Protein AF-0000000078254041 (afdb_homodimer)

Secondary structure (DSSP, 8-state):
-----------------------S-TTTTHHHHHHHHHHHHHHHHHHHHHHHHHHHHHHHHTB--SHHHHHHHHHHHHH--TTS-TTT-HHHHHHHHHHHHSPPPTT-SEEEHHHHHHHHHHHHHHHHHH--SS---TTT-HHHHHHHHHHHHH-HHHHHHHHHHHHHHHHHHTT--GGGTPPPPTT--HHHHHHHHHHHH---SS-EEEEEEETTEEEEEEEEEEPPPPSSS-GGGSSPPPGGGG--HHHHEEEEEHHHHHHHSTTS-HHHHHHHHTTT-B-TTSPBP---TT-EEEEE-HHHHHHHHHHGGGS-HHHHHHHHHHHHHHHHTGGG--TTHHHHHHHHHHHTTS-SSPPPHHHHHHHHHHHHSHHHHHHHHHHHH--HHHHHHHHHHHHHHHHHHHHHHHH-SSS-HHHHHHHHHHHHT-EEEEE--GGGG-HHHHHHHTTT----TT-HHHHHHHHHHHHHHHHHHGGGSB--TTS-SS-SS-S--EEEGGGTEEEEEGGGSSTTT--TTS-HHHHIIIIIHHHHHHHHGGGSTTGGGB-TTS-B---S-HHHHHHHHHHHHHHHHHHHH-EETTTTEE--TTTTHHHHHHHHHHHHHHHHHHHHHHHHSPPPPBPTT----HHHHHHHHHHHHT-EEE-HHHHHHHHHH-SS--HHHHHHHHHHT-HHHHHHTTPPTTSTTS-SS-----/-----------------------STTGGGHHHHHHHHHHHHHHHHHHHHHHHHHHHHHHHHTB--SHHHHHHHHHHHHH--TTS-TTT-HHHHHHHHHHHHSPPPTT-SEEEHHHHHHHHHHHHHHHHHH--SS---TTT-HHHHHHHHHHHHH-HHHHHHHHHHHHHHHHHHTT--GGGTPPPPTT--HHHHHHHHHHHH---SSSEEEEEEETTEEEEEEEEEEPPPPSSS-GGGSSPPPGGGG--HHHHEEEEEHHHHHHHSTTS-HHHHHHHHTTT-B-TTSPBP---TT-EEEEE-HHHHHHHHHHGGGS-HHHHHHHHHHHHHHHHTGGG--TTHHHHHHHHHHHTTS-SSPPPHHHHHHHHHHHHSHHHHHHHHHHHH--HHHHHHHHHHHHHHHHHHHHHHHH-SSS-HHHHHHHHHHHHT-EEEEES-GGGG-HHHHHHHTTT----TT-HHHHHHHHHHHHHHHHHHGGGSB--TTS-SS-SS----EEETTTTEEEEEGGGSSTTT--TTS-HHHHIIIIIHHHHHHHHGGGSTTGGGB-TTS-B---S-HHHHHHHHHHHHHHHHHHHH-EETTTTEE--TTTTHHHHHHHHHHHHHHHHHHHHHHHHSPPPPBPTT----HHHHHHHHHHHHT-EEE-HHHHHHHHHH-SS--HHHHHHHHHHT-HHHHHHTTPPTTSTTS-SS-----

Foldseek 3Di:
DQPPDDDDDDDDDDDDDDDDDDDDDPPPPPPVVVVVVVVVVVVVVVVVVVVVCVVVVVQVVQADPDPLLQVVVCVQVQQADCVDACLFFVLCRQGVNVPVVDDDDQWDQKDALLVVLLVVLLVLLLCLLPDPPDDDDCQQFLLNVLSQLLVLLQPQVLCVVPVVVVVVVVQVVLVHAVVVPGDDDPPRDLLLSQLCLCQQFVFDDLWDWFWDADLQHLFAIAIEIEHDDDPDDDPVVDLHDAPLVQPAQVVQKDKAFLLVCCVLLVQHNSQSNVCSSQVPPAAPVRHGDHGDRRGIYIYGHVVSSNVSSVVNVVDDPSVSSNSRSVSSCSPGPQCSRDPPSQVVVQVVCVVVVNTVDRDDSSSVSSVLSCVLQVLSSLLSCCVVPFDPVLQVVVVLLLVLLLVLVLVVLVPDPQADPQRSVQLNVLSVLAAEAEAADPCSPPRNSSSVLCNQQDDDPSHNSVSSSSSSNVSSNVRRNCNNPTDDLSDDPHHLSDQDWAADLSANYTHYHRSVCDPPQHDPSDFPLSVLLHVVLVSQLRNCLCVFPHNCLGGSNSHRDNSGDPSSVVVLVVLLVVQQVVQQPDADPQQRHGARSVLQSSSLQSLLRSLSSSLSSSVVVPVVDPGRRHRPPDPADSLQSSLSSNLSSLRMDGDPVVQVVCRVRPNHDHSSCSSQQNQCQDPSNCVRSVRDECRSSPDPDHRHSD/DDDDPDDPCPPDDDDDDDDDDDDDDPDPVVVVVVVVVVVVVVVVVVVVVVVVCVVVVVQVVQADPDPLLQVVVCVQVQQADCVDACLFFVLCRQGVNVPVVDDDDQWDQKDALLVVLLVVLLVLLLCLLPDPPDDDDCQQFLLNVLSQLLVLLQPQVLCVVPVVVVLVVVQVVQVHAVVVPGDDDPPRALLLSQLCCCQQFVFDDLWDWFWDADLQHLFAIAIEIEHDDDPDDDPVVDLHDDPLVQPAQVVQKDKAFLLVCCVLLVQHNSQVNVCSSQVPPAAPVRHGDHGDRRGIYIYGHVVSSNVSSVVNVVDDPNVSSNSRSVSSCSPGPQCSRDPPSQVVVQVVCVVVVNTVDRDDSSSVSSVLSCVLQVLSSLLSCCVVPFDPVLQVVVVLLLVLLLVLVLVVLVPDDQADPQLSVQLNVLSVLAAEAEAADPCSPPSNSSSVLCNQQDDDPSHNSVSSSSSSNVSSNVRRNSNNPTDDLSDDPHHLSDQDWAADLSANYTHYHRSVCDPPQHDPSDFPLSVLLHVVLVSQLRNCLCVFPHNCLGGSNSHRDNSGDPSSVVVLVVLLVVQLVVQQPDADPQQRHGARSVLQSSSLQSLLRSLSSSLSSSVVVPVVDPGRRHRPPDPADSLQSSLSSNLSSLRMDGDPVVQVVCRVRPNHDHSSCSSQQNQCQDPSNCVRSVRDECRSSPDPDHRHSD

Sequence (1404 aa):
TKRKQLFPFIPCLELFSVEVLKKKKCHHKKQIVINLDKDMGLRRNLLGAAIYFYINYKDSSDVCLSPGCIKTASVILSSMNASIDPCDDFYEFACGQWIKGHPIPDDAPSVSNFENLGQDLEFALKELLEEDEELYDYDTSAVGKAKYFYNLCLNESEILENWRTTFDEVVRSFGGWPSLGHPLKPDASIEMLYADMVAKFKADSLFKATVQPDDKNSQRHVLLIDQPQLNLFARDFYITMADEQRHDIAELYTKITLGDMRISLPHFNWPLFFNHMFKDLHDKNGKRIVFDDNTEVVVYGYEFLRRLDVLIPQYDTRLIVNYLEWCWFFKTMLRDLPDPFALTIFKFYKTLNIMNVQKVRWHGCVTRINSLMPMATSAIYVKNHFDHEAKQQVEEMISLIMESFVDLLLSEDWLTKETKQFAKQKVNEMKRKIGYPDYLNDPAAVNKEYKTFTVYPGHYYQTKFSFYEQYQRDVLERIMEPVDRERWVAGAALVNAFYSPNTNEIIFPAGILQPVFYSKDFPSSMNFGGIGVVIGHEITHGFDDRGRLYDNLGNIRQWWDNATISKFEHKAQCIEKQYSSYVLEQINMQINGKSTKGENIADNGGLKQAYRAYKKYEKMHSRPPRLPGVNLTHDQLFFLNYAQIWCGTMNDKEAIRKLRTSEHSPGPIRVKGPLSNSYDFAKAYNCAPGSRMNPHEKCRVWTKRKQLFPFIPCLELFSVEVLKKKKCHHKKQIVINLDKDMGLRRNLLGAAIYFYINYKDSSDVCLSPGCIKTASVILSSMNASIDPCDDFYEFACGQWIKGHPIPDDAPSVSNFENLGQDLEFALKELLEEDEELYDYDTSAVGKAKYFYNLCLNESEILENWRTTFDEVVRSFGGWPSLGHPLKPDASIEMLYADMVAKFKADSLFKATVQPDDKNSQRHVLLIDQPQLNLFARDFYITMADEQRHDIAELYTKITLGDMRISLPHFNWPLFFNHMFKDLHDKNGKRIVFDDNTEVVVYGYEFLRRLDVLIPQYDTRLIVNYLEWCWFFKTMLRDLPDPFALTIFKFYKTLNIMNVQKVRWHGCVTRINSLMPMATSAIYVKNHFDHEAKQQVEEMISLIMESFVDLLLSEDWLTKETKQFAKQKVNEMKRKIGYPDYLNDPAAVNKEYKTFTVYPGHYYQTKFSFYEQYQRDVLERIMEPVDRERWVAGAALVNAFYSPNTNEIIFPAGILQPVFYSKDFPSSMNFGGIGVVIGHEITHGFDDRGRLYDNLGNIRQWWDNATISKFEHKAQCIEKQYSSYVLEQINMQINGKSTKGENIADNGGLKQAYRAYKKYEKMHSRPPRLPGVNLTHDQLFFLNYAQIWCGTMNDKEAIRKLRTSEHSPGPIRVKGPLSNSYDFAKAYNCAPGSRMNPHEKCRVW

Structure (mmCIF, N/CA/C/O backbone):
data_AF-0000000078254041-model_v1
#
loop_
_entity.id
_entity.type
_entity.pdbx_description
1 polymer 'Peptidase M13 C-terminal domain-containing protein'
#
loop_
_atom_site.group_PDB
_atom_site.id
_atom_site.type_symbol
_atom_site.label_atom_id
_atom_site.label_alt_id
_atom_site.label_comp_id
_atom_site.label_asym_id
_atom_site.label_entity_id
_atom_site.label_seq_id
_atom_site.pdbx_PDB_ins_code
_atom_site.Cartn_x
_atom_site.Cartn_y
_atom_site.Cartn_z
_atom_site.occupancy
_atom_site.B_iso_or_equiv
_atom_site.auth_seq_id
_atom_site.auth_comp_id
_atom_site.auth_asym_id
_atom_site.auth_atom_id
_atom_site.pdbx_PDB_model_num
ATOM 1 N N . THR A 1 1 ? -32.25 11.664 60.656 1 14.62 1 THR A N 1
ATOM 2 C CA . THR A 1 1 ? -33.125 11.172 61.719 1 14.62 1 THR A CA 1
ATOM 3 C C . THR A 1 1 ? -34.562 11.023 61.188 1 14.62 1 THR A C 1
ATOM 5 O O . THR A 1 1 ? -35.219 10.016 61.469 1 14.62 1 THR A O 1
ATOM 8 N N . LYS A 1 2 ? -35.375 12 60.906 1 15.27 2 LYS A N 1
ATOM 9 C CA . LYS A 1 2 ? -36.531 12.492 61.625 1 15.27 2 LYS A CA 1
ATOM 10 C C . LYS A 1 2 ? -37.844 12.102 60.906 1 15.27 2 LYS A C 1
ATOM 12 O O . LYS A 1 2 ? -38.906 12.594 61.25 1 15.27 2 LYS A O 1
ATOM 17 N N . ARG A 1 3 ? -37.688 11.398 59.656 1 15.91 3 ARG A N 1
ATOM 18 C CA . ARG A 1 3 ? -38.25 10.859 58.438 1 15.91 3 ARG A CA 1
ATOM 19 C C . ARG A 1 3 ? -38.938 9.516 58.688 1 15.91 3 ARG A C 1
ATOM 21 O O . ARG A 1 3 ? -39.281 8.805 57.75 1 15.91 3 ARG A O 1
ATOM 28 N N . LYS A 1 4 ? -38.969 8.836 59.812 1 18.02 4 LYS A N 1
ATOM 29 C CA . LYS A 1 4 ? -39.875 7.695 59.688 1 18.02 4 LYS A CA 1
ATOM 30 C C . LYS A 1 4 ? -41.312 8.148 59.594 1 18.02 4 LYS A C 1
ATOM 32 O O . LYS A 1 4 ? -42.25 7.324 59.625 1 18.02 4 LYS A O 1
ATOM 37 N N . GLN A 1 5 ? -41.656 9.422 59.375 1 16.75 5 GLN A N 1
ATOM 38 C CA . GLN A 1 5 ? -42.875 9.727 60.062 1 16.75 5 GLN A CA 1
ATOM 39 C C . GLN A 1 5 ? -44.094 9.047 59.406 1 16.75 5 GLN A C 1
ATOM 41 O O . GLN A 1 5 ? -44.125 8.898 58.188 1 16.75 5 GLN A O 1
ATOM 46 N N . LEU A 1 6 ? -45.281 8.664 60.031 1 17.2 6 LEU A N 1
ATOM 47 C CA . LEU A 1 6 ? -46.312 7.699 60.375 1 17.2 6 LEU A CA 1
ATOM 48 C C . LEU A 1 6 ? -47.594 7.992 59.625 1 17.2 6 LEU A C 1
ATOM 50 O O . LEU A 1 6 ? -48.625 7.379 59.906 1 17.2 6 LEU A O 1
ATOM 54 N N . PHE A 1 7 ? -47.688 8.711 58.406 1 17.33 7 PHE A N 1
ATOM 55 C CA . PHE A 1 7 ? -49 9.32 58.25 1 17.33 7 PHE A CA 1
ATOM 56 C C . PHE A 1 7 ? -50.062 8.25 58.031 1 17.33 7 PHE A C 1
ATOM 58 O O . PHE A 1 7 ? -49.812 7.262 57.344 1 17.33 7 PHE A O 1
ATOM 65 N N . PRO A 1 8 ? -51.344 8.258 58.531 1 18.52 8 PRO A N 1
ATOM 66 C CA . PRO A 1 8 ? -52.438 7.422 59.031 1 18.52 8 PRO A CA 1
ATOM 67 C C . PRO A 1 8 ? -53.344 6.922 57.906 1 18.52 8 PRO A C 1
ATOM 69 O O . PRO A 1 8 ? -53.25 7.414 56.781 1 18.52 8 PRO A O 1
ATOM 72 N N . PHE A 1 9 ? -54.812 6.52 58.094 1 18.56 9 PHE A N 1
ATOM 73 C CA . PHE A 1 9 ? -55.781 5.434 58.062 1 18.56 9 PHE A CA 1
ATOM 74 C C . PHE A 1 9 ? -56.906 5.719 57.094 1 18.56 9 PHE A C 1
ATOM 76 O O . PHE A 1 9 ? -57.969 6.238 57.469 1 18.56 9 PHE A O 1
ATOM 83 N N . ILE A 1 10 ? -56.875 6.289 55.875 1 18.16 10 ILE A N 1
ATOM 84 C CA . ILE A 1 10 ? -58.125 6.883 55.375 1 18.16 10 ILE A CA 1
ATOM 85 C C . ILE A 1 10 ? -59.062 5.777 54.906 1 18.16 10 ILE A C 1
ATOM 87 O O . ILE A 1 10 ? -58.75 4.996 54 1 18.16 10 ILE A O 1
ATOM 91 N N . PRO A 1 11 ? -60.219 5.379 55.562 1 18.38 11 PRO A N 1
ATOM 92 C CA . PRO A 1 11 ? -61.125 4.23 55.469 1 18.38 11 PRO A CA 1
ATOM 93 C C . PRO A 1 11 ? -62.062 4.301 54.281 1 18.38 11 PRO A C 1
ATOM 95 O O . PRO A 1 11 ? -62.562 5.371 53.938 1 18.38 11 PRO A O 1
ATOM 98 N N . CYS A 1 12 ? -61.938 3.502 53.219 1 18.44 12 CYS A N 1
ATOM 99 C CA . CYS A 1 12 ? -62.656 3.295 51.969 1 18.44 12 CYS A CA 1
ATOM 100 C C . CYS A 1 12 ? -64.125 2.896 52.219 1 18.44 12 CYS A C 1
ATOM 102 O O . CYS A 1 12 ? -64.375 1.92 52.906 1 18.44 12 CYS A O 1
ATOM 104 N N . LEU A 1 13 ? -65.188 3.674 51.906 1 17.36 13 LEU A N 1
ATOM 105 C CA . LEU A 1 13 ? -66.625 3.74 52.094 1 17.36 13 LEU A CA 1
ATOM 106 C C . LEU A 1 13 ? -67.375 2.717 51.188 1 17.36 13 LEU A C 1
ATOM 108 O O . LEU A 1 13 ? -67 2.574 50.031 1 17.36 13 LEU A O 1
ATOM 112 N N . GLU A 1 14 ? -68.375 1.775 51.594 1 19.16 14 GLU A N 1
ATOM 113 C CA . GLU A 1 14 ? -69.125 0.534 51.406 1 19.16 14 GLU A CA 1
ATOM 114 C C . GLU A 1 14 ? -70.375 0.742 50.531 1 19.16 14 GLU A C 1
ATOM 116 O O . GLU A 1 14 ? -71.438 0.366 50.875 1 19.16 14 GLU A O 1
ATOM 121 N N . LEU A 1 15 ? -70.375 1.425 49.375 1 17.73 15 LEU A N 1
ATOM 122 C CA . LEU A 1 15 ? -71.75 1.768 48.938 1 17.73 15 LEU A CA 1
ATOM 123 C C . LEU A 1 15 ? -72.5 0.531 48.469 1 17.73 15 LEU A C 1
ATOM 125 O O . LEU A 1 15 ? -71.875 -0.396 47.906 1 17.73 15 LEU A O 1
ATOM 129 N N . PHE A 1 16 ? -74 0.469 48.344 1 19.17 16 PHE A N 1
ATOM 130 C CA . PHE A 1 16 ? -75.25 -0.338 48.562 1 19.17 16 PHE A CA 1
ATOM 131 C C . PHE A 1 16 ? -75.625 -1.025 47.281 1 19.17 16 PHE A C 1
ATOM 133 O O . PHE A 1 16 ? -75.375 -0.517 46.188 1 19.17 16 PHE A O 1
ATOM 140 N N . SER A 1 17 ? -76.312 -2.359 47.25 1 18.95 17 SER A N 1
ATOM 141 C CA . SER A 1 17 ? -76.688 -3.633 46.625 1 18.95 17 SER A CA 1
ATOM 142 C C . SER A 1 17 ? -77.938 -3.516 45.812 1 18.95 17 SER A C 1
ATOM 144 O O . SER A 1 17 ? -79.062 -3.828 46.344 1 18.95 17 SER A O 1
ATOM 146 N N . VAL A 1 18 ? -78.125 -2.732 44.75 1 18.41 18 VAL A N 1
ATOM 147 C CA . VAL A 1 18 ? -79.5 -2.609 44.25 1 18.41 18 VAL A CA 1
ATOM 148 C C . VAL A 1 18 ? -79.875 -3.877 43.5 1 18.41 18 VAL A C 1
ATOM 150 O O . VAL A 1 18 ? -79.188 -4.312 42.594 1 18.41 18 VAL A O 1
ATOM 153 N N . GLU A 1 19 ? -81 -4.66 43.781 1 18.77 19 GLU A N 1
ATOM 154 C CA . GLU A 1 19 ? -81.562 -6.008 43.719 1 18.77 19 GLU A CA 1
ATOM 155 C C . GLU A 1 19 ? -82.125 -6.332 42.344 1 18.77 19 GLU A C 1
ATOM 157 O O . GLU A 1 19 ? -81.75 -7.359 41.75 1 18.77 19 GLU A O 1
ATOM 162 N N . VAL A 1 20 ? -83.5 -6.277 41.844 1 18.3 20 VAL A N 1
ATOM 163 C CA . VAL A 1 20 ? -84.438 -7.383 41.719 1 18.3 20 VAL A CA 1
ATOM 164 C C . VAL A 1 20 ? -84.688 -7.676 40.25 1 18.3 20 VAL A C 1
ATOM 166 O O . VAL A 1 20 ? -84.812 -8.836 39.844 1 18.3 20 VAL A O 1
ATOM 169 N N . LEU A 1 21 ? -85.062 -6.793 39.344 1 17.53 21 LEU A N 1
ATOM 170 C CA . LEU A 1 21 ? -86.312 -7.039 38.625 1 17.53 21 LEU A CA 1
ATOM 171 C C . LEU A 1 21 ? -86.062 -8.039 37.5 1 17.53 21 LEU A C 1
ATOM 173 O O . LEU A 1 21 ? -84.938 -8.297 37.094 1 17.53 21 LEU A O 1
ATOM 177 N N . LYS A 1 22 ? -86.562 -7.785 36.125 1 19.75 22 LYS A N 1
ATOM 178 C CA . LYS A 1 22 ? -87.562 -8.32 35.188 1 19.75 22 LYS A CA 1
ATOM 179 C C . LYS A 1 22 ? -86.938 -9.258 34.156 1 19.75 22 LYS A C 1
ATOM 181 O O . LYS A 1 22 ? -85.938 -8.891 33.5 1 19.75 22 LYS A O 1
ATOM 186 N N . LYS A 1 23 ? -87.25 -10.477 34 1 21.47 23 LYS A N 1
ATOM 187 C CA . LYS A 1 23 ? -86.812 -11.75 33.469 1 21.47 23 LYS A CA 1
ATOM 188 C C . LYS A 1 23 ? -86.812 -11.75 31.953 1 21.47 23 LYS A C 1
ATOM 190 O O . LYS A 1 23 ? -85.875 -12.266 31.328 1 21.47 23 LYS A O 1
ATOM 195 N N . LYS A 1 24 ? -88 -11.477 31.312 1 22.44 24 LYS A N 1
ATOM 196 C CA . LYS A 1 24 ? -88.375 -12.516 30.359 1 22.44 24 LYS A CA 1
ATOM 197 C C . LYS A 1 24 ? -87.688 -12.312 29.016 1 22.44 24 LYS A C 1
ATOM 199 O O . LYS A 1 24 ? -87.188 -13.281 28.406 1 22.44 24 LYS A O 1
ATOM 204 N N . LYS A 1 25 ? -88.125 -11.359 28.266 1 23.02 25 LYS A N 1
ATOM 205 C CA . LYS A 1 25 ? -88.5 -11.406 26.859 1 23.02 25 LYS A CA 1
ATOM 206 C C . LYS A 1 25 ? -87.312 -11.391 25.938 1 23.02 25 LYS A C 1
ATOM 208 O O . LYS A 1 25 ? -87.438 -11.344 24.719 1 23.02 25 LYS A O 1
ATOM 213 N N . CYS A 1 26 ? -86.188 -11.023 26.422 1 20.05 26 CYS A N 1
ATOM 214 C CA . CYS A 1 26 ? -85.25 -10.375 25.484 1 20.05 26 CYS A CA 1
ATOM 215 C C . CYS A 1 26 ? -84.562 -11.406 24.594 1 20.05 26 CYS A C 1
ATOM 217 O O . CYS A 1 26 ? -83.375 -11.766 24.828 1 20.05 26 CYS A O 1
ATOM 219 N N . HIS A 1 27 ? -85.312 -12.297 24.031 1 23.09 27 HIS A N 1
ATOM 220 C CA . HIS A 1 27 ? -84.625 -13.422 23.391 1 23.09 27 HIS A CA 1
ATOM 221 C C . HIS A 1 27 ? -83.875 -12.969 22.125 1 23.09 27 HIS A C 1
ATOM 223 O O . HIS A 1 27 ? -82.938 -13.609 21.719 1 23.09 27 HIS A O 1
ATOM 229 N N . HIS A 1 28 ? -84.5 -12.055 21.344 1 24.78 28 HIS A N 1
ATOM 230 C CA . HIS A 1 28 ? -84.125 -12.016 19.922 1 24.78 28 HIS A CA 1
ATOM 231 C C . HIS A 1 28 ? -82.75 -11.383 19.734 1 24.78 28 HIS A C 1
ATOM 233 O O . HIS A 1 28 ? -82.25 -11.359 18.625 1 24.78 28 HIS A O 1
ATOM 239 N N . LYS A 1 29 ? -82.312 -10.562 20.672 1 28.52 29 LYS A N 1
ATOM 240 C CA . LYS A 1 29 ? -81.125 -9.75 20.359 1 28.52 29 LYS A CA 1
ATOM 241 C C . LYS A 1 29 ? -79.875 -10.609 20.281 1 28.52 29 LYS A C 1
ATOM 243 O O . LYS A 1 29 ? -78.75 -10.078 20.219 1 28.52 29 LYS A O 1
ATOM 248 N N . LYS A 1 30 ? -80 -11.812 20.516 1 28.8 30 LYS A N 1
ATOM 249 C CA . LYS A 1 30 ? -78.75 -12.469 20.672 1 28.8 30 LYS A CA 1
ATOM 250 C C . LYS A 1 30 ? -78 -12.602 19.328 1 28.8 30 LYS A C 1
ATOM 252 O O . LYS A 1 30 ? -76.812 -12.711 19.297 1 28.8 30 LYS A O 1
ATOM 257 N N . GLN A 1 31 ? -78.875 -12.734 18.281 1 29.58 31 GLN A N 1
ATOM 258 C CA . GLN A 1 31 ? -78.062 -13.172 17.125 1 29.58 31 GLN A CA 1
ATOM 259 C C . GLN A 1 31 ? -77.25 -12.031 16.578 1 29.58 31 GLN A C 1
ATOM 261 O O . GLN A 1 31 ? -76.125 -12.266 16.031 1 29.58 31 GLN A O 1
ATOM 266 N N . ILE A 1 32 ? -77.812 -10.82 16.688 1 31.19 32 ILE A N 1
ATOM 267 C CA . ILE A 1 32 ? -77.062 -9.742 16.016 1 31.19 32 ILE A CA 1
ATOM 268 C C . ILE A 1 32 ? -75.75 -9.477 16.734 1 31.19 32 ILE A C 1
ATOM 270 O O . ILE A 1 32 ? -74.812 -8.953 16.141 1 31.19 32 ILE A O 1
ATOM 274 N N . VAL A 1 33 ? -75.688 -9.812 18 1 34 33 VAL A N 1
ATOM 275 C CA . VAL A 1 33 ? -74.562 -9.391 18.766 1 34 33 VAL A CA 1
ATOM 276 C C . VAL A 1 33 ? -73.312 -10.242 18.391 1 34 33 VAL A C 1
ATOM 278 O O . VAL A 1 33 ? -72.188 -9.797 18.484 1 34 33 VAL A O 1
ATOM 281 N N . ILE A 1 34 ? -73.625 -11.477 18 1 37.75 34 ILE A N 1
ATOM 282 C CA . ILE A 1 34 ? -72.438 -12.289 17.719 1 37.75 34 ILE A CA 1
ATOM 283 C C . ILE A 1 34 ? -71.812 -11.82 16.422 1 37.75 34 ILE A C 1
ATOM 285 O O . ILE A 1 34 ? -70.562 -11.805 16.328 1 37.75 34 ILE A O 1
ATOM 289 N N . ASN A 1 35 ? -72.688 -11.359 15.461 1 39.47 35 ASN A N 1
ATOM 290 C CA . ASN A 1 35 ? -72.062 -10.945 14.219 1 39.47 35 ASN A CA 1
ATOM 291 C C . ASN A 1 35 ? -71.25 -9.672 14.406 1 39.47 35 ASN A C 1
ATOM 293 O O . ASN A 1 35 ? -70.312 -9.43 13.672 1 39.47 35 ASN A O 1
ATOM 297 N N . LEU A 1 36 ? -71.75 -8.789 15.312 1 41.94 36 LEU A N 1
ATOM 298 C CA . LEU A 1 36 ? -71 -7.559 15.523 1 41.94 36 LEU A CA 1
ATOM 299 C C . LEU A 1 36 ? -69.688 -7.848 16.234 1 41.94 36 LEU A C 1
ATOM 301 O O . LEU A 1 36 ? -68.688 -7.16 16.016 1 41.94 36 LEU A O 1
ATOM 305 N N . ASP A 1 37 ? -69.688 -8.844 17.078 1 45.94 37 ASP A N 1
ATOM 306 C CA . ASP A 1 37 ? -68.438 -9.117 17.812 1 45.94 37 ASP A CA 1
ATOM 307 C C . ASP A 1 37 ? -67.438 -9.742 16.906 1 45.94 37 ASP A C 1
ATOM 309 O O . ASP A 1 37 ? -66.25 -9.453 17.047 1 45.94 37 ASP A O 1
ATOM 313 N N . LYS A 1 38 ? -67.875 -10.602 15.977 1 49.22 38 LYS A N 1
ATOM 314 C CA . LYS A 1 38 ? -66.938 -11.133 15.023 1 49.22 38 LYS A CA 1
ATOM 315 C C . LYS A 1 38 ? -66.438 -10.039 14.094 1 49.22 38 LYS A C 1
ATOM 317 O O . LYS A 1 38 ? -65.25 -10.031 13.734 1 49.22 38 LYS A O 1
ATOM 322 N N . ASP A 1 39 ? -67.375 -9.164 13.758 1 52.03 39 ASP A N 1
ATOM 323 C CA . ASP A 1 39 ? -66.938 -8.055 12.93 1 52.03 39 ASP A CA 1
ATOM 324 C C . ASP A 1 39 ? -66 -7.141 13.719 1 52.03 39 ASP A C 1
ATOM 326 O O . ASP A 1 39 ? -65 -6.652 13.172 1 52.03 39 ASP A O 1
ATOM 330 N N . MET A 1 40 ? -66.25 -6.984 15.031 1 55.56 40 MET A N 1
ATOM 331 C CA . MET A 1 40 ? -65.375 -6.18 15.867 1 55.56 40 MET A CA 1
ATOM 332 C C . MET A 1 40 ? -64.062 -6.91 16.125 1 55.56 40 MET A C 1
ATOM 334 O O . MET A 1 40 ? -63 -6.293 16.156 1 55.56 40 MET A O 1
ATOM 338 N N . GLY A 1 41 ? -64.125 -8.211 16.312 1 53.94 41 GLY A N 1
ATOM 339 C CA . GLY A 1 41 ? -62.938 -9 16.453 1 53.94 41 GLY A CA 1
ATOM 340 C C . GLY A 1 41 ? -62.094 -9.016 15.188 1 53.94 41 GLY A C 1
ATOM 341 O O . GLY A 1 41 ? -60.875 -8.898 15.25 1 53.94 41 GLY A O 1
ATOM 342 N N . LEU A 1 42 ? -62.844 -9.172 14.055 1 60.62 42 LEU A N 1
ATOM 343 C CA . LEU A 1 42 ? -62.125 -9.109 12.781 1 60.62 42 LEU A CA 1
ATOM 344 C C . LEU A 1 42 ? -61.531 -7.723 12.547 1 60.62 42 LEU A C 1
ATOM 346 O O . LEU A 1 42 ? -60.406 -7.59 12.055 1 60.62 42 LEU A O 1
ATOM 350 N N . ARG A 1 43 ? -62.219 -6.656 12.93 1 57.03 43 ARG A N 1
ATOM 351 C CA . ARG A 1 43 ? -61.719 -5.293 12.82 1 57.03 43 ARG A CA 1
ATOM 352 C C . ARG A 1 43 ? -60.531 -5.078 13.766 1 57.03 43 ARG A C 1
ATOM 354 O O . ARG A 1 43 ? -59.531 -4.434 13.398 1 57.03 43 ARG A O 1
ATOM 361 N N . ARG A 1 44 ? -60.656 -5.605 14.914 1 59.94 44 ARG A N 1
ATOM 362 C CA . ARG A 1 44 ? -59.562 -5.492 15.852 1 59.94 44 ARG A CA 1
ATOM 363 C C . ARG A 1 44 ? -58.344 -6.273 15.352 1 59.94 44 ARG A C 1
ATOM 365 O O . ARG A 1 44 ? -57.219 -5.801 15.453 1 59.94 44 ARG A O 1
ATOM 372 N N . ASN A 1 45 ? -58.562 -7.465 14.906 1 60.41 45 ASN A N 1
ATOM 373 C CA . ASN A 1 45 ? -57.469 -8.219 14.32 1 60.41 45 ASN A CA 1
ATOM 374 C C . ASN A 1 45 ? -56.938 -7.559 13.047 1 60.41 45 ASN A C 1
ATOM 376 O O . ASN A 1 45 ? -55.719 -7.523 12.805 1 60.41 45 ASN A O 1
ATOM 380 N N . LEU A 1 46 ? -57.875 -7.055 12.297 1 60.69 46 LEU A N 1
ATOM 381 C CA . LEU A 1 46 ? -57.469 -6.316 11.102 1 60.69 46 LEU A CA 1
ATOM 382 C C . LEU A 1 46 ? -56.75 -5.023 11.484 1 60.69 46 LEU A C 1
ATOM 384 O O . LEU A 1 46 ? -55.781 -4.641 10.844 1 60.69 46 LEU A O 1
ATOM 388 N N . LEU A 1 47 ? -57.219 -4.391 12.5 1 63.62 47 LEU A N 1
ATOM 389 C CA . LEU A 1 47 ? -56.531 -3.207 13.016 1 63.62 47 LEU A CA 1
ATOM 390 C C . LEU A 1 47 ? -55.188 -3.578 13.617 1 63.62 47 LEU A C 1
ATOM 392 O O . LEU A 1 47 ? -54.219 -2.865 13.43 1 63.62 47 LEU A O 1
ATOM 396 N N . GLY A 1 48 ? -55.094 -4.586 14.352 1 60.84 48 GLY A N 1
ATOM 397 C CA . GLY A 1 48 ? -53.844 -5.082 14.852 1 60.84 48 GLY A CA 1
ATOM 398 C C . GLY A 1 48 ? -52.875 -5.465 13.742 1 60.84 48 GLY A C 1
ATOM 399 O O . GLY A 1 48 ? -51.688 -5.141 13.805 1 60.84 48 GLY A O 1
ATOM 400 N N . ALA A 1 49 ? -53.406 -6.172 12.844 1 61.03 49 ALA A N 1
ATOM 401 C CA . ALA A 1 49 ? -52.594 -6.5 11.68 1 61.03 49 ALA A CA 1
ATOM 402 C C . ALA A 1 49 ? -52.219 -5.238 10.914 1 61.03 49 ALA A C 1
ATOM 404 O O . ALA A 1 49 ? -51.062 -5.109 10.477 1 61.03 49 ALA A O 1
ATOM 405 N N . ALA A 1 50 ? -53.125 -4.344 10.766 1 59.25 50 ALA A N 1
ATOM 406 C CA . ALA A 1 50 ? -52.812 -3.072 10.117 1 59.25 50 ALA A CA 1
ATOM 407 C C . ALA A 1 50 ? -51.75 -2.297 10.906 1 59.25 50 ALA A C 1
ATOM 409 O O . ALA A 1 50 ? -50.844 -1.725 10.328 1 59.25 50 ALA A O 1
ATOM 410 N N . ILE A 1 51 ? -51.844 -2.287 12.148 1 59.62 51 ILE A N 1
ATOM 411 C CA . ILE A 1 51 ? -50.844 -1.64 13.008 1 59.62 51 ILE A CA 1
ATOM 412 C C . ILE A 1 51 ? -49.5 -2.379 12.906 1 59.62 51 ILE A C 1
ATOM 414 O O . ILE A 1 51 ? -48.469 -1.754 12.789 1 59.62 51 ILE A O 1
ATOM 418 N N . TYR A 1 52 ? -49.531 -3.645 13.039 1 54.25 52 TYR A N 1
ATOM 419 C CA . TYR A 1 52 ? -48.312 -4.441 12.859 1 54.25 52 TYR A CA 1
ATOM 420 C C . TYR A 1 52 ? -47.688 -4.188 11.5 1 54.25 52 TYR A C 1
ATOM 422 O O . TYR A 1 52 ? -46.469 -3.973 11.398 1 54.25 52 TYR A O 1
ATOM 430 N N . PHE A 1 53 ? -48.438 -4.238 10.516 1 54 53 PHE A N 1
ATOM 431 C CA . PHE A 1 53 ? -47.938 -3.969 9.172 1 54 53 PHE A CA 1
ATOM 432 C C . PHE A 1 53 ? -47.469 -2.521 9.047 1 54 53 PHE A C 1
ATOM 434 O O . PHE A 1 53 ? -46.469 -2.242 8.406 1 54 53 PHE A O 1
ATOM 441 N N . TYR A 1 54 ? -48.219 -1.651 9.578 1 53.88 54 TYR A N 1
ATOM 442 C CA . TYR A 1 54 ? -47.812 -0.25 9.578 1 53.88 54 TYR A CA 1
ATOM 443 C C . TYR A 1 54 ? -46.5 -0.067 10.32 1 53.88 54 TYR A C 1
ATOM 445 O O . TYR A 1 54 ? -45.625 0.63 9.844 1 53.88 54 TYR A O 1
ATOM 453 N N . ILE A 1 55 ? -46.344 -0.645 11.438 1 50.16 55 ILE A N 1
ATOM 454 C CA . ILE A 1 55 ? -45.125 -0.531 12.219 1 50.16 55 ILE A CA 1
ATOM 455 C C . ILE A 1 55 ? -43.969 -1.154 11.453 1 50.16 55 ILE A C 1
ATOM 457 O O . ILE A 1 55 ? -42.875 -0.576 11.383 1 50.16 55 ILE A O 1
ATOM 461 N N . ASN A 1 56 ? -44.188 -2.293 11.016 1 49.69 56 ASN A N 1
ATOM 462 C CA . ASN A 1 56 ? -43.125 -2.955 10.281 1 49.69 56 ASN A CA 1
ATOM 463 C C . ASN A 1 56 ? -42.812 -2.246 8.961 1 49.69 56 ASN A C 1
ATOM 465 O O . ASN A 1 56 ? -41.688 -2.219 8.508 1 49.69 56 ASN A O 1
ATOM 469 N N . TYR A 1 57 ? -43.906 -1.789 8.398 1 48.31 57 TYR A N 1
ATOM 470 C CA . TYR A 1 57 ? -43.719 -0.964 7.211 1 48.31 57 TYR A CA 1
ATOM 471 C C . TYR A 1 57 ? -42.906 0.298 7.543 1 48.31 57 TYR A C 1
ATOM 473 O O . TYR A 1 57 ? -42 0.685 6.797 1 48.31 57 TYR A O 1
ATOM 481 N N . LYS A 1 58 ? -43.312 0.963 8.508 1 47.75 58 LYS A N 1
ATOM 482 C CA . LYS A 1 58 ? -42.594 2.168 8.93 1 47.75 58 LYS A CA 1
ATOM 483 C C . LYS A 1 58 ? -41.156 1.854 9.297 1 47.75 58 LYS A C 1
ATOM 485 O O . LYS A 1 58 ? -40.25 2.629 8.984 1 47.75 58 LYS A O 1
ATOM 490 N N . ASP A 1 59 ? -40.969 0.838 10.062 1 51.16 59 ASP A N 1
ATOM 491 C CA . ASP A 1 59 ? -39.625 0.423 10.422 1 51.16 59 ASP A CA 1
ATOM 492 C C . ASP A 1 59 ? -38.781 0.107 9.18 1 51.16 59 ASP A C 1
ATOM 494 O O . ASP A 1 59 ? -37.594 0.426 9.125 1 51.16 59 ASP A O 1
ATOM 498 N N . SER A 1 60 ? -39.281 -0.676 8.32 1 53.19 60 SER A N 1
ATOM 499 C CA . SER A 1 60 ? -38.594 -0.999 7.074 1 53.19 60 SER A CA 1
ATOM 500 C C . SER A 1 60 ? -38.406 0.24 6.203 1 53.19 60 SER A C 1
ATOM 502 O O . SER A 1 60 ? -37.406 0.367 5.496 1 53.19 60 SER A O 1
ATOM 504 N N . SER A 1 61 ? -39.312 1.194 6.293 1 60.72 61 SER A N 1
ATOM 505 C CA . SER A 1 61 ? -39.281 2.391 5.457 1 60.72 61 SER A CA 1
ATOM 506 C C . SER A 1 61 ? -38.281 3.41 5.973 1 60.72 61 SER A C 1
ATOM 508 O O . SER A 1 61 ? -37.906 4.344 5.258 1 60.72 61 SER A O 1
ATOM 510 N N . ASP A 1 62 ? -37.625 3.131 7.059 1 80.62 62 ASP A N 1
ATOM 511 C CA . ASP A 1 62 ? -36.781 4.148 7.672 1 80.62 62 ASP A CA 1
ATOM 512 C C . ASP A 1 62 ? -35.281 3.82 7.465 1 80.62 62 ASP A C 1
ATOM 514 O O . ASP A 1 62 ? -34.438 4.387 8.141 1 80.62 62 ASP A O 1
ATOM 518 N N . VAL A 1 63 ? -35.062 2.904 6.57 1 89.19 63 VAL A N 1
ATOM 519 C CA . VAL A 1 63 ? -33.656 2.555 6.336 1 89.19 63 VAL A CA 1
ATOM 520 C C . VAL A 1 63 ? -33.156 3.203 5.043 1 89.19 63 VAL A C 1
ATOM 522 O O . VAL A 1 63 ? -33.812 3.1 4.004 1 89.19 63 VAL A O 1
ATOM 525 N N . CYS A 1 64 ? -32.062 3.871 5.141 1 91.69 64 CYS A N 1
ATOM 526 C CA . CYS A 1 64 ? -31.453 4.543 3.992 1 91.69 64 CYS A CA 1
ATOM 527 C C . CYS A 1 64 ? -30.75 3.541 3.078 1 91.69 64 CYS A C 1
ATOM 529 O O . CYS A 1 64 ? -29.828 2.854 3.502 1 91.69 64 CYS A O 1
ATOM 531 N N . LEU A 1 65 ? -31.156 3.459 1.804 1 90.75 65 LEU A N 1
ATOM 532 C CA . LEU A 1 65 ? -30.578 2.482 0.89 1 90.75 65 LEU A CA 1
ATOM 533 C C . LEU A 1 65 ? -29.844 3.174 -0.255 1 90.75 65 LEU A C 1
ATOM 535 O O . LEU A 1 65 ? -29.562 2.553 -1.281 1 90.75 65 LEU A O 1
ATOM 539 N N . SER A 1 66 ? -29.547 4.465 -0.097 1 91.25 66 SER A N 1
ATOM 540 C CA . SER A 1 66 ? -28.734 5.156 -1.094 1 91.25 66 SER A CA 1
ATOM 541 C C . SER A 1 66 ? -27.328 4.602 -1.128 1 91.25 66 SER A C 1
ATOM 543 O O . SER A 1 66 ? -26.859 3.996 -0.158 1 91.25 66 SER A O 1
ATOM 545 N N . PRO A 1 67 ? -26.625 4.781 -2.246 1 91.06 67 PRO A N 1
ATOM 546 C CA . PRO A 1 67 ? -25.234 4.316 -2.322 1 91.06 67 PRO A CA 1
ATOM 547 C C . PRO A 1 67 ? -24.359 4.895 -1.212 1 91.06 67 PRO A C 1
ATOM 549 O O . PRO A 1 67 ? -23.516 4.188 -0.654 1 91.06 67 PRO A O 1
ATOM 552 N N . GLY A 1 68 ? -24.625 6.117 -0.902 1 92.19 68 GLY A N 1
ATOM 553 C CA . GLY A 1 68 ? -23.859 6.742 0.171 1 92.19 68 GLY A CA 1
ATOM 554 C C . GLY A 1 68 ? -24.078 6.082 1.52 1 92.19 68 GLY A C 1
ATOM 555 O O . GLY A 1 68 ? -23.125 5.855 2.268 1 92.19 68 GLY A O 1
ATOM 556 N N . CYS A 1 69 ? -25.312 5.746 1.8 1 94.38 69 CYS A N 1
ATOM 557 C CA . CYS A 1 69 ? -25.656 5.109 3.066 1 94.38 69 CYS A CA 1
ATOM 558 C C . CYS A 1 69 ? -25.078 3.697 3.135 1 94.38 69 CYS A C 1
ATOM 560 O O . CYS A 1 69 ? -24.609 3.264 4.188 1 94.38 69 CYS A O 1
ATOM 562 N N . ILE A 1 70 ? -25.156 3.02 2.035 1 94.81 70 ILE A N 1
ATOM 563 C CA . ILE A 1 70 ? -24.641 1.652 1.972 1 94.81 70 ILE A CA 1
ATOM 564 C C . ILE A 1 70 ? -23.141 1.647 2.18 1 94.81 70 ILE A C 1
ATOM 566 O O . ILE A 1 70 ? -22.609 0.835 2.945 1 94.81 70 ILE A O 1
ATOM 570 N N . LYS A 1 71 ? -22.453 2.547 1.518 1 94.38 71 LYS A N 1
ATOM 571 C CA . LYS A 1 71 ? -21 2.662 1.68 1 94.38 71 LYS A CA 1
ATOM 572 C C . LYS A 1 71 ? -20.641 3.01 3.119 1 94.38 71 LYS A C 1
ATOM 574 O O . LYS A 1 71 ? -19.688 2.451 3.676 1 94.38 71 LYS A O 1
ATOM 579 N N . THR A 1 72 ? -21.391 3.91 3.668 1 95.44 72 THR A N 1
ATOM 580 C CA . THR A 1 72 ? -21.156 4.312 5.051 1 95.44 72 THR A CA 1
ATOM 581 C C . THR A 1 72 ? -21.344 3.125 5.996 1 95.44 72 THR A C 1
ATOM 583 O O . THR A 1 72 ? -20.484 2.875 6.855 1 95.44 72 THR A O 1
ATOM 586 N N . ALA A 1 73 ? -22.453 2.438 5.824 1 95.88 73 ALA A N 1
ATOM 587 C CA . ALA A 1 73 ? -22.734 1.27 6.656 1 95.88 73 ALA A CA 1
ATOM 588 C C . ALA A 1 73 ? -21.625 0.221 6.52 1 95.88 73 ALA A C 1
ATOM 590 O O . ALA A 1 73 ? -21.219 -0.39 7.508 1 95.88 73 ALA A O 1
ATOM 591 N N . SER A 1 74 ? -21.188 0.054 5.324 1 94.88 74 SER A N 1
ATOM 592 C CA . SER A 1 74 ? -20.141 -0.935 5.066 1 94.88 74 SER A CA 1
ATOM 593 C C . SER A 1 74 ? -18.859 -0.578 5.793 1 94.88 74 SER A C 1
ATOM 595 O O . SER A 1 74 ? -18.188 -1.449 6.367 1 94.88 74 SER A O 1
ATOM 597 N N . VAL A 1 75 ? -18.469 0.659 5.777 1 94.12 75 VAL A N 1
ATOM 598 C CA . VAL A 1 75 ? -17.25 1.111 6.438 1 94.12 75 VAL A CA 1
ATOM 599 C C . VAL A 1 75 ? -17.359 0.875 7.945 1 94.12 75 VAL A C 1
ATOM 601 O O . VAL A 1 75 ? -16.422 0.399 8.578 1 94.12 75 VAL A O 1
ATOM 604 N N . ILE A 1 76 ? -18.5 1.178 8.477 1 95.5 76 ILE A N 1
ATOM 605 C CA . ILE A 1 76 ? -18.75 0.999 9.906 1 95.5 76 ILE A CA 1
ATOM 606 C C . ILE A 1 76 ? -18.641 -0.48 10.266 1 95.5 76 ILE A C 1
ATOM 608 O O . ILE A 1 76 ? -17.891 -0.85 11.172 1 95.5 76 ILE A O 1
ATOM 612 N N . LEU A 1 77 ? -19.312 -1.268 9.484 1 94.56 77 LEU A N 1
ATOM 613 C CA . LEU A 1 77 ? -19.406 -2.693 9.781 1 94.56 77 LEU A CA 1
ATOM 614 C C . LEU A 1 77 ? -18.062 -3.379 9.57 1 94.56 77 LEU A C 1
ATOM 616 O O . LEU A 1 77 ? -17.719 -4.332 10.273 1 94.56 77 LEU A O 1
ATOM 620 N N . SER A 1 78 ? -17.297 -2.873 8.656 1 93.88 78 SER A N 1
ATOM 621 C CA . SER A 1 78 ? -16.016 -3.477 8.344 1 93.88 78 SER A CA 1
ATOM 622 C C . SER A 1 78 ? -14.938 -3.027 9.336 1 93.88 78 SER A C 1
ATOM 624 O O . SER A 1 78 ? -13.859 -3.625 9.406 1 93.88 78 SER A O 1
ATOM 626 N N . SER A 1 79 ? -15.203 -2.041 10.086 1 96.44 79 SER A N 1
ATOM 627 C CA . SER A 1 79 ? -14.219 -1.5 11.016 1 96.44 79 SER A CA 1
ATOM 628 C C . SER A 1 79 ? -14.438 -2.023 12.43 1 96.44 79 SER A C 1
ATOM 630 O O . SER A 1 79 ? -13.484 -2.195 13.188 1 96.44 79 SER A O 1
ATOM 632 N N . MET A 1 80 ? -15.664 -2.361 12.781 1 96.88 80 MET A N 1
ATOM 633 C CA . MET A 1 80 ? -16.047 -2.695 14.148 1 96.88 80 MET A CA 1
ATOM 634 C C . MET A 1 80 ? -15.742 -4.156 14.461 1 96.88 80 MET A C 1
ATOM 636 O O . MET A 1 80 ? -15.828 -5.016 13.586 1 96.88 80 MET A O 1
ATOM 640 N N . ASN A 1 81 ? -15.32 -4.383 15.664 1 96.94 81 ASN A N 1
ATOM 641 C CA . ASN A 1 81 ? -15.297 -5.715 16.266 1 96.94 81 ASN A CA 1
ATOM 642 C C . ASN A 1 81 ? -16.469 -5.918 17.219 1 96.94 81 ASN A C 1
ATOM 644 O O . ASN A 1 81 ? -16.328 -5.695 18.422 1 96.94 81 ASN A O 1
ATOM 648 N N . ALA A 1 82 ? -17.531 -6.422 16.781 1 93.69 82 ALA A N 1
ATOM 649 C CA . ALA A 1 82 ? -18.797 -6.473 17.516 1 93.69 82 ALA A CA 1
ATOM 650 C C . ALA A 1 82 ? -18.75 -7.512 18.625 1 93.69 82 ALA A C 1
ATOM 652 O O . ALA A 1 82 ? -19.625 -7.547 19.484 1 93.69 82 ALA A O 1
ATOM 653 N N . SER A 1 83 ? -17.719 -8.266 18.672 1 95.12 83 SER A N 1
ATOM 654 C CA . SER A 1 83 ? -17.609 -9.289 19.703 1 95.12 83 SER A CA 1
ATOM 655 C C . SER A 1 83 ? -17.109 -8.703 21.016 1 95.12 83 SER A C 1
ATOM 657 O O . SER A 1 83 ? -17.203 -9.344 22.078 1 95.12 83 SER A O 1
ATOM 659 N N . ILE A 1 84 ? -16.609 -7.547 20.984 1 97.19 84 ILE A N 1
ATOM 660 C CA . ILE A 1 84 ? -16.047 -6.902 22.172 1 97.19 84 ILE A CA 1
ATOM 661 C C . ILE A 1 84 ? -17.125 -6.066 22.844 1 97.19 84 ILE A C 1
ATOM 663 O O . ILE A 1 84 ? -17.922 -5.391 22.188 1 97.19 84 ILE A O 1
ATOM 667 N N . ASP A 1 85 ? -17.156 -6.059 24.141 1 97.69 85 ASP A N 1
ATOM 668 C CA . ASP A 1 85 ? -18.047 -5.203 24.922 1 97.69 85 ASP A CA 1
ATOM 669 C C . ASP A 1 85 ? -17.578 -3.748 24.891 1 97.69 85 ASP A C 1
ATOM 671 O O . ASP A 1 85 ? -16.484 -3.434 25.359 1 97.69 85 ASP A O 1
ATOM 675 N N . PRO A 1 86 ? -18.422 -2.871 24.328 1 98.25 86 PRO A N 1
ATOM 676 C CA . PRO A 1 86 ? -18.031 -1.463 24.234 1 98.25 86 PRO A CA 1
ATOM 677 C C . PRO A 1 86 ? -17.734 -0.843 25.609 1 98.25 86 PRO A C 1
ATOM 679 O O . PRO A 1 86 ? -17.031 0.165 25.688 1 98.25 86 PRO A O 1
ATOM 682 N N . CYS A 1 87 ? -18.25 -1.38 26.688 1 98.62 87 CYS A N 1
ATOM 683 C CA . CYS A 1 87 ? -18.047 -0.831 28.031 1 98.62 87 CYS A CA 1
ATOM 684 C C . CYS A 1 87 ? -16.75 -1.347 28.641 1 98.62 87 CYS A C 1
ATOM 686 O O . CYS A 1 87 ? -16.328 -0.866 29.688 1 98.62 87 CYS A O 1
ATOM 688 N N . ASP A 1 88 ? -16.078 -2.254 27.953 1 97.75 88 ASP A N 1
ATOM 689 C CA . ASP A 1 88 ? -14.789 -2.768 28.391 1 97.75 88 ASP A CA 1
ATOM 690 C C . ASP A 1 88 ? -13.648 -2.133 27.609 1 97.75 88 ASP A C 1
ATOM 692 O O . ASP A 1 88 ? -12.656 -1.688 28.188 1 97.75 88 ASP A O 1
ATOM 696 N N . ASP A 1 89 ? -13.75 -2.135 26.297 1 98.06 89 ASP A N 1
ATOM 697 C CA . ASP A 1 89 ? -12.742 -1.576 25.406 1 98.06 89 ASP A CA 1
ATOM 698 C C . ASP A 1 89 ? -13.375 -0.999 24.141 1 98.06 89 ASP A C 1
ATOM 700 O O . ASP A 1 89 ? -13.469 -1.682 23.125 1 98.06 89 ASP A O 1
ATOM 704 N N . PHE A 1 90 ? -13.633 0.271 24.188 1 98.75 90 PHE A N 1
ATOM 705 C CA . PHE A 1 90 ? -14.375 0.881 23.094 1 98.75 90 PHE A CA 1
ATOM 706 C C . PHE A 1 90 ? -13.484 1.038 21.859 1 98.75 90 PHE A C 1
ATOM 708 O O . PHE A 1 90 ? -13.977 1.025 20.734 1 98.75 90 PHE A O 1
ATOM 715 N N . TYR A 1 91 ? -12.172 1.226 22.047 1 98.56 91 TYR A N 1
ATOM 716 C CA . TYR A 1 91 ? -11.289 1.324 20.891 1 98.56 91 TYR A CA 1
ATOM 717 C C . TYR A 1 91 ? -11.289 0.028 20.094 1 98.56 91 TYR A C 1
ATOM 719 O O . TYR A 1 91 ? -11.391 0.049 18.875 1 98.56 91 TYR A O 1
ATOM 727 N N . GLU A 1 92 ? -11.148 -1.097 20.797 1 98.06 92 GLU A N 1
ATOM 728 C CA . GLU A 1 92 ? -11.188 -2.396 20.141 1 98.06 92 GLU A CA 1
ATOM 729 C C . GLU A 1 92 ? -12.547 -2.645 19.5 1 98.06 92 GLU A C 1
ATOM 731 O O . GLU A 1 92 ? -12.633 -3.201 18.406 1 98.06 92 GLU A O 1
ATOM 736 N N . PHE A 1 93 ? -13.586 -2.232 20.172 1 98.25 93 PHE A N 1
ATOM 737 C CA . PHE A 1 93 ? -14.938 -2.352 19.625 1 98.25 93 PHE A CA 1
ATOM 738 C C . PHE A 1 93 ? -15.07 -1.566 18.328 1 98.25 93 PHE A C 1
ATOM 740 O O . PHE A 1 93 ? -15.594 -2.08 17.328 1 98.25 93 PHE A O 1
ATOM 747 N N . ALA A 1 94 ? -14.562 -0.39 18.281 1 98.56 94 ALA A N 1
ATOM 748 C CA . ALA A 1 94 ? -14.766 0.541 17.172 1 98.56 94 ALA A CA 1
ATOM 749 C C . ALA A 1 94 ? -13.75 0.298 16.062 1 98.56 94 ALA A C 1
ATOM 751 O O . ALA A 1 94 ? -14.062 0.494 14.875 1 98.56 94 ALA A O 1
ATOM 752 N N . CYS A 1 95 ? -12.508 -0.108 16.406 1 98.44 95 CYS A N 1
ATOM 753 C CA . CYS A 1 95 ? -11.406 -0.052 15.453 1 98.44 95 CYS A CA 1
ATOM 754 C C . CYS A 1 95 ? -10.797 -1.431 15.25 1 98.44 95 CYS A C 1
ATOM 756 O O . CYS A 1 95 ? -9.914 -1.603 14.406 1 98.44 95 CYS A O 1
ATOM 758 N N . GLY A 1 96 ? -11.25 -2.445 15.969 1 97.56 96 GLY A N 1
ATOM 759 C CA . GLY A 1 96 ? -10.57 -3.732 15.961 1 97.56 96 GLY A CA 1
ATOM 760 C C . GLY A 1 96 ? -10.445 -4.328 14.57 1 97.56 96 GLY A C 1
ATOM 761 O O . GLY A 1 96 ? -9.352 -4.734 14.164 1 97.56 96 GLY A O 1
ATOM 762 N N . GLN A 1 97 ? -11.523 -4.398 13.844 1 96.31 97 GLN A N 1
ATOM 763 C CA . GLN A 1 97 ? -11.492 -4.984 12.508 1 96.31 97 GLN A CA 1
ATOM 764 C C . GLN A 1 97 ? -10.805 -4.055 11.516 1 96.31 97 GLN A C 1
ATOM 766 O O . GLN A 1 97 ? -10.188 -4.516 10.555 1 96.31 97 GLN A O 1
ATOM 771 N N . TRP A 1 98 ? -10.898 -2.758 11.742 1 97.19 98 TRP A N 1
ATOM 772 C CA . TRP A 1 98 ? -10.172 -1.808 10.914 1 97.19 98 TRP A CA 1
ATOM 773 C C . TRP A 1 98 ? -8.672 -2.086 10.953 1 97.19 98 TRP A C 1
ATOM 775 O O . TRP A 1 98 ? -8 -2.084 9.922 1 97.19 98 TRP A O 1
ATOM 785 N N . ILE A 1 99 ? -8.148 -2.307 12.133 1 96.69 99 ILE A N 1
ATOM 786 C CA . ILE A 1 99 ? -6.723 -2.535 12.336 1 96.69 99 ILE A CA 1
ATOM 787 C C . ILE A 1 99 ? -6.293 -3.805 11.602 1 96.69 99 ILE A C 1
ATOM 789 O O . ILE A 1 99 ? -5.258 -3.822 10.938 1 96.69 99 ILE A O 1
ATOM 793 N N . LYS A 1 100 ? -7.105 -4.793 11.625 1 91.31 100 LYS A N 1
ATOM 794 C CA . LYS A 1 100 ? -6.812 -6.047 10.938 1 91.31 100 LYS A CA 1
ATOM 795 C C . LYS A 1 100 ? -6.797 -5.855 9.422 1 91.31 100 LYS A C 1
ATOM 797 O O . LYS A 1 100 ? -6.02 -6.504 8.719 1 91.31 100 LYS A O 1
ATOM 802 N N . GLY A 1 101 ? -7.609 -4.98 8.992 1 91.88 101 GLY A N 1
ATOM 803 C CA . GLY A 1 101 ? -7.75 -4.773 7.562 1 91.88 101 GLY A CA 1
ATOM 804 C C . GLY A 1 101 ? -6.773 -3.76 7.004 1 91.88 101 GLY A C 1
ATOM 805 O O . GLY A 1 101 ? -6.684 -3.58 5.785 1 91.88 101 GLY A O 1
ATOM 806 N N . HIS A 1 102 ? -6.004 -3.117 7.902 1 93.75 102 HIS A N 1
ATOM 807 C CA . HIS A 1 102 ? -5.059 -2.09 7.473 1 93.75 102 HIS A CA 1
ATOM 808 C C . HIS A 1 102 ? -3.672 -2.34 8.055 1 93.75 102 HIS A C 1
ATOM 810 O O . HIS A 1 102 ? -3.242 -1.639 8.977 1 93.75 102 HIS A O 1
ATOM 816 N N . PRO A 1 103 ? -2.949 -3.268 7.469 1 91.69 103 PRO A N 1
ATOM 817 C CA . PRO A 1 103 ? -1.581 -3.484 7.945 1 91.69 103 PRO A CA 1
ATOM 818 C C . PRO A 1 103 ? -0.683 -2.268 7.738 1 91.69 103 PRO A C 1
ATOM 820 O O . PRO A 1 103 ? -0.883 -1.503 6.789 1 91.69 103 PRO A O 1
ATOM 823 N N . ILE A 1 104 ? 0.265 -2.078 8.602 1 92.44 104 ILE A N 1
ATOM 824 C CA . ILE A 1 104 ? 1.212 -0.978 8.461 1 92.44 104 ILE A CA 1
ATOM 825 C C . ILE A 1 104 ? 1.994 -1.135 7.16 1 92.44 104 ILE A C 1
ATOM 827 O O . ILE A 1 104 ? 2.59 -2.186 6.91 1 92.44 104 ILE A O 1
ATOM 831 N N . PRO A 1 105 ? 1.94 -0.185 6.352 1 89.81 105 PRO A N 1
ATOM 832 C CA . PRO A 1 105 ? 2.709 -0.271 5.105 1 89.81 105 PRO A CA 1
ATOM 833 C C . PRO A 1 105 ? 4.211 -0.38 5.348 1 89.81 105 PRO A C 1
ATOM 835 O O . PRO A 1 105 ? 4.715 0.114 6.359 1 89.81 105 PRO A O 1
ATOM 838 N N . ASP A 1 106 ? 4.941 -0.91 4.406 1 87.38 106 ASP A N 1
ATOM 839 C CA . ASP A 1 106 ? 6.375 -1.157 4.52 1 87.38 106 ASP A CA 1
ATOM 840 C C . ASP A 1 106 ? 7.152 0.154 4.617 1 87.38 106 ASP A C 1
ATOM 842 O O . ASP A 1 106 ? 8.227 0.202 5.227 1 87.38 106 ASP A O 1
ATOM 846 N N . ASP A 1 107 ? 6.613 1.165 4.055 1 87.44 107 ASP A N 1
ATOM 847 C CA . ASP A 1 107 ? 7.359 2.416 3.953 1 87.44 107 ASP A CA 1
ATOM 848 C C . ASP A 1 107 ? 6.949 3.393 5.051 1 87.44 107 ASP A C 1
ATOM 850 O O . ASP A 1 107 ? 7.254 4.586 4.977 1 87.44 107 ASP A O 1
ATOM 854 N N . ALA A 1 108 ? 6.203 2.9 6.035 1 88.5 108 ALA A N 1
ATOM 855 C CA . ALA A 1 108 ? 5.738 3.771 7.113 1 88.5 108 ALA A CA 1
ATOM 856 C C . ALA A 1 108 ? 5.789 3.053 8.461 1 88.5 108 ALA A C 1
ATOM 858 O O . ALA A 1 108 ? 5.691 1.825 8.516 1 88.5 108 ALA A O 1
ATOM 859 N N . PRO A 1 109 ? 5.906 3.803 9.539 1 89.94 109 PRO A N 1
ATOM 860 C CA . PRO A 1 109 ? 5.957 3.199 10.875 1 89.94 109 PRO A CA 1
ATOM 861 C C . PRO A 1 109 ? 4.574 3.006 11.492 1 89.94 109 PRO A C 1
ATOM 863 O O . PRO A 1 109 ? 4.434 2.316 12.5 1 89.94 109 PRO A O 1
ATOM 866 N N . SER A 1 110 ? 3.57 3.629 10.867 1 94.12 110 SER A N 1
ATOM 867 C CA . SER A 1 110 ? 2.207 3.586 11.383 1 94.12 110 SER A CA 1
ATOM 868 C C . SER A 1 110 ? 1.187 3.787 10.266 1 94.12 110 SER A C 1
ATOM 870 O O . SER A 1 110 ? 1.548 4.156 9.148 1 94.12 110 SER A O 1
ATOM 872 N N . VAL A 1 111 ? -0.019 3.441 10.523 1 96.06 111 VAL A N 1
ATOM 873 C CA . VAL A 1 111 ? -1.153 3.701 9.641 1 96.06 111 VAL A CA 1
ATOM 874 C C . VAL A 1 111 ? -2.354 4.16 10.469 1 96.06 111 VAL A C 1
ATOM 876 O O . VAL A 1 111 ? -2.559 3.689 11.594 1 96.06 111 VAL A O 1
ATOM 879 N N . SER A 1 112 ? -3.055 5.133 10.008 1 97.31 112 SER A N 1
ATOM 880 C CA . SER A 1 112 ? -4.254 5.672 10.648 1 97.31 112 SER A CA 1
ATOM 881 C C . SER A 1 112 ? -5.199 6.285 9.617 1 97.31 112 SER A C 1
ATOM 883 O O . SER A 1 112 ? -4.84 6.43 8.453 1 97.31 112 SER A O 1
ATOM 885 N N . ASN A 1 113 ? -6.391 6.527 10.039 1 96.81 113 ASN A N 1
ATOM 886 C CA . ASN A 1 113 ? -7.328 7.184 9.133 1 96.81 113 ASN A CA 1
ATOM 887 C C . ASN A 1 113 ? -6.828 8.562 8.719 1 96.81 113 ASN A C 1
ATOM 889 O O . ASN A 1 113 ? -7.082 9.008 7.594 1 96.81 113 ASN A O 1
ATOM 893 N N . PHE A 1 114 ? -6.016 9.281 9.562 1 96.44 114 PHE A N 1
ATOM 894 C CA . PHE A 1 114 ? -5.383 10.539 9.188 1 96.44 114 PHE A CA 1
ATOM 895 C C . PHE A 1 114 ? -4.348 10.32 8.086 1 96.44 114 PHE A C 1
ATOM 897 O O . PHE A 1 114 ? -4.32 11.047 7.098 1 96.44 114 PHE A O 1
ATOM 904 N N . GLU A 1 115 ? -3.547 9.32 8.328 1 95.44 115 GLU A N 1
ATOM 905 C CA . GLU A 1 115 ? -2.484 9.023 7.375 1 95.44 115 GLU A CA 1
ATOM 906 C C . GLU A 1 115 ? -3.057 8.547 6.043 1 95.44 115 GLU A C 1
ATOM 908 O O . GLU A 1 115 ? -2.537 8.891 4.98 1 95.44 115 GLU A O 1
ATOM 913 N N . ASN A 1 116 ? -4.09 7.719 6.156 1 95.75 116 ASN A N 1
ATOM 914 C CA . ASN A 1 116 ? -4.742 7.266 4.934 1 95.75 116 ASN A CA 1
ATOM 915 C C . ASN A 1 116 ? -5.332 8.43 4.145 1 95.75 116 ASN A C 1
ATOM 917 O O . ASN A 1 116 ? -5.23 8.469 2.916 1 95.75 116 ASN A O 1
ATOM 921 N N . LEU A 1 117 ? -5.949 9.336 4.812 1 96.38 117 LEU A N 1
ATOM 922 C CA . LEU A 1 117 ? -6.5 10.516 4.152 1 96.38 117 LEU A CA 1
ATOM 923 C C . LEU A 1 117 ? -5.391 11.359 3.535 1 96.38 117 LEU A C 1
ATOM 925 O O . LEU A 1 117 ? -5.566 11.93 2.455 1 96.38 117 LEU A O 1
ATOM 929 N N . GLY A 1 118 ? -4.285 11.508 4.227 1 96.5 118 GLY A N 1
ATOM 930 C CA . GLY A 1 118 ? -3.131 12.195 3.674 1 96.5 118 GLY A CA 1
ATOM 931 C C . GLY A 1 118 ? -2.619 11.562 2.393 1 96.5 118 GLY A C 1
ATOM 932 O O . GLY A 1 118 ? -2.266 12.273 1.445 1 96.5 118 GLY A O 1
ATOM 933 N N . GLN A 1 119 ? -2.596 10.273 2.381 1 94.62 119 GLN A N 1
ATOM 934 C CA . GLN A 1 119 ? -2.164 9.555 1.188 1 94.62 119 GLN A CA 1
ATOM 935 C C . GLN A 1 119 ? -3.141 9.758 0.035 1 94.62 119 GLN A C 1
ATOM 937 O O . GLN A 1 119 ? -2.727 9.938 -1.112 1 94.62 119 GLN A O 1
ATOM 942 N N . ASP A 1 120 ? -4.41 9.68 0.344 1 94.81 120 ASP A N 1
ATOM 943 C CA . ASP A 1 120 ? -5.422 9.922 -0.677 1 94.81 120 ASP A CA 1
ATOM 944 C C . ASP A 1 120 ? -5.262 11.312 -1.291 1 94.81 120 ASP A C 1
ATOM 946 O O . ASP A 1 120 ? -5.398 11.484 -2.504 1 94.81 120 ASP A O 1
ATOM 950 N N . LEU A 1 121 ? -4.992 12.25 -0.444 1 96.69 121 LEU A N 1
ATOM 951 C CA . LEU A 1 121 ? -4.789 13.617 -0.91 1 96.69 121 LEU A CA 1
ATOM 952 C C . LEU A 1 121 ? -3.566 13.703 -1.817 1 96.69 121 LEU A C 1
ATOM 954 O O . LEU A 1 121 ? -3.605 14.367 -2.854 1 96.69 121 LEU A O 1
ATOM 958 N N . GLU A 1 122 ? -2.529 13.07 -1.425 1 96.38 122 GLU A N 1
ATOM 959 C CA . GLU A 1 122 ? -1.31 13.062 -2.225 1 96.38 122 GLU A CA 1
ATOM 960 C C . GLU A 1 122 ? -1.559 12.461 -3.605 1 96.38 122 GLU A C 1
ATOM 962 O O . GLU A 1 122 ? -1.085 12.992 -4.613 1 96.38 122 GLU A O 1
ATOM 967 N N . PHE A 1 123 ? -2.316 11.375 -3.666 1 94.69 123 PHE A N 1
ATOM 968 C CA . PHE A 1 123 ? -2.648 10.734 -4.93 1 94.69 123 PHE A CA 1
ATOM 969 C C . PHE A 1 123 ? -3.52 11.641 -5.789 1 94.69 123 PHE A C 1
ATOM 971 O O . PHE A 1 123 ? -3.348 11.703 -7.008 1 94.69 123 PHE A O 1
ATOM 978 N N . ALA A 1 124 ? -4.453 12.297 -5.145 1 95.62 124 ALA A N 1
ATOM 979 C CA . ALA A 1 124 ? -5.309 13.234 -5.867 1 95.62 124 ALA A CA 1
ATOM 980 C C . ALA A 1 124 ? -4.488 14.344 -6.512 1 95.62 124 ALA A C 1
ATOM 982 O O . ALA A 1 124 ? -4.699 14.688 -7.68 1 95.62 124 ALA A O 1
ATOM 983 N N . LEU A 1 125 ? -3.539 14.852 -5.75 1 97.69 125 LEU A N 1
ATOM 984 C CA . LEU A 1 125 ? -2.693 15.922 -6.277 1 97.69 125 LEU A CA 1
ATOM 985 C C . LEU A 1 125 ? -1.809 15.406 -7.406 1 97.69 125 LEU A C 1
ATOM 987 O O . LEU A 1 125 ? -1.593 16.109 -8.398 1 97.69 125 LEU A O 1
ATOM 991 N N . LYS A 1 126 ? -1.237 14.203 -7.254 1 96.69 126 LYS A N 1
ATOM 992 C CA . LYS A 1 126 ? -0.446 13.602 -8.32 1 96.69 126 LYS A CA 1
ATOM 993 C C . LYS A 1 126 ? -1.231 13.555 -9.625 1 96.69 126 LYS A C 1
ATOM 995 O O . LYS A 1 126 ? -0.725 13.961 -10.68 1 96.69 126 LYS A O 1
ATOM 1000 N N . GLU A 1 127 ? -2.469 13.102 -9.523 1 93.88 127 GLU A N 1
ATOM 1001 C CA . GLU A 1 127 ? -3.318 12.969 -10.703 1 93.88 127 GLU A CA 1
ATOM 1002 C C . GLU A 1 127 ? -3.59 14.328 -11.344 1 93.88 127 GLU A C 1
ATOM 1004 O O . GLU A 1 127 ? -3.518 14.477 -12.562 1 93.88 127 GLU A O 1
ATOM 1009 N N . LEU A 1 128 ? -3.863 15.281 -10.523 1 95.56 128 LEU A N 1
ATOM 1010 C CA . LEU A 1 128 ? -4.203 16.625 -11 1 95.56 128 LEU A CA 1
ATOM 1011 C C . LEU A 1 128 ? -2.986 17.297 -11.625 1 95.56 128 LEU A C 1
ATOM 1013 O O . LEU A 1 128 ? -3.113 18.031 -12.609 1 95.56 128 LEU A O 1
ATOM 1017 N N . LEU A 1 129 ? -1.803 17.062 -11.07 1 97 129 LEU A N 1
ATOM 1018 C CA . LEU A 1 129 ? -0.571 17.672 -11.578 1 97 129 LEU A CA 1
ATOM 1019 C C . LEU A 1 129 ? -0.153 17.016 -12.898 1 97 129 LEU A C 1
ATOM 1021 O O . LEU A 1 129 ? 0.487 17.656 -13.734 1 97 129 LEU A O 1
ATOM 1025 N N . GLU A 1 130 ? -0.545 15.789 -13.102 1 94 130 GLU A N 1
ATOM 1026 C CA . GLU A 1 130 ? -0.137 15.047 -14.289 1 94 130 GLU A CA 1
ATOM 1027 C C . GLU A 1 130 ? -1.174 15.18 -15.406 1 94 130 GLU A C 1
ATOM 1029 O O . GLU A 1 130 ? -0.877 14.914 -16.578 1 94 130 GLU A O 1
ATOM 1034 N N . GLU A 1 131 ? -2.383 15.539 -15.023 1 88.94 131 GLU A N 1
ATOM 1035 C CA . GLU A 1 131 ? -3.461 15.633 -16 1 88.94 131 GLU A CA 1
ATOM 1036 C C . GLU A 1 131 ? -3.139 16.672 -17.078 1 88.94 131 GLU A C 1
ATOM 1038 O O . GLU A 1 131 ? -2.684 17.766 -16.766 1 88.94 131 GLU A O 1
ATOM 1043 N N . ASP A 1 132 ? -3.352 16.328 -18.375 1 82.62 132 ASP A N 1
ATOM 1044 C CA . ASP A 1 132 ? -2.975 17.219 -19.484 1 82.62 132 ASP A CA 1
ATOM 1045 C C . ASP A 1 132 ? -4.207 17.688 -20.25 1 82.62 132 ASP A C 1
ATOM 1047 O O . ASP A 1 132 ? -4.086 18.219 -21.344 1 82.62 132 ASP A O 1
ATOM 1051 N N . GLU A 1 133 ? -5.312 17.453 -19.734 1 74.06 133 GLU A N 1
ATOM 1052 C CA . GLU A 1 133 ? -6.52 17.844 -20.453 1 74.06 133 GLU A CA 1
ATOM 1053 C C . GLU A 1 133 ? -6.645 19.359 -20.531 1 74.06 133 GLU A C 1
ATOM 1055 O O . GLU A 1 133 ? -7.02 19.906 -21.578 1 74.06 133 GLU A O 1
ATOM 1060 N N . GLU A 1 134 ? -6.305 20.016 -19.5 1 74.75 134 GLU A N 1
ATOM 1061 C CA . GLU A 1 134 ? -6.285 21.484 -19.469 1 74.75 134 GLU A CA 1
ATOM 1062 C C . GLU A 1 134 ? -4.859 22.016 -19.578 1 74.75 134 GLU A C 1
ATOM 1064 O O . GLU A 1 134 ? -3.998 21.672 -18.766 1 74.75 134 GLU A O 1
ATOM 1069 N N . LEU A 1 135 ? -4.707 22.828 -20.562 1 79.38 135 LEU A N 1
ATOM 1070 C CA . LEU A 1 135 ? -3.365 23.359 -20.766 1 79.38 135 LEU A CA 1
ATOM 1071 C C . LEU A 1 135 ? -3.162 24.656 -20 1 79.38 135 LEU A C 1
ATOM 1073 O O . LEU A 1 135 ? -4.035 25.516 -20 1 79.38 135 LEU A O 1
ATOM 1077 N N . TYR A 1 136 ? -2.219 24.594 -19.156 1 82.19 136 TYR A N 1
ATOM 1078 C CA . TYR A 1 136 ? -1.831 25.766 -18.375 1 82.19 136 TYR A CA 1
ATOM 1079 C C . TYR A 1 136 ? -0.5 26.328 -18.875 1 82.19 136 TYR A C 1
ATOM 1081 O O . TYR A 1 136 ? 0.428 25.562 -19.156 1 82.19 136 TYR A O 1
ATOM 1089 N N . ASP A 1 137 ? -0.561 27.703 -19.031 1 87.06 137 ASP A N 1
ATOM 1090 C CA . ASP A 1 137 ? 0.681 28.375 -19.375 1 87.06 137 ASP A CA 1
ATOM 1091 C C . ASP A 1 137 ? 1.522 28.656 -18.125 1 87.06 137 ASP A C 1
ATOM 1093 O O . ASP A 1 137 ? 1.125 29.453 -17.266 1 87.06 137 ASP A O 1
ATOM 1097 N N . TYR A 1 138 ? 2.695 28.094 -18.047 1 86.69 138 TYR A N 1
ATOM 1098 C CA . TYR A 1 138 ? 3.516 28.219 -16.844 1 86.69 138 TYR A CA 1
ATOM 1099 C C . TYR A 1 138 ? 4.055 29.641 -16.703 1 86.69 138 TYR A C 1
ATOM 1101 O O . TYR A 1 138 ? 4.57 30.016 -15.641 1 86.69 138 TYR A O 1
ATOM 1109 N N . ASP A 1 139 ? 3.973 30.469 -17.703 1 89.44 139 ASP A N 1
ATOM 1110 C CA . ASP A 1 139 ? 4.441 31.859 -17.609 1 89.44 139 ASP A CA 1
ATOM 1111 C C . ASP A 1 139 ? 3.451 32.719 -16.844 1 89.44 139 ASP A C 1
ATOM 1113 O O . ASP A 1 139 ? 3.85 33.656 -16.141 1 89.44 139 ASP A O 1
ATOM 1117 N N . THR A 1 140 ? 2.201 32.344 -16.938 1 90.94 140 THR A N 1
ATOM 1118 C CA . THR A 1 140 ? 1.211 33.25 -16.375 1 90.94 140 THR A CA 1
ATOM 1119 C C . THR A 1 140 ? 0.352 32.531 -15.336 1 90.94 140 THR A C 1
ATOM 1121 O O . THR A 1 140 ? -0.169 33.156 -14.414 1 90.94 140 THR A O 1
ATOM 1124 N N . SER A 1 141 ? 0.236 31.297 -15.484 1 95.19 141 SER A N 1
ATOM 1125 C CA . SER A 1 141 ? -0.676 30.547 -14.633 1 95.19 141 SER A CA 1
ATOM 1126 C C . SER A 1 141 ? 0.053 29.938 -13.438 1 95.19 141 SER A C 1
ATOM 1128 O O . SER A 1 141 ? 1.067 29.266 -13.602 1 95.19 141 SER A O 1
ATOM 1130 N N . ALA A 1 142 ? -0.513 30.234 -12.219 1 97 142 ALA A N 1
ATOM 1131 C CA . ALA A 1 142 ? 0.039 29.625 -11.016 1 97 142 ALA A CA 1
ATOM 1132 C C . ALA A 1 142 ? -0.004 28.109 -11.094 1 97 142 ALA A C 1
ATOM 1134 O O . ALA A 1 142 ? 0.972 27.422 -10.75 1 97 142 ALA A O 1
ATOM 1135 N N . VAL A 1 143 ? -1.136 27.562 -11.57 1 96.62 143 VAL A N 1
ATOM 1136 C CA . VAL A 1 143 ? -1.295 26.109 -11.719 1 96.62 143 VAL A CA 1
ATOM 1137 C C . VAL A 1 143 ? -0.316 25.594 -12.766 1 96.62 143 VAL A C 1
ATOM 1139 O O . VAL A 1 143 ? 0.265 24.516 -12.602 1 96.62 143 VAL A O 1
ATOM 1142 N N . GLY A 1 144 ? -0.19 26.391 -13.828 1 96.75 144 GLY A N 1
ATOM 1143 C CA . GLY A 1 144 ? 0.792 26.031 -14.836 1 96.75 144 GLY A CA 1
ATOM 1144 C C . GLY A 1 144 ? 2.205 25.938 -14.289 1 96.75 144 GLY A C 1
ATOM 1145 O O . GLY A 1 144 ? 2.947 25.016 -14.625 1 96.75 144 GLY A O 1
ATOM 1146 N N . LYS A 1 145 ? 2.607 26.922 -13.453 1 97.75 145 LYS A N 1
ATOM 1147 C CA . LYS A 1 145 ? 3.916 26.906 -12.812 1 97.75 145 LYS A CA 1
ATOM 1148 C C . LYS A 1 145 ? 4.082 25.672 -11.93 1 97.75 145 LYS A C 1
ATOM 1150 O O . LYS A 1 145 ? 5.129 25.016 -11.953 1 97.75 145 LYS A O 1
ATOM 1155 N N . ALA A 1 146 ? 3.021 25.344 -11.195 1 97.81 146 ALA A N 1
ATOM 1156 C CA . ALA A 1 146 ? 3.057 24.188 -10.305 1 97.81 146 ALA A CA 1
ATOM 1157 C C . ALA A 1 146 ? 3.227 22.891 -11.094 1 97.81 146 ALA A C 1
ATOM 1159 O O . ALA A 1 146 ? 4.035 22.031 -10.727 1 97.81 146 ALA A O 1
ATOM 1160 N N . LYS A 1 147 ? 2.467 22.734 -12.172 1 97.06 147 LYS A N 1
ATOM 1161 C CA . LYS A 1 147 ? 2.539 21.547 -13.023 1 97.06 147 LYS A CA 1
ATOM 1162 C C . LYS A 1 147 ? 3.92 21.406 -13.656 1 97.06 147 LYS A C 1
ATOM 1164 O O . LYS A 1 147 ? 4.48 20.297 -13.695 1 97.06 147 LYS A O 1
ATOM 1169 N N . TYR A 1 148 ? 4.453 22.5 -14.133 1 96.81 148 TYR A N 1
ATOM 1170 C CA . TYR A 1 148 ? 5.762 22.469 -14.773 1 96.81 148 TYR A CA 1
ATOM 1171 C C . TYR A 1 148 ? 6.852 22.125 -13.758 1 96.81 148 TYR A C 1
ATOM 1173 O O . TYR A 1 148 ? 7.77 21.359 -14.062 1 96.81 148 TYR A O 1
ATOM 1181 N N . PHE A 1 149 ? 6.77 22.703 -12.586 1 97.88 149 PHE A N 1
ATOM 1182 C CA . PHE A 1 149 ? 7.715 22.391 -11.523 1 97.88 149 PHE A CA 1
ATOM 1183 C C . PHE A 1 149 ? 7.695 20.891 -11.211 1 97.88 149 PHE A C 1
ATOM 1185 O O . PHE A 1 149 ? 8.75 20.266 -11.055 1 97.88 149 PHE A O 1
ATOM 1192 N N . TYR A 1 150 ? 6.48 20.312 -11.094 1 97.56 150 TYR A N 1
ATOM 1193 C CA . TYR A 1 150 ? 6.324 18.891 -10.844 1 97.56 150 TYR A CA 1
ATOM 1194 C C . TYR A 1 150 ? 7.039 18.078 -11.922 1 97.56 150 TYR A C 1
ATOM 1196 O O . TYR A 1 150 ? 7.754 17.109 -11.609 1 97.56 150 TYR A O 1
ATOM 1204 N N . ASN A 1 151 ? 6.906 18.453 -13.148 1 96.62 151 ASN A N 1
ATOM 1205 C CA . ASN A 1 151 ? 7.543 17.75 -14.258 1 96.62 151 ASN A CA 1
ATOM 1206 C C . ASN A 1 151 ? 9.062 17.875 -14.195 1 96.62 151 ASN A C 1
ATOM 1208 O O . ASN A 1 151 ? 9.781 16.922 -14.477 1 96.62 151 ASN A O 1
ATOM 1212 N N . LEU A 1 152 ? 9.539 19.078 -13.828 1 97.38 152 LEU A N 1
ATOM 1213 C CA . LEU A 1 152 ? 10.977 19.266 -13.656 1 97.38 152 LEU A CA 1
ATOM 1214 C C . LEU A 1 152 ? 11.523 18.359 -12.57 1 97.38 152 LEU A C 1
ATOM 1216 O O . LEU A 1 152 ? 12.602 17.781 -12.719 1 97.38 152 LEU A O 1
ATOM 1220 N N . CYS A 1 153 ? 10.742 18.234 -11.547 1 97.44 153 CYS A N 1
ATOM 1221 C CA . CYS A 1 153 ? 11.141 17.438 -10.391 1 97.44 153 CYS A CA 1
ATOM 1222 C C . CYS A 1 153 ? 11.227 15.961 -10.75 1 97.44 153 CYS A C 1
ATOM 1224 O O . CYS A 1 153 ? 12.094 15.25 -10.234 1 97.44 153 CYS A O 1
ATOM 1226 N N . LEU A 1 154 ? 10.398 15.484 -11.656 1 96.31 154 LEU A N 1
ATOM 1227 C CA . LEU A 1 154 ? 10.359 14.078 -12.055 1 96.31 154 LEU A CA 1
ATOM 1228 C C . LEU A 1 154 ? 11.5 13.742 -13 1 96.31 154 LEU A C 1
ATOM 1230 O O . LEU A 1 154 ? 11.922 12.586 -13.094 1 96.31 154 LEU A O 1
ATOM 1234 N N . ASN A 1 155 ? 12.023 14.766 -13.695 1 96.44 155 ASN A N 1
ATOM 1235 C CA . ASN A 1 155 ? 13 14.539 -14.758 1 96.44 155 ASN A CA 1
ATOM 1236 C C . ASN A 1 155 ? 14.406 14.375 -14.188 1 96.44 155 ASN A C 1
ATOM 1238 O O . ASN A 1 155 ? 15.227 15.289 -14.266 1 96.44 155 ASN A O 1
ATOM 1242 N N . GLU A 1 156 ? 14.75 13.195 -13.844 1 94.38 156 GLU A N 1
ATOM 1243 C CA . GLU A 1 156 ? 16.016 12.898 -13.172 1 94.38 156 GLU A CA 1
ATOM 1244 C C . GLU A 1 156 ? 17.203 13.164 -14.086 1 94.38 156 GLU A C 1
ATOM 1246 O O . GLU A 1 156 ? 18.234 13.688 -13.641 1 94.38 156 GLU A O 1
ATOM 1251 N N . SER A 1 157 ? 17.109 12.805 -15.344 1 94.75 157 SER A N 1
ATOM 1252 C CA . SER A 1 157 ? 18.219 12.977 -16.281 1 94.75 157 SER A CA 1
ATOM 1253 C C . SER A 1 157 ? 18.562 14.445 -16.469 1 94.75 157 SER A C 1
ATOM 1255 O O . SER A 1 157 ? 19.75 14.812 -16.484 1 94.75 157 SER A O 1
ATOM 1257 N N . GLU A 1 158 ? 17.578 15.227 -16.547 1 95.69 158 GLU A N 1
ATOM 1258 C CA . GLU A 1 158 ? 17.797 16.656 -16.688 1 95.69 158 GLU A CA 1
ATOM 1259 C C . GLU A 1 158 ? 18.391 17.266 -15.422 1 95.69 158 GLU A C 1
ATOM 1261 O O . GLU A 1 158 ? 19.25 18.156 -15.484 1 95.69 158 GLU A O 1
ATOM 1266 N N . ILE A 1 159 ? 17.969 16.828 -14.25 1 97.31 159 ILE A N 1
ATOM 1267 C CA . ILE A 1 159 ? 18.516 17.281 -12.977 1 97.31 159 ILE A CA 1
ATOM 1268 C C . ILE A 1 159 ? 19.984 16.922 -12.883 1 97.31 159 ILE A C 1
ATOM 1270 O O . ILE A 1 159 ? 20.812 17.75 -12.5 1 97.31 159 ILE A O 1
ATOM 1274 N N . LEU A 1 160 ? 20.375 15.758 -13.312 1 95.12 160 LEU A N 1
ATOM 1275 C CA . LEU A 1 160 ? 21.75 15.289 -13.234 1 95.12 160 LEU A CA 1
ATOM 1276 C C . LEU A 1 160 ? 22.641 16.062 -14.195 1 95.12 160 LEU A C 1
ATOM 1278 O O . LEU A 1 160 ? 23.828 16.281 -13.922 1 95.12 160 LEU A O 1
ATOM 1282 N N . GLU A 1 161 ? 22.031 1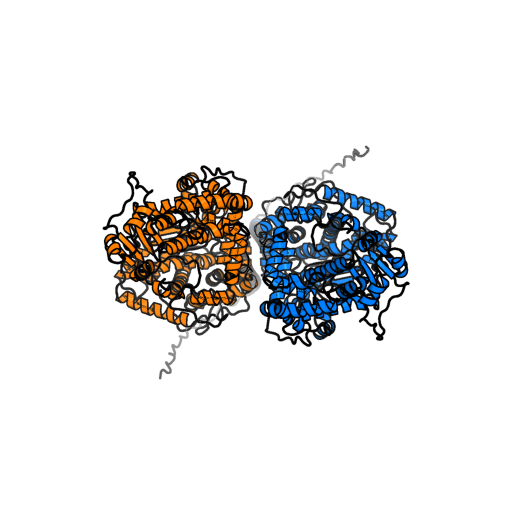6.484 -15.219 1 95 161 GLU A N 1
ATOM 1283 C CA . GLU A 1 161 ? 22.797 17.219 -16.234 1 95 161 GLU A CA 1
ATOM 1284 C C . GLU A 1 161 ? 23.109 18.641 -15.773 1 95 161 GLU A C 1
ATOM 1286 O O . GLU A 1 161 ? 24.141 19.203 -16.141 1 95 161 GLU A O 1
ATOM 1291 N N . ASN A 1 162 ? 22.234 19.172 -14.867 1 95.44 162 ASN A N 1
ATOM 1292 C CA . ASN A 1 162 ? 22.359 20.609 -14.664 1 95.44 162 ASN A CA 1
ATOM 1293 C C . ASN A 1 162 ? 22.578 20.953 -13.195 1 95.44 162 ASN A C 1
ATOM 1295 O O . ASN A 1 162 ? 22.953 22.078 -12.867 1 95.44 162 ASN A O 1
ATOM 1299 N N . TRP A 1 163 ? 22.406 20.062 -12.25 1 96.5 163 TRP A N 1
ATOM 1300 C CA . TRP A 1 163 ? 22.438 20.391 -10.828 1 96.5 163 TRP A CA 1
ATOM 1301 C C . TRP A 1 163 ? 23.781 21 -10.438 1 96.5 163 TRP A C 1
ATOM 1303 O O . TRP A 1 163 ? 23.828 21.938 -9.625 1 96.5 163 TRP A O 1
ATOM 1313 N N . ARG A 1 164 ? 24.875 20.531 -11.078 1 96.06 164 ARG A N 1
ATOM 1314 C CA . ARG A 1 164 ? 26.219 20.953 -10.695 1 96.06 164 ARG A CA 1
ATOM 1315 C C . ARG A 1 164 ? 26.453 22.406 -11.086 1 96.06 164 ARG A C 1
ATOM 1317 O O . ARG A 1 164 ? 27.094 23.156 -10.344 1 96.06 164 ARG A O 1
ATOM 1324 N N . THR A 1 165 ? 25.984 22.75 -12.203 1 96.5 165 THR A N 1
ATOM 1325 C CA . THR A 1 165 ? 26.109 24.125 -12.648 1 96.5 165 THR A CA 1
ATOM 1326 C C . THR A 1 165 ? 25.422 25.078 -11.68 1 96.5 165 THR A C 1
ATOM 1328 O O . THR A 1 165 ? 26 26.094 -11.273 1 96.5 165 THR A O 1
ATOM 1331 N N . THR A 1 166 ? 24.219 24.75 -11.32 1 97 166 THR A N 1
ATOM 1332 C CA . THR A 1 166 ? 23.469 25.578 -10.375 1 97 166 THR A CA 1
ATOM 1333 C C . THR A 1 166 ? 24.156 25.594 -9.008 1 97 166 THR A C 1
ATOM 1335 O O . THR A 1 166 ? 24.234 26.641 -8.367 1 97 166 THR A O 1
ATOM 1338 N N . PHE A 1 167 ? 24.656 24.438 -8.633 1 97.5 167 PHE A N 1
ATOM 1339 C CA . PHE A 1 167 ? 25.375 24.297 -7.379 1 97.5 167 PHE A CA 1
ATOM 1340 C C . PHE A 1 167 ? 26.609 25.203 -7.352 1 97.5 167 PHE A C 1
ATOM 1342 O O . PHE A 1 167 ? 26.797 25.953 -6.402 1 97.5 167 PHE A O 1
ATOM 1349 N N . ASP A 1 168 ? 27.375 25.219 -8.383 1 97.12 168 ASP A N 1
ATOM 1350 C CA . ASP A 1 168 ? 28.594 26 -8.461 1 97.12 168 ASP A CA 1
ATOM 1351 C C . ASP A 1 168 ? 28.281 27.5 -8.484 1 97.12 168 ASP A C 1
ATOM 1353 O O . ASP A 1 168 ? 29.016 28.297 -7.902 1 97.12 168 ASP A O 1
ATOM 1357 N N . GLU A 1 169 ? 27.234 27.844 -9.125 1 97.19 169 GLU A N 1
ATOM 1358 C CA . GLU A 1 169 ? 26.828 29.25 -9.172 1 97.19 169 GLU A CA 1
ATOM 1359 C C . GLU A 1 169 ? 26.453 29.766 -7.789 1 97.19 169 GLU A C 1
ATOM 1361 O O . GLU A 1 169 ? 26.859 30.875 -7.402 1 97.19 169 GLU A O 1
ATOM 1366 N N . VAL A 1 170 ? 25.719 28.984 -7.051 1 97.19 170 VAL A N 1
ATOM 1367 C CA . VAL A 1 170 ? 25.297 29.406 -5.719 1 97.19 170 VAL A CA 1
ATOM 1368 C C . VAL A 1 170 ? 26.5 29.453 -4.777 1 97.19 170 VAL A C 1
ATOM 1370 O O . VAL A 1 170 ? 26.641 30.391 -4 1 97.19 170 VAL A O 1
ATOM 1373 N N . VAL A 1 171 ? 27.375 28.484 -4.922 1 97.12 171 VAL A N 1
ATOM 1374 C CA . VAL A 1 171 ? 28.578 28.422 -4.082 1 97.12 171 VAL A CA 1
ATOM 1375 C C . VAL A 1 171 ? 29.453 29.641 -4.355 1 97.12 171 VAL A C 1
ATOM 1377 O O . VAL A 1 171 ? 30.016 30.234 -3.428 1 97.12 171 VAL A O 1
ATOM 1380 N N . ARG A 1 172 ? 29.562 30.031 -5.555 1 96.12 172 ARG A N 1
ATOM 1381 C CA . ARG A 1 172 ? 30.312 31.234 -5.91 1 96.12 172 ARG A CA 1
ATOM 1382 C C . ARG A 1 172 ? 29.688 32.469 -5.281 1 96.12 172 ARG A C 1
ATOM 1384 O O . ARG A 1 172 ? 30.406 33.344 -4.801 1 96.12 172 ARG A O 1
ATOM 1391 N N . SER A 1 173 ? 28.406 32.5 -5.312 1 95.19 173 SER A N 1
ATOM 1392 C CA . SER A 1 173 ? 27.719 33.656 -4.727 1 95.19 173 SER A CA 1
ATOM 1393 C C . SER A 1 173 ? 27.938 33.719 -3.221 1 95.19 173 SER A C 1
ATOM 1395 O O . SER A 1 173 ? 27.844 34.781 -2.619 1 95.19 173 SER A O 1
ATOM 1397 N N . PHE A 1 174 ? 28.25 32.594 -2.584 1 95.81 174 PHE A N 1
ATOM 1398 C CA . PHE A 1 174 ? 28.531 32.531 -1.156 1 95.81 174 PHE A CA 1
ATOM 1399 C C . PHE A 1 174 ? 29.969 32.906 -0.866 1 95.81 174 PHE A C 1
ATOM 1401 O O . PHE A 1 174 ? 30.359 33.062 0.294 1 95.81 174 PHE A O 1
ATOM 1408 N N . GLY A 1 175 ? 30.766 33.094 -1.853 1 95 175 GLY A N 1
ATOM 1409 C CA . GLY A 1 175 ? 32.188 33.406 -1.685 1 95 175 GLY A CA 1
ATOM 1410 C C . GLY A 1 175 ? 33.062 32.156 -1.731 1 95 175 GLY A C 1
ATOM 1411 O O . GLY A 1 175 ? 34.25 32.219 -1.443 1 95 175 GLY A O 1
ATOM 1412 N N . GLY A 1 176 ? 32.438 31.031 -2.062 1 95.81 176 GLY A N 1
ATOM 1413 C CA . GLY A 1 176 ? 33.156 29.766 -2.111 1 95.81 176 GLY A CA 1
ATOM 1414 C C . GLY A 1 176 ? 32.812 28.828 -0.972 1 95.81 176 GLY A C 1
ATOM 1415 O O . GLY A 1 176 ? 32.094 29.219 -0.046 1 95.81 176 GLY A O 1
ATOM 1416 N N . TRP A 1 177 ? 33.25 27.578 -1.114 1 97.31 177 TRP A N 1
ATOM 1417 C CA . TRP A 1 177 ? 33.125 26.547 -0.093 1 97.31 177 TRP A CA 1
ATOM 1418 C C . TRP A 1 177 ? 34.469 25.953 0.276 1 97.31 177 TRP A C 1
ATOM 1420 O O . TRP A 1 177 ? 34.969 25.062 -0.413 1 97.31 177 TRP A O 1
ATOM 1430 N N . PRO A 1 178 ? 34.938 26.328 1.343 1 96.62 178 PRO A N 1
ATOM 1431 C CA . PRO A 1 178 ? 36.312 25.953 1.674 1 96.62 178 PRO A CA 1
ATOM 1432 C C . PRO A 1 178 ? 36.531 24.453 1.703 1 96.62 178 PRO A C 1
ATOM 1434 O O . PRO A 1 178 ? 37.594 23.953 1.268 1 96.62 178 PRO A O 1
ATOM 1437 N N . SER A 1 179 ? 35.625 23.719 2.129 1 95.88 179 SER A N 1
ATOM 1438 C CA . SER A 1 179 ? 35.781 22.266 2.219 1 95.88 179 SER A CA 1
ATOM 1439 C C . SER A 1 179 ? 35.906 21.641 0.835 1 95.88 179 SER A C 1
ATOM 1441 O O . SER A 1 179 ? 36.375 20.5 0.706 1 95.88 179 SER A O 1
ATOM 1443 N N . LEU A 1 180 ? 35.5 22.344 -0.152 1 96.06 180 LEU A N 1
ATOM 1444 C CA . LEU A 1 180 ? 35.625 21.844 -1.518 1 96.06 180 LEU A CA 1
ATOM 1445 C C . LEU A 1 180 ? 36.844 22.406 -2.199 1 96.06 180 LEU A C 1
ATOM 1447 O O . LEU A 1 180 ? 37.031 22.281 -3.414 1 96.06 180 LEU A O 1
ATOM 1451 N N . GLY A 1 181 ? 37.688 23.109 -1.486 1 95 181 GLY A N 1
ATOM 1452 C CA . GLY A 1 181 ? 38.969 23.578 -1.994 1 95 181 GLY A CA 1
ATOM 1453 C C . GLY A 1 181 ? 38.969 25.047 -2.336 1 95 181 GLY A C 1
ATOM 1454 O O . GLY A 1 181 ? 40.031 25.594 -2.701 1 95 181 GLY A O 1
ATOM 1455 N N . HIS A 1 182 ? 37.938 25.828 -2.146 1 95.62 182 HIS A N 1
ATOM 1456 C CA . HIS A 1 182 ? 37.875 27.266 -2.404 1 95.62 182 HIS A CA 1
ATOM 1457 C C . HIS A 1 182 ? 38.531 28.047 -1.271 1 95.62 182 HIS A C 1
ATOM 1459 O O . HIS A 1 182 ? 38.406 27.688 -0.1 1 95.62 182 HIS A O 1
ATOM 1465 N N . PRO A 1 183 ? 39.219 29.109 -1.628 1 93.75 183 PRO A N 1
ATOM 1466 C CA . PRO A 1 183 ? 39.812 29.922 -0.565 1 93.75 183 PRO A CA 1
ATOM 1467 C C . PRO A 1 183 ? 38.781 30.75 0.19 1 93.75 183 PRO A C 1
ATOM 1469 O O . PRO A 1 183 ? 37.812 31.234 -0.409 1 93.75 183 PRO A O 1
ATOM 1472 N N . LEU A 1 184 ? 38.969 30.844 1.429 1 93.5 184 LEU A N 1
ATOM 1473 C CA . LEU A 1 184 ? 38.125 31.734 2.232 1 93.5 184 LEU A CA 1
ATOM 1474 C C . LEU A 1 184 ? 38.594 33.188 2.084 1 93.5 184 LEU A C 1
ATOM 1476 O O . LEU A 1 184 ? 39.75 33.5 2.312 1 93.5 184 LEU A O 1
ATOM 1480 N N . LYS A 1 185 ? 37.688 34.031 1.737 1 89.94 185 LYS A N 1
ATOM 1481 C CA . LYS A 1 185 ? 38.031 35.438 1.61 1 89.94 185 LYS A CA 1
ATOM 1482 C C . LYS A 1 185 ? 38.312 36.062 2.975 1 89.94 185 LYS A C 1
ATOM 1484 O O . LYS A 1 185 ? 37.656 35.719 3.967 1 89.94 185 LYS A O 1
ATOM 1489 N N . PRO A 1 186 ? 39.25 36.969 2.949 1 88.69 186 PRO A N 1
ATOM 1490 C CA . PRO A 1 186 ? 39.594 37.625 4.223 1 88.69 186 PRO A CA 1
ATOM 1491 C C . PRO A 1 186 ? 38.406 38.375 4.828 1 88.69 186 PRO A C 1
ATOM 1493 O O . PRO A 1 186 ? 38.312 38.531 6.055 1 88.69 186 PRO A O 1
ATOM 1496 N N . ASP A 1 187 ? 37.5 38.812 3.965 1 88.31 187 ASP A N 1
ATOM 1497 C CA . ASP A 1 187 ? 36.375 39.594 4.453 1 88.31 187 ASP A CA 1
ATOM 1498 C C . ASP A 1 187 ? 35.094 38.75 4.535 1 88.31 187 ASP A C 1
ATOM 1500 O O . ASP A 1 187 ? 34 39.281 4.551 1 88.31 187 ASP A O 1
ATOM 1504 N N . ALA A 1 188 ? 35.312 37.469 4.629 1 89.75 188 ALA A N 1
ATOM 1505 C CA . ALA A 1 188 ? 34.156 36.594 4.742 1 89.75 188 ALA A CA 1
ATOM 1506 C C . ALA A 1 188 ? 33.375 36.875 6.012 1 89.75 188 ALA A C 1
ATOM 1508 O O . ALA A 1 188 ? 33.938 37.031 7.09 1 89.75 188 ALA A O 1
ATOM 1509 N N . SER A 1 189 ? 32.094 37.031 5.887 1 95.5 189 SER A N 1
ATOM 1510 C CA . SER A 1 189 ? 31.203 37.312 7 1 95.5 189 SER A CA 1
ATOM 1511 C C . SER A 1 189 ? 30.188 36.219 7.199 1 95.5 189 SER A C 1
ATOM 1513 O O . SER A 1 189 ? 29.359 35.938 6.32 1 95.5 189 SER A O 1
ATOM 1515 N N . ILE A 1 190 ? 30.234 35.656 8.383 1 96.94 190 ILE A N 1
ATOM 1516 C CA . ILE A 1 190 ? 29.281 34.625 8.742 1 96.94 190 ILE A CA 1
ATOM 1517 C C . ILE A 1 190 ? 27.859 35.188 8.68 1 96.94 190 ILE A C 1
ATOM 1519 O O . ILE A 1 190 ? 26.953 34.531 8.18 1 96.94 190 ILE A O 1
ATOM 1523 N N . GLU A 1 191 ? 27.719 36.406 9.125 1 97.75 191 GLU A N 1
ATOM 1524 C CA . GLU A 1 191 ? 26.422 37.062 9.188 1 97.75 191 GLU A CA 1
ATOM 1525 C C . GLU A 1 191 ? 25.828 37.281 7.797 1 97.75 191 GLU A C 1
ATOM 1527 O O . GLU A 1 191 ? 24.656 37 7.566 1 97.75 191 GLU A O 1
ATOM 1532 N N . MET A 1 192 ? 26.625 37.719 6.898 1 97.38 192 MET A N 1
ATOM 1533 C CA . MET A 1 192 ? 26.141 38 5.547 1 97.38 192 MET A CA 1
ATOM 1534 C C . MET A 1 192 ? 25.828 36.688 4.801 1 97.38 192 MET A C 1
ATOM 1536 O O . MET A 1 192 ? 24.828 36.594 4.105 1 97.38 192 MET A O 1
ATOM 1540 N N . LEU A 1 193 ? 26.688 35.719 4.98 1 97.88 193 LEU A N 1
ATOM 1541 C CA . LEU A 1 193 ? 26.469 34.438 4.355 1 97.88 193 LEU A CA 1
ATOM 1542 C C . LEU A 1 193 ? 25.156 33.812 4.848 1 97.88 193 LEU A C 1
ATOM 1544 O O . LEU A 1 193 ? 24.328 33.375 4.043 1 97.88 193 LEU A O 1
ATOM 1548 N N . TYR A 1 194 ? 25 33.75 6.141 1 98.12 194 TYR A N 1
ATOM 1549 C CA . TYR A 1 194 ? 23.828 33.156 6.738 1 98.12 194 TYR A CA 1
ATOM 1550 C C . TYR A 1 194 ? 22.562 33.906 6.359 1 98.12 194 TYR A C 1
ATOM 1552 O O . TYR A 1 194 ? 21.516 33.312 6.09 1 98.12 194 TYR A O 1
ATOM 1560 N N . ALA A 1 195 ? 22.656 35.219 6.312 1 97.94 195 ALA A N 1
ATOM 1561 C CA . ALA A 1 195 ? 21.531 36.062 5.898 1 97.94 195 ALA A CA 1
ATOM 1562 C C . ALA A 1 195 ? 21.078 35.719 4.484 1 97.94 195 ALA A C 1
ATOM 1564 O O . ALA A 1 195 ? 19.875 35.625 4.211 1 97.94 195 ALA A O 1
ATOM 1565 N N . ASP A 1 196 ? 22.047 35.531 3.625 1 97 196 ASP A N 1
ATOM 1566 C CA . ASP A 1 196 ? 21.734 35.125 2.252 1 97 196 ASP A CA 1
ATOM 1567 C C . ASP A 1 196 ? 21.031 33.781 2.203 1 97 196 ASP A C 1
ATOM 1569 O O . ASP A 1 196 ? 20.062 33.594 1.446 1 97 196 ASP A O 1
ATOM 1573 N N . MET A 1 197 ? 21.453 32.906 3 1 97.25 197 MET A N 1
ATOM 1574 C CA . MET A 1 197 ? 20.891 31.547 3.008 1 97.25 197 MET A CA 1
ATOM 1575 C C . MET A 1 197 ? 19.438 31.578 3.506 1 97.25 197 MET A C 1
ATOM 1577 O O . MET A 1 197 ? 18.594 30.859 2.969 1 97.25 197 MET A O 1
ATOM 1581 N N . VAL A 1 198 ? 19.188 32.344 4.492 1 96.69 198 VAL A N 1
ATOM 1582 C CA . VAL A 1 198 ? 17.844 32.469 5.039 1 96.69 198 VAL A CA 1
ATOM 1583 C C . VAL A 1 198 ? 16.938 33.188 4.043 1 96.69 198 VAL A C 1
ATOM 1585 O O . VAL A 1 198 ? 15.836 32.719 3.742 1 96.69 198 VAL A O 1
ATOM 1588 N N . ALA A 1 199 ? 17.391 34.219 3.455 1 96.62 199 ALA A N 1
ATOM 1589 C CA . ALA A 1 199 ? 16.578 35.125 2.627 1 96.62 199 ALA A CA 1
ATOM 1590 C C . ALA A 1 199 ? 16.281 34.469 1.274 1 96.62 199 ALA A C 1
ATOM 1592 O O . ALA A 1 199 ? 15.188 34.656 0.728 1 96.62 199 ALA A O 1
ATOM 1593 N N . LYS A 1 200 ? 17.234 33.719 0.798 1 95.88 200 LYS A N 1
ATOM 1594 C CA . LYS A 1 200 ? 17.094 33.281 -0.591 1 95.88 200 LYS A CA 1
ATOM 1595 C C . LYS A 1 200 ? 16.734 31.812 -0.677 1 95.88 200 LYS A C 1
ATOM 1597 O O . LYS A 1 200 ? 16.172 31.359 -1.678 1 95.88 200 LYS A O 1
ATOM 1602 N N . PHE A 1 201 ? 17.047 31.047 0.386 1 96 201 PHE A N 1
ATOM 1603 C CA . PHE A 1 201 ? 16.938 29.609 0.231 1 96 201 PHE A CA 1
ATOM 1604 C C . PHE A 1 201 ? 16.109 29 1.359 1 96 201 PHE A C 1
ATOM 1606 O O . PHE A 1 201 ? 16 27.766 1.468 1 96 201 PHE A O 1
ATOM 1613 N N . LYS A 1 202 ? 15.57 29.75 2.184 1 91.81 202 LYS A N 1
ATOM 1614 C CA . LYS A 1 202 ? 14.797 29.266 3.314 1 91.81 202 LYS A CA 1
ATOM 1615 C C . LYS A 1 202 ? 15.594 28.25 4.125 1 91.81 202 LYS A C 1
ATOM 1617 O O . LYS A 1 202 ? 15.055 27.203 4.535 1 91.81 202 LYS A O 1
ATOM 1622 N N . ALA A 1 203 ? 16.891 28.469 4.223 1 91.88 203 ALA A N 1
ATOM 1623 C CA . ALA A 1 203 ? 17.766 27.516 4.902 1 91.88 203 ALA A CA 1
ATOM 1624 C C . ALA A 1 203 ? 18.203 28.047 6.266 1 91.88 203 ALA A C 1
ATOM 1626 O O . ALA A 1 203 ? 19.078 28.906 6.348 1 91.88 203 ALA A O 1
ATOM 1627 N N . ASP A 1 204 ? 17.562 27.531 7.266 1 90.06 204 ASP A N 1
ATOM 1628 C CA . ASP A 1 204 ? 17.984 27.859 8.625 1 90.06 204 ASP A CA 1
ATOM 1629 C C . ASP A 1 204 ? 18.984 26.844 9.164 1 90.06 204 ASP A C 1
ATOM 1631 O O . ASP A 1 204 ? 18.875 25.656 8.898 1 90.06 204 ASP A O 1
ATOM 1635 N N . SER A 1 205 ? 19.969 27.359 9.883 1 93.12 205 SER A N 1
ATOM 1636 C CA . SER A 1 205 ? 20.984 26.469 10.445 1 93.12 205 SER A CA 1
ATOM 1637 C C . SER A 1 205 ? 21.375 26.891 11.859 1 93.12 205 SER A C 1
ATOM 1639 O O . SER A 1 205 ? 20.953 26.266 12.836 1 93.12 205 SER A O 1
ATOM 1641 N N . LEU A 1 206 ? 21.906 28.094 12.016 1 95.44 206 LEU A N 1
ATOM 1642 C CA . LEU A 1 206 ? 22.312 28.562 13.336 1 95.44 206 LEU A CA 1
ATOM 1643 C C . LEU A 1 206 ? 21.109 28.875 14.203 1 95.44 206 LEU A C 1
ATOM 1645 O O . LEU A 1 206 ? 21.094 28.547 15.391 1 95.44 206 LEU A O 1
ATOM 1649 N N . PHE A 1 207 ? 20.203 29.5 13.672 1 96.25 207 PHE A N 1
ATOM 1650 C CA . PHE A 1 207 ? 18.922 29.859 14.281 1 96.25 207 PHE A CA 1
ATOM 1651 C C . PHE A 1 207 ? 17.859 30.109 13.219 1 96.25 207 PHE A C 1
ATOM 1653 O O . PHE A 1 207 ? 18.172 30.219 12.031 1 96.25 207 PHE A O 1
ATOM 1660 N N . LYS A 1 208 ? 16.656 30.078 13.641 1 96.56 208 LYS A N 1
ATOM 1661 C CA . LYS A 1 208 ? 15.562 30.469 12.758 1 96.56 208 LYS A CA 1
ATOM 1662 C C . LYS A 1 208 ? 15.32 31.984 12.828 1 96.56 208 LYS A C 1
ATOM 1664 O O . LYS A 1 208 ? 15.297 32.562 13.914 1 96.56 208 LYS A O 1
ATOM 1669 N N . ALA A 1 209 ? 15.281 32.625 11.711 1 97.62 209 ALA A N 1
ATOM 1670 C CA . ALA A 1 209 ? 14.953 34.031 11.602 1 97.62 209 ALA A CA 1
ATOM 1671 C C . ALA A 1 209 ? 13.844 34.25 10.586 1 97.62 209 ALA A C 1
ATOM 1673 O O . ALA A 1 209 ? 13.891 33.719 9.469 1 97.62 209 ALA A O 1
ATOM 1674 N N . THR A 1 210 ? 12.82 35 11.016 1 97.31 210 THR A N 1
ATOM 1675 C CA . THR A 1 210 ? 11.68 35.188 10.125 1 97.31 210 THR A CA 1
ATOM 1676 C C . THR A 1 210 ? 10.852 36.406 10.57 1 97.31 210 THR A C 1
ATOM 1678 O O . THR A 1 210 ? 11.297 37.188 11.414 1 97.31 210 THR A O 1
ATOM 1681 N N . VAL A 1 211 ? 9.836 36.719 9.828 1 97.19 211 VAL A N 1
ATOM 1682 C CA . VAL A 1 211 ? 8.844 37.719 10.172 1 97.19 211 VAL A CA 1
ATOM 1683 C C . VAL A 1 211 ? 7.512 37.062 10.5 1 97.19 211 VAL A C 1
ATOM 1685 O O . VAL A 1 211 ? 7.043 36.188 9.758 1 97.19 211 VAL A O 1
ATOM 1688 N N . GLN A 1 212 ? 6.977 37.375 11.633 1 95.56 212 GLN A N 1
ATOM 1689 C CA . GLN A 1 212 ? 5.695 36.844 12.078 1 95.56 212 GLN A CA 1
ATOM 1690 C C . GLN A 1 212 ? 4.906 37.875 12.859 1 95.56 212 GLN A C 1
ATOM 1692 O O . GLN A 1 212 ? 5.453 38.906 13.258 1 95.56 212 GLN A O 1
ATOM 1697 N N . PRO A 1 213 ? 3.617 37.594 13.047 1 94.81 213 PRO A N 1
ATOM 1698 C CA . PRO A 1 213 ? 2.881 38.5 13.953 1 94.81 213 PRO A CA 1
ATOM 1699 C C . PRO A 1 213 ? 3.441 38.469 15.375 1 94.81 213 PRO A C 1
ATOM 1701 O O . PRO A 1 213 ? 3.844 37.406 15.875 1 94.81 213 PRO A O 1
ATOM 1704 N N . ASP A 1 214 ? 3.461 39.656 15.977 1 96.25 214 ASP A N 1
ATOM 1705 C CA . ASP A 1 214 ? 3.898 39.781 17.359 1 96.25 214 ASP A CA 1
ATOM 1706 C C . ASP A 1 214 ? 2.852 39.219 18.328 1 96.25 214 ASP A C 1
ATOM 1708 O O . ASP A 1 214 ? 1.714 39.688 18.359 1 96.25 214 ASP A O 1
ATOM 1712 N N . ASP A 1 215 ? 3.236 38.312 19.141 1 94.88 215 ASP A N 1
ATOM 1713 C CA . ASP A 1 215 ? 2.301 37.656 20.047 1 94.88 215 ASP A CA 1
ATOM 1714 C C . ASP A 1 215 ? 1.776 38.625 21.109 1 94.88 215 ASP A C 1
ATOM 1716 O O . ASP A 1 215 ? 0.751 38.344 21.734 1 94.88 215 ASP A O 1
ATOM 1720 N N . LYS A 1 216 ? 2.453 39.688 21.328 1 96 216 LYS A N 1
ATOM 1721 C CA . LYS A 1 216 ? 1.978 40.656 22.312 1 96 216 LYS A CA 1
ATOM 1722 C C . LYS A 1 216 ? 1.35 41.875 21.609 1 96 216 LYS A C 1
ATOM 1724 O O . LYS A 1 216 ? 0.85 42.781 22.281 1 96 216 LYS A O 1
ATOM 1729 N N . ASN A 1 217 ? 1.418 41.906 20.344 1 95.56 217 ASN A N 1
ATOM 1730 C CA . ASN A 1 217 ? 0.732 42.875 19.484 1 95.56 217 ASN A CA 1
ATOM 1731 C C . ASN A 1 217 ? 0.325 42.25 18.156 1 95.56 217 ASN A C 1
ATOM 1733 O O . ASN A 1 217 ? 1.006 42.406 17.156 1 95.56 217 ASN A O 1
ATOM 1737 N N . SER A 1 218 ? -0.819 41.688 18.109 1 94.75 218 SER A N 1
ATOM 1738 C CA . SER A 1 218 ? -1.248 40.812 17.016 1 94.75 218 SER A CA 1
ATOM 1739 C C . SER A 1 218 ? -1.526 41.625 15.742 1 94.75 218 SER A C 1
ATOM 1741 O O . SER A 1 218 ? -1.755 41.031 14.68 1 94.75 218 SER A O 1
ATOM 1743 N N . GLN A 1 219 ? -1.434 42.906 15.742 1 95.38 219 GLN A N 1
ATOM 1744 C CA . GLN A 1 219 ? -1.733 43.75 14.586 1 95.38 219 GLN A CA 1
ATOM 1745 C C . GLN A 1 219 ? -0.468 44.062 13.789 1 95.38 219 GLN A C 1
ATOM 1747 O O . GLN A 1 219 ? -0.543 44.562 12.656 1 95.38 219 GLN A O 1
ATOM 1752 N N . ARG A 1 220 ? 0.602 43.75 14.422 1 96 220 ARG A N 1
ATOM 1753 C CA . ARG A 1 220 ? 1.858 44.125 13.773 1 96 220 ARG A CA 1
ATOM 1754 C C . ARG A 1 220 ? 2.76 42.906 13.602 1 96 220 ARG A C 1
ATOM 1756 O O . ARG A 1 220 ? 2.699 41.969 14.391 1 96 220 ARG A O 1
ATOM 1763 N N . HIS A 1 221 ? 3.605 43.031 12.539 1 96.75 221 HIS A N 1
ATOM 1764 C CA . HIS A 1 221 ? 4.652 42.031 12.352 1 96.75 221 HIS A CA 1
ATOM 1765 C C . HIS A 1 221 ? 5.926 42.438 13.086 1 96.75 221 HIS A C 1
ATOM 1767 O O . HIS A 1 221 ? 6.121 43.594 13.422 1 96.75 221 HIS A O 1
ATOM 1773 N N . VAL A 1 222 ? 6.699 41.438 13.391 1 97.5 222 VAL A N 1
ATOM 1774 C CA . VAL A 1 222 ? 7.969 41.656 14.078 1 97.5 222 VAL A CA 1
ATOM 1775 C C . VAL A 1 222 ? 9.023 40.688 13.547 1 97.5 222 VAL A C 1
ATOM 1777 O O . VAL A 1 222 ? 8.68 39.656 12.953 1 97.5 222 VAL A O 1
ATOM 1780 N N . LEU A 1 223 ? 10.281 41.094 13.68 1 98.25 223 LEU A N 1
ATOM 1781 C CA . LEU A 1 223 ? 11.367 40.125 13.484 1 98.25 223 LEU A CA 1
ATOM 1782 C C . LEU A 1 223 ? 11.367 39.062 14.578 1 98.25 223 LEU A C 1
ATOM 1784 O O . LEU A 1 223 ? 11.219 39.406 15.758 1 98.25 223 LEU A O 1
ATOM 1788 N N . LEU A 1 224 ? 11.484 37.844 14.172 1 97.81 224 LEU A N 1
ATOM 1789 C CA . LEU A 1 224 ? 11.43 36.75 15.133 1 97.81 224 LEU A CA 1
ATOM 1790 C C . LEU A 1 224 ? 12.641 35.844 14.992 1 97.81 224 LEU A C 1
ATOM 1792 O O . LEU A 1 224 ? 13.047 35.5 13.875 1 97.81 224 LEU A O 1
ATOM 1796 N N . ILE A 1 225 ? 13.266 35.469 16.125 1 97.88 225 ILE A N 1
ATOM 1797 C CA . ILE A 1 225 ? 14.344 34.5 16.188 1 97.88 225 ILE A CA 1
ATOM 1798 C C . ILE A 1 225 ? 13.922 33.312 17.078 1 97.88 225 ILE A C 1
ATOM 1800 O O . ILE A 1 225 ? 13.312 33.531 18.125 1 97.88 225 ILE A O 1
ATOM 1804 N N . ASP A 1 226 ? 14.164 32.125 16.609 1 95.75 226 ASP A N 1
ATOM 1805 C CA . ASP A 1 226 ? 13.883 30.891 17.344 1 95.75 226 ASP A CA 1
ATOM 1806 C C . ASP A 1 226 ? 14.961 29.844 17.094 1 95.75 226 ASP A C 1
ATOM 1808 O O . ASP A 1 226 ? 15.906 30.078 16.328 1 95.75 226 ASP A O 1
ATOM 1812 N N . GLN A 1 227 ? 14.93 28.797 17.828 1 92.88 227 GLN A N 1
ATOM 1813 C CA . GLN A 1 227 ? 15.859 27.703 17.578 1 92.88 227 GLN A CA 1
ATOM 1814 C C . GLN A 1 227 ? 15.617 27.078 16.203 1 92.88 227 GLN A C 1
ATOM 1816 O O . GLN A 1 227 ? 14.492 27.078 15.703 1 92.88 227 GLN A O 1
ATOM 1821 N N . PRO A 1 228 ? 16.703 26.578 15.586 1 90 228 PRO A N 1
ATOM 1822 C CA . PRO A 1 228 ? 16.562 26.016 14.234 1 90 228 PRO A CA 1
ATOM 1823 C C . PRO A 1 228 ? 16.094 24.562 14.242 1 90 228 PRO A C 1
ATOM 1825 O O . PRO A 1 228 ? 16.109 23.906 15.289 1 90 228 PRO A O 1
ATOM 1828 N N . GLN A 1 229 ? 15.625 24.156 13.086 1 83.5 229 GLN A N 1
ATOM 1829 C CA . GLN A 1 229 ? 15.445 22.734 12.875 1 83.5 229 GLN A CA 1
ATOM 1830 C C . GLN A 1 229 ? 16.797 22.031 12.664 1 83.5 229 GLN A C 1
ATOM 1832 O O . GLN A 1 229 ? 17.594 22.484 11.844 1 83.5 229 GLN A O 1
ATOM 1837 N N . LEU A 1 230 ? 16.984 20.953 13.375 1 79.69 230 LEU A N 1
ATOM 1838 C CA . LEU A 1 230 ? 18.266 20.266 13.328 1 79.69 230 LEU A CA 1
ATOM 1839 C C . LEU A 1 230 ? 18.281 19.203 12.227 1 79.69 230 LEU A C 1
ATOM 1841 O O . LEU A 1 230 ? 17.219 18.688 11.859 1 79.69 230 LEU A O 1
ATOM 1845 N N . ASN A 1 231 ? 19.406 18.922 11.719 1 75.69 231 ASN A N 1
ATOM 1846 C CA . ASN A 1 231 ? 19.562 17.953 10.633 1 75.69 231 ASN A CA 1
ATOM 1847 C C . ASN A 1 231 ? 19.641 16.516 11.164 1 75.69 231 ASN A C 1
ATOM 1849 O O . ASN A 1 231 ? 19.203 15.578 10.5 1 75.69 231 ASN A O 1
ATOM 1853 N N . LEU A 1 232 ? 20.234 16.406 12.297 1 75.19 232 LEU A N 1
ATOM 1854 C CA . LEU A 1 232 ? 20.359 15.078 12.906 1 75.19 232 LEU A CA 1
ATOM 1855 C C . LEU A 1 232 ? 19.375 14.914 14.062 1 75.19 232 LEU A C 1
ATOM 1857 O O . LEU A 1 232 ? 18.859 15.898 14.586 1 75.19 232 LEU A O 1
ATOM 1861 N N . PHE A 1 233 ? 18.906 13.805 14.453 1 65.38 233 PHE A N 1
ATOM 1862 C CA . PHE A 1 233 ? 17.75 13.516 15.297 1 65.38 233 PHE A CA 1
ATOM 1863 C C . PHE A 1 233 ? 18.141 13.492 16.766 1 65.38 233 PHE A C 1
ATOM 1865 O O . PHE A 1 233 ? 17.281 13.609 17.641 1 65.38 233 PHE A O 1
ATOM 1872 N N . ALA A 1 234 ? 19.422 13.516 17.094 1 62.28 234 ALA A N 1
ATOM 1873 C CA . ALA A 1 234 ? 19.734 13.375 18.516 1 62.28 234 ALA A CA 1
ATOM 1874 C C . ALA A 1 234 ? 19.953 14.742 19.172 1 62.28 234 ALA A C 1
ATOM 1876 O O . ALA A 1 234 ? 20.969 15.391 18.938 1 62.28 234 ALA A O 1
ATOM 1877 N N . ARG A 1 235 ? 19.109 15.109 19.906 1 64.88 235 ARG A N 1
ATOM 1878 C CA . ARG A 1 235 ? 19.062 16.422 20.547 1 64.88 235 ARG A CA 1
ATOM 1879 C C . ARG A 1 235 ? 20.156 16.578 21.594 1 64.88 235 ARG A C 1
ATOM 1881 O O . ARG A 1 235 ? 20.734 17.656 21.75 1 64.88 235 ARG A O 1
ATOM 1888 N N . ASP A 1 236 ? 20.422 15.523 22.141 1 65.69 236 ASP A N 1
ATOM 1889 C CA . ASP A 1 236 ? 21.281 15.633 23.297 1 65.69 236 ASP A CA 1
ATOM 1890 C C . ASP A 1 236 ? 22.641 16.203 22.922 1 65.69 236 ASP A C 1
ATOM 1892 O O . ASP A 1 236 ? 23.375 16.703 23.781 1 65.69 236 ASP A O 1
ATOM 1896 N N . PHE A 1 237 ? 22.703 16.328 21.734 1 70.94 237 PHE A N 1
ATOM 1897 C CA . PHE A 1 237 ? 24.016 16.781 21.297 1 70.94 237 PHE A CA 1
ATOM 1898 C C . PHE A 1 237 ? 24 18.25 20.906 1 70.94 237 PHE A C 1
ATOM 1900 O O . PHE A 1 237 ? 25.031 18.828 20.578 1 70.94 237 PHE A O 1
ATOM 1907 N N . TYR A 1 238 ? 22.875 18.797 21.078 1 82.5 238 TYR A N 1
ATOM 1908 C CA . TYR A 1 238 ? 22.734 20.172 20.609 1 82.5 238 TYR A CA 1
ATOM 1909 C C . TYR A 1 238 ? 22.484 21.125 21.766 1 82.5 238 TYR A C 1
ATOM 1911 O O . TYR A 1 238 ? 22.172 20.703 22.875 1 82.5 238 TYR A O 1
ATOM 1919 N N . ILE A 1 239 ? 22.703 22.359 21.5 1 87.81 239 ILE A N 1
ATOM 1920 C CA . ILE A 1 239 ? 22.547 23.391 22.516 1 87.81 239 ILE A CA 1
ATOM 1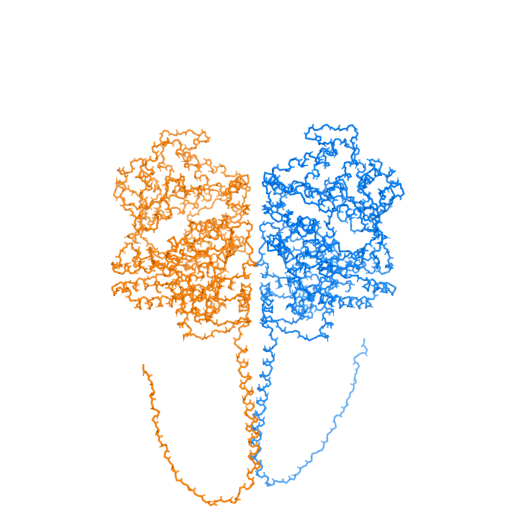921 C C . ILE A 1 239 ? 21.078 23.812 22.609 1 87.81 239 ILE A C 1
ATOM 1923 O O . ILE A 1 239 ? 20.719 24.656 23.438 1 87.81 239 ILE A O 1
ATOM 1927 N N . THR A 1 240 ? 20.203 23.234 21.828 1 87 240 THR A N 1
ATOM 1928 C CA . THR A 1 240 ? 18.797 23.594 21.766 1 87 240 THR A CA 1
ATOM 1929 C C . THR A 1 240 ? 18.094 23.219 23.062 1 87 240 THR A C 1
ATOM 1931 O O . THR A 1 240 ? 18.531 22.312 23.781 1 87 240 THR A O 1
ATOM 1934 N N . MET A 1 241 ? 17.031 23.953 23.328 1 85 241 MET A N 1
ATOM 1935 C CA . MET A 1 241 ? 16.188 23.656 24.484 1 85 241 MET A CA 1
ATOM 1936 C C . MET A 1 241 ? 15.258 22.484 24.172 1 85 241 MET A C 1
ATOM 1938 O O . MET A 1 241 ? 14.758 22.344 23.047 1 85 241 MET A O 1
ATOM 1942 N N . ALA A 1 242 ? 15 21.75 25.234 1 76.75 242 ALA A N 1
ATOM 1943 C CA . ALA A 1 242 ? 14.102 20.609 25.078 1 76.75 242 ALA A CA 1
ATOM 1944 C C . ALA A 1 242 ? 12.656 21.078 24.891 1 76.75 242 ALA A C 1
ATOM 1946 O O . ALA A 1 242 ? 12.281 22.156 25.344 1 76.75 242 ALA A O 1
ATOM 1947 N N . ASP A 1 243 ? 11.93 20.281 24.25 1 74.25 243 ASP A N 1
ATOM 1948 C CA . ASP A 1 243 ? 10.539 20.609 23.953 1 74.25 243 ASP A CA 1
ATOM 1949 C C . ASP A 1 243 ? 9.75 20.844 25.234 1 74.25 243 ASP A C 1
ATOM 1951 O O . ASP A 1 243 ? 8.883 21.719 25.297 1 74.25 243 ASP A O 1
ATOM 1955 N N . GLU A 1 244 ? 10.07 20.078 26.234 1 72 244 GLU A N 1
ATOM 1956 C CA . GLU A 1 244 ? 9.375 20.188 27.516 1 72 244 GLU A CA 1
ATOM 1957 C C . GLU A 1 244 ? 9.578 21.562 28.141 1 72 244 GLU A C 1
ATOM 1959 O O . GLU A 1 244 ? 8.711 22.062 28.859 1 72 244 GLU A O 1
ATOM 1964 N N . GLN A 1 245 ? 10.68 22.125 27.719 1 77.81 245 GLN A N 1
ATOM 1965 C CA . GLN A 1 245 ? 11.023 23.422 28.281 1 77.81 245 GLN A CA 1
ATOM 1966 C C . GLN A 1 245 ? 10.406 24.562 27.453 1 77.81 245 GLN A C 1
ATOM 1968 O O . GLN A 1 245 ? 10.453 25.719 27.859 1 77.81 245 GLN A O 1
ATOM 1973 N N . ARG A 1 246 ? 9.781 24.188 26.438 1 82.5 246 ARG A N 1
ATOM 1974 C CA . ARG A 1 246 ? 9.281 25.219 25.531 1 82.5 246 ARG A CA 1
ATOM 1975 C C . ARG A 1 246 ? 7.758 25.219 25.5 1 82.5 246 ARG A C 1
ATOM 1977 O O . ARG A 1 246 ? 7.148 25.672 24.516 1 82.5 246 ARG A O 1
ATOM 1984 N N . HIS A 1 247 ? 7.207 24.766 26.594 1 77.06 247 HIS A N 1
ATOM 1985 C CA . HIS A 1 247 ? 5.754 24.625 26.625 1 77.06 247 HIS A CA 1
ATOM 1986 C C . HIS A 1 247 ? 5.082 25.969 26.891 1 77.06 247 HIS A C 1
ATOM 1988 O O . HIS A 1 247 ? 4.035 26.266 26.312 1 77.06 247 HIS A O 1
ATOM 1994 N N . ASP A 1 248 ? 5.668 26.781 27.688 1 79.12 248 ASP A N 1
ATOM 1995 C CA . ASP A 1 248 ? 5.094 28.078 28.031 1 79.12 248 ASP A CA 1
ATOM 1996 C C . ASP A 1 248 ? 5.598 29.172 27.094 1 79.12 248 ASP A C 1
ATOM 1998 O O . ASP A 1 248 ? 6.637 29.781 27.344 1 79.12 248 ASP A O 1
ATOM 2002 N N . ILE A 1 249 ? 4.844 29.578 26.266 1 85.25 249 ILE A N 1
ATOM 2003 C CA . ILE A 1 249 ? 5.219 30.516 25.219 1 85.25 249 ILE A CA 1
ATOM 2004 C C . ILE A 1 249 ? 5.43 31.906 25.812 1 85.25 249 ILE A C 1
ATOM 2006 O O . ILE A 1 249 ? 6.289 32.656 25.359 1 85.25 249 ILE A O 1
ATOM 2010 N N . ALA A 1 250 ? 4.617 32.188 26.812 1 85.75 250 ALA A N 1
ATOM 2011 C CA . ALA A 1 250 ? 4.738 33.5 27.453 1 85.75 250 ALA A CA 1
ATOM 2012 C C . ALA A 1 250 ? 6.09 33.656 28.141 1 85.75 250 ALA A C 1
ATOM 2014 O O . ALA A 1 250 ? 6.699 34.719 28.109 1 85.75 250 ALA A O 1
ATOM 2015 N N . GLU A 1 251 ? 6.5 32.594 28.672 1 86.94 251 GLU A N 1
ATOM 2016 C CA . GLU A 1 251 ? 7.797 32.625 29.328 1 86.94 251 GLU A CA 1
ATOM 2017 C C . GLU A 1 251 ? 8.938 32.625 28.312 1 86.94 251 GLU A C 1
ATOM 2019 O O . GLU A 1 251 ? 10.008 33.188 28.594 1 86.94 251 GLU A O 1
ATOM 2024 N N . LEU A 1 252 ? 8.703 32.125 27.219 1 92.31 252 LEU A N 1
ATOM 2025 C CA . LEU A 1 252 ? 9.727 32.031 26.188 1 92.31 252 LEU A CA 1
ATOM 2026 C C . LEU A 1 252 ? 9.867 33.375 25.453 1 92.31 252 LEU A C 1
ATOM 2028 O O . LEU A 1 252 ? 10.922 33.656 24.891 1 92.31 252 LEU A O 1
ATOM 2032 N N . TYR A 1 253 ? 8.859 34.156 25.5 1 94.62 253 TYR A N 1
ATOM 2033 C CA . TYR A 1 253 ? 8.789 35.406 24.766 1 94.62 253 TYR A CA 1
ATOM 2034 C C . TYR A 1 253 ? 9.719 36.469 25.375 1 94.62 253 TYR A C 1
ATOM 2036 O O . TYR A 1 253 ? 9.594 36.781 26.562 1 94.62 253 TYR A O 1
ATOM 2044 N N . THR A 1 254 ? 10.633 36.938 24.594 1 96.62 254 THR A N 1
ATOM 2045 C CA . THR A 1 254 ? 11.484 38.062 24.984 1 96.62 254 THR A CA 1
ATOM 2046 C C . THR A 1 254 ? 11.555 39.094 23.875 1 96.62 254 THR A C 1
ATOM 2048 O O . THR A 1 254 ? 11.883 38.781 22.734 1 96.62 254 THR A O 1
ATOM 2051 N N . LYS A 1 255 ? 11.195 40.281 24.188 1 97.06 255 LYS A N 1
ATOM 2052 C CA . LYS A 1 255 ? 11.352 41.375 23.25 1 97.06 255 LYS A CA 1
ATOM 2053 C C . LYS A 1 255 ? 12.609 42.188 23.562 1 97.06 255 LYS A C 1
ATOM 2055 O O . LYS A 1 255 ? 12.828 42.594 24.703 1 97.06 255 LYS A O 1
ATOM 2060 N N . ILE A 1 256 ? 13.414 42.375 22.578 1 97.69 256 ILE A N 1
ATOM 2061 C CA . ILE A 1 256 ? 14.703 43.031 22.75 1 97.69 256 ILE A CA 1
ATOM 2062 C C . ILE A 1 256 ? 15.016 43.875 21.5 1 97.69 256 ILE A C 1
ATOM 2064 O O . ILE A 1 256 ? 14.5 43.594 20.422 1 97.69 256 ILE A O 1
ATOM 2068 N N . THR A 1 257 ? 15.797 44.875 21.672 1 98 257 THR A N 1
ATOM 2069 C CA . THR A 1 257 ? 16.172 45.688 20.516 1 98 257 THR A CA 1
ATOM 2070 C C . THR A 1 257 ? 17.484 45.156 19.906 1 98 257 THR A C 1
ATOM 2072 O O . THR A 1 257 ? 18.266 44.5 20.578 1 98 257 THR A O 1
ATOM 2075 N N . LEU A 1 258 ? 17.719 45.562 18.656 1 97.88 258 LEU A N 1
ATOM 2076 C CA . LEU A 1 258 ? 18.969 45.188 18 1 97.88 258 LEU A CA 1
ATOM 2077 C C . LEU A 1 258 ? 20.172 45.75 18.734 1 97.88 258 LEU A C 1
ATOM 2079 O O . LEU A 1 258 ? 21.219 45.125 18.812 1 97.88 258 LEU A O 1
ATOM 2083 N N . GLY A 1 259 ? 19.984 46.969 19.234 1 97.38 259 GLY A N 1
ATOM 2084 C CA . GLY A 1 259 ? 21.047 47.562 20.031 1 97.38 259 GLY A CA 1
ATOM 2085 C C . GLY A 1 259 ? 21.375 46.781 21.281 1 97.38 259 GLY A C 1
ATOM 2086 O O . GLY A 1 259 ? 22.547 46.594 21.594 1 97.38 259 GLY A O 1
ATOM 2087 N N . ASP A 1 260 ? 20.375 46.375 21.969 1 97.69 260 ASP A N 1
ATOM 2088 C CA . ASP A 1 260 ? 20.578 45.562 23.172 1 97.69 260 ASP A CA 1
ATOM 2089 C C . ASP A 1 260 ? 21.188 44.219 22.828 1 97.69 260 ASP A C 1
ATOM 2091 O O . ASP A 1 260 ? 21.984 43.656 23.609 1 97.69 260 ASP A O 1
ATOM 2095 N N . MET A 1 261 ? 20.812 43.688 21.719 1 97.88 261 MET A N 1
ATOM 2096 C CA . MET A 1 261 ? 21.391 42.406 21.297 1 97.88 261 MET A CA 1
ATOM 2097 C C . MET A 1 261 ? 22.875 42.531 21 1 97.88 261 MET A C 1
ATOM 2099 O O . MET A 1 261 ? 23.656 41.625 21.328 1 97.88 261 MET A O 1
ATOM 2103 N N . ARG A 1 262 ? 23.219 43.625 20.422 1 96.38 262 ARG A N 1
ATOM 2104 C CA . ARG A 1 262 ? 24.625 43.906 20.141 1 96.38 262 ARG A CA 1
ATOM 2105 C C . ARG A 1 262 ? 25.453 43.875 21.422 1 96.38 262 ARG A C 1
ATOM 2107 O O . ARG A 1 262 ? 26.594 43.406 21.422 1 96.38 262 ARG A O 1
ATOM 2114 N N . ILE A 1 263 ? 24.828 44.281 22.469 1 97.31 263 ILE A N 1
ATOM 2115 C CA . ILE A 1 263 ? 25.516 44.375 23.75 1 97.31 263 ILE A CA 1
ATOM 2116 C C . ILE A 1 263 ? 25.5 43.031 24.469 1 97.31 263 ILE A C 1
ATOM 2118 O O . ILE A 1 263 ? 26.531 42.562 24.938 1 97.31 263 ILE A O 1
ATOM 2122 N N . SER A 1 264 ? 24.359 42.406 24.531 1 97.25 264 SER A N 1
ATOM 2123 C CA . SER A 1 264 ? 24.188 41.188 25.344 1 97.25 264 SER A CA 1
ATOM 2124 C C . SER A 1 264 ? 24.656 39.969 24.594 1 97.25 264 SER A C 1
ATOM 2126 O O . SER A 1 264 ? 24.984 38.938 25.219 1 97.25 264 SER A O 1
ATOM 2128 N N . LEU A 1 265 ? 24.688 40 23.297 1 98.06 265 LEU A N 1
ATOM 2129 C CA . LEU A 1 265 ? 25.125 38.906 22.422 1 98.06 265 LEU A CA 1
ATOM 2130 C C . LEU A 1 265 ? 26.188 39.406 21.438 1 98.06 265 LEU A C 1
ATOM 2132 O O . LEU A 1 265 ? 25.969 39.375 20.234 1 98.06 265 LEU A O 1
ATOM 2136 N N . PRO A 1 266 ? 27.328 39.688 21.891 1 97.19 266 PRO A N 1
ATOM 2137 C CA . PRO A 1 266 ? 28.297 40.469 21.109 1 97.19 266 PRO A CA 1
ATOM 2138 C C . PRO A 1 266 ? 29.031 39.625 20.062 1 97.19 266 PRO A C 1
ATOM 2140 O O . PRO A 1 266 ? 29.703 40.156 19.188 1 97.19 266 PRO A O 1
ATOM 2143 N N . HIS A 1 267 ? 28.922 38.344 20.078 1 97.31 267 HIS A N 1
ATOM 2144 C CA . HIS A 1 267 ? 29.766 37.5 19.234 1 97.31 267 HIS A CA 1
ATOM 2145 C C . HIS A 1 267 ? 29.109 37.219 17.891 1 97.31 267 HIS A C 1
ATOM 2147 O O . HIS A 1 267 ? 29.609 36.438 17.094 1 97.31 267 HIS A O 1
ATOM 2153 N N . PHE A 1 268 ? 28.016 37.781 17.609 1 97.31 268 PHE A N 1
ATOM 2154 C CA . PHE A 1 268 ? 27.312 37.781 16.328 1 97.31 268 PHE A CA 1
ATOM 2155 C C . PHE A 1 268 ? 26.781 39.156 16 1 97.31 268 PHE A C 1
ATOM 2157 O O . PHE A 1 268 ? 26.125 39.812 16.828 1 97.31 268 PHE A O 1
ATOM 2164 N N . ASN A 1 269 ? 27.062 39.656 14.844 1 97.31 269 ASN A N 1
ATOM 2165 C CA . ASN A 1 269 ? 26.641 41 14.445 1 97.31 269 ASN A CA 1
ATOM 2166 C C . ASN A 1 269 ? 25.203 41 13.953 1 97.31 269 ASN A C 1
ATOM 2168 O O . ASN A 1 269 ? 24.953 41.031 12.75 1 97.31 269 ASN A O 1
ATOM 2172 N N . TRP A 1 270 ? 24.25 41.188 14.805 1 97.94 270 TRP A N 1
ATOM 2173 C CA . TRP A 1 270 ? 22.812 41.031 14.555 1 97.94 270 TRP A CA 1
ATOM 2174 C C . TRP A 1 270 ? 22.328 42.125 13.602 1 97.94 270 TRP A C 1
ATOM 2176 O O . TRP A 1 270 ? 21.609 41.844 12.641 1 97.94 270 TRP A O 1
ATOM 2186 N N . PRO A 1 271 ? 22.75 43.406 13.773 1 97.19 271 PRO A N 1
ATOM 2187 C CA . PRO A 1 271 ? 22.328 44.438 12.828 1 97.19 271 PRO A CA 1
ATOM 2188 C C . PRO A 1 271 ? 22.781 44.156 11.398 1 97.19 271 PRO A C 1
ATOM 2190 O O . PRO A 1 271 ? 22.031 44.344 10.445 1 97.19 271 PRO A O 1
ATOM 2193 N N . LEU A 1 272 ? 24 43.688 11.281 1 97.31 272 LEU A N 1
ATOM 2194 C CA . LEU A 1 272 ? 24.516 43.344 9.953 1 97.31 272 LEU A CA 1
ATOM 2195 C C . LEU A 1 272 ? 23.703 42.219 9.336 1 97.31 272 LEU A C 1
ATOM 2197 O O . LEU A 1 272 ? 23.359 42.281 8.148 1 97.31 272 LEU A O 1
ATOM 2201 N N . PHE A 1 273 ? 23.438 41.219 10.102 1 97.94 273 PHE A N 1
ATOM 2202 C CA . PHE A 1 273 ? 22.672 40.062 9.641 1 97.94 273 PHE A CA 1
ATOM 2203 C C . PHE A 1 273 ? 21.312 40.5 9.109 1 97.94 273 PHE A C 1
ATOM 2205 O O . PHE A 1 273 ? 20.969 40.188 7.961 1 97.94 273 PHE A O 1
ATOM 2212 N N . PHE A 1 274 ? 20.516 41.219 9.852 1 98.31 274 PHE A N 1
ATOM 2213 C CA . PHE A 1 274 ? 19.156 41.562 9.469 1 98.31 274 PHE A CA 1
ATOM 2214 C C . PHE A 1 274 ? 19.156 42.562 8.305 1 98.31 274 PHE A C 1
ATOM 2216 O O . PHE A 1 274 ? 18.344 42.438 7.383 1 98.31 274 PHE A O 1
ATOM 2223 N N . ASN A 1 275 ? 20.031 43.5 8.359 1 97.94 275 ASN A N 1
ATOM 2224 C CA . ASN A 1 275 ? 20.062 44.469 7.273 1 97.94 275 ASN A CA 1
ATOM 2225 C C . ASN A 1 275 ? 20.484 43.844 5.957 1 97.94 275 ASN A C 1
ATOM 2227 O O . ASN A 1 275 ? 20.016 44.219 4.887 1 97.94 275 ASN A O 1
ATOM 2231 N N . HIS A 1 276 ? 21.359 42.875 6.066 1 97.69 276 HIS A N 1
ATOM 2232 C CA . HIS A 1 276 ? 21.75 42.156 4.859 1 97.69 276 HIS A CA 1
ATOM 2233 C C . HIS A 1 276 ? 20.625 41.219 4.383 1 97.69 276 HIS A C 1
ATOM 2235 O O . HIS A 1 276 ? 20.406 41.094 3.18 1 97.69 276 HIS A O 1
ATOM 2241 N N . MET A 1 277 ? 19.938 40.594 5.305 1 97.44 277 MET A N 1
ATOM 2242 C CA . MET A 1 277 ? 18.812 39.688 4.992 1 97.44 277 MET A CA 1
ATOM 2243 C C . MET A 1 277 ? 17.734 40.438 4.215 1 97.44 277 MET A C 1
ATOM 2245 O O . MET A 1 277 ? 17.078 39.844 3.352 1 97.44 277 MET A O 1
ATOM 2249 N N . PHE A 1 278 ? 17.625 41.781 4.434 1 97.75 278 PHE A N 1
ATOM 2250 C CA . PHE A 1 278 ? 16.547 42.562 3.84 1 97.75 278 PHE A CA 1
ATOM 2251 C C . PHE A 1 278 ? 17.094 43.5 2.754 1 97.75 278 PHE A C 1
ATOM 2253 O O . PHE A 1 278 ? 16.391 44.375 2.273 1 97.75 278 PHE A O 1
ATOM 2260 N N . LYS A 1 279 ? 18.281 43.312 2.344 1 96.62 279 LYS A N 1
ATOM 2261 C CA . LYS A 1 279 ? 19 44.25 1.513 1 96.62 279 LYS A CA 1
ATOM 2262 C C . LYS A 1 279 ? 18.281 44.5 0.188 1 96.62 279 LYS A C 1
ATOM 2264 O O . LYS A 1 279 ? 18.359 45.594 -0.378 1 96.62 279 LYS A O 1
ATOM 2269 N N . ASP A 1 280 ? 17.609 43.5 -0.31 1 93.94 280 ASP A N 1
ATOM 2270 C CA . ASP A 1 280 ? 16.984 43.594 -1.625 1 93.94 280 ASP A CA 1
ATOM 2271 C C . ASP A 1 280 ? 15.484 43.875 -1.5 1 93.94 280 ASP A C 1
ATOM 2273 O O . ASP A 1 280 ? 14.742 43.812 -2.484 1 93.94 280 ASP A O 1
ATOM 2277 N N . LEU A 1 281 ? 15.023 44.219 -0.33 1 96.19 281 LEU A N 1
ATOM 2278 C CA . LEU A 1 281 ? 13.594 44.406 -0.098 1 96.19 281 LEU A CA 1
ATOM 2279 C C . LEU A 1 281 ? 13.25 45.875 0.093 1 96.19 281 LEU A C 1
ATOM 2281 O O . LEU A 1 281 ? 14.055 46.656 0.636 1 96.19 281 LEU A O 1
ATOM 2285 N N . HIS A 1 282 ? 12.102 46.25 -0.439 1 93.69 282 HIS A N 1
ATOM 2286 C CA . HIS A 1 282 ? 11.617 47.625 -0.392 1 93.69 282 HIS A CA 1
ATOM 2287 C C . HIS A 1 282 ? 10.188 47.688 0.135 1 93.69 282 HIS A C 1
ATOM 2289 O O . HIS A 1 282 ? 9.43 46.719 -0.003 1 93.69 282 HIS A O 1
ATOM 2295 N N . ASP A 1 283 ? 9.891 48.781 0.755 1 89.94 283 ASP A N 1
ATOM 2296 C CA . ASP A 1 283 ? 8.508 48.969 1.195 1 89.94 283 ASP A CA 1
ATOM 2297 C C . ASP A 1 283 ? 7.613 49.375 0.029 1 89.94 283 ASP A C 1
ATOM 2299 O O . ASP A 1 283 ? 8.055 49.375 -1.122 1 89.94 283 ASP A O 1
ATOM 2303 N N . LYS A 1 284 ? 6.371 49.625 0.32 1 87.19 284 LYS A N 1
ATOM 2304 C CA . LYS A 1 284 ? 5.375 49.906 -0.704 1 87.19 284 LYS A CA 1
ATOM 2305 C C . LYS A 1 284 ? 5.723 51.188 -1.46 1 87.19 284 LYS A C 1
ATOM 2307 O O . LYS A 1 284 ? 5.312 51.375 -2.609 1 87.19 284 LYS A O 1
ATOM 2312 N N . ASN A 1 285 ? 6.516 52.125 -0.832 1 90.31 285 ASN A N 1
ATOM 2313 C CA . ASN A 1 285 ? 6.895 53.375 -1.441 1 90.31 285 ASN A CA 1
ATOM 2314 C C . ASN A 1 285 ? 8.227 53.281 -2.176 1 90.31 285 ASN A C 1
ATOM 2316 O O . ASN A 1 285 ? 8.758 54.281 -2.664 1 90.31 285 ASN A O 1
ATOM 2320 N N . GLY A 1 286 ? 8.836 52.125 -2.146 1 90.56 286 GLY A N 1
ATOM 2321 C CA . GLY A 1 286 ? 10.07 51.906 -2.877 1 90.56 286 GLY A CA 1
ATOM 2322 C C . GLY A 1 286 ? 11.312 52.156 -2.039 1 90.56 286 GLY A C 1
ATOM 2323 O O . GLY A 1 286 ? 12.43 52.094 -2.547 1 90.56 286 GLY A O 1
ATOM 2324 N N . LYS A 1 287 ? 11.102 52.438 -0.859 1 93.81 287 LYS A N 1
ATOM 2325 C CA . LYS A 1 287 ? 12.234 52.656 0.028 1 93.81 287 LYS A CA 1
ATOM 2326 C C . LYS A 1 287 ? 12.789 51.344 0.566 1 93.81 287 LYS A C 1
ATOM 2328 O O . LYS A 1 287 ? 12.023 50.438 0.957 1 93.81 287 LYS A O 1
ATOM 2333 N N . ARG A 1 288 ? 14.055 51.281 0.667 1 95.25 288 ARG A N 1
ATOM 2334 C CA . ARG A 1 288 ? 14.703 50.094 1.195 1 95.25 288 ARG A CA 1
ATOM 2335 C C . ARG A 1 288 ? 14.352 49.875 2.664 1 95.25 288 ARG A C 1
ATOM 2337 O O . ARG A 1 288 ? 14.297 50.844 3.438 1 95.25 288 ARG A O 1
ATOM 2344 N N . ILE A 1 289 ? 14.148 48.656 3.023 1 96.69 289 ILE A N 1
ATOM 2345 C CA . ILE A 1 289 ? 13.867 48.312 4.418 1 96.69 289 ILE A CA 1
ATOM 2346 C C . ILE A 1 289 ? 15.18 48.219 5.199 1 96.69 289 ILE A C 1
ATOM 2348 O O . ILE A 1 289 ? 16.047 47.406 4.859 1 96.69 289 ILE A O 1
ATOM 2352 N N . VAL A 1 290 ? 15.359 49.031 6.191 1 96.69 290 VAL A N 1
ATOM 2353 C CA . VAL A 1 290 ? 16.562 49.062 7.012 1 96.69 290 VAL A CA 1
ATOM 2354 C C . VAL A 1 290 ? 16.188 49.062 8.492 1 96.69 290 VAL A C 1
ATOM 2356 O O . VAL A 1 290 ? 15.148 49.594 8.875 1 96.69 290 VAL A O 1
ATOM 2359 N N . PHE A 1 291 ? 17.078 48.5 9.25 1 97.5 291 PHE A N 1
ATOM 2360 C CA . PHE A 1 291 ? 16.844 48.406 10.688 1 97.5 291 PHE A CA 1
ATOM 2361 C C . PHE A 1 291 ? 17.953 49.125 11.461 1 97.5 291 PHE A C 1
ATOM 2363 O O . PHE A 1 291 ? 19.109 49.094 11.07 1 97.5 291 PHE A O 1
ATOM 2370 N N . ASP A 1 292 ? 17.516 49.75 12.57 1 97.06 292 ASP A N 1
ATOM 2371 C CA . ASP A 1 292 ? 18.469 50.469 13.43 1 97.06 292 ASP A CA 1
ATOM 2372 C C . ASP A 1 292 ? 18.516 49.812 14.82 1 97.06 292 ASP A C 1
ATOM 2374 O O . ASP A 1 292 ? 17.953 48.75 15.031 1 97.06 292 ASP A O 1
ATOM 2378 N N . ASP A 1 293 ? 19.156 50.438 15.719 1 96.69 293 ASP A N 1
ATOM 2379 C CA . ASP A 1 293 ? 19.406 49.875 17.047 1 96.69 293 ASP A CA 1
ATOM 2380 C C . ASP A 1 293 ? 18.109 49.812 17.844 1 96.69 293 ASP A C 1
ATOM 2382 O O . ASP A 1 293 ? 18.016 49.031 18.812 1 96.69 293 ASP A O 1
ATOM 2386 N N . ASN A 1 294 ? 17.141 50.562 17.469 1 97 294 ASN A N 1
ATOM 2387 C CA . ASN A 1 294 ? 15.891 50.594 18.219 1 97 294 ASN A CA 1
ATOM 2388 C C . ASN A 1 294 ? 14.891 49.562 17.703 1 97 294 ASN A C 1
ATOM 2390 O O . ASN A 1 294 ? 13.844 49.344 18.312 1 97 294 ASN A O 1
ATOM 2394 N N . THR A 1 295 ? 15.297 48.938 16.625 1 97.38 295 THR A N 1
ATOM 2395 C CA . THR A 1 295 ? 14.398 47.938 16.047 1 97.38 295 THR A CA 1
ATOM 2396 C C . THR A 1 295 ? 14.156 46.781 17.031 1 97.38 295 THR A C 1
ATOM 2398 O O . THR A 1 295 ? 15.109 46.219 17.578 1 97.38 295 THR A O 1
ATOM 2401 N N . GLU A 1 296 ? 12.828 46.438 17.203 1 97.19 296 GLU A N 1
ATOM 2402 C CA . GLU A 1 296 ? 12.453 45.375 18.125 1 97.19 296 GLU A CA 1
ATOM 2403 C C . GLU A 1 296 ? 12.516 44 17.469 1 97.19 296 GLU A C 1
ATOM 2405 O O . GLU A 1 296 ? 12.156 43.844 16.297 1 97.19 296 GLU A O 1
ATOM 2410 N N . VAL A 1 297 ? 13.031 43.062 18.188 1 98.25 297 VAL A N 1
ATOM 2411 C CA . VAL A 1 297 ? 13.109 41.656 17.812 1 98.25 297 VAL A CA 1
ATOM 2412 C C . VAL A 1 297 ? 12.508 40.781 18.922 1 98.25 297 VAL A C 1
ATOM 2414 O O . VAL A 1 297 ? 12.75 41 20.094 1 98.25 297 VAL A O 1
ATOM 2417 N N . VAL A 1 298 ? 11.656 39.875 18.5 1 98 298 VAL A N 1
ATOM 2418 C CA . VAL A 1 298 ? 11.117 38.906 19.453 1 98 298 VAL A CA 1
ATOM 2419 C C . VAL A 1 298 ? 11.914 37.594 19.375 1 98 298 VAL A C 1
ATOM 2421 O O . VAL A 1 298 ? 12.125 37.062 18.297 1 98 298 VAL A O 1
ATOM 2424 N N . VAL A 1 299 ? 12.383 37.156 20.531 1 97.56 299 VAL A N 1
ATOM 2425 C CA . VAL A 1 299 ? 13.156 35.938 20.625 1 97.56 299 VAL A CA 1
ATOM 2426 C C . VAL A 1 299 ? 12.383 34.906 21.453 1 97.56 299 VAL A C 1
ATOM 2428 O O . VAL A 1 299 ? 11.938 35.188 22.578 1 97.56 299 VAL A O 1
ATOM 2431 N N . TYR A 1 300 ? 12.195 33.781 20.875 1 95.31 300 TYR A N 1
ATOM 2432 C CA . TYR A 1 300 ? 11.656 32.688 21.656 1 95.31 300 TYR A CA 1
ATOM 2433 C C . TYR A 1 300 ? 12.766 31.781 22.172 1 95.31 300 TYR A C 1
ATOM 2435 O O . TYR A 1 300 ? 13.398 31.062 21.406 1 95.31 300 TYR A O 1
ATOM 2443 N N . GLY A 1 301 ? 12.953 31.844 23.516 1 93.56 301 GLY A N 1
ATOM 2444 C CA . GLY A 1 301 ? 14.023 31.062 24.125 1 93.56 301 GLY A CA 1
ATOM 2445 C C . GLY A 1 301 ? 15.367 31.766 24.094 1 93.56 301 GLY A C 1
ATOM 2446 O O . GLY A 1 301 ? 16.312 31.281 23.469 1 93.56 301 GLY A O 1
ATOM 2447 N N . TYR A 1 302 ? 15.453 32.781 24.781 1 95.19 302 TYR A N 1
ATOM 2448 C CA . TYR A 1 302 ? 16.641 33.625 24.812 1 95.19 302 TYR A CA 1
ATOM 2449 C C . TYR A 1 302 ? 17.844 32.844 25.312 1 95.19 302 TYR A C 1
ATOM 2451 O O . TYR A 1 302 ? 18.984 33.125 24.922 1 95.19 302 TYR A O 1
ATOM 2459 N N . GLU A 1 303 ? 17.594 31.844 26.094 1 94.25 303 GLU A N 1
ATOM 2460 C CA . GLU A 1 303 ? 18.656 31 26.625 1 94.25 303 GLU A CA 1
ATOM 2461 C C . GLU A 1 303 ? 19.438 30.328 25.5 1 94.25 303 GLU A C 1
ATOM 2463 O O . GLU A 1 303 ? 20.656 30.203 25.578 1 94.25 303 GLU A O 1
ATOM 2468 N N . PHE A 1 304 ? 18.781 29.875 24.547 1 94.56 304 PHE A N 1
ATOM 2469 C CA . PHE A 1 304 ? 19.438 29.281 23.375 1 94.56 304 PHE A CA 1
ATOM 2470 C C . PHE A 1 304 ? 20.406 30.266 22.734 1 94.56 304 PHE A C 1
ATOM 2472 O O . PHE A 1 304 ? 21.516 29.906 22.359 1 94.56 304 PHE A O 1
ATOM 2479 N N . LEU A 1 305 ? 20.031 31.516 22.531 1 96.19 305 LEU A N 1
ATOM 2480 C CA . LEU A 1 305 ? 20.875 32.5 21.906 1 96.19 305 LEU A CA 1
ATOM 2481 C C . LEU A 1 305 ? 22.109 32.812 22.75 1 96.19 305 LEU A C 1
ATOM 2483 O O . LEU A 1 305 ? 23.188 33.062 22.219 1 96.19 305 LEU A O 1
ATOM 2487 N N . ARG A 1 306 ? 21.875 32.781 24.047 1 96.5 306 ARG A N 1
ATOM 2488 C CA . ARG A 1 306 ? 23.016 32.969 24.938 1 96.5 306 ARG A CA 1
ATOM 2489 C C . ARG A 1 306 ? 24.031 31.844 24.766 1 96.5 306 ARG A C 1
ATOM 2491 O O . ARG A 1 306 ? 25.234 32.094 24.688 1 96.5 306 ARG A O 1
ATOM 2498 N N . ARG A 1 307 ? 23.469 30.703 24.672 1 95.75 307 ARG A N 1
ATOM 2499 C CA . ARG A 1 307 ? 24.344 29.547 24.453 1 95.75 307 ARG A CA 1
ATOM 2500 C C . ARG A 1 307 ? 25.047 29.641 23.109 1 95.75 307 ARG A C 1
ATOM 2502 O O . ARG A 1 307 ? 26.219 29.297 22.984 1 95.75 307 ARG A O 1
ATOM 2509 N N . LEU A 1 308 ? 24.328 30.031 22.141 1 96.44 308 LEU A N 1
ATOM 2510 C CA . LEU A 1 308 ? 24.906 30.188 20.797 1 96.44 308 LEU A CA 1
ATOM 2511 C C . LEU A 1 308 ? 26.016 31.25 20.812 1 96.44 308 LEU A C 1
ATOM 2513 O O . LEU A 1 308 ? 27.047 31.062 20.156 1 96.44 308 LEU A O 1
ATOM 2517 N N . ASP A 1 309 ? 25.781 32.312 21.5 1 97.31 309 ASP A N 1
ATOM 2518 C CA . ASP A 1 309 ? 26.75 33.406 21.594 1 97.31 309 ASP A CA 1
ATOM 2519 C C . ASP A 1 309 ? 28.062 32.906 22.219 1 97.31 309 ASP A C 1
ATOM 2521 O O . ASP A 1 309 ? 29.141 33.375 21.859 1 97.31 309 ASP A O 1
ATOM 2525 N N . VAL A 1 310 ? 27.922 32.031 23.094 1 96.69 310 VAL A N 1
ATOM 2526 C CA . VAL A 1 310 ? 29.094 31.453 23.734 1 96.69 310 VAL A CA 1
ATOM 2527 C C . VAL A 1 310 ? 29.781 30.469 22.781 1 96.69 310 VAL A C 1
ATOM 2529 O O . VAL A 1 310 ? 31.016 30.359 22.781 1 96.69 310 VAL A O 1
ATOM 2532 N N . LEU A 1 311 ? 29.062 29.844 21.969 1 96.25 311 LEU A N 1
ATOM 2533 C CA . LEU A 1 311 ? 29.562 28.75 21.125 1 96.25 311 LEU A CA 1
ATOM 2534 C C . LEU A 1 311 ? 30.297 29.312 19.922 1 96.25 311 LEU A C 1
ATOM 2536 O O . LEU A 1 311 ? 31.312 28.75 19.5 1 96.25 311 LEU A O 1
ATOM 2540 N N . ILE A 1 312 ? 29.922 30.359 19.344 1 96.31 312 ILE A N 1
ATOM 2541 C CA . ILE A 1 312 ? 30.375 30.875 18.062 1 96.31 312 ILE A CA 1
ATOM 2542 C C . ILE A 1 312 ? 31.875 31.172 18.125 1 96.31 312 ILE A C 1
ATOM 2544 O O . ILE A 1 312 ? 32.656 30.734 17.25 1 96.31 312 ILE A O 1
ATOM 2548 N N . PRO A 1 313 ? 32.375 31.828 19.141 1 95.88 313 PRO A N 1
ATOM 2549 C CA . PRO A 1 313 ? 33.812 32.188 19.156 1 95.88 313 PRO A CA 1
ATOM 2550 C C . PRO A 1 313 ? 34.719 31 19.422 1 95.88 313 PRO A C 1
ATOM 2552 O O . PRO A 1 313 ? 35.938 31.109 19.281 1 95.88 313 PRO A O 1
ATOM 2555 N N . GLN A 1 314 ? 34.094 29.875 19.703 1 96.75 314 GLN A N 1
ATOM 2556 C CA . GLN A 1 314 ? 34.906 28.688 19.953 1 96.75 314 GLN A CA 1
ATOM 2557 C C . GLN A 1 314 ? 35.375 28.062 18.641 1 96.75 314 GLN A C 1
ATOM 2559 O O . GLN A 1 314 ? 36.25 27.203 18.641 1 96.75 314 GLN A O 1
ATOM 2564 N N . TYR A 1 315 ? 34.844 28.469 17.531 1 96.38 315 TYR A N 1
ATOM 2565 C CA . TYR A 1 315 ? 35.219 27.906 16.234 1 96.38 315 TYR A CA 1
ATOM 2566 C C . TYR A 1 315 ? 35.719 28.984 15.281 1 96.38 315 TYR A C 1
ATOM 2568 O O . TYR A 1 315 ? 35.281 30.141 15.367 1 96.38 315 TYR A O 1
ATOM 2576 N N . ASP A 1 316 ? 36.594 28.562 14.422 1 94.75 316 ASP A N 1
ATOM 2577 C CA . ASP A 1 316 ? 37.094 29.531 13.438 1 94.75 316 ASP A CA 1
ATOM 2578 C C . ASP A 1 316 ? 36.062 29.781 12.352 1 94.75 316 ASP A C 1
ATOM 2580 O O . ASP A 1 316 ? 35.188 28.953 12.125 1 94.75 316 ASP A O 1
ATOM 2584 N N . THR A 1 317 ? 36.156 30.844 11.672 1 95.56 317 THR A N 1
ATOM 2585 C CA . THR A 1 317 ? 35.25 31.266 10.633 1 95.56 317 THR A CA 1
ATOM 2586 C C . THR A 1 317 ? 35.125 30.219 9.531 1 95.56 317 THR A C 1
ATOM 2588 O O . THR A 1 317 ? 34.062 29.953 9.016 1 95.56 317 THR A O 1
ATOM 2591 N N . ARG A 1 318 ? 36.219 29.609 9.211 1 96.06 318 ARG A N 1
ATOM 2592 C CA . ARG A 1 318 ? 36.25 28.594 8.164 1 96.06 318 ARG A CA 1
ATOM 2593 C C . ARG A 1 318 ? 35.312 27.438 8.5 1 96.06 318 ARG A C 1
ATOM 2595 O O . ARG A 1 318 ? 34.562 26.969 7.645 1 96.06 318 ARG A O 1
ATOM 2602 N N . LEU A 1 319 ? 35.406 27 9.703 1 96.94 319 LEU A N 1
ATOM 2603 C CA . LEU A 1 319 ? 34.562 25.875 10.133 1 96.94 319 LEU A CA 1
ATOM 2604 C C . LEU A 1 319 ? 33.094 26.25 10.117 1 96.94 319 LEU A C 1
ATOM 2606 O O . LEU A 1 319 ? 32.25 25.453 9.711 1 96.94 319 LEU A O 1
ATOM 2610 N N . ILE A 1 320 ? 32.781 27.422 10.547 1 96.88 320 ILE A N 1
ATOM 2611 C CA . ILE A 1 320 ? 31.391 27.859 10.586 1 96.88 320 ILE A CA 1
ATOM 2612 C C . ILE A 1 320 ? 30.859 28 9.164 1 96.88 320 ILE A C 1
ATOM 2614 O O . ILE A 1 320 ? 29.734 27.594 8.883 1 96.88 320 ILE A O 1
ATOM 2618 N N . VAL A 1 321 ? 31.641 28.531 8.289 1 97.06 321 VAL A N 1
ATOM 2619 C CA . VAL A 1 321 ? 31.25 28.656 6.887 1 97.06 321 VAL A CA 1
ATOM 2620 C C . VAL A 1 321 ? 31.031 27.281 6.277 1 97.06 321 VAL A C 1
ATOM 2622 O O . VAL A 1 321 ? 30.047 27.078 5.566 1 97.06 321 VAL A O 1
ATOM 2625 N N . ASN A 1 322 ? 31.875 26.359 6.59 1 97.56 322 ASN A N 1
ATOM 2626 C CA . ASN A 1 322 ? 31.703 24.984 6.129 1 97.56 322 ASN A CA 1
ATOM 2627 C C . ASN A 1 322 ? 30.406 24.375 6.641 1 97.56 322 ASN A C 1
ATOM 2629 O O . ASN A 1 322 ? 29.703 23.688 5.902 1 97.56 322 ASN A O 1
ATOM 2633 N N . TYR A 1 323 ? 30.109 24.641 7.867 1 95.94 323 TYR A N 1
ATOM 2634 C CA . TYR A 1 323 ? 28.875 24.125 8.469 1 95.94 323 TYR A CA 1
ATOM 2635 C C . TYR A 1 323 ? 27.656 24.703 7.781 1 95.94 323 TYR A C 1
ATOM 2637 O O . TYR A 1 323 ? 26.703 23.984 7.465 1 95.94 323 TYR A O 1
ATOM 2645 N N . LEU A 1 324 ? 27.703 25.953 7.547 1 96.88 324 LEU A N 1
ATOM 2646 C CA . LEU A 1 324 ? 26.578 26.625 6.91 1 96.88 324 LEU A CA 1
ATOM 2647 C C . LEU A 1 324 ? 26.359 26.109 5.496 1 96.88 324 LEU A C 1
ATOM 2649 O O . LEU A 1 324 ? 25.219 25.828 5.098 1 96.88 324 LEU A O 1
ATOM 2653 N N . GLU A 1 325 ? 27.391 25.984 4.824 1 96.56 325 GLU A N 1
ATOM 2654 C CA . GLU A 1 325 ? 27.281 25.531 3.441 1 96.56 325 GLU A CA 1
ATOM 2655 C C . GLU A 1 325 ? 26.828 24.078 3.373 1 96.56 325 GLU A C 1
ATOM 2657 O O . GLU A 1 325 ? 26.047 23.719 2.502 1 96.56 325 GLU A O 1
ATOM 2662 N N . TRP A 1 326 ? 27.281 23.312 4.254 1 96 326 TRP A N 1
ATOM 2663 C CA . TRP A 1 326 ? 26.812 21.938 4.332 1 96 326 TRP A CA 1
ATOM 2664 C C . TRP A 1 326 ? 25.312 21.891 4.641 1 96 326 TRP A C 1
ATOM 2666 O O . TRP A 1 326 ? 24.562 21.141 4.016 1 96 326 TRP A O 1
ATOM 2676 N N . CYS A 1 327 ? 24.875 22.688 5.574 1 94.94 327 CYS A N 1
ATOM 2677 C CA . CYS A 1 327 ? 23.469 22.719 5.953 1 94.94 327 CYS A CA 1
ATOM 2678 C C . CYS A 1 327 ? 22.594 23.172 4.777 1 94.94 327 CYS A C 1
ATOM 2680 O O . CYS A 1 327 ? 21.531 22.594 4.543 1 94.94 327 CYS A O 1
ATOM 2682 N N . TRP A 1 328 ? 23.141 24.109 4.094 1 96.31 328 TRP A N 1
ATOM 2683 C CA . TRP A 1 328 ? 22.406 24.578 2.92 1 96.31 328 TRP A CA 1
ATOM 2684 C C . TRP A 1 328 ? 22.25 23.453 1.896 1 96.31 328 TRP A C 1
ATOM 2686 O O . TRP A 1 328 ? 21.156 23.188 1.416 1 96.31 328 TRP A O 1
ATOM 2696 N N . PHE A 1 329 ? 23.328 22.797 1.62 1 96.5 329 PHE A N 1
ATOM 2697 C CA . PHE A 1 329 ? 23.328 21.719 0.63 1 96.5 329 PHE A CA 1
ATOM 2698 C C . PHE A 1 329 ? 22.406 20.594 1.06 1 96.5 329 PHE A C 1
ATOM 2700 O O . PHE A 1 329 ? 21.594 20.109 0.265 1 96.5 329 PHE A O 1
ATOM 2707 N N . PHE A 1 330 ? 22.469 20.234 2.275 1 93.38 330 PHE A N 1
ATOM 2708 C CA . PHE A 1 330 ? 21.688 19.125 2.828 1 93.38 330 PHE A CA 1
ATOM 2709 C C . PHE A 1 330 ? 20.203 19.438 2.783 1 93.38 330 PHE A C 1
ATOM 2711 O O . PHE A 1 330 ? 19.391 18.594 2.383 1 93.38 330 PHE A O 1
ATOM 2718 N N . LYS A 1 331 ? 19.844 20.625 3.064 1 92.12 331 LYS A N 1
ATOM 2719 C CA . LYS A 1 331 ? 18.438 20.984 3.221 1 92.12 331 LYS A CA 1
ATOM 2720 C C . LYS A 1 331 ? 17.812 21.359 1.878 1 92.12 331 LYS A C 1
ATOM 2722 O O . LYS A 1 331 ? 16.641 21.094 1.646 1 92.12 331 LYS A O 1
ATOM 2727 N N . THR A 1 332 ? 18.641 21.906 1.019 1 94.38 332 THR A N 1
ATOM 2728 C CA . THR A 1 332 ? 18.016 22.547 -0.138 1 94.38 332 THR A CA 1
ATOM 2729 C C . THR A 1 332 ? 18.25 21.719 -1.401 1 94.38 332 THR A C 1
ATOM 2731 O O . THR A 1 332 ? 17.484 21.797 -2.361 1 94.38 332 THR A O 1
ATOM 2734 N N . MET A 1 333 ? 19.297 20.922 -1.422 1 95.19 333 MET A N 1
ATOM 2735 C CA . MET A 1 333 ? 19.625 20.281 -2.691 1 95.19 333 MET A CA 1
ATOM 2736 C C . MET A 1 333 ? 19.625 18.766 -2.549 1 95.19 333 MET A C 1
ATOM 2738 O O . MET A 1 333 ? 19.016 18.062 -3.363 1 95.19 333 MET A O 1
ATOM 2742 N N . LEU A 1 334 ? 20.203 18.234 -1.561 1 93.56 334 LEU A N 1
ATOM 2743 C CA . LEU A 1 334 ? 20.531 16.812 -1.446 1 93.56 334 LEU A CA 1
ATOM 2744 C C . LEU A 1 334 ? 19.297 15.953 -1.576 1 93.56 334 LEU A C 1
ATOM 2746 O O . LEU A 1 334 ? 19.328 14.906 -2.232 1 93.56 334 LEU A O 1
ATOM 2750 N N . ARG A 1 335 ? 18.188 16.297 -1.021 1 88.06 335 ARG A N 1
ATOM 2751 C CA . ARG A 1 335 ? 16.984 15.477 -0.937 1 88.06 335 ARG A CA 1
ATOM 2752 C C . ARG A 1 335 ? 16.344 15.312 -2.307 1 88.06 335 ARG A C 1
ATOM 2754 O O . ARG A 1 335 ? 15.57 14.375 -2.527 1 88.06 335 ARG A O 1
ATOM 2761 N N . ASP A 1 336 ? 16.703 16.203 -3.275 1 93.88 336 ASP A N 1
ATOM 2762 C CA . ASP A 1 336 ? 16.062 16.125 -4.582 1 93.88 336 ASP A CA 1
ATOM 2763 C C . ASP A 1 336 ? 17.031 15.617 -5.645 1 93.88 336 ASP A C 1
ATOM 2765 O O . ASP A 1 336 ? 16.688 15.531 -6.824 1 93.88 336 ASP A O 1
ATOM 2769 N N . LEU A 1 337 ? 18.25 15.352 -5.266 1 96.19 337 LEU A N 1
ATOM 2770 C CA . LEU A 1 337 ? 19.203 14.797 -6.223 1 96.19 337 LEU A CA 1
ATOM 2771 C C . LEU A 1 337 ? 18.906 13.328 -6.496 1 96.19 337 LEU A C 1
ATOM 2773 O O . LEU A 1 337 ? 18.609 12.562 -5.57 1 96.19 337 LEU A O 1
ATOM 2777 N N . PRO A 1 338 ? 18.938 12.914 -7.809 1 93.19 338 PRO A N 1
ATOM 2778 C CA . PRO A 1 338 ? 18.734 11.5 -8.141 1 93.19 338 PRO A CA 1
ATOM 2779 C C . PRO A 1 338 ? 19.922 10.625 -7.773 1 93.19 338 PRO A C 1
ATOM 2781 O O . PRO A 1 338 ? 20.875 11.109 -7.156 1 93.19 338 PRO A O 1
ATOM 2784 N N . ASP A 1 339 ? 19.797 9.305 -8.086 1 87.31 339 ASP A N 1
ATOM 2785 C CA . ASP A 1 339 ? 20.922 8.391 -7.887 1 87.31 339 ASP A CA 1
ATOM 2786 C C . ASP A 1 339 ? 22.172 8.906 -8.586 1 87.31 339 ASP A C 1
ATOM 2788 O O . ASP A 1 339 ? 22.094 9.477 -9.672 1 87.31 339 ASP A O 1
ATOM 2792 N N . PRO A 1 340 ? 23.328 8.812 -7.887 1 89.31 340 PRO A N 1
ATOM 2793 C CA . PRO A 1 340 ? 23.609 7.965 -6.723 1 89.31 340 PRO A CA 1
ATOM 2794 C C . PRO A 1 340 ? 23.359 8.68 -5.398 1 89.31 340 PRO A C 1
ATOM 2796 O O . PRO A 1 340 ? 23.453 8.07 -4.332 1 89.31 340 PRO A O 1
ATOM 2799 N N . PHE A 1 341 ? 23.031 9.992 -5.402 1 93.81 341 PHE A N 1
ATOM 2800 C CA . PHE A 1 341 ? 22.844 10.75 -4.176 1 93.81 341 PHE A CA 1
ATOM 2801 C C . PHE A 1 341 ? 21.656 10.219 -3.391 1 93.81 341 PHE A C 1
ATOM 2803 O O . PHE A 1 341 ? 21.719 10.055 -2.172 1 93.81 341 PHE A O 1
ATOM 2810 N N . ALA A 1 342 ? 20.609 9.922 -4.141 1 90.25 342 ALA A N 1
ATOM 2811 C CA . ALA A 1 342 ? 19.375 9.438 -3.514 1 90.25 342 ALA A CA 1
ATOM 2812 C C . ALA A 1 342 ? 19.625 8.117 -2.777 1 90.25 342 ALA A C 1
ATOM 2814 O O . ALA A 1 342 ? 19.109 7.914 -1.675 1 90.25 342 ALA A O 1
ATOM 2815 N N . LEU A 1 343 ? 20.359 7.285 -3.377 1 87.12 343 LEU A N 1
ATOM 2816 C CA . LEU A 1 343 ? 20.672 6.008 -2.746 1 87.12 343 LEU A CA 1
ATOM 2817 C C . LEU A 1 343 ? 21.562 6.211 -1.519 1 87.12 343 LEU A C 1
ATOM 2819 O O . LEU A 1 343 ? 21.422 5.492 -0.526 1 87.12 343 LEU A O 1
ATOM 2823 N N . THR A 1 344 ? 22.406 7.137 -1.628 1 90.12 344 THR A N 1
ATOM 2824 C CA . THR A 1 344 ? 23.312 7.43 -0.522 1 90.12 344 THR A CA 1
ATOM 2825 C C . THR A 1 344 ? 22.547 7.969 0.68 1 90.12 344 THR A C 1
ATOM 2827 O O . THR A 1 344 ? 22.766 7.535 1.812 1 90.12 344 THR A O 1
ATOM 2830 N N . ILE A 1 345 ? 21.719 8.859 0.467 1 90.38 345 ILE A N 1
ATOM 2831 C CA . ILE A 1 345 ? 20.938 9.438 1.563 1 90.38 345 ILE A CA 1
ATOM 2832 C C . ILE A 1 345 ? 19.984 8.391 2.125 1 90.38 345 ILE A C 1
ATOM 2834 O O . ILE A 1 345 ? 19.719 8.359 3.33 1 90.38 345 ILE A O 1
ATOM 2838 N N . PHE A 1 346 ? 19.453 7.52 1.315 1 88.88 346 PHE A N 1
ATOM 2839 C CA . PHE A 1 346 ? 18.625 6.422 1.789 1 88.88 346 PHE A CA 1
ATOM 2840 C C . PHE A 1 346 ? 19.406 5.523 2.742 1 88.88 346 PHE A C 1
ATOM 2842 O O . PHE A 1 346 ? 18.891 5.152 3.803 1 88.88 346 PHE A O 1
ATOM 2849 N N . LYS A 1 347 ? 20.562 5.191 2.281 1 86.88 347 LYS A N 1
ATOM 2850 C CA . LYS A 1 347 ? 21.406 4.375 3.141 1 86.88 347 LYS A CA 1
ATOM 2851 C C . LYS A 1 347 ? 21.625 5.043 4.496 1 86.88 347 LYS A C 1
ATOM 2853 O O . LYS A 1 347 ? 21.641 4.367 5.527 1 86.88 347 LYS A O 1
ATOM 2858 N N . PHE A 1 348 ? 21.797 6.379 4.477 1 87.81 348 PHE A N 1
ATOM 2859 C CA . PHE A 1 348 ? 21.984 7.16 5.691 1 87.81 348 PHE A CA 1
ATOM 2860 C C . PHE A 1 348 ? 20.75 7.059 6.59 1 87.81 348 PHE A C 1
ATOM 2862 O O . PHE A 1 348 ? 20.875 6.723 7.77 1 87.81 348 PHE A O 1
ATOM 2869 N N . TYR A 1 349 ? 19.578 7.195 6.105 1 85.31 349 TYR A N 1
ATOM 2870 C CA . TYR A 1 349 ? 18.344 7.16 6.883 1 85.31 349 TYR A CA 1
ATOM 2871 C C . TYR A 1 349 ? 18.031 5.738 7.328 1 85.31 349 TYR A C 1
ATOM 2873 O O . TYR A 1 349 ? 17.469 5.531 8.414 1 85.31 349 TYR A O 1
ATOM 2881 N N . LYS A 1 350 ? 18.297 4.848 6.465 1 82.38 350 LYS A N 1
ATOM 2882 C CA . LYS A 1 350 ? 18.062 3.447 6.797 1 82.38 350 LYS A CA 1
ATOM 2883 C C . LYS A 1 350 ? 18.922 3.016 7.988 1 82.38 350 LYS A C 1
ATOM 2885 O O . LYS A 1 350 ? 18.438 2.324 8.883 1 82.38 350 LYS A O 1
ATOM 2890 N N . THR A 1 351 ? 20.203 3.463 8.008 1 81.12 351 THR A N 1
ATOM 2891 C CA . THR A 1 351 ? 21.125 3.127 9.086 1 81.12 351 THR A CA 1
ATOM 2892 C C . THR A 1 351 ? 20.656 3.723 10.406 1 81.12 351 THR A C 1
ATOM 2894 O O . THR A 1 351 ? 20.859 3.135 11.469 1 81.12 351 THR A O 1
ATOM 2897 N N . LEU A 1 352 ? 19.922 4.832 10.305 1 75.88 352 LEU A N 1
ATOM 2898 C CA . LEU A 1 352 ? 19.391 5.492 11.492 1 75.88 352 LEU A CA 1
ATOM 2899 C C . LEU A 1 352 ? 18.016 4.949 11.844 1 75.88 352 LEU A C 1
ATOM 2901 O O . LEU A 1 352 ? 17.391 5.406 12.805 1 75.88 352 LEU A O 1
ATOM 2905 N N . ASN A 1 353 ? 17.484 3.977 11.023 1 73.69 353 ASN A N 1
ATOM 2906 C CA . ASN A 1 353 ? 16.188 3.354 11.203 1 73.69 353 ASN A CA 1
ATOM 2907 C C . ASN A 1 353 ? 15.055 4.371 11.086 1 73.69 353 ASN A C 1
ATOM 2909 O O . ASN A 1 353 ? 14.07 4.312 11.828 1 73.69 353 ASN A O 1
ATOM 2913 N N . ILE A 1 354 ? 15.297 5.297 10.219 1 74 354 ILE A N 1
ATOM 2914 C CA . ILE A 1 354 ? 14.305 6.34 10 1 74 354 ILE A CA 1
ATOM 2915 C C . ILE A 1 354 ? 13.453 5.996 8.781 1 74 354 ILE A C 1
ATOM 2917 O O . ILE A 1 354 ? 12.273 6.336 8.719 1 74 354 ILE A O 1
ATOM 2921 N N . MET A 1 355 ? 14.086 5.293 7.895 1 76.81 355 MET A N 1
ATOM 2922 C CA . MET A 1 355 ? 13.422 4.898 6.656 1 76.81 355 MET A CA 1
ATOM 2923 C C . MET A 1 355 ? 13.852 3.498 6.23 1 76.81 355 MET A C 1
ATOM 2925 O O . MET A 1 355 ? 15.039 3.25 6.008 1 76.81 355 MET A O 1
ATOM 2929 N N . ASN A 1 356 ? 12.883 2.703 6.062 1 78.25 356 ASN A N 1
ATOM 2930 C CA . ASN A 1 356 ? 13.234 1.331 5.711 1 78.25 356 ASN A CA 1
ATOM 2931 C C . ASN A 1 356 ? 13.078 1.078 4.215 1 78.25 356 ASN A C 1
ATOM 2933 O O . ASN A 1 356 ? 13.656 0.132 3.678 1 78.25 356 ASN A O 1
ATOM 2937 N N . VAL A 1 357 ? 12.258 1.936 3.611 1 86.25 357 VAL A N 1
ATOM 2938 C CA . VAL A 1 357 ? 12.016 1.78 2.182 1 86.25 357 VAL A CA 1
ATOM 2939 C C . VAL A 1 357 ? 12.133 3.135 1.485 1 86.25 357 VAL A C 1
ATOM 2941 O O . VAL A 1 357 ? 11.633 4.145 1.987 1 86.25 357 VAL A O 1
ATOM 2944 N N . GLN A 1 358 ? 12.883 3.078 0.375 1 84.62 358 GLN A N 1
ATOM 2945 C CA . GLN A 1 358 ? 13.016 4.305 -0.403 1 84.62 358 GLN A CA 1
ATOM 2946 C C . GLN A 1 358 ? 11.703 4.648 -1.107 1 84.62 358 GLN A C 1
ATOM 2948 O O . GLN A 1 358 ? 11.109 3.799 -1.769 1 84.62 358 GLN A O 1
ATOM 2953 N N . LYS A 1 359 ? 11.266 5.879 -0.96 1 85.62 359 LYS A N 1
ATOM 2954 C CA . LYS A 1 359 ? 10.039 6.312 -1.634 1 85.62 359 LYS A CA 1
ATOM 2955 C C . LYS A 1 359 ? 10.32 6.684 -3.088 1 85.62 359 LYS A C 1
ATOM 2957 O O . LYS A 1 359 ? 11.398 7.176 -3.414 1 85.62 359 LYS A O 1
ATOM 2962 N N . VAL A 1 360 ? 9.328 6.457 -3.936 1 89.38 360 VAL A N 1
ATOM 2963 C CA . VAL A 1 360 ? 9.422 6.867 -5.332 1 89.38 360 VAL A CA 1
ATOM 2964 C C . VAL A 1 360 ? 9.406 8.391 -5.426 1 89.38 360 VAL A C 1
ATOM 2966 O O . VAL A 1 360 ? 8.766 9.062 -4.609 1 89.38 360 VAL A O 1
ATOM 2969 N N . ARG A 1 361 ? 9.984 8.914 -6.371 1 92.06 361 ARG A N 1
ATOM 2970 C CA . ARG A 1 361 ? 10.328 10.328 -6.484 1 92.06 361 ARG A CA 1
ATOM 2971 C C . ARG A 1 361 ? 9.078 11.195 -6.508 1 92.06 361 ARG A C 1
ATOM 2973 O O . ARG A 1 361 ? 9.086 12.312 -5.977 1 92.06 361 ARG A O 1
ATOM 2980 N N . TRP A 1 362 ? 8 10.75 -7.098 1 95.12 362 TRP A N 1
ATOM 2981 C CA . TRP A 1 362 ? 6.832 11.602 -7.273 1 95.12 362 TRP A CA 1
ATOM 2982 C C . TRP A 1 362 ? 6.258 12.016 -5.926 1 95.12 362 TRP A C 1
ATOM 2984 O O . TRP A 1 362 ? 5.684 13.102 -5.801 1 95.12 362 TRP A O 1
ATOM 2994 N N . HIS A 1 363 ? 6.422 11.234 -4.871 1 94.25 363 HIS A N 1
ATOM 2995 C CA . HIS A 1 363 ? 5.949 11.602 -3.541 1 94.25 363 HIS A CA 1
ATOM 2996 C C . HIS A 1 363 ? 6.57 12.914 -3.072 1 94.25 363 HIS A C 1
ATOM 2998 O O . HIS A 1 363 ? 5.859 13.82 -2.627 1 94.25 363 HIS A O 1
ATOM 3004 N N . GLY A 1 364 ? 7.91 12.984 -3.188 1 94.94 364 GLY A N 1
ATOM 3005 C CA . GLY A 1 364 ? 8.625 14.188 -2.809 1 94.94 364 GLY A CA 1
ATOM 3006 C C . GLY A 1 364 ? 8.273 15.391 -3.666 1 94.94 364 GLY A C 1
ATOM 3007 O O . GLY A 1 364 ? 8.211 16.516 -3.168 1 94.94 364 GLY A O 1
ATOM 3008 N N . CYS A 1 365 ? 8.047 15.117 -4.934 1 97.81 365 CYS A N 1
ATOM 3009 C CA . CYS A 1 365 ? 7.723 16.203 -5.855 1 97.81 365 CYS A CA 1
ATOM 3010 C C . CYS A 1 365 ? 6.375 16.828 -5.512 1 97.81 365 CYS A C 1
ATOM 3012 O O . CYS A 1 365 ? 6.227 18.047 -5.531 1 97.81 365 CYS A O 1
ATOM 3014 N N . VAL A 1 366 ? 5.383 15.961 -5.148 1 97.75 366 VAL A N 1
ATOM 3015 C CA . VAL A 1 366 ? 4.066 16.453 -4.77 1 97.75 366 VAL A CA 1
ATOM 3016 C C . VAL A 1 366 ? 4.168 17.266 -3.477 1 97.75 366 VAL A C 1
ATOM 3018 O O . VAL A 1 366 ? 3.619 18.359 -3.379 1 97.75 366 VAL A O 1
ATOM 3021 N N . THR A 1 367 ? 4.879 16.75 -2.555 1 96 367 THR A N 1
ATOM 3022 C CA . THR A 1 367 ? 5.035 17.422 -1.262 1 96 367 THR A CA 1
ATOM 3023 C C . THR A 1 367 ? 5.742 18.766 -1.422 1 96 367 THR A C 1
ATOM 3025 O O . THR A 1 367 ? 5.355 19.75 -0.795 1 96 367 THR A O 1
ATOM 3028 N N . ARG A 1 368 ? 6.73 18.828 -2.281 1 95.94 368 ARG A N 1
ATOM 3029 C CA . ARG A 1 368 ? 7.512 20.031 -2.488 1 95.94 368 ARG A CA 1
ATOM 3030 C C . ARG A 1 368 ? 6.652 21.141 -3.1 1 95.94 368 ARG A C 1
ATOM 3032 O O . ARG A 1 368 ? 6.664 22.281 -2.621 1 95.94 368 ARG A O 1
ATOM 3039 N N . ILE A 1 369 ? 5.941 20.734 -4.086 1 97.5 369 ILE A N 1
ATOM 3040 C CA . ILE A 1 369 ? 5.191 21.781 -4.777 1 97.5 369 ILE A CA 1
ATOM 3041 C C . ILE A 1 369 ? 4.008 22.219 -3.914 1 97.5 369 ILE A C 1
ATOM 3043 O O . ILE A 1 369 ? 3.635 23.391 -3.918 1 97.5 369 ILE A O 1
ATOM 3047 N N . ASN A 1 370 ? 3.416 21.297 -3.16 1 97.25 370 ASN A N 1
ATOM 3048 C CA . ASN A 1 370 ? 2.34 21.672 -2.246 1 97.25 370 ASN A CA 1
ATOM 3049 C C . ASN A 1 370 ? 2.842 22.562 -1.12 1 97.25 370 ASN A C 1
ATOM 3051 O O . ASN A 1 370 ? 2.072 23.344 -0.548 1 97.25 370 ASN A O 1
ATOM 3055 N N . SER A 1 371 ? 4.059 22.5 -0.823 1 95.06 371 SER A N 1
ATOM 3056 C CA . SER A 1 371 ? 4.668 23.344 0.193 1 95.06 371 SER A CA 1
ATOM 3057 C C . SER A 1 371 ? 5.043 24.719 -0.381 1 95.06 371 SER A C 1
ATOM 3059 O O . SER A 1 371 ? 4.875 25.734 0.28 1 95.06 371 SER A O 1
ATOM 3061 N N . LEU A 1 372 ? 5.504 24.781 -1.586 1 95.5 372 LEU A N 1
ATOM 30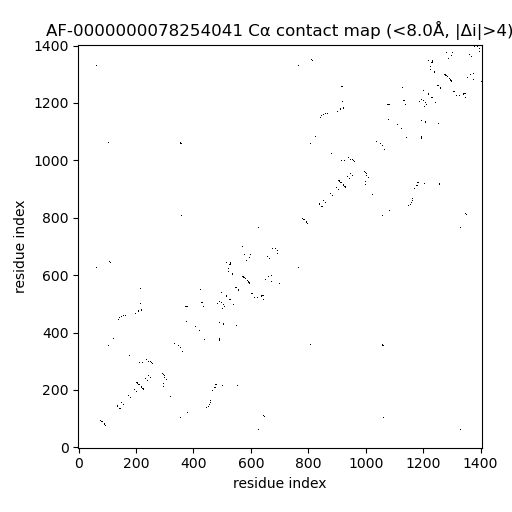62 C CA . LEU A 1 372 ? 6.027 26 -2.188 1 95.5 372 LEU A CA 1
ATOM 3063 C C . LEU A 1 372 ? 4.895 26.859 -2.75 1 95.5 372 LEU A C 1
ATOM 3065 O O . LEU A 1 372 ? 4.965 28.078 -2.719 1 95.5 372 LEU A O 1
ATOM 3069 N N . MET A 1 373 ? 3.928 26.141 -3.334 1 96.81 373 MET A N 1
ATOM 3070 C CA . MET A 1 373 ? 2.789 26.844 -3.924 1 96.81 373 MET A CA 1
ATOM 3071 C C . MET A 1 373 ? 1.473 26.25 -3.443 1 96.81 373 MET A C 1
ATOM 3073 O O . MET A 1 373 ? 0.657 25.797 -4.254 1 96.81 373 MET A O 1
ATOM 3077 N N . PRO A 1 374 ? 1.199 26.344 -2.17 1 96.88 374 PRO A N 1
ATOM 3078 C CA . PRO A 1 374 ? 0.04 25.672 -1.583 1 96.88 374 PRO A CA 1
ATOM 3079 C C . PRO A 1 374 ? -1.285 26.172 -2.158 1 96.88 374 PRO A C 1
ATOM 3081 O O . PRO A 1 374 ? -2.229 25.391 -2.309 1 96.88 374 PRO A O 1
ATOM 3084 N N . MET A 1 375 ? -1.362 27.453 -2.529 1 97.31 375 MET A N 1
ATOM 3085 C CA . MET A 1 375 ? -2.637 27.969 -3.021 1 97.31 375 MET A CA 1
ATOM 3086 C C . MET A 1 375 ? -2.887 27.516 -4.457 1 97.31 375 MET A C 1
ATOM 3088 O O . MET A 1 375 ? -4.035 27.312 -4.855 1 97.31 375 MET A O 1
ATOM 3092 N N . ALA A 1 376 ? -1.809 27.344 -5.199 1 97.25 376 ALA A N 1
ATOM 3093 C CA . ALA A 1 376 ? -1.964 26.828 -6.559 1 97.25 376 ALA A CA 1
ATOM 3094 C C . ALA A 1 376 ? -2.459 25.391 -6.547 1 97.25 376 ALA A C 1
ATOM 3096 O O . ALA A 1 376 ? -3.389 25.031 -7.277 1 97.25 376 ALA A O 1
ATOM 3097 N N . THR A 1 377 ? -1.869 24.531 -5.699 1 97.81 377 THR A N 1
ATOM 3098 C CA . THR A 1 377 ? -2.301 23.141 -5.582 1 97.81 377 THR A CA 1
ATOM 3099 C C . THR A 1 377 ? -3.697 23.062 -4.969 1 97.81 377 THR A C 1
ATOM 3101 O O . THR A 1 377 ? -4.5 22.203 -5.355 1 97.81 377 THR A O 1
ATOM 3104 N N . SER A 1 378 ? -3.98 24.016 -4.098 1 98.06 378 SER A N 1
ATOM 3105 C CA . SER A 1 378 ? -5.305 24.047 -3.486 1 98.06 378 SER A CA 1
ATOM 3106 C C . SER A 1 378 ? -6.379 24.391 -4.512 1 98.06 378 SER A C 1
ATOM 3108 O O . SER A 1 378 ? -7.484 23.844 -4.473 1 98.06 378 SER A O 1
ATOM 3110 N N . ALA A 1 379 ? -6.047 25.25 -5.383 1 96.44 379 ALA A N 1
ATOM 3111 C CA . ALA A 1 379 ? -7.016 25.688 -6.387 1 96.44 379 ALA A CA 1
ATOM 3112 C C . ALA A 1 379 ? -7.488 24.516 -7.234 1 96.44 379 ALA A C 1
ATOM 3114 O O . ALA A 1 379 ? -8.688 24.344 -7.461 1 96.44 379 ALA A O 1
ATOM 3115 N N . ILE A 1 380 ? -6.562 23.734 -7.66 1 95.12 380 ILE A N 1
ATOM 3116 C CA . ILE A 1 380 ? -6.949 22.625 -8.516 1 95.12 380 ILE A CA 1
ATOM 3117 C C . ILE A 1 380 ? -7.57 21.516 -7.668 1 95.12 380 ILE A C 1
ATOM 3119 O O . ILE A 1 380 ? -8.445 20.781 -8.133 1 95.12 380 ILE A O 1
ATOM 3123 N N . TYR A 1 381 ? -7.18 21.344 -6.469 1 96.19 381 TYR A N 1
ATOM 3124 C CA . TYR A 1 381 ? -7.758 20.344 -5.586 1 96.19 381 TYR A CA 1
ATOM 3125 C C . TYR A 1 381 ? -9.219 20.641 -5.289 1 96.19 381 TYR A C 1
ATOM 3127 O O . TYR A 1 381 ? -10.086 19.766 -5.414 1 96.19 381 TYR A O 1
ATOM 3135 N N . VAL A 1 382 ? -9.492 21.859 -4.891 1 95.31 382 VAL A N 1
ATOM 3136 C CA . VAL A 1 382 ? -10.836 22.266 -4.492 1 95.31 382 VAL A CA 1
ATOM 3137 C C . VAL A 1 382 ? -11.773 22.203 -5.695 1 95.31 382 VAL A C 1
ATOM 3139 O O . VAL A 1 382 ? -12.93 21.781 -5.57 1 95.31 382 VAL A O 1
ATOM 3142 N N . LYS A 1 383 ? -11.289 22.562 -6.801 1 92 383 LYS A N 1
ATOM 3143 C CA . LYS A 1 383 ? -12.086 22.547 -8.031 1 92 383 LYS A CA 1
ATOM 3144 C C . LYS A 1 383 ? -12.578 21.141 -8.344 1 92 383 LYS A C 1
ATOM 3146 O O . LYS A 1 383 ? -13.688 20.953 -8.844 1 92 383 LYS A O 1
ATOM 3151 N N . ASN A 1 384 ? -11.789 20.156 -7.906 1 90.19 384 ASN A N 1
ATOM 3152 C CA . ASN A 1 384 ? -12.062 18.812 -8.383 1 90.19 384 ASN A CA 1
ATOM 3153 C C . ASN A 1 384 ? -12.531 17.906 -7.25 1 90.19 384 ASN A C 1
ATOM 3155 O O . ASN A 1 384 ? -13.141 16.859 -7.496 1 90.19 384 ASN A O 1
ATOM 3159 N N . HIS A 1 385 ? -12.281 18.266 -6.004 1 87.31 385 HIS A N 1
ATOM 3160 C CA . HIS A 1 385 ? -12.484 17.281 -4.945 1 87.31 385 HIS A CA 1
ATOM 3161 C C . HIS A 1 385 ? -13.258 17.875 -3.777 1 87.31 385 HIS A C 1
ATOM 3163 O O . HIS A 1 385 ? -13.391 17.25 -2.725 1 87.31 385 HIS A O 1
ATOM 3169 N N . PHE A 1 386 ? -13.719 19.109 -3.877 1 88.38 386 PHE A N 1
ATOM 3170 C CA . PHE A 1 386 ? -14.414 19.703 -2.742 1 88.38 386 PHE A CA 1
ATOM 3171 C C . PHE A 1 386 ? -15.828 20.125 -3.131 1 88.38 386 PHE A C 1
ATOM 3173 O O . PHE A 1 386 ? -16.047 20.656 -4.219 1 88.38 386 PHE A O 1
ATOM 3180 N N . ASP A 1 387 ? -16.703 19.766 -2.238 1 81.44 387 ASP A N 1
ATOM 3181 C CA . ASP A 1 387 ? -18.125 20.062 -2.424 1 81.44 387 ASP A CA 1
ATOM 3182 C C . ASP A 1 387 ? -18.516 21.344 -1.687 1 81.44 387 ASP A C 1
ATOM 3184 O O . ASP A 1 387 ? -18.297 21.469 -0.479 1 81.44 387 ASP A O 1
ATOM 3188 N N . HIS A 1 388 ? -19.203 22.188 -2.305 1 81 388 HIS A N 1
ATOM 3189 C CA . HIS A 1 388 ? -19.609 23.453 -1.709 1 81 388 HIS A CA 1
ATOM 3190 C C . HIS A 1 388 ? -20.672 23.25 -0.642 1 81 388 HIS A C 1
ATOM 3192 O O . HIS A 1 388 ? -20.781 24.047 0.297 1 81 388 HIS A O 1
ATOM 3198 N N . GLU A 1 389 ? -21.391 22.203 -0.751 1 84.19 389 GLU A N 1
ATOM 3199 C CA . GLU A 1 389 ? -22.375 21.875 0.27 1 84.19 389 GLU A CA 1
ATOM 3200 C C . GLU A 1 389 ? -21.719 21.562 1.606 1 84.19 389 GLU A C 1
ATOM 3202 O O . GLU A 1 389 ? -22.297 21.797 2.668 1 84.19 389 GLU A O 1
ATOM 3207 N N . ALA A 1 390 ? -20.609 21.047 1.528 1 87.12 390 ALA A N 1
ATOM 3208 C CA . ALA A 1 390 ? -19.859 20.719 2.736 1 87.12 390 ALA A CA 1
ATOM 3209 C C . ALA A 1 390 ? -19.562 21.969 3.553 1 87.12 390 ALA A C 1
ATOM 3211 O O . ALA A 1 390 ? -19.641 21.953 4.781 1 87.12 390 ALA A O 1
ATOM 3212 N N . LYS A 1 391 ? -19.234 23.078 2.887 1 88.19 391 LYS A N 1
ATOM 3213 C CA . LYS A 1 391 ? -18.906 24.344 3.553 1 88.19 391 LYS A CA 1
ATOM 3214 C C . LYS A 1 391 ? -20.094 24.844 4.375 1 88.19 391 LYS A C 1
ATOM 3216 O O . LYS A 1 391 ? -19.938 25.234 5.527 1 88.19 391 LYS A O 1
ATOM 3221 N N . GLN A 1 392 ? -21.266 24.75 3.879 1 89.31 392 GLN A N 1
ATOM 3222 C CA . GLN A 1 392 ? -22.469 25.25 4.559 1 89.31 392 GLN A CA 1
ATOM 3223 C C . GLN A 1 392 ? -22.812 24.375 5.766 1 89.31 392 GLN A C 1
ATOM 3225 O O . GLN A 1 392 ? -23.156 24.891 6.828 1 89.31 392 GLN A O 1
ATOM 3230 N N . GLN A 1 393 ? -22.719 23.156 5.605 1 91.88 393 GLN A N 1
ATOM 3231 C CA . GLN A 1 393 ? -23.031 22.234 6.699 1 91.88 393 GLN A CA 1
ATOM 3232 C C . GLN A 1 393 ? -22.031 22.391 7.848 1 91.88 393 GLN A C 1
ATOM 3234 O O . GLN A 1 393 ? -22.422 22.391 9.016 1 91.88 393 GLN A O 1
ATOM 3239 N N . VAL A 1 394 ? -20.828 22.547 7.492 1 95.12 394 VAL A N 1
ATOM 3240 C CA . VAL A 1 394 ? -19.781 22.672 8.508 1 95.12 394 VAL A CA 1
ATOM 3241 C C . VAL A 1 394 ? -19.922 24.016 9.234 1 95.12 394 VAL A C 1
ATOM 3243 O O . VAL A 1 394 ? -19.703 24.094 10.445 1 95.12 394 VAL A O 1
ATOM 3246 N N . GLU A 1 395 ? -20.328 25.047 8.508 1 94.56 395 GLU A N 1
ATOM 3247 C CA . GLU A 1 395 ? -20.562 26.344 9.125 1 94.56 395 GLU A CA 1
ATOM 3248 C C . GLU A 1 395 ? -21.688 26.266 10.172 1 94.56 395 GLU A C 1
ATOM 3250 O O . GLU A 1 395 ? -21.578 26.875 11.234 1 94.56 395 GLU A O 1
ATOM 3255 N N . GLU A 1 396 ? -22.672 25.547 9.828 1 95.12 396 GLU A N 1
ATOM 3256 C CA . GLU A 1 396 ? -23.766 25.375 10.781 1 95.12 396 GLU A CA 1
ATOM 3257 C C . GLU A 1 396 ? -23.297 24.594 12.008 1 95.12 396 GLU A C 1
ATOM 3259 O O . GLU A 1 396 ? -23.656 24.922 13.141 1 95.12 396 GLU A O 1
ATOM 3264 N N . MET A 1 397 ? -22.562 23.594 11.789 1 96.94 397 MET A N 1
ATOM 3265 C CA . MET A 1 397 ? -22.031 22.797 12.891 1 96.94 397 MET A CA 1
ATOM 3266 C C . MET A 1 397 ? -21.172 23.656 13.82 1 96.94 397 MET A C 1
ATOM 3268 O O . MET A 1 397 ? -21.297 23.578 15.039 1 96.94 397 MET A O 1
ATOM 3272 N N . ILE A 1 398 ? -20.328 24.516 13.211 1 97.69 398 ILE A N 1
ATOM 3273 C CA . ILE A 1 398 ? -19.438 25.375 13.984 1 97.69 398 ILE A CA 1
ATOM 3274 C C . ILE A 1 398 ? -20.266 26.312 14.852 1 97.69 398 ILE A C 1
ATOM 3276 O O . ILE A 1 398 ? -19.984 26.484 16.047 1 97.69 398 ILE A O 1
ATOM 3280 N N . SER A 1 399 ? -21.281 26.859 14.273 1 97 399 SER A N 1
ATOM 3281 C CA . SER A 1 399 ? -22.141 27.781 15 1 97 399 SER A CA 1
ATOM 3282 C C . SER A 1 399 ? -22.797 27.109 16.203 1 97 399 SER A C 1
ATOM 3284 O O . SER A 1 399 ? -22.828 27.656 17.297 1 97 399 SER A O 1
ATOM 3286 N N . LEU A 1 400 ? -23.281 25.938 15.984 1 97.62 400 LEU A N 1
ATOM 3287 C CA . LEU A 1 400 ? -23.938 25.203 17.062 1 97.62 400 LEU A CA 1
ATOM 3288 C C . LEU A 1 400 ? -22.938 24.797 18.141 1 97.62 400 LEU A C 1
ATOM 3290 O O . LEU A 1 400 ? -23.266 24.812 19.328 1 97.62 400 LEU A O 1
ATOM 3294 N N . ILE A 1 401 ? -21.812 24.422 17.766 1 98.31 401 ILE A N 1
ATOM 3295 C CA . ILE A 1 401 ? -20.797 24 18.719 1 98.31 401 ILE A CA 1
ATOM 3296 C C . ILE A 1 401 ? -20.312 25.188 19.531 1 98.31 401 ILE A C 1
ATOM 3298 O O . ILE A 1 401 ? -20.109 25.094 20.75 1 98.31 401 ILE A O 1
ATOM 3302 N N . MET A 1 402 ? -20.094 26.328 18.891 1 97.69 402 MET A N 1
ATOM 3303 C CA . MET A 1 402 ? -19.703 27.547 19.594 1 97.69 402 MET A CA 1
ATOM 3304 C C . MET A 1 402 ? -20.766 27.969 20.594 1 97.69 402 MET A C 1
ATOM 3306 O O . MET A 1 402 ? -20.453 28.344 21.719 1 97.69 402 MET A O 1
ATOM 3310 N N . GLU A 1 403 ? -22 27.859 20.172 1 96.5 403 GLU A N 1
ATOM 3311 C CA . GLU A 1 403 ? -23.109 28.156 21.078 1 96.5 403 GLU A CA 1
ATOM 3312 C C . GLU A 1 403 ? -23.094 27.219 22.281 1 96.5 403 GLU A C 1
ATOM 3314 O O . GLU A 1 403 ? -23.312 27.656 23.422 1 96.5 403 GLU A O 1
ATOM 3319 N N . SER A 1 404 ? -22.875 26 21.953 1 96.25 404 SER A N 1
ATOM 3320 C CA . SER A 1 404 ? -22.828 25 23.016 1 96.25 404 SER A CA 1
ATOM 3321 C C . SER A 1 404 ? -21.688 25.266 23.984 1 96.25 404 SER A C 1
ATOM 3323 O O . SER A 1 404 ? -21.812 25.062 25.188 1 96.25 404 SER A O 1
ATOM 3325 N N . PHE A 1 405 ? -20.594 25.703 23.484 1 96.19 405 PHE A N 1
ATOM 3326 C CA . PHE A 1 405 ? -19.453 26.016 24.328 1 96.19 405 PHE A CA 1
ATOM 3327 C C . PHE A 1 405 ? -19.75 27.203 25.234 1 96.19 405 PHE A C 1
ATOM 3329 O O . PHE A 1 405 ? -19.406 27.219 26.406 1 96.19 405 PHE A O 1
ATOM 3336 N N . VAL A 1 406 ? -20.359 28.188 24.703 1 95.62 406 VAL A N 1
ATOM 3337 C CA . VAL A 1 406 ? -20.734 29.359 25.484 1 95.62 406 VAL A CA 1
ATOM 3338 C C . VAL A 1 406 ? -21.672 28.953 26.609 1 95.62 406 VAL A C 1
ATOM 3340 O O . VAL A 1 406 ? -21.516 29.406 27.75 1 95.62 406 VAL A O 1
ATOM 3343 N N . ASP A 1 407 ? -22.594 28.094 26.281 1 94.06 407 ASP A N 1
ATOM 3344 C CA . ASP A 1 407 ? -23.5 27.594 27.312 1 94.06 407 ASP A CA 1
ATOM 3345 C C . ASP A 1 407 ? -22.734 26.875 28.422 1 94.06 407 ASP A C 1
ATOM 3347 O O . ASP A 1 407 ? -23.047 27.031 29.594 1 94.06 407 ASP A O 1
ATOM 3351 N N . LEU A 1 408 ? -21.844 26.109 28 1 92.31 408 LEU A N 1
ATOM 3352 C CA . LEU A 1 408 ? -21.031 25.391 28.953 1 92.31 408 LEU A CA 1
ATOM 3353 C C . LEU A 1 408 ? -20.234 26.344 29.828 1 92.31 408 LEU A C 1
ATOM 3355 O O . LEU A 1 408 ? -20.156 26.156 31.047 1 92.31 408 LEU A O 1
ATOM 3359 N N . LEU A 1 409 ? -19.625 27.328 29.203 1 91.5 409 LEU A N 1
ATOM 3360 C CA . LEU A 1 409 ? -18.844 28.328 29.906 1 91.5 409 LEU A CA 1
ATOM 3361 C C . LEU A 1 409 ? -19.672 29.031 30.969 1 91.5 409 LEU A C 1
ATOM 3363 O O . LEU A 1 409 ? -19.203 29.234 32.094 1 91.5 409 LEU A O 1
ATOM 3367 N N . LEU A 1 410 ? -20.797 29.328 30.656 1 91.31 410 LEU A N 1
ATOM 3368 C CA . LEU A 1 410 ? -21.672 30.078 31.547 1 91.31 410 LEU A CA 1
ATOM 3369 C C . LEU A 1 410 ? -22.203 29.203 32.688 1 91.31 410 LEU A C 1
ATOM 3371 O O . LEU A 1 410 ? -22.531 29.719 33.75 1 91.31 410 LEU A O 1
ATOM 3375 N N . SER A 1 411 ? -22.203 27.938 32.438 1 89.81 411 SER A N 1
ATOM 3376 C CA . SER A 1 411 ? -22.75 27.031 33.438 1 89.81 411 SER A CA 1
ATOM 3377 C C . SER A 1 411 ? -21.688 26.594 34.438 1 89.81 411 SER A C 1
ATOM 3379 O O . SER A 1 411 ? -22 26.078 35.5 1 89.81 411 SER A O 1
ATOM 3381 N N . GLU A 1 412 ? -20.469 26.844 34.094 1 90.56 412 GLU A N 1
ATOM 3382 C CA . GLU A 1 412 ? -19.391 26.438 34.969 1 90.56 412 GLU A CA 1
ATOM 3383 C C . GLU A 1 412 ? -19.328 27.328 36.219 1 90.56 412 GLU A C 1
ATOM 3385 O O . GLU A 1 412 ? -19.484 28.547 36.125 1 90.56 412 GLU A O 1
ATOM 3390 N N . ASP A 1 413 ? -19.078 26.75 37.344 1 88.44 413 ASP A N 1
ATOM 3391 C CA . ASP A 1 413 ? -19.125 27.516 38.594 1 88.44 413 ASP A CA 1
ATOM 3392 C C . ASP A 1 413 ? -17.719 27.953 39 1 88.44 413 ASP A C 1
ATOM 3394 O O . ASP A 1 413 ? -17.578 28.688 40 1 88.44 413 ASP A O 1
ATOM 3398 N N . TRP A 1 414 ? -16.75 27.516 38.312 1 90.31 414 TRP A N 1
ATOM 3399 C CA . TRP A 1 414 ? -15.398 27.797 38.781 1 90.31 414 TRP A CA 1
ATOM 3400 C C . TRP A 1 414 ? -14.836 29.047 38.094 1 90.31 414 TRP A C 1
ATOM 3402 O O . TRP A 1 414 ? -13.805 29.578 38.531 1 90.31 414 TRP A O 1
ATOM 3412 N N . LEU A 1 415 ? -15.477 29.609 37.094 1 92.31 415 LEU A N 1
ATOM 3413 C CA . LEU A 1 415 ? -15.086 30.859 36.438 1 92.31 415 LEU A CA 1
ATOM 3414 C C . LEU A 1 415 ? -15.727 32.062 37.125 1 92.31 415 LEU A C 1
ATOM 3416 O O . LEU A 1 415 ? -16.891 32 37.531 1 92.31 415 LEU A O 1
ATOM 3420 N N . THR A 1 416 ? -14.992 33.125 37.25 1 93.5 416 THR A N 1
ATOM 3421 C CA . THR A 1 416 ? -15.578 34.375 37.75 1 93.5 416 THR A CA 1
ATOM 3422 C C . THR A 1 416 ? -16.469 35 36.688 1 93.5 416 THR A C 1
ATOM 3424 O O . THR A 1 416 ? -16.359 34.688 35.5 1 93.5 416 THR A O 1
ATOM 3427 N N . LYS A 1 417 ? -17.312 35.938 37.094 1 92.25 417 LYS A N 1
ATOM 3428 C CA . LYS A 1 417 ? -18.234 36.594 36.188 1 92.25 417 LYS A CA 1
ATOM 3429 C C . LYS A 1 417 ? -17.469 37.375 35.125 1 92.25 417 LYS A C 1
ATOM 3431 O O . LYS A 1 417 ? -17.875 37.375 33.938 1 92.25 417 LYS A O 1
ATOM 3436 N N . GLU A 1 418 ? -16.438 38 35.5 1 92.12 418 GLU A N 1
ATOM 3437 C CA . GLU A 1 418 ? -15.633 38.781 34.562 1 92.12 418 GLU A CA 1
ATOM 3438 C C . GLU A 1 418 ? -14.969 37.875 33.531 1 92.12 418 GLU A C 1
ATOM 3440 O O . GLU A 1 418 ? -14.977 38.188 32.344 1 92.12 418 GLU A O 1
ATOM 3445 N N . THR A 1 419 ? -14.445 36.844 34 1 93.5 419 THR A N 1
ATOM 3446 C CA . THR A 1 419 ? -13.773 35.906 33.094 1 93.5 419 THR A CA 1
ATOM 3447 C C . THR A 1 419 ? -14.766 35.281 32.156 1 93.5 419 THR A C 1
ATOM 3449 O O . THR A 1 419 ? -14.461 35.094 30.969 1 93.5 419 THR A O 1
ATOM 3452 N N . LYS A 1 420 ? -15.945 35 32.625 1 94.38 420 LYS A N 1
ATOM 3453 C CA . LYS A 1 420 ? -17 34.438 31.781 1 94.38 420 LYS A CA 1
ATOM 3454 C C . LYS A 1 420 ? -17.359 35.375 30.641 1 94.38 420 LYS A C 1
ATOM 3456 O O . LYS A 1 420 ? -17.516 34.969 29.5 1 94.38 420 LYS A O 1
ATOM 3461 N N . GLN A 1 421 ? -17.5 36.562 30.969 1 93.75 421 GLN A N 1
ATOM 3462 C CA . GLN A 1 421 ? -17.891 37.562 29.969 1 93.75 421 GLN A CA 1
ATOM 3463 C C . GLN A 1 421 ? -16.812 37.719 28.906 1 93.75 421 GLN A C 1
ATOM 3465 O O . GLN A 1 421 ? -17.125 37.812 27.719 1 93.75 421 GLN A O 1
ATOM 3470 N N . PHE A 1 422 ? -15.609 37.75 29.344 1 94.31 422 PHE A N 1
ATOM 3471 C CA . PHE A 1 422 ? -14.516 37.875 28.391 1 94.31 422 PHE A CA 1
ATOM 3472 C C . PHE A 1 422 ? -14.391 36.625 27.531 1 94.31 422 PHE A C 1
ATOM 3474 O O . PHE A 1 422 ? -14.086 36.688 26.344 1 94.31 422 PHE A O 1
ATOM 3481 N N . ALA A 1 423 ? -14.578 35.5 28.188 1 94.81 423 ALA A N 1
ATOM 3482 C CA . ALA A 1 423 ? -14.531 34.25 27.469 1 94.81 423 ALA A CA 1
ATOM 3483 C C . ALA A 1 423 ? -15.602 34.188 26.391 1 94.81 423 ALA A C 1
ATOM 3485 O O . ALA A 1 423 ? -15.352 33.719 25.266 1 94.81 423 ALA A O 1
ATOM 3486 N N . LYS A 1 424 ? -16.766 34.594 26.734 1 95.44 424 LYS A N 1
ATOM 3487 C CA . LYS A 1 424 ? -17.859 34.656 25.781 1 95.44 424 LYS A CA 1
ATOM 3488 C C . LYS A 1 424 ? -17.5 35.594 24.609 1 95.44 424 LYS A C 1
ATOM 3490 O O . LYS A 1 424 ? -17.766 35.25 23.453 1 95.44 424 LYS A O 1
ATOM 3495 N N . GLN A 1 425 ? -16.906 36.656 24.906 1 95.62 425 GLN A N 1
ATOM 3496 C CA . GLN A 1 425 ? -16.484 37.594 23.875 1 95.62 425 GLN A CA 1
ATOM 3497 C C . GLN A 1 425 ? -15.453 36.938 22.953 1 95.62 425 GLN A C 1
ATOM 3499 O O . GLN A 1 425 ? -15.523 37.094 21.734 1 95.62 425 GLN A O 1
ATOM 3504 N N . LYS A 1 426 ? -14.508 36.25 23.516 1 96.38 426 LYS A N 1
ATOM 3505 C CA . LYS A 1 426 ? -13.461 35.625 22.719 1 96.38 426 LYS A CA 1
ATOM 3506 C C . LYS A 1 426 ? -14.055 34.562 21.781 1 96.38 426 LYS A C 1
ATOM 3508 O O . LYS A 1 426 ? -13.648 34.469 20.609 1 96.38 426 LYS A O 1
ATOM 3513 N N . VAL A 1 427 ? -15.047 33.812 22.234 1 96.44 427 VAL A N 1
ATOM 3514 C CA . VAL A 1 427 ? -15.703 32.812 21.391 1 96.44 427 VAL A CA 1
ATOM 3515 C C . VAL A 1 427 ? -16.453 33.531 20.266 1 96.44 427 VAL A C 1
ATOM 3517 O O . VAL A 1 427 ? -16.375 33.125 19.109 1 96.44 427 VAL A O 1
ATOM 3520 N N . ASN A 1 428 ? -17.156 34.562 20.625 1 94.88 428 ASN A N 1
ATOM 3521 C CA . ASN A 1 428 ? -18 35.281 19.656 1 94.88 428 ASN A CA 1
ATOM 3522 C C . ASN A 1 428 ? -17.172 35.938 18.578 1 94.88 428 ASN A C 1
ATOM 3524 O O . ASN A 1 428 ? -17.625 36.094 17.438 1 94.88 428 ASN A O 1
ATOM 3528 N N . GLU A 1 429 ? -15.961 36.281 18.938 1 95.62 429 GLU A N 1
ATOM 3529 C CA . GLU A 1 429 ? -15.109 37 17.984 1 95.62 429 GLU A CA 1
ATOM 3530 C C . GLU A 1 429 ? -14.172 36.031 17.25 1 95.62 429 GLU A C 1
ATOM 3532 O O . GLU A 1 429 ? -13.391 36.469 16.406 1 95.62 429 GLU A O 1
ATOM 3537 N N . MET A 1 430 ? -14.25 34.781 17.547 1 96.31 430 MET A N 1
ATOM 3538 C CA . MET A 1 430 ? -13.398 33.781 16.891 1 96.31 430 MET A CA 1
ATOM 3539 C C . MET A 1 430 ? -13.742 33.656 15.414 1 96.31 430 MET A C 1
ATOM 3541 O O . MET A 1 430 ? -14.891 33.406 15.062 1 96.31 430 MET A O 1
ATOM 3545 N N . LYS A 1 431 ? -12.758 33.875 14.586 1 95 431 LYS A N 1
ATOM 3546 C CA . LYS A 1 431 ? -12.977 33.781 13.148 1 95 431 LYS A CA 1
ATOM 3547 C C . LYS A 1 431 ? -12.945 32.344 12.68 1 95 431 LYS A C 1
ATOM 3549 O O . LYS A 1 431 ? -12.352 31.484 13.344 1 95 431 LYS A O 1
ATOM 3554 N N . ARG A 1 432 ? -13.648 32.062 11.609 1 94.69 432 ARG A N 1
ATOM 3555 C CA . ARG A 1 432 ? -13.758 30.719 11.078 1 94.69 432 ARG A CA 1
ATOM 3556 C C . ARG A 1 432 ? -13.359 30.672 9.602 1 94.69 432 ARG A C 1
ATOM 3558 O O . ARG A 1 432 ? -13.805 31.516 8.812 1 94.69 432 ARG A O 1
ATOM 3565 N N . LYS A 1 433 ? -12.469 29.812 9.258 1 95.25 433 LYS A N 1
ATOM 3566 C CA . LYS A 1 433 ? -12.062 29.531 7.887 1 95.25 433 LYS A CA 1
ATOM 3567 C C . LYS A 1 433 ? -12.352 28.078 7.512 1 95.25 433 LYS A C 1
ATOM 3569 O O . LYS A 1 433 ? -11.766 27.156 8.078 1 95.25 433 LYS A O 1
ATOM 3574 N N . ILE A 1 434 ? -13.25 27.891 6.52 1 95.06 434 ILE A N 1
ATOM 3575 C CA . ILE A 1 434 ? -13.75 26.547 6.199 1 95.06 434 ILE A CA 1
ATOM 3576 C C . ILE A 1 434 ? -13.469 26.234 4.734 1 95.06 434 ILE A C 1
ATOM 3578 O O . ILE A 1 434 ? -13.891 26.969 3.84 1 95.06 434 ILE A O 1
ATOM 3582 N N . GLY A 1 435 ? -12.859 25.141 4.551 1 94 435 GLY A N 1
ATOM 3583 C CA . GLY A 1 435 ? -12.656 24.641 3.201 1 94 435 GLY A CA 1
ATOM 3584 C C . GLY A 1 435 ? -11.477 25.281 2.492 1 94 435 GLY A C 1
ATOM 3585 O O . GLY A 1 435 ? -10.391 24.719 2.436 1 94 435 GLY A O 1
ATOM 3586 N N . TYR A 1 436 ? -11.766 26.531 1.973 1 94.81 436 TYR A N 1
ATOM 3587 C CA . TYR A 1 436 ? -10.781 27.281 1.195 1 94.81 436 TYR A CA 1
ATOM 3588 C C . TYR A 1 436 ? -11.164 28.75 1.102 1 94.81 436 TYR A C 1
ATOM 3590 O O . TYR A 1 436 ? -12.32 29.109 1.306 1 94.81 436 TYR A O 1
ATOM 3598 N N . PRO A 1 437 ? -10.141 29.594 0.937 1 94.5 437 PRO A N 1
ATOM 3599 C CA . PRO A 1 437 ? -10.5 30.984 0.687 1 94.5 437 PRO A CA 1
ATOM 3600 C C . PRO A 1 437 ? -11.195 31.188 -0.655 1 94.5 437 PRO A C 1
ATOM 3602 O O . PRO A 1 437 ? -10.812 30.578 -1.655 1 94.5 437 PRO A O 1
ATOM 3605 N N . ASP A 1 438 ? -12.07 32.062 -0.735 1 91.12 438 ASP A N 1
ATOM 3606 C CA . ASP A 1 438 ? -12.969 32.219 -1.875 1 91.12 438 ASP A CA 1
ATOM 3607 C C . ASP A 1 438 ? -12.195 32.656 -3.123 1 91.12 438 ASP A C 1
ATOM 3609 O O . ASP A 1 438 ? -12.602 32.344 -4.246 1 91.12 438 ASP A O 1
ATOM 3613 N N . TYR A 1 439 ? -11.109 33.312 -2.977 1 93.75 439 TYR A N 1
ATOM 3614 C CA . TYR A 1 439 ? -10.391 33.812 -4.145 1 93.75 439 TYR A CA 1
ATOM 3615 C C . TYR A 1 439 ? -9.812 32.656 -4.961 1 93.75 439 TYR A C 1
ATOM 3617 O O . TYR A 1 439 ? -9.43 32.844 -6.117 1 93.75 439 TYR A O 1
ATOM 3625 N N . LEU A 1 440 ? -9.773 31.438 -4.402 1 94.69 440 LEU A N 1
ATOM 3626 C CA . LEU A 1 440 ? -9.297 30.281 -5.156 1 94.69 440 LEU A CA 1
ATOM 3627 C C . LEU A 1 440 ? -10.227 29.969 -6.316 1 94.69 440 LEU A C 1
ATOM 3629 O O . LEU A 1 440 ? -9.852 29.25 -7.246 1 94.69 440 LEU A O 1
ATOM 3633 N N . ASN A 1 441 ? -11.422 30.5 -6.293 1 92 441 ASN A N 1
ATOM 3634 C CA . ASN A 1 441 ? -12.375 30.312 -7.383 1 92 441 ASN A CA 1
ATOM 3635 C C . ASN A 1 441 ? -12.055 31.203 -8.578 1 92 441 ASN A C 1
ATOM 3637 O O . ASN A 1 441 ? -12.594 31 -9.664 1 92 441 ASN A O 1
ATOM 3641 N N . ASP A 1 442 ? -11.133 32.156 -8.359 1 94.69 442 ASP A N 1
ATOM 3642 C CA . ASP A 1 442 ? -10.703 33.062 -9.406 1 94.69 442 ASP A CA 1
ATOM 3643 C C . ASP A 1 442 ? -9.258 32.812 -9.812 1 94.69 442 ASP A C 1
ATOM 3645 O O . ASP A 1 442 ? -8.328 33.281 -9.164 1 94.69 442 ASP A O 1
ATOM 3649 N N . PRO A 1 443 ? -9.07 32.219 -10.93 1 93.44 443 PRO A N 1
ATOM 3650 C CA . PRO A 1 443 ? -7.715 31.875 -11.359 1 93.44 443 PRO A CA 1
ATOM 3651 C C . PRO A 1 443 ? -6.812 33.094 -11.461 1 93.44 443 PRO A C 1
ATOM 3653 O O . PRO A 1 443 ? -5.609 33 -11.195 1 93.44 443 PRO A O 1
ATOM 3656 N N . ALA A 1 444 ? -7.406 34.219 -11.812 1 95.56 444 ALA A N 1
ATOM 3657 C CA . ALA A 1 444 ? -6.613 35.438 -11.945 1 95.56 444 ALA A CA 1
ATOM 3658 C C . ALA A 1 444 ? -6.051 35.875 -10.602 1 95.56 444 ALA A C 1
ATOM 3660 O O . ALA A 1 444 ? -4.922 36.375 -10.523 1 95.56 444 ALA A O 1
ATOM 3661 N N . ALA A 1 445 ? -6.832 35.719 -9.617 1 95.81 445 ALA A N 1
ATOM 3662 C CA . ALA A 1 445 ? -6.391 36.094 -8.273 1 95.81 445 ALA A CA 1
ATOM 3663 C C . ALA A 1 445 ? -5.262 35.156 -7.805 1 95.81 445 ALA A C 1
ATOM 3665 O O . ALA A 1 445 ? -4.309 35.625 -7.172 1 95.81 445 ALA A O 1
ATOM 3666 N N . VAL A 1 446 ? -5.328 33.938 -8.07 1 96.06 446 VAL A N 1
ATOM 3667 C CA . VAL A 1 446 ? -4.285 32.969 -7.699 1 96.06 446 VAL A CA 1
ATOM 3668 C C . VAL A 1 446 ? -3.01 33.281 -8.484 1 96.06 446 VAL A C 1
ATOM 3670 O O . VAL A 1 446 ? -1.909 33.25 -7.926 1 96.06 446 VAL A O 1
ATOM 3673 N N . ASN A 1 447 ? -3.182 33.594 -9.766 1 96.94 447 ASN A N 1
ATOM 3674 C CA . ASN A 1 447 ? -2.041 33.969 -10.602 1 96.94 447 ASN A CA 1
ATOM 3675 C C . ASN A 1 447 ? -1.307 35.188 -10.062 1 96.94 447 ASN A C 1
ATOM 3677 O O . ASN A 1 447 ? -0.077 35.25 -10.102 1 96.94 447 ASN A O 1
ATOM 3681 N N . LYS A 1 448 ? -2.064 36.094 -9.602 1 95.44 448 LYS A N 1
ATOM 3682 C CA . LYS A 1 448 ? -1.476 37.312 -9.062 1 95.44 448 LYS A CA 1
ATOM 3683 C C . LYS A 1 448 ? -0.587 37 -7.859 1 95.44 448 LYS A C 1
ATOM 3685 O O . LYS A 1 448 ? 0.472 37.625 -7.695 1 95.44 448 LYS A O 1
ATOM 3690 N N . GLU A 1 449 ? -0.953 36.094 -7.059 1 93.06 449 GLU A N 1
ATOM 3691 C CA . GLU A 1 449 ? -0.195 35.719 -5.867 1 93.06 449 GLU A CA 1
ATOM 3692 C C . GLU A 1 449 ? 1.176 35.188 -6.234 1 93.06 449 GLU A C 1
ATOM 3694 O O . GLU A 1 449 ? 2.143 35.344 -5.492 1 93.06 449 GLU A O 1
ATOM 3699 N N . TYR A 1 450 ? 1.248 34.562 -7.402 1 95.81 450 TYR A N 1
ATOM 3700 C CA . TYR A 1 450 ? 2.492 33.875 -7.773 1 95.81 450 TYR A CA 1
ATOM 3701 C C . TYR A 1 450 ? 3.113 34.531 -9.008 1 95.81 450 TYR A C 1
ATOM 3703 O O . TYR A 1 450 ? 3.898 33.906 -9.719 1 95.81 450 TYR A O 1
ATOM 3711 N N . LYS A 1 451 ? 2.771 35.719 -9.234 1 95 451 LYS A N 1
ATOM 3712 C CA . LYS A 1 451 ? 3.219 36.406 -10.43 1 95 451 LYS A CA 1
ATOM 3713 C C . LYS A 1 451 ? 4.742 36.531 -10.477 1 95 451 LYS A C 1
ATOM 3715 O O . LYS A 1 451 ? 5.34 36.438 -11.555 1 95 451 LYS A O 1
ATOM 3720 N N . THR A 1 452 ? 5.41 36.594 -9.328 1 94 452 THR A N 1
ATOM 3721 C CA . THR A 1 452 ? 6.852 36.844 -9.297 1 94 452 THR A CA 1
ATOM 3722 C C . THR A 1 452 ? 7.617 35.531 -9.328 1 94 452 THR A C 1
ATOM 3724 O O . THR A 1 452 ? 8.844 35.531 -9.461 1 94 452 THR A O 1
ATOM 3727 N N . PHE A 1 453 ? 6.895 34.406 -9.125 1 96.56 453 PHE A N 1
ATOM 3728 C CA . PHE A 1 453 ? 7.539 33.094 -9.242 1 96.56 453 PHE A CA 1
ATOM 3729 C C . PHE A 1 453 ? 7.941 32.844 -10.688 1 96.56 453 PHE A C 1
ATOM 3731 O O . PHE A 1 453 ? 7.145 33.031 -11.609 1 96.56 453 PHE A O 1
ATOM 3738 N N . THR A 1 454 ? 9.164 32.438 -10.906 1 96.25 454 THR A N 1
ATOM 3739 C CA . THR A 1 454 ? 9.664 32.25 -12.266 1 96.25 454 THR A CA 1
ATOM 3740 C C . THR A 1 454 ? 10.102 30.797 -12.484 1 96.25 454 THR A C 1
ATOM 3742 O O . THR A 1 454 ? 10.852 30.25 -11.672 1 96.25 454 THR A O 1
ATOM 3745 N N . VAL A 1 455 ? 9.641 30.25 -13.586 1 96.56 455 VAL A N 1
ATOM 3746 C CA . VAL A 1 455 ? 10.047 28.906 -13.992 1 96.56 455 VAL A CA 1
ATOM 3747 C C . VAL A 1 455 ? 11.18 29 -15.008 1 96.56 455 VAL A C 1
ATOM 3749 O O . VAL A 1 455 ? 11.141 29.812 -15.93 1 96.56 455 VAL A O 1
ATOM 3752 N N . TYR A 1 456 ? 12.211 28.297 -14.789 1 96.19 456 TYR A N 1
ATOM 3753 C CA . TYR A 1 456 ? 13.305 28.125 -15.734 1 96.19 456 TYR A CA 1
ATOM 3754 C C . TYR A 1 456 ? 13.234 26.75 -16.406 1 96.19 456 TYR A C 1
ATOM 3756 O O . TYR A 1 456 ? 13.688 25.75 -15.844 1 96.19 456 TYR A O 1
ATOM 3764 N N . PRO A 1 457 ? 12.781 26.703 -17.609 1 94.81 457 PRO A N 1
ATOM 3765 C CA . PRO A 1 457 ? 12.586 25.422 -18.297 1 94.81 457 PRO A CA 1
ATOM 3766 C C . PRO A 1 457 ? 13.852 24.562 -18.312 1 94.81 457 PRO A C 1
ATOM 3768 O O . PRO A 1 457 ? 14.93 25.062 -18.656 1 94.81 457 PRO A O 1
ATOM 3771 N N . GLY A 1 458 ? 13.695 23.359 -17.875 1 94.25 458 GLY A N 1
ATOM 3772 C CA . GLY A 1 458 ? 14.789 22.406 -17.906 1 94.25 458 GLY A CA 1
ATOM 3773 C C . GLY A 1 458 ? 15.734 22.516 -16.734 1 94.25 458 GLY A C 1
ATOM 3774 O O . GLY A 1 458 ? 16.688 21.75 -16.609 1 94.25 458 GLY A O 1
ATOM 3775 N N . HIS A 1 459 ? 15.469 23.453 -15.891 1 96.44 459 HIS A N 1
ATOM 3776 C CA . HIS A 1 459 ? 16.375 23.688 -14.773 1 96.44 459 HIS A CA 1
ATOM 3777 C C . HIS A 1 459 ? 15.641 23.609 -13.438 1 96.44 459 HIS A C 1
ATOM 3779 O O . HIS A 1 459 ? 15.148 24.625 -12.93 1 96.44 459 HIS A O 1
ATOM 3785 N N . TYR A 1 460 ? 15.664 22.469 -12.812 1 97.75 460 TYR A N 1
ATOM 3786 C CA . TYR A 1 460 ? 14.891 22.188 -11.609 1 97.75 460 TYR A CA 1
ATOM 3787 C C . TYR A 1 460 ? 15.367 23.062 -10.445 1 97.75 460 TYR A C 1
ATOM 3789 O O . TYR A 1 460 ? 14.57 23.766 -9.828 1 97.75 460 TYR A O 1
ATOM 3797 N N . TYR A 1 461 ? 16.688 23.094 -10.211 1 97.88 461 TYR A N 1
ATOM 3798 C CA . TYR A 1 461 ? 17.188 23.781 -9.031 1 97.88 461 TYR A CA 1
ATOM 3799 C C . TYR A 1 461 ? 17.109 25.297 -9.211 1 97.88 461 TYR A C 1
ATOM 3801 O O . TYR A 1 461 ? 16.828 26.016 -8.258 1 97.88 461 TYR A O 1
ATOM 3809 N N . GLN A 1 462 ? 17.328 25.766 -10.383 1 97.12 462 GLN A N 1
ATOM 3810 C CA . GLN A 1 462 ? 17.156 27.188 -10.617 1 97.12 462 GLN A CA 1
ATOM 3811 C C . GLN A 1 462 ? 15.711 27.609 -10.336 1 97.12 462 GLN A C 1
ATOM 3813 O O . GLN A 1 462 ? 15.477 28.656 -9.734 1 97.12 462 GLN A O 1
ATOM 3818 N N . THR A 1 463 ? 14.789 26.781 -10.805 1 97.69 463 THR A N 1
ATOM 3819 C CA . THR A 1 463 ? 13.375 27.062 -10.562 1 97.69 463 THR A CA 1
ATOM 3820 C C . THR A 1 463 ? 13.062 26.984 -9.07 1 97.69 463 THR A C 1
ATOM 3822 O O . THR A 1 463 ? 12.406 27.875 -8.523 1 97.69 463 THR A O 1
ATOM 3825 N N . LYS A 1 464 ? 13.531 25.953 -8.445 1 97.5 464 LYS A N 1
ATOM 3826 C CA . LYS A 1 464 ? 13.289 25.75 -7.023 1 97.5 464 LYS A CA 1
ATOM 3827 C C . LYS A 1 464 ? 13.82 26.922 -6.203 1 97.5 464 LYS A C 1
ATOM 3829 O O . LYS A 1 464 ? 13.141 27.406 -5.305 1 97.5 464 LYS A O 1
ATOM 3834 N N . PHE A 1 465 ? 15.031 27.422 -6.523 1 97.38 465 PHE A N 1
ATOM 3835 C CA . PHE A 1 465 ? 15.641 28.531 -5.781 1 97.38 465 PHE A CA 1
ATOM 3836 C C . PHE A 1 465 ? 14.906 29.828 -6.047 1 97.38 465 PHE A C 1
ATOM 3838 O O . PHE A 1 465 ? 14.766 30.672 -5.148 1 97.38 465 PHE A O 1
ATOM 3845 N N . SER A 1 466 ? 14.406 29.953 -7.246 1 95.81 466 SER A N 1
ATOM 3846 C CA . SER A 1 466 ? 13.57 31.109 -7.539 1 95.81 466 SER A CA 1
ATOM 3847 C C . SER A 1 466 ? 12.297 31.094 -6.695 1 95.81 466 SER A C 1
ATOM 3849 O O . SER A 1 466 ? 11.898 32.125 -6.156 1 95.81 466 SER A O 1
ATOM 3851 N N . PHE A 1 467 ? 11.703 29.938 -6.621 1 97.12 467 PHE A N 1
ATOM 3852 C CA . PHE A 1 467 ? 10.492 29.797 -5.82 1 97.12 467 PHE A CA 1
ATOM 3853 C C . PHE A 1 467 ? 10.781 30.062 -4.348 1 97.12 467 PHE A C 1
ATOM 3855 O O . PHE A 1 467 ? 10.008 30.75 -3.67 1 97.12 467 PHE A O 1
ATOM 3862 N N . TYR A 1 468 ? 11.922 29.594 -3.863 1 96.69 468 TYR A N 1
ATOM 3863 C CA . TYR A 1 468 ? 12.32 29.828 -2.48 1 96.69 468 TYR A CA 1
ATOM 3864 C C . TYR A 1 468 ? 12.508 31.328 -2.213 1 96.69 468 TYR A C 1
ATOM 3866 O O . TYR A 1 468 ? 12.031 31.844 -1.196 1 96.69 468 TYR A O 1
ATOM 3874 N N . GLU A 1 469 ? 13.164 31.906 -3.084 1 96.31 469 GLU A N 1
ATOM 3875 C CA . GLU A 1 469 ? 13.453 33.312 -2.92 1 96.31 469 GLU A CA 1
ATOM 3876 C C . GLU A 1 469 ? 12.172 34.156 -2.885 1 96.31 469 GLU A C 1
ATOM 3878 O O . GLU A 1 469 ? 12.031 35.062 -2.051 1 96.31 469 GLU A O 1
ATOM 3883 N N . GLN A 1 470 ? 11.281 33.812 -3.777 1 95.56 470 GLN A N 1
ATOM 3884 C CA . GLN A 1 470 ? 10.031 34.562 -3.826 1 95.56 470 GLN A CA 1
ATOM 3885 C C . GLN A 1 470 ? 9.156 34.25 -2.613 1 95.56 470 GLN A C 1
ATOM 3887 O O . GLN A 1 470 ? 8.477 35.156 -2.09 1 95.56 470 GLN A O 1
ATOM 3892 N N . TYR A 1 471 ? 9.188 33.031 -2.223 1 94.5 471 TYR A N 1
ATOM 3893 C CA . TYR A 1 471 ? 8.492 32.656 -1.001 1 94.5 471 TYR A CA 1
ATOM 3894 C C . TYR A 1 471 ? 9 33.469 0.19 1 94.5 471 TYR A C 1
ATOM 3896 O O . TYR A 1 471 ? 8.203 34.031 0.948 1 94.5 471 TYR A O 1
ATOM 3904 N N . GLN A 1 472 ? 10.281 33.562 0.328 1 95 472 GLN A N 1
ATOM 3905 C CA . GLN A 1 472 ? 10.898 34.281 1.433 1 95 472 GLN A CA 1
ATOM 3906 C C . GLN A 1 472 ? 10.641 35.781 1.321 1 95 472 GLN A C 1
ATOM 3908 O O . GLN A 1 472 ? 10.438 36.469 2.332 1 95 472 GLN A O 1
ATOM 3913 N N . ARG A 1 473 ? 10.703 36.25 0.146 1 94.69 473 ARG A N 1
ATOM 3914 C CA . ARG A 1 473 ? 10.422 37.656 -0.073 1 94.69 473 ARG A CA 1
ATOM 3915 C C . ARG A 1 473 ? 9.031 38.031 0.45 1 94.69 473 ARG A C 1
ATOM 3917 O O . ARG A 1 473 ? 8.875 39.031 1.151 1 94.69 473 ARG A O 1
ATOM 3924 N N . ASP A 1 474 ? 8.086 37.188 0.114 1 92.25 474 ASP A N 1
ATOM 3925 C CA . ASP A 1 474 ? 6.719 37.406 0.576 1 92.25 474 ASP A CA 1
ATOM 3926 C C . ASP A 1 474 ? 6.648 37.406 2.102 1 92.25 474 ASP A C 1
ATOM 3928 O O . ASP A 1 474 ? 5.965 38.25 2.689 1 92.25 474 ASP A O 1
ATOM 3932 N N . VAL A 1 475 ? 7.34 36.625 2.76 1 94.5 475 VAL A N 1
ATOM 3933 C CA . VAL A 1 475 ? 7.332 36.5 4.215 1 94.5 475 VAL A CA 1
ATOM 3934 C C . VAL A 1 475 ? 8.016 37.719 4.836 1 94.5 475 VAL A C 1
ATOM 3936 O O . VAL A 1 475 ? 7.48 38.312 5.766 1 94.5 475 VAL A O 1
ATOM 3939 N N . LEU A 1 476 ? 9.148 38.094 4.312 1 96.69 476 LEU A N 1
ATOM 3940 C CA . LEU A 1 476 ? 9.977 39.156 4.91 1 96.69 476 LEU A CA 1
ATOM 3941 C C . LEU A 1 476 ? 9.367 40.531 4.68 1 96.69 476 LEU A C 1
ATOM 3943 O O . LEU A 1 476 ? 9.391 41.375 5.57 1 96.69 476 LEU A O 1
ATOM 3947 N N . GLU A 1 477 ? 8.781 40.719 3.574 1 94.56 477 GLU A N 1
ATOM 3948 C CA . GLU A 1 477 ? 8.219 42 3.232 1 94.56 477 GLU A CA 1
ATOM 3949 C C . GLU A 1 477 ? 7.051 42.375 4.145 1 94.56 477 GLU A C 1
ATOM 3951 O O . GLU A 1 477 ? 6.703 43.531 4.293 1 94.56 477 GLU A O 1
ATOM 3956 N N . ARG A 1 478 ? 6.551 41.438 4.809 1 94.44 478 ARG A N 1
ATOM 3957 C CA . ARG A 1 478 ? 5.395 41.656 5.676 1 94.44 478 ARG A CA 1
ATOM 3958 C C . ARG A 1 478 ? 5.777 42.5 6.898 1 94.44 478 ARG A C 1
ATOM 3960 O O . ARG A 1 478 ? 4.91 43.031 7.582 1 94.44 478 ARG A O 1
ATOM 3967 N N . ILE A 1 479 ? 7.027 42.656 7.156 1 96.88 479 ILE A N 1
ATOM 3968 C CA . ILE A 1 479 ? 7.52 43.375 8.312 1 96.88 479 ILE A CA 1
ATOM 3969 C C . ILE A 1 479 ? 6.98 44.812 8.266 1 96.88 479 ILE A C 1
ATOM 3971 O O . ILE A 1 479 ? 6.789 45.438 9.312 1 96.88 479 ILE A O 1
ATOM 3975 N N . MET A 1 480 ? 6.688 45.281 7.043 1 94.19 480 MET A N 1
ATOM 3976 C CA . MET A 1 480 ? 6.254 46.656 6.859 1 94.19 480 MET A CA 1
ATOM 3977 C C . MET A 1 480 ? 4.734 46.75 6.75 1 94.19 480 MET A C 1
ATOM 3979 O O . MET A 1 480 ? 4.176 47.812 6.594 1 94.19 480 MET A O 1
ATOM 3983 N N . GLU A 1 481 ? 4.07 45.625 6.852 1 92.94 481 GLU A N 1
ATOM 3984 C CA . GLU A 1 481 ? 2.625 45.562 6.652 1 92.94 481 GLU A CA 1
ATOM 3985 C C . GLU A 1 481 ? 1.906 45.156 7.941 1 92.94 481 GLU A C 1
ATOM 3987 O O . GLU A 1 481 ? 2.451 44.406 8.758 1 92.94 481 GLU A O 1
ATOM 3992 N N . PRO A 1 482 ? 0.667 45.75 8.109 1 94.75 482 PRO A N 1
ATOM 3993 C CA . PRO A 1 482 ? -0.144 45.188 9.203 1 94.75 482 PRO A CA 1
ATOM 3994 C C . PRO A 1 482 ? -0.532 43.75 8.984 1 94.75 482 PRO A C 1
ATOM 3996 O O . PRO A 1 482 ? -0.53 43.25 7.848 1 94.75 482 PRO A O 1
ATOM 3999 N N . VAL A 1 483 ? -0.792 43.125 10.07 1 95.06 483 VAL A N 1
ATOM 4000 C CA . VAL A 1 483 ? -1.192 41.719 9.977 1 95.06 483 VAL A CA 1
ATOM 4001 C C . VAL A 1 483 ? -2.533 41.625 9.25 1 95.06 483 VAL A C 1
ATOM 4003 O O . VAL A 1 483 ? -3.486 42.344 9.594 1 95.06 483 VAL A O 1
ATOM 4006 N N . ASP A 1 484 ? -2.576 40.844 8.172 1 92.75 484 ASP A N 1
ATOM 4007 C CA . ASP A 1 484 ? -3.812 40.562 7.457 1 92.75 484 ASP A CA 1
ATOM 4008 C C . ASP A 1 484 ? -4.539 39.375 8.094 1 92.75 484 ASP A C 1
ATOM 4010 O O . ASP A 1 484 ? -4.188 38.219 7.844 1 92.75 484 ASP A O 1
ATOM 4014 N N . ARG A 1 485 ? -5.559 39.562 8.789 1 91.62 485 ARG A N 1
ATOM 4015 C CA . ARG A 1 485 ? -6.273 38.562 9.547 1 91.62 485 ARG A CA 1
ATOM 4016 C C . ARG A 1 485 ? -7.113 37.688 8.617 1 91.62 485 ARG A C 1
ATOM 4018 O O . ARG A 1 485 ? -7.559 36.594 9.016 1 91.62 485 ARG A O 1
ATOM 4025 N N . GLU A 1 486 ? -7.246 38.031 7.34 1 90 486 GLU A N 1
ATOM 4026 C CA . GLU A 1 486 ? -8.039 37.281 6.391 1 90 486 GLU A CA 1
ATOM 4027 C C . GLU A 1 486 ? -7.176 36.281 5.621 1 90 486 GLU A C 1
ATOM 4029 O O . GLU A 1 486 ? -7.691 35.375 4.984 1 90 486 GLU A O 1
ATOM 4034 N N . ARG A 1 487 ? -5.965 36.438 5.777 1 90.56 487 ARG A N 1
ATOM 4035 C CA . ARG A 1 487 ? -5.047 35.562 5.043 1 90.56 487 ARG A CA 1
ATOM 4036 C C . ARG A 1 487 ? -5.059 34.156 5.613 1 90.56 487 ARG A C 1
ATOM 4038 O O . ARG A 1 487 ? -5.102 33.969 6.832 1 90.56 487 ARG A O 1
ATOM 4045 N N . TRP A 1 488 ? -5.102 33.156 4.68 1 90.94 488 TRP A N 1
ATOM 4046 C CA . TRP A 1 488 ? -4.996 31.766 5.105 1 90.94 488 TRP A CA 1
ATOM 4047 C C . TRP A 1 488 ? -3.541 31.375 5.367 1 90.94 488 TRP A C 1
ATOM 4049 O O . TRP A 1 488 ? -2.668 31.641 4.535 1 90.94 488 TRP A O 1
ATOM 4059 N N . VAL A 1 489 ? -3.299 30.828 6.438 1 84 489 VAL A N 1
ATOM 4060 C CA . VAL A 1 489 ? -1.938 30.5 6.84 1 84 489 VAL A CA 1
ATOM 4061 C C . VAL A 1 489 ? -1.514 29.188 6.176 1 84 489 VAL A C 1
ATOM 4063 O O . VAL A 1 489 ? -0.32 28.906 6.062 1 84 489 VAL A O 1
ATOM 4066 N N . ALA A 1 490 ? -2.469 28.422 5.75 1 89.31 490 ALA A N 1
ATOM 4067 C CA . ALA A 1 490 ? -2.176 27.156 5.094 1 89.31 490 ALA A CA 1
ATOM 4068 C C . ALA A 1 490 ? -3.059 26.953 3.865 1 89.31 490 ALA A C 1
ATOM 4070 O O . ALA A 1 490 ? -4.113 27.578 3.744 1 89.31 490 ALA A O 1
ATOM 4071 N N . GLY A 1 491 ? -2.582 26.062 2.973 1 94.06 491 GLY A N 1
ATOM 4072 C CA . GLY A 1 491 ? -3.391 25.734 1.808 1 94.06 491 GLY A CA 1
ATOM 4073 C C . GLY A 1 491 ? -4.59 24.859 2.137 1 94.06 491 GLY A C 1
ATOM 4074 O O . GLY A 1 491 ? -4.672 24.312 3.234 1 94.06 491 GLY A O 1
ATOM 4075 N N . ALA A 1 492 ? -5.484 24.781 1.183 1 96 492 ALA A N 1
ATOM 4076 C CA . ALA A 1 492 ? -6.715 24.016 1.354 1 96 492 ALA A CA 1
ATOM 4077 C C . ALA A 1 492 ? -6.457 22.516 1.178 1 96 492 ALA A C 1
ATOM 4079 O O . ALA A 1 492 ? -7.195 21.688 1.707 1 96 492 ALA A O 1
ATOM 4080 N N . ALA A 1 493 ? -5.418 22.156 0.434 1 97.12 493 ALA A N 1
ATOM 4081 C CA . ALA A 1 493 ? -5.043 20.766 0.246 1 97.12 493 ALA A CA 1
ATOM 4082 C C . ALA A 1 493 ? -4.184 20.266 1.405 1 97.12 493 ALA A C 1
ATOM 4084 O O . ALA A 1 493 ? -3.02 19.906 1.215 1 97.12 493 ALA A O 1
ATOM 4085 N N . LEU A 1 494 ? -4.793 20.156 2.545 1 96.12 494 LEU A N 1
ATOM 4086 C CA . LEU A 1 494 ? -4.109 19.812 3.785 1 96.12 494 LEU A CA 1
ATOM 4087 C C . LEU A 1 494 ? -5.035 19.031 4.715 1 96.12 494 LEU A C 1
ATOM 4089 O O . LEU A 1 494 ? -6.172 19.438 4.953 1 96.12 494 LEU A O 1
ATOM 4093 N N . VAL A 1 495 ? -4.551 17.906 5.129 1 95.62 495 VAL A N 1
ATOM 4094 C CA . VAL A 1 495 ? -5.285 17.125 6.121 1 95.62 495 VAL A CA 1
ATOM 4095 C C . VAL A 1 495 ? -4.871 17.562 7.527 1 95.62 495 VAL A C 1
ATOM 4097 O O . VAL A 1 495 ? -3.975 16.953 8.125 1 95.62 495 VAL A O 1
ATOM 4100 N N . ASN A 1 496 ? -5.566 18.484 7.988 1 93.62 496 ASN A N 1
ATOM 4101 C CA . ASN A 1 496 ? -5.297 19.047 9.305 1 93.62 496 ASN A CA 1
ATOM 4102 C C . ASN A 1 496 ? -6.414 20 9.742 1 93.62 496 ASN A C 1
ATOM 4104 O O . ASN A 1 496 ? -7.336 20.281 8.977 1 93.62 496 ASN A O 1
ATOM 4108 N N . ALA A 1 497 ? -6.453 20.375 10.961 1 95.19 497 ALA A N 1
ATOM 4109 C CA . ALA A 1 497 ? -7.258 21.438 11.578 1 95.19 497 ALA A CA 1
ATOM 4110 C C . ALA A 1 497 ? -6.484 22.141 12.68 1 95.19 497 ALA A C 1
ATOM 4112 O O . ALA A 1 497 ? -5.66 21.531 13.359 1 95.19 497 ALA A O 1
ATOM 4113 N N . PHE A 1 498 ? -6.707 23.469 12.797 1 92.19 498 PHE A N 1
ATOM 4114 C CA . PHE A 1 498 ? -5.941 24.078 13.883 1 92.19 498 PHE A CA 1
ATOM 4115 C C . PHE A 1 498 ? -6.574 25.391 14.328 1 92.19 498 PHE A C 1
ATOM 4117 O O . PHE A 1 498 ? -7.363 25.984 13.594 1 92.19 498 PHE A O 1
ATOM 4124 N N . TYR A 1 499 ? -6.328 25.719 15.531 1 95.62 499 TYR A N 1
ATOM 4125 C CA . TYR A 1 499 ? -6.586 27.016 16.156 1 95.62 499 TYR A CA 1
ATOM 4126 C C . TYR A 1 499 ? -5.348 27.906 16.109 1 95.62 499 TYR A C 1
ATOM 4128 O O . TYR A 1 499 ? -4.258 27.484 16.5 1 95.62 499 TYR A O 1
ATOM 4136 N N . SER A 1 500 ? -5.52 29.062 15.562 1 94 500 SER A N 1
ATOM 4137 C CA . SER A 1 500 ? -4.449 30.062 15.547 1 94 500 SER A CA 1
ATOM 4138 C C . SER A 1 500 ? -4.645 31.109 16.641 1 94 500 SER A C 1
ATOM 4140 O O . SER A 1 500 ? -5.492 31.984 16.516 1 94 500 SER A O 1
ATOM 4142 N N . PRO A 1 501 ? -3.809 31.109 17.609 1 92.94 501 PRO A N 1
ATOM 4143 C CA . PRO A 1 501 ? -4.02 32 18.75 1 92.94 501 PRO A CA 1
ATOM 4144 C C . PRO A 1 501 ? -3.828 33.469 18.391 1 92.94 501 PRO A C 1
ATOM 4146 O O . PRO A 1 501 ? -4.559 34.312 18.906 1 92.94 501 PRO A O 1
ATOM 4149 N N . ASN A 1 502 ? -2.932 33.781 17.516 1 90.88 502 ASN A N 1
ATOM 4150 C CA . ASN A 1 502 ? -2.594 35.188 17.203 1 90.88 502 ASN A CA 1
ATOM 4151 C C . ASN A 1 502 ? -3.729 35.875 16.469 1 90.88 502 ASN A C 1
ATOM 4153 O O . ASN A 1 502 ? -3.836 37.094 16.5 1 90.88 502 ASN A O 1
ATOM 4157 N N . THR A 1 503 ? -4.52 35.156 15.805 1 92.75 503 THR A N 1
ATOM 4158 C CA . THR A 1 503 ? -5.645 35.719 15.086 1 92.75 503 THR A CA 1
ATOM 4159 C C . THR A 1 503 ? -6.973 35.281 15.68 1 92.75 503 THR A C 1
ATOM 4161 O O . THR A 1 503 ? -8.039 35.656 15.188 1 92.75 503 THR A O 1
ATOM 4164 N N . ASN A 1 504 ? -6.957 34.5 16.766 1 95.38 504 ASN A N 1
ATOM 4165 C CA . ASN A 1 504 ? -8.156 33.906 17.359 1 95.38 504 ASN A CA 1
ATOM 4166 C C . ASN A 1 504 ? -9.086 33.344 16.297 1 95.38 504 ASN A C 1
ATOM 4168 O O . ASN A 1 504 ? -10.227 33.781 16.141 1 95.38 504 ASN A O 1
ATOM 4172 N N . GLU A 1 505 ? -8.562 32.344 15.578 1 96.19 505 GLU A N 1
ATOM 4173 C CA . GLU A 1 505 ? -9.32 31.766 14.477 1 96.19 505 GLU A CA 1
ATOM 4174 C C . GLU A 1 505 ? -9.172 30.25 14.445 1 96.19 505 GLU A C 1
ATOM 4176 O O . GLU A 1 505 ? -8.156 29.719 14.883 1 96.19 505 GLU A O 1
ATOM 4181 N N . ILE A 1 506 ? -10.203 29.547 13.961 1 96.94 506 ILE A N 1
ATOM 4182 C CA . ILE A 1 506 ? -10.164 28.109 13.695 1 96.94 506 ILE A CA 1
ATOM 4183 C C . ILE A 1 506 ? -10.219 27.875 12.188 1 96.94 506 ILE A C 1
ATOM 4185 O O . ILE A 1 506 ? -10.938 28.562 11.461 1 96.94 506 ILE A O 1
ATOM 4189 N N . ILE A 1 507 ? -9.352 26.953 11.742 1 96.31 507 ILE A N 1
ATOM 4190 C CA . ILE A 1 507 ? -9.203 26.719 10.305 1 96.31 507 ILE A CA 1
ATOM 4191 C C . ILE A 1 507 ? -9.414 25.25 9.992 1 96.31 507 ILE A C 1
ATOM 4193 O O . ILE A 1 507 ? -8.797 24.375 10.625 1 96.31 507 ILE A O 1
ATOM 4197 N N . PHE A 1 508 ? -10.258 24.938 8.984 1 96.56 508 PHE A N 1
ATOM 4198 C CA . PHE A 1 508 ? -10.547 23.578 8.523 1 96.56 508 PHE A CA 1
ATOM 4199 C C . PHE A 1 508 ? -10.383 23.469 7.012 1 96.56 508 PHE A C 1
ATOM 4201 O O . PHE A 1 508 ? -11.359 23.578 6.266 1 96.56 508 PHE A O 1
ATOM 4208 N N . PRO A 1 509 ? -9.172 23.141 6.512 1 96.31 509 PRO A N 1
ATOM 4209 C CA . PRO A 1 509 ? -8.93 23.031 5.074 1 96.31 509 PRO A CA 1
ATOM 4210 C C . PRO A 1 509 ? -9.758 21.938 4.414 1 96.31 509 PRO A C 1
ATOM 4212 O O . PRO A 1 509 ? -10.164 20.969 5.082 1 96.31 509 PRO A O 1
ATOM 4215 N N . ALA A 1 510 ? -9.898 22.016 3.16 1 96.19 510 ALA A N 1
ATOM 4216 C CA . ALA A 1 510 ? -10.719 21.094 2.379 1 96.19 510 ALA A CA 1
ATOM 4217 C C . ALA A 1 510 ? -10.219 19.656 2.535 1 96.19 510 ALA A C 1
ATOM 4219 O O . ALA A 1 510 ? -11.008 18.719 2.512 1 96.19 510 ALA A O 1
ATOM 4220 N N . GLY A 1 511 ? -8.969 19.484 2.74 1 96.06 511 GLY A N 1
ATOM 4221 C CA . GLY A 1 511 ? -8.367 18.156 2.799 1 96.06 511 GLY A CA 1
ATOM 4222 C C . GLY A 1 511 ? -8.898 17.312 3.936 1 96.06 511 GLY A C 1
ATOM 4223 O O . GLY A 1 511 ? -8.961 16.078 3.824 1 96.06 511 GLY A O 1
ATOM 4224 N N . ILE A 1 512 ? -9.328 17.891 5.082 1 96.44 512 ILE A N 1
ATOM 4225 C CA . ILE A 1 512 ? -9.789 17.141 6.242 1 96.44 512 ILE A CA 1
ATOM 4226 C C . ILE A 1 512 ? -11.289 16.875 6.133 1 96.44 512 ILE A C 1
ATOM 4228 O O . ILE A 1 512 ? -11.828 16 6.816 1 96.44 512 ILE A O 1
ATOM 4232 N N . LEU A 1 513 ? -11.984 17.688 5.348 1 95.56 513 LEU A N 1
ATOM 4233 C CA . LEU A 1 513 ? -13.43 17.578 5.203 1 95.56 513 LEU A CA 1
ATOM 4234 C C . LEU A 1 513 ? -13.789 16.469 4.219 1 95.56 513 LEU A C 1
ATOM 4236 O O . LEU A 1 513 ? -14.5 16.703 3.242 1 95.56 513 LEU A O 1
ATOM 4240 N N . GLN A 1 514 ? -13.25 15.32 4.484 1 94 514 GLN A N 1
ATOM 4241 C CA . GLN A 1 514 ? -13.422 14.078 3.744 1 94 514 GLN A CA 1
ATOM 4242 C C . GLN A 1 514 ? -13.742 12.922 4.684 1 94 514 GLN A C 1
ATOM 4244 O O . GLN A 1 514 ? -13.523 13.016 5.891 1 94 514 GLN A O 1
ATOM 4249 N N . PRO A 1 515 ? -14.414 11.727 4.188 1 91.38 515 PRO A N 1
ATOM 4250 C CA . PRO A 1 515 ? -14.602 10.555 5.047 1 91.38 515 PRO A CA 1
ATOM 4251 C C . PRO A 1 515 ? -13.289 10.008 5.598 1 91.38 515 PRO A C 1
ATOM 4253 O O . PRO A 1 515 ? -12.266 10.047 4.91 1 91.38 515 PRO A O 1
ATOM 4256 N N . VAL A 1 516 ? -13.312 9.773 6.82 1 92.19 516 VAL A N 1
ATOM 4257 C CA . VAL A 1 516 ? -14.414 9.477 7.73 1 92.19 516 VAL A CA 1
ATOM 4258 C C . VAL A 1 516 ? -14.688 10.688 8.625 1 92.19 516 VAL A C 1
ATOM 4260 O O . VAL A 1 516 ? -15.562 10.641 9.492 1 92.19 516 VAL A O 1
ATOM 4263 N N . PHE A 1 517 ? -13.953 11.758 8.406 1 96.44 517 PHE A N 1
ATOM 4264 C CA . PHE A 1 517 ? -14.148 12.938 9.25 1 96.44 517 PHE A CA 1
ATOM 4265 C C . PHE A 1 517 ? -15.469 13.625 8.922 1 96.44 517 PHE A C 1
ATOM 4267 O O . PHE A 1 517 ? -16.172 14.078 9.82 1 96.44 517 PHE A O 1
ATOM 4274 N N . TYR A 1 518 ? -15.766 13.648 7.688 1 95.62 518 TYR A N 1
ATOM 4275 C CA . TYR A 1 518 ? -16.984 14.297 7.211 1 95.62 518 TYR A CA 1
ATOM 4276 C C . TYR A 1 518 ? -17.438 13.688 5.887 1 95.62 518 TYR A C 1
ATOM 4278 O O . TYR A 1 518 ? -16.609 13.297 5.059 1 95.62 518 TYR A O 1
ATOM 4286 N N . SER A 1 519 ? -18.688 13.617 5.746 1 94.25 519 SER A N 1
ATOM 4287 C CA . SER A 1 519 ? -19.297 13.312 4.461 1 94.25 519 SER A CA 1
ATOM 4288 C C . SER A 1 519 ? -20.719 13.867 4.387 1 94.25 519 SER A C 1
ATOM 4290 O O . SER A 1 519 ? -21.453 13.828 5.371 1 94.25 519 SER A O 1
ATOM 4292 N N . LYS A 1 520 ? -21.047 14.344 3.238 1 90.31 520 LYS A N 1
ATOM 4293 C CA . LYS A 1 520 ? -22.422 14.812 3.047 1 90.31 520 LYS A CA 1
ATOM 4294 C C . LYS A 1 520 ? -23.422 13.664 3.162 1 90.31 520 LYS A C 1
ATOM 4296 O O . LYS A 1 520 ? -24.594 13.891 3.449 1 90.31 520 LYS A O 1
ATOM 4301 N N . ASP A 1 521 ? -22.891 12.414 3.014 1 89 521 ASP A N 1
ATOM 4302 C CA . ASP A 1 521 ? -23.766 11.242 3.02 1 89 521 ASP A CA 1
ATOM 4303 C C . ASP A 1 521 ? -23.859 10.641 4.418 1 89 521 ASP A C 1
ATOM 4305 O O . ASP A 1 521 ? -24.672 9.75 4.66 1 89 521 ASP A O 1
ATOM 4309 N N . PHE A 1 522 ? -23.125 11.141 5.309 1 94.38 522 PHE A N 1
ATOM 4310 C CA . PHE A 1 522 ? -23.203 10.664 6.684 1 94.38 522 PHE A CA 1
ATOM 4311 C C . PHE A 1 522 ? -24.438 11.195 7.383 1 94.38 522 PHE A C 1
ATOM 4313 O O . PHE A 1 522 ? -24.859 12.328 7.133 1 94.38 522 PHE A O 1
ATOM 4320 N N . PRO A 1 523 ? -25.047 10.344 8.25 1 95.38 523 PRO A N 1
ATOM 4321 C CA . PRO A 1 523 ? -25.984 10.992 9.164 1 95.38 523 PRO A CA 1
ATOM 4322 C C . PRO A 1 523 ? -25.328 12.062 10.023 1 95.38 523 PRO A C 1
ATOM 4324 O O . PRO A 1 523 ? -24.125 12.008 10.289 1 95.38 523 PRO A O 1
ATOM 4327 N N . SER A 1 524 ? -26.141 13.031 10.461 1 96.31 524 SER A N 1
ATOM 4328 C CA . SER A 1 524 ? -25.625 14.156 11.227 1 96.31 524 SER A CA 1
ATOM 4329 C C . SER A 1 524 ? -24.875 13.688 12.469 1 96.31 524 SER A C 1
ATOM 4331 O O . SER A 1 524 ? -23.906 14.305 12.891 1 96.31 524 SER A O 1
ATOM 4333 N N . SER A 1 525 ? -25.359 12.562 13.086 1 97.62 525 SER A N 1
ATOM 4334 C CA . SER A 1 525 ? -24.688 12.023 14.273 1 97.62 525 SER A CA 1
ATOM 4335 C C . SER A 1 525 ? -23.219 11.719 13.992 1 97.62 525 SER A C 1
ATOM 4337 O O . SER A 1 525 ? -22.359 12.062 14.797 1 97.62 525 SER A O 1
ATOM 4339 N N . MET A 1 526 ? -22.953 11.156 12.82 1 97.5 526 MET A N 1
ATOM 4340 C CA . MET A 1 526 ? -21.594 10.781 12.453 1 97.5 526 MET A CA 1
ATOM 4341 C C . MET A 1 526 ? -20.75 12.016 12.141 1 97.5 526 MET A C 1
ATOM 4343 O O . MET A 1 526 ? -19.578 12.078 12.5 1 97.5 526 MET A O 1
ATOM 4347 N N . ASN A 1 527 ? -21.328 12.992 11.469 1 97.81 527 ASN A N 1
ATOM 4348 C CA . ASN A 1 527 ? -20.594 14.219 11.18 1 97.81 527 ASN A CA 1
ATOM 4349 C C . ASN A 1 527 ? -20.234 14.984 12.453 1 97.81 527 ASN A C 1
ATOM 4351 O O . ASN A 1 527 ? -19.125 15.484 12.594 1 97.81 527 ASN A O 1
ATOM 4355 N N . PHE A 1 528 ? -21.172 15.062 13.398 1 98.56 528 PHE A N 1
ATOM 4356 C CA . PHE A 1 528 ? -20.875 15.711 14.664 1 98.56 528 PHE A CA 1
ATOM 4357 C C . PHE A 1 528 ? -19.844 14.914 15.453 1 98.56 528 PHE A C 1
ATOM 4359 O O . PHE A 1 528 ? -18.969 15.492 16.109 1 98.56 528 PHE A O 1
ATOM 4366 N N . GLY A 1 529 ? -19.922 13.594 15.359 1 98.5 529 GLY A N 1
ATOM 4367 C CA . GLY A 1 529 ? -18.969 12.742 16.047 1 98.5 529 GLY A CA 1
ATOM 4368 C C . GLY A 1 529 ? -17.594 12.727 15.398 1 98.5 529 GLY A C 1
ATOM 4369 O O . GLY A 1 529 ? -16.609 12.359 16.031 1 98.5 529 GLY A O 1
ATOM 4370 N N . GLY A 1 530 ? -17.562 13.109 14.148 1 98 530 GLY A N 1
ATOM 4371 C CA . GLY A 1 530 ? -16.312 13.195 13.414 1 98 530 GLY A CA 1
ATOM 4372 C C . GLY A 1 530 ? -15.742 14.602 13.391 1 98 530 GLY A C 1
ATOM 4373 O O . GLY A 1 530 ? -15.148 15.055 14.367 1 98 530 GLY A O 1
ATOM 4374 N N . ILE A 1 531 ? -16.062 15.336 12.328 1 98.12 531 ILE A N 1
ATOM 4375 C CA . ILE A 1 531 ? -15.516 16.672 12.156 1 98.12 531 ILE A CA 1
ATOM 4376 C C . ILE A 1 531 ? -16.031 17.594 13.266 1 98.12 531 ILE A C 1
ATOM 4378 O O . ILE A 1 531 ? -15.359 18.547 13.672 1 98.12 531 ILE A O 1
ATOM 4382 N N . GLY A 1 532 ? -17.234 17.281 13.797 1 98.62 532 GLY A N 1
ATOM 4383 C CA . GLY A 1 532 ? -17.766 18.078 14.883 1 98.62 532 GLY A CA 1
ATOM 4384 C C . GLY A 1 532 ? -16.891 18.078 16.125 1 98.62 532 GLY A C 1
ATOM 4385 O O . GLY A 1 532 ? -16.672 19.141 16.734 1 98.62 532 GLY A O 1
ATOM 4386 N N . VAL A 1 533 ? -16.422 16.922 16.484 1 98.62 533 VAL A N 1
ATOM 4387 C CA . VAL A 1 533 ? -15.547 16.844 17.656 1 98.62 533 VAL A CA 1
ATOM 4388 C C . VAL A 1 533 ? -14.219 17.547 17.359 1 98.62 533 VAL A C 1
ATOM 4390 O O . VAL A 1 533 ? -13.641 18.172 18.25 1 98.62 533 VAL A O 1
ATOM 4393 N N . VAL A 1 534 ? -13.742 17.438 16.156 1 98.31 534 VAL A N 1
ATOM 4394 C CA . VAL A 1 534 ? -12.516 18.125 15.758 1 98.31 534 VAL A CA 1
ATOM 4395 C C . VAL A 1 534 ? -12.711 19.641 15.883 1 98.31 534 VAL A C 1
ATOM 4397 O O . VAL A 1 534 ? -11.812 20.344 16.344 1 98.31 534 VAL A O 1
ATOM 4400 N N . ILE A 1 535 ? -13.859 20.125 15.477 1 98.31 535 ILE A N 1
ATOM 4401 C CA . ILE A 1 535 ? -14.203 21.531 15.602 1 98.31 535 ILE A CA 1
ATOM 4402 C C . ILE A 1 535 ? -14.203 21.938 17.062 1 98.31 535 ILE A C 1
ATOM 4404 O O . ILE A 1 535 ? -13.586 22.938 17.438 1 98.31 535 ILE A O 1
ATOM 4408 N N . GLY A 1 536 ? -14.883 21.156 17.859 1 98.19 536 GLY A N 1
ATOM 4409 C CA . GLY A 1 536 ? -14.875 21.422 19.281 1 98.19 536 GLY A CA 1
ATOM 4410 C C . GLY A 1 536 ? -13.484 21.406 19.891 1 98.19 536 GLY A C 1
ATOM 4411 O O . GLY A 1 536 ? -13.164 22.219 20.766 1 98.19 536 GLY A O 1
ATOM 4412 N N . HIS A 1 537 ? -12.672 20.438 19.469 1 97.81 537 HIS A N 1
ATOM 4413 C CA . HIS A 1 537 ? -11.281 20.328 19.891 1 97.81 537 HIS A CA 1
ATOM 4414 C C . HIS A 1 537 ? -10.508 21.609 19.609 1 97.81 537 HIS A C 1
ATOM 4416 O O . HIS A 1 537 ? -9.828 22.125 20.5 1 97.81 537 HIS A O 1
ATOM 4422 N N . GLU A 1 538 ? -10.664 22.172 18.406 1 97.75 538 GLU A N 1
ATOM 4423 C CA . GLU A 1 538 ? -9.945 23.375 18 1 97.75 538 GLU A CA 1
ATOM 4424 C C . GLU A 1 538 ? -10.453 24.594 18.766 1 97.75 538 GLU A C 1
ATOM 4426 O O . GLU A 1 538 ? -9.664 25.484 19.125 1 97.75 538 GLU A O 1
ATOM 4431 N N . ILE A 1 539 ? -11.742 24.641 19.031 1 97.5 539 ILE A N 1
ATOM 4432 C CA . ILE A 1 539 ? -12.297 25.734 19.812 1 97.5 539 ILE A CA 1
ATOM 4433 C C . ILE A 1 539 ? -11.727 25.703 21.234 1 97.5 539 ILE A C 1
ATOM 4435 O O . ILE A 1 539 ? -11.344 26.734 21.781 1 97.5 539 ILE A O 1
ATOM 4439 N N . THR A 1 540 ? -11.625 24.516 21.781 1 96.81 540 THR A N 1
ATOM 4440 C CA . THR A 1 540 ? -11.133 24.344 23.141 1 96.81 540 THR A CA 1
ATOM 4441 C C . THR A 1 540 ? -9.68 24.812 23.25 1 96.81 540 THR A C 1
ATOM 4443 O O . THR A 1 540 ? -9.266 25.297 24.312 1 96.81 540 THR A O 1
ATOM 4446 N N . HIS A 1 541 ? -8.93 24.719 22.203 1 95.94 541 HIS A N 1
ATOM 4447 C CA . HIS A 1 541 ? -7.551 25.188 22.203 1 95.94 541 HIS A CA 1
ATOM 4448 C C . HIS A 1 541 ? -7.477 26.688 22.5 1 95.94 541 HIS A C 1
ATOM 4450 O O . HIS A 1 541 ? -6.453 27.172 22.984 1 95.94 541 HIS A O 1
ATOM 4456 N N . GLY A 1 542 ? -8.492 27.422 22.297 1 95.31 542 GLY A N 1
ATOM 4457 C CA . GLY A 1 542 ? -8.547 28.812 22.672 1 95.31 542 GLY A CA 1
ATOM 4458 C C . GLY A 1 542 ? -8.656 29.031 24.172 1 95.31 542 GLY A C 1
ATOM 4459 O O . GLY A 1 542 ? -8.43 30.141 24.672 1 95.31 542 GLY A O 1
ATOM 4460 N N . PHE A 1 543 ? -8.945 27.969 24.938 1 94.12 543 PHE A N 1
ATOM 4461 C CA . PHE A 1 543 ? -9.242 28.094 26.359 1 94.12 543 PHE A CA 1
ATOM 4462 C C . PHE A 1 543 ? -8.523 27.031 27.172 1 94.12 543 PHE A C 1
ATOM 4464 O O . PHE A 1 543 ? -8.969 26.656 28.266 1 94.12 543 PHE A O 1
ATOM 4471 N N . ASP A 1 544 ? -7.508 26.469 26.641 1 90.44 544 ASP A N 1
ATOM 4472 C CA . ASP A 1 544 ? -6.688 25.484 27.344 1 90.44 544 ASP A CA 1
ATOM 4473 C C . ASP A 1 544 ? -5.473 26.141 27.984 1 90.44 544 ASP A C 1
ATOM 4475 O O . ASP A 1 544 ? -5.492 27.344 28.281 1 90.44 544 ASP A O 1
ATOM 4479 N N . ASP A 1 545 ? -4.496 25.312 28.281 1 85.88 545 ASP A N 1
ATOM 4480 C CA . ASP A 1 545 ? -3.361 25.812 29.047 1 85.88 545 ASP A CA 1
ATOM 4481 C C . ASP A 1 545 ? -2.557 26.828 28.25 1 85.88 545 ASP A C 1
ATOM 4483 O O . ASP A 1 545 ? -1.905 27.703 28.812 1 85.88 545 ASP A O 1
ATOM 4487 N N . ARG A 1 546 ? -2.625 26.766 26.891 1 88.56 546 ARG A N 1
ATOM 4488 C CA . ARG A 1 546 ? -1.906 27.719 26.047 1 88.56 546 ARG A CA 1
ATOM 4489 C C . ARG A 1 546 ? -2.842 28.812 25.531 1 88.56 546 ARG A C 1
ATOM 4491 O O . ARG A 1 546 ? -2.508 30 25.578 1 88.56 546 ARG A O 1
ATOM 4498 N N . GLY A 1 547 ? -4.004 28.438 25.188 1 91.31 547 GLY A N 1
ATOM 4499 C CA . GLY A 1 547 ? -4.945 29.359 24.578 1 91.31 547 GLY A CA 1
ATOM 4500 C C . GLY A 1 547 ? -5.426 30.438 25.531 1 91.31 547 GLY A C 1
ATOM 4501 O O . GLY A 1 547 ? -5.742 31.547 25.125 1 91.31 547 GLY A O 1
ATOM 4502 N N . ARG A 1 548 ? -5.406 30.125 26.75 1 90.81 548 ARG A N 1
ATOM 4503 C CA . ARG A 1 548 ? -5.898 31.062 27.75 1 90.81 548 ARG A CA 1
ATOM 4504 C C . ARG A 1 548 ? -4.957 32.25 27.891 1 90.81 548 ARG A C 1
ATOM 4506 O O . ARG A 1 548 ? -5.332 33.281 28.453 1 90.81 548 ARG A O 1
ATOM 4513 N N . LEU A 1 549 ? -3.762 32.062 27.391 1 92.19 549 LEU A N 1
ATOM 4514 C CA . LEU A 1 549 ? -2.773 33.125 27.516 1 92.19 549 LEU A CA 1
ATOM 4515 C C . LEU A 1 549 ? -3.039 34.219 26.5 1 92.19 549 LEU A C 1
ATOM 4517 O O . LEU A 1 549 ? -2.5 35.312 26.609 1 92.19 549 LEU A O 1
ATOM 4521 N N . TYR A 1 550 ? -3.832 33.938 25.5 1 95.19 550 TYR A N 1
ATOM 4522 C CA . TYR A 1 550 ? -4.137 34.906 24.422 1 95.19 550 TYR A CA 1
ATOM 4523 C C . TYR A 1 550 ? -5.531 35.469 24.594 1 95.19 550 TYR A C 1
ATOM 4525 O O . TYR A 1 550 ? -6.469 34.75 24.953 1 95.19 550 TYR A O 1
ATOM 4533 N N . ASP A 1 551 ? -5.688 36.75 24.359 1 95.06 551 ASP A N 1
ATOM 4534 C CA . ASP A 1 551 ? -6.992 37.406 24.438 1 95.06 551 ASP A CA 1
ATOM 4535 C C . ASP A 1 551 ? -7.754 37.281 23.125 1 95.06 551 ASP A C 1
ATOM 4537 O O . ASP A 1 551 ? -7.363 36.5 22.234 1 95.06 551 ASP A O 1
ATOM 4541 N N . ASN A 1 552 ? -8.914 37.938 23.047 1 95.06 552 ASN A N 1
ATOM 4542 C CA . ASN A 1 552 ? -9.812 37.844 21.906 1 95.06 552 ASN A CA 1
ATOM 4543 C C . ASN A 1 552 ? -9.203 38.469 20.656 1 95.06 552 ASN A C 1
ATOM 4545 O O . ASN A 1 552 ? -9.664 38.219 19.531 1 95.06 552 ASN A O 1
ATOM 4549 N N . LEU A 1 553 ? -8.133 39.188 20.797 1 94.5 553 LEU A N 1
ATOM 4550 C CA . LEU A 1 553 ? -7.488 39.844 19.656 1 94.5 553 LEU A CA 1
ATOM 4551 C C . LEU A 1 553 ? -6.203 39.094 19.281 1 94.5 553 LEU A C 1
ATOM 4553 O O . LEU A 1 553 ? -5.543 39.469 18.297 1 94.5 553 LEU A O 1
ATOM 4557 N N . GLY A 1 554 ? -5.844 38.125 20.078 1 94.75 554 GLY A N 1
ATOM 4558 C CA . GLY A 1 554 ? -4.672 37.312 19.781 1 94.75 554 GLY A CA 1
ATOM 4559 C C . GLY A 1 554 ? -3.406 37.812 20.438 1 94.75 554 GLY A C 1
ATOM 4560 O O . GLY A 1 554 ? -2.301 37.531 19.969 1 94.75 554 GLY A O 1
ATOM 4561 N N . ASN A 1 555 ? -3.562 38.594 21.484 1 95.38 555 ASN A N 1
ATOM 4562 C CA . ASN A 1 555 ? -2.414 39.094 22.234 1 95.38 555 ASN A CA 1
ATOM 4563 C C . ASN A 1 555 ? -2.184 38.281 23.5 1 95.38 555 ASN A C 1
ATOM 4565 O O . ASN A 1 555 ? -3.137 37.906 24.188 1 95.38 555 ASN A O 1
ATOM 4569 N N . ILE A 1 556 ? -0.935 38.031 23.719 1 94.31 556 ILE A N 1
ATOM 4570 C CA . ILE A 1 556 ? -0.607 37.469 25.031 1 94.31 556 ILE A CA 1
ATOM 4571 C C . ILE A 1 556 ? -0.909 38.5 26.125 1 94.31 556 ILE A C 1
ATOM 4573 O O . ILE A 1 556 ? -0.29 39.562 26.156 1 94.31 556 ILE A O 1
ATOM 4577 N N . ARG A 1 557 ? -1.87 38.219 26.844 1 91.81 557 ARG A N 1
ATOM 4578 C CA . ARG A 1 557 ? -2.348 39.031 27.938 1 91.81 557 ARG A CA 1
ATOM 4579 C C . ARG A 1 557 ? -3.143 38.219 28.938 1 91.81 557 ARG A C 1
ATOM 4581 O O . ARG A 1 557 ? -4.016 37.438 28.562 1 91.81 557 ARG A O 1
ATOM 4588 N N . GLN A 1 558 ? -2.758 38.344 30.188 1 89.62 558 GLN A N 1
ATOM 4589 C CA . GLN A 1 558 ? -3.525 37.625 31.203 1 89.62 558 GLN A CA 1
ATOM 4590 C C . GLN A 1 558 ? -4.918 38.219 31.359 1 89.62 558 GLN A C 1
ATOM 4592 O O . GLN A 1 558 ? -5.059 39.375 31.766 1 89.62 558 GLN A O 1
ATOM 4597 N N . TRP A 1 559 ? -5.906 37.531 31.047 1 91.75 559 TRP A N 1
ATOM 4598 C CA . TRP A 1 559 ? -7.277 38.031 31.141 1 91.75 559 TRP A CA 1
ATOM 4599 C C . TRP A 1 559 ? -8.102 37.156 32.094 1 91.75 559 TRP A C 1
ATOM 4601 O O . TRP A 1 559 ? -9.234 37.5 32.438 1 91.75 559 TRP A O 1
ATOM 4611 N N . TRP A 1 560 ? -7.52 36.031 32.469 1 91.88 560 TRP A N 1
ATOM 4612 C CA . TRP A 1 560 ? -8.086 35.281 33.562 1 91.88 560 TRP A CA 1
ATOM 4613 C C . TRP A 1 560 ? -7.613 35.812 34.906 1 91.88 560 TRP A C 1
ATOM 4615 O O . TRP A 1 560 ? -6.438 36.156 35.062 1 91.88 560 TRP A O 1
ATOM 4625 N N . ASP A 1 561 ? -8.516 35.938 35.875 1 92.38 561 ASP A N 1
ATOM 4626 C CA . ASP A 1 561 ? -8.086 36.312 37.188 1 92.38 561 ASP A CA 1
ATOM 4627 C C . ASP A 1 561 ? -7.418 35.156 37.938 1 92.38 561 ASP A C 1
ATOM 4629 O O . ASP A 1 561 ? -7.547 34 37.5 1 92.38 561 ASP A O 1
ATOM 4633 N N . ASN A 1 562 ? -6.754 35.406 39.031 1 92.31 562 ASN A N 1
ATOM 4634 C CA . ASN A 1 562 ? -5.953 34.406 39.719 1 92.31 562 ASN A CA 1
ATOM 4635 C C . ASN A 1 562 ? -6.816 33.281 40.281 1 92.31 562 ASN A C 1
ATOM 4637 O O . ASN A 1 562 ? -6.379 32.156 40.375 1 92.31 562 ASN A O 1
ATOM 4641 N N . ALA A 1 563 ? -7.984 33.625 40.688 1 93.25 563 ALA A N 1
ATOM 4642 C CA . ALA A 1 563 ? -8.891 32.594 41.219 1 93.25 563 ALA A CA 1
ATOM 4643 C C . ALA A 1 563 ? -9.281 31.594 40.156 1 93.25 563 ALA A C 1
ATOM 4645 O O . ALA A 1 563 ? -9.312 30.391 40.375 1 93.25 563 ALA A O 1
ATOM 4646 N N . THR A 1 564 ? -9.625 32.188 39.031 1 94.31 564 THR A N 1
ATOM 4647 C CA . THR A 1 564 ? -9.969 31.344 37.906 1 94.31 564 THR A CA 1
ATOM 4648 C C . THR A 1 564 ? -8.781 30.469 37.5 1 94.31 564 THR A C 1
ATOM 4650 O O . THR A 1 564 ? -8.945 29.281 37.219 1 94.31 564 THR A O 1
ATOM 4653 N N . ILE A 1 565 ? -7.602 30.969 37.469 1 93.62 565 ILE A N 1
ATOM 4654 C CA . ILE A 1 565 ? -6.395 30.25 37.094 1 93.62 565 ILE A CA 1
ATOM 4655 C C . ILE A 1 565 ? -6.156 29.094 38.031 1 93.62 565 ILE A C 1
ATOM 4657 O O . ILE A 1 565 ? -5.828 27.984 37.625 1 93.62 565 ILE A O 1
ATOM 4661 N N . SER A 1 566 ? -6.312 29.344 39.281 1 94.06 566 SER A N 1
ATOM 4662 C CA . SER A 1 566 ? -6.09 28.312 40.281 1 94.06 566 SER A CA 1
ATOM 4663 C C . SER A 1 566 ? -7.066 27.156 40.125 1 94.06 566 SER A C 1
ATOM 4665 O O . SER A 1 566 ? -6.68 26 40.219 1 94.06 566 SER A O 1
ATOM 4667 N N . LYS A 1 567 ? -8.297 27.516 39.906 1 94.62 567 LYS A N 1
ATOM 4668 C CA . LYS A 1 567 ? -9.305 26.484 39.719 1 94.62 567 LYS A CA 1
ATOM 4669 C C . LYS A 1 567 ? -9.07 25.688 38.438 1 94.62 567 LYS A C 1
ATOM 4671 O O . LYS A 1 567 ? -9.258 24.469 38.406 1 94.62 567 LYS A O 1
ATOM 4676 N N . PHE A 1 568 ? -8.711 26.391 37.406 1 94.19 568 PHE A N 1
ATOM 4677 C CA . PHE A 1 568 ? -8.375 25.734 36.156 1 94.19 568 PHE A CA 1
ATOM 4678 C C . PHE A 1 568 ? -7.234 24.75 36.344 1 94.19 568 PHE A C 1
ATOM 4680 O O . PHE A 1 568 ? -7.297 23.609 35.844 1 94.19 568 PHE A O 1
ATOM 4687 N N . GLU A 1 569 ? -6.227 25.172 37 1 93.94 569 GLU A N 1
ATOM 4688 C CA . GLU A 1 569 ? -5.047 24.344 37.219 1 93.94 569 GLU A CA 1
ATOM 4689 C C . GLU A 1 569 ? -5.402 23.094 38 1 93.94 569 GLU A C 1
ATOM 4691 O O . GLU A 1 569 ? -4.859 22.016 37.75 1 93.94 569 GLU A O 1
ATOM 4696 N N . HIS A 1 570 ? -6.293 23.266 38.906 1 94.62 570 HIS A N 1
ATOM 4697 C CA . HIS A 1 570 ? -6.742 22.125 39.688 1 94.62 570 HIS A CA 1
ATOM 4698 C C . HIS A 1 570 ? -7.461 21.109 38.812 1 94.62 570 HIS A C 1
ATOM 4700 O O . HIS A 1 570 ? -7.207 19.906 38.906 1 94.62 570 HIS A O 1
ATOM 4706 N N . LYS A 1 571 ? -8.328 21.578 38 1 95.19 571 LYS A N 1
ATOM 4707 C CA . LYS A 1 571 ? -9.055 20.688 37.094 1 95.19 571 LYS A CA 1
ATOM 4708 C C . LYS A 1 571 ? -8.117 20.062 36.062 1 95.19 571 LYS A C 1
ATOM 4710 O O . LYS A 1 571 ? -8.266 18.891 35.719 1 95.19 571 LYS A O 1
ATOM 4715 N N . ALA A 1 572 ? -7.18 20.891 35.562 1 94.62 572 ALA A N 1
ATOM 4716 C CA . ALA A 1 572 ? -6.195 20.406 34.594 1 94.62 572 ALA A CA 1
ATOM 4717 C C . ALA A 1 572 ? -5.32 19.312 35.219 1 94.62 572 ALA A C 1
ATOM 4719 O O . ALA A 1 572 ? -4.906 18.375 34.531 1 94.62 572 ALA A O 1
ATOM 4720 N N . GLN A 1 573 ? -5.047 19.438 36.5 1 95.88 573 GLN A N 1
ATOM 4721 C CA . GLN A 1 573 ? -4.234 18.469 37.188 1 95.88 573 GLN A CA 1
ATOM 4722 C C . GLN A 1 573 ? -4.93 17.109 37.25 1 95.88 573 GLN A C 1
ATOM 4724 O O . GLN A 1 573 ? -4.273 16.062 37.219 1 95.88 573 GLN A O 1
ATOM 4729 N N . CYS A 1 574 ? -6.215 17.156 37.406 1 97.06 574 CYS A N 1
ATOM 4730 C CA . CYS A 1 574 ? -6.977 15.914 37.344 1 97.06 574 CYS A CA 1
ATOM 4731 C C . CYS A 1 574 ? -6.738 15.172 36.031 1 97.06 574 CYS A C 1
ATOM 4733 O O . CYS A 1 574 ? -6.496 13.961 36.031 1 97.06 574 CYS A O 1
ATOM 4735 N N . ILE A 1 575 ? -6.789 15.875 34.938 1 97.19 575 ILE A N 1
ATOM 4736 C CA . ILE A 1 575 ? -6.57 15.297 33.594 1 97.19 575 ILE A CA 1
ATOM 4737 C C . ILE A 1 575 ? -5.137 14.781 33.5 1 97.19 575 ILE A C 1
ATOM 4739 O O . ILE A 1 575 ? -4.902 13.68 33 1 97.19 575 ILE A O 1
ATOM 4743 N N . GLU A 1 576 ? -4.195 15.609 33.938 1 96.19 576 GLU A N 1
ATOM 4744 C CA . GLU A 1 576 ? -2.789 15.219 33.906 1 96.19 576 GLU A CA 1
ATOM 4745 C C . GLU A 1 576 ? -2.557 13.906 34.656 1 96.19 576 GLU A C 1
ATOM 4747 O O . GLU A 1 576 ? -1.901 13 34.125 1 96.19 576 GLU A O 1
ATOM 4752 N N . LYS A 1 577 ? -3.105 13.773 35.844 1 97.44 577 LYS A N 1
ATOM 4753 C CA . LYS A 1 577 ? -2.934 12.578 36.656 1 97.44 577 LYS A CA 1
ATOM 4754 C C . LYS A 1 577 ? -3.633 11.375 36.031 1 97.44 577 LYS A C 1
ATOM 4756 O O . LYS A 1 577 ? -3.102 10.266 36.031 1 97.44 577 LYS A O 1
ATOM 4761 N N . GLN A 1 578 ? -4.785 11.578 35.531 1 97.81 578 GLN A N 1
ATOM 4762 C CA . GLN A 1 578 ? -5.551 10.508 34.906 1 97.81 578 GLN A CA 1
ATOM 4763 C C . GLN A 1 578 ? -4.797 9.914 33.719 1 97.81 578 GLN A C 1
ATOM 4765 O O . GLN A 1 578 ? -4.645 8.695 33.625 1 97.81 578 GLN A O 1
ATOM 4770 N N . TYR A 1 579 ? -4.324 10.758 32.844 1 97.75 579 TYR A N 1
ATOM 4771 C CA . TYR A 1 579 ? -3.656 10.281 31.641 1 97.75 579 TYR A CA 1
ATOM 4772 C C . TYR A 1 579 ? -2.289 9.695 31.969 1 97.75 579 TYR A C 1
ATOM 4774 O O . TYR A 1 579 ? -1.832 8.758 31.312 1 97.75 579 TYR A O 1
ATOM 4782 N N . SER A 1 580 ? -1.679 10.227 33.031 1 97.19 580 SER A N 1
ATOM 4783 C CA . SER A 1 580 ? -0.411 9.656 33.469 1 97.19 580 SER A CA 1
ATOM 4784 C C . SER A 1 580 ? -0.598 8.242 34 1 97.19 580 SER A C 1
ATOM 4786 O O . SER A 1 580 ? 0.36 7.469 34.094 1 97.19 580 SER A O 1
ATOM 4788 N N . SER A 1 581 ? -1.802 7.934 34.344 1 97.06 581 SER A N 1
ATOM 4789 C CA . SER A 1 581 ? -2.084 6.598 34.875 1 97.06 581 SER A CA 1
ATOM 4790 C C . SER A 1 581 ? -2.393 5.621 33.75 1 97.06 581 SER A C 1
ATOM 4792 O O . SER A 1 581 ? -2.381 4.402 33.938 1 97.06 581 SER A O 1
ATOM 4794 N N . TYR A 1 582 ? -2.676 6.117 32.562 1 97.62 582 TYR A N 1
ATOM 4795 C CA . TYR A 1 582 ? -2.967 5.242 31.438 1 97.62 582 TYR A CA 1
ATOM 4796 C C . TYR A 1 582 ? -1.699 4.562 30.938 1 97.62 582 TYR A C 1
ATOM 4798 O O . TYR A 1 582 ? -0.612 5.145 30.984 1 97.62 582 TYR A O 1
ATOM 4806 N N . VAL A 1 583 ? -1.875 3.371 30.484 1 97.25 583 VAL A N 1
ATOM 4807 C CA . VAL A 1 583 ? -0.792 2.57 29.922 1 97.25 583 VAL A CA 1
ATOM 4808 C C . VAL A 1 583 ? -1.132 2.172 28.484 1 97.25 583 VAL A C 1
ATOM 4810 O O . VAL A 1 583 ? -2.25 1.733 28.203 1 97.25 583 VAL A O 1
ATOM 4813 N N . LEU A 1 584 ? -0.234 2.447 27.594 1 97.38 584 LEU A N 1
ATOM 4814 C CA . LEU A 1 584 ? -0.372 1.864 26.266 1 97.38 584 LEU A CA 1
ATOM 4815 C C . LEU A 1 584 ? 0.015 0.389 26.281 1 97.38 584 LEU A C 1
ATOM 4817 O O . LEU A 1 584 ? 1.201 0.054 26.297 1 97.38 584 LEU A O 1
ATOM 4821 N N . GLU A 1 585 ? -0.874 -0.427 26.141 1 94.5 585 GLU A N 1
ATOM 4822 C CA . GLU A 1 585 ? -0.728 -1.857 26.391 1 94.5 585 GLU A CA 1
ATOM 4823 C C . GLU A 1 585 ? 0.262 -2.49 25.422 1 94.5 585 GLU A C 1
ATOM 4825 O O . GLU A 1 585 ? 1.005 -3.402 25.781 1 94.5 585 GLU A O 1
ATOM 4830 N N . GLN A 1 586 ? 0.298 -1.984 24.234 1 93.69 586 GLN A N 1
ATOM 4831 C CA . GLN A 1 586 ? 1.152 -2.559 23.203 1 93.69 586 GLN A CA 1
ATOM 4832 C C . GLN A 1 586 ? 2.607 -2.611 23.656 1 93.69 586 GLN A C 1
ATOM 4834 O O . GLN A 1 586 ? 3.334 -3.553 23.328 1 93.69 586 GLN A O 1
ATOM 4839 N N . ILE A 1 587 ? 3.062 -1.604 24.422 1 95.25 587 ILE A N 1
ATOM 4840 C CA . ILE A 1 587 ? 4.461 -1.528 24.828 1 95.25 587 ILE A CA 1
ATOM 4841 C C . ILE A 1 587 ? 4.555 -1.423 26.344 1 95.25 587 ILE A C 1
ATOM 4843 O O . ILE A 1 587 ? 5.648 -1.265 26.906 1 95.25 587 ILE A O 1
ATOM 4847 N N . ASN A 1 588 ? 3.473 -1.426 27.047 1 96.56 588 ASN A N 1
ATOM 4848 C CA . ASN A 1 588 ? 3.385 -1.374 28.5 1 96.56 588 ASN A CA 1
ATOM 4849 C C . ASN A 1 588 ? 4.117 -0.158 29.062 1 96.56 588 ASN A C 1
ATOM 4851 O O . ASN A 1 588 ? 4.949 -0.29 29.953 1 96.56 588 ASN A O 1
ATOM 4855 N N . MET A 1 589 ? 3.846 0.968 28.438 1 96.69 589 MET A N 1
ATOM 4856 C CA . MET A 1 589 ? 4.422 2.236 28.875 1 96.69 589 MET A CA 1
ATOM 4857 C C . MET A 1 589 ? 3.324 3.236 29.234 1 96.69 589 MET A C 1
ATOM 4859 O O . MET A 1 589 ? 2.281 3.277 28.578 1 96.69 589 MET A O 1
ATOM 4863 N N . GLN A 1 590 ? 3.607 4.051 30.172 1 96.38 590 GLN A N 1
ATOM 4864 C CA . GLN A 1 590 ? 2.654 5.062 30.609 1 96.38 590 GLN A CA 1
ATOM 4865 C C . GLN A 1 590 ? 2.68 6.285 29.703 1 96.38 590 GLN A C 1
ATOM 4867 O O . GLN A 1 590 ? 3.717 6.613 29.125 1 96.38 590 GLN A O 1
ATOM 4872 N N . ILE A 1 591 ? 1.543 6.914 29.672 1 96.25 591 ILE A N 1
ATOM 4873 C CA . ILE A 1 591 ? 1.418 8.172 28.953 1 96.25 591 ILE A CA 1
ATOM 4874 C C . ILE A 1 591 ? 2.021 9.305 29.781 1 96.25 591 ILE A C 1
ATOM 4876 O O . ILE A 1 591 ? 1.965 9.281 31.016 1 96.25 591 ILE A O 1
ATOM 4880 N N . ASN A 1 592 ? 2.664 10.203 29.047 1 93.06 592 ASN A N 1
ATOM 4881 C CA . ASN A 1 592 ? 3.092 11.422 29.734 1 93.06 592 ASN A CA 1
ATOM 4882 C C . ASN A 1 592 ? 1.968 12.453 29.797 1 93.06 592 ASN A C 1
ATOM 4884 O O . ASN A 1 592 ? 1.859 13.312 28.922 1 93.06 592 ASN A O 1
ATOM 4888 N N . GLY A 1 593 ? 1.27 12.406 30.875 1 94 593 GLY A N 1
ATOM 4889 C CA . GLY A 1 593 ? 0.092 13.25 31.016 1 94 593 GLY A CA 1
ATOM 4890 C C . GLY A 1 593 ? 0.418 14.734 31.031 1 94 593 GLY A C 1
ATOM 4891 O O . GLY A 1 593 ? -0.437 15.562 30.734 1 94 593 GLY A O 1
ATOM 4892 N N . LYS A 1 594 ? 1.587 15.047 31.422 1 90.88 594 LYS A N 1
ATOM 4893 C CA . LYS A 1 594 ? 1.998 16.453 31.453 1 90.88 594 LYS A CA 1
ATOM 4894 C C . LYS A 1 594 ? 2.223 16.984 30.047 1 90.88 594 LYS A C 1
ATOM 4896 O O . LYS A 1 594 ? 1.77 18.094 29.719 1 90.88 594 LYS A O 1
ATOM 4901 N N . SER A 1 595 ? 2.85 16.203 29.203 1 88.62 595 SER A N 1
ATOM 4902 C CA . SER A 1 595 ? 3.16 16.625 27.844 1 88.62 595 SER A CA 1
ATOM 4903 C C . SER A 1 595 ? 1.907 16.656 26.969 1 88.62 595 SER A C 1
ATOM 4905 O O . SER A 1 595 ? 1.847 17.406 25.984 1 88.62 595 SER A O 1
ATOM 4907 N N . THR A 1 596 ? 0.932 15.797 27.391 1 93.25 596 THR A N 1
ATOM 4908 C CA . THR A 1 596 ? -0.233 15.664 26.516 1 93.25 596 THR A CA 1
ATOM 4909 C C . THR A 1 596 ? -1.427 16.422 27.094 1 93.25 596 THR A C 1
ATOM 4911 O O . THR A 1 596 ? -2.535 16.344 26.562 1 93.25 596 THR A O 1
ATOM 4914 N N . LYS A 1 597 ? -1.245 17.172 28.125 1 93 597 LYS A N 1
ATOM 4915 C CA . LYS A 1 597 ? -2.309 17.781 28.922 1 93 597 LYS A CA 1
ATOM 4916 C C . LYS A 1 597 ? -3.207 18.672 28.047 1 93 597 LYS A C 1
ATOM 4918 O O . LYS A 1 597 ? -4.43 18.531 28.062 1 93 597 LYS A O 1
ATOM 4923 N N . GLY A 1 598 ? -2.566 19.562 27.234 1 92.12 598 GLY A N 1
ATOM 4924 C CA . GLY A 1 598 ? -3.34 20.469 26.406 1 92.12 598 GLY A CA 1
ATOM 4925 C C . GLY A 1 598 ? -4.234 19.75 25.406 1 92.12 598 GLY A C 1
ATOM 4926 O O . GLY A 1 598 ? -5.406 20.094 25.266 1 92.12 598 GLY A O 1
ATOM 4927 N N . GLU A 1 599 ? -3.717 18.75 24.766 1 95.19 599 GLU A N 1
ATOM 4928 C CA . GLU A 1 599 ? -4.449 17.969 23.781 1 95.19 599 GLU A CA 1
ATOM 4929 C C . GLU A 1 599 ? -5.562 17.156 24.422 1 95.19 599 GLU A C 1
ATOM 4931 O O . GLU A 1 599 ? -6.645 17 23.844 1 95.19 599 GLU A O 1
ATOM 4936 N N . ASN A 1 600 ? -5.289 16.688 25.641 1 97.31 600 ASN A N 1
ATOM 4937 C CA . ASN A 1 600 ? -6.285 15.891 26.359 1 97.31 600 ASN A CA 1
ATOM 4938 C C . ASN A 1 600 ? -7.469 16.75 26.797 1 97.31 600 ASN A C 1
ATOM 4940 O O . ASN A 1 600 ? -8.617 16.297 26.734 1 97.31 600 ASN A O 1
ATOM 4944 N N . ILE A 1 601 ? -7.141 17.922 27.25 1 96.5 601 ILE A N 1
ATOM 4945 C CA . ILE A 1 601 ? -8.195 18.859 27.625 1 96.5 601 ILE A CA 1
ATOM 4946 C C . ILE A 1 601 ? -9.055 19.188 26.406 1 96.5 601 ILE A C 1
ATOM 4948 O O . ILE A 1 601 ? -10.281 19.203 26.5 1 96.5 601 ILE A O 1
ATOM 4952 N N . ALA A 1 602 ? -8.406 19.344 25.281 1 97.12 602 ALA A N 1
ATOM 4953 C CA . ALA A 1 602 ? -9.102 19.688 24.047 1 97.12 602 ALA A CA 1
ATOM 4954 C C . ALA A 1 602 ? -9.977 18.531 23.562 1 97.12 602 ALA A C 1
ATOM 4956 O O . ALA A 1 602 ? -11.086 18.75 23.078 1 97.12 602 ALA A O 1
ATOM 4957 N N . ASP A 1 603 ? -9.516 17.328 23.719 1 97.88 603 ASP A N 1
ATOM 4958 C CA . ASP A 1 603 ? -10.297 16.156 23.328 1 97.88 603 ASP A CA 1
ATOM 4959 C C . ASP A 1 603 ? -11.57 16.047 24.172 1 97.88 603 ASP A C 1
ATOM 4961 O O . ASP A 1 603 ? -12.656 15.82 23.641 1 97.88 603 ASP A O 1
ATOM 4965 N N . ASN A 1 604 ? -11.383 16.141 25.5 1 97.69 604 ASN A N 1
ATOM 4966 C CA . ASN A 1 604 ? -12.508 16.031 26.406 1 97.69 604 ASN A CA 1
ATOM 4967 C C . ASN A 1 604 ? -13.523 17.156 26.188 1 97.69 604 ASN A C 1
ATOM 4969 O O . ASN A 1 604 ? -14.727 16.906 26.125 1 97.69 604 ASN A O 1
ATOM 4973 N N . GLY A 1 605 ? -12.992 18.359 26.078 1 96.44 605 GLY A N 1
ATOM 4974 C CA . GLY A 1 605 ? -13.867 19.5 25.828 1 96.44 605 GLY A CA 1
ATOM 4975 C C . GLY A 1 605 ? -14.562 19.422 24.484 1 96.44 605 GLY A C 1
ATOM 4976 O O . GLY A 1 605 ? -15.75 19.719 24.375 1 96.44 605 GLY A O 1
ATOM 4977 N N . GLY A 1 606 ? -13.828 19.062 23.438 1 97.75 606 GLY A N 1
ATOM 4978 C CA . GLY A 1 606 ? -14.375 18.953 22.094 1 97.75 606 GLY A CA 1
ATOM 4979 C C . GLY A 1 606 ? -15.5 17.953 21.984 1 97.75 606 GLY A C 1
ATOM 4980 O O . GLY A 1 606 ? -16.516 18.203 21.328 1 97.75 606 GLY A O 1
ATOM 4981 N N . LEU A 1 607 ? -15.32 16.797 22.641 1 98.38 607 LEU A N 1
ATOM 4982 C CA . LEU A 1 607 ? -16.344 15.75 22.641 1 98.38 607 LEU A CA 1
ATOM 4983 C C . LEU A 1 607 ? -17.625 16.234 23.297 1 98.38 607 LEU A C 1
ATOM 4985 O O . LEU A 1 607 ? -18.719 16.031 22.75 1 98.38 607 LEU A O 1
ATOM 4989 N N . LYS A 1 608 ? -17.531 16.906 24.406 1 97.44 608 LYS A N 1
ATOM 4990 C CA . LYS A 1 608 ? -18.688 17.391 25.156 1 97.44 608 LYS A CA 1
ATOM 4991 C C . LYS A 1 608 ? -19.438 18.453 24.359 1 97.44 608 LYS A C 1
ATOM 4993 O O . LYS A 1 608 ? -20.672 18.391 24.25 1 97.44 608 LYS A O 1
ATOM 4998 N N . GLN A 1 609 ? -18.688 19.375 23.797 1 97.38 609 GLN A N 1
ATOM 4999 C CA . GLN A 1 609 ? -19.297 20.469 23.031 1 97.38 609 GLN A CA 1
ATOM 5000 C C . GLN A 1 609 ? -20.016 19.922 21.797 1 97.38 609 GLN A C 1
ATOM 5002 O O . GLN A 1 609 ? -21.141 20.328 21.5 1 97.38 609 GLN A O 1
ATOM 5007 N N . ALA A 1 610 ? -19.375 19.047 21.109 1 98.62 610 ALA A N 1
ATOM 5008 C CA . ALA A 1 610 ? -19.922 18.5 19.875 1 98.62 610 ALA A CA 1
ATOM 5009 C C . ALA A 1 610 ? -21.203 17.703 20.141 1 98.62 610 ALA A C 1
ATOM 5011 O O . ALA A 1 610 ? -22.156 17.781 19.359 1 98.62 610 ALA A O 1
ATOM 5012 N N . TYR A 1 611 ? -21.203 16.922 21.219 1 98.62 611 TYR A N 1
ATOM 5013 C CA . TYR A 1 611 ? -22.391 16.141 21.531 1 98.62 611 TYR A CA 1
ATOM 5014 C C . TYR A 1 611 ? -23.562 17.047 21.906 1 98.62 611 TYR A C 1
ATOM 5016 O O . TYR A 1 611 ? -24.703 16.812 21.484 1 98.62 611 TYR A O 1
ATOM 5024 N N . ARG A 1 612 ? -23.344 18.078 22.719 1 97.75 612 ARG A N 1
ATOM 5025 C CA . ARG A 1 612 ? -24.391 19.031 23.062 1 97.75 612 ARG A CA 1
ATOM 5026 C C . ARG A 1 612 ? -24.938 19.719 21.828 1 97.75 612 ARG A C 1
ATOM 5028 O O . ARG A 1 612 ? -26.141 19.922 21.703 1 97.75 612 ARG A O 1
ATOM 5035 N N . ALA A 1 613 ? -24 20.094 20.984 1 98.5 613 ALA A N 1
ATOM 5036 C CA . ALA A 1 613 ? -24.406 20.719 19.734 1 98.5 613 ALA A CA 1
ATOM 5037 C C . ALA A 1 613 ? -25.234 19.781 18.891 1 98.5 613 ALA A C 1
ATOM 5039 O O . ALA A 1 613 ? -26.203 20.188 18.234 1 98.5 613 ALA A O 1
ATOM 5040 N N . TYR A 1 614 ? -24.859 18.5 18.859 1 98.25 614 TYR A N 1
ATOM 5041 C CA . TYR A 1 614 ? -25.609 17.484 18.109 1 98.25 614 TYR A CA 1
ATOM 5042 C C . TYR A 1 614 ? -27.031 17.359 18.641 1 98.25 614 TYR A C 1
ATOM 5044 O O . TYR A 1 614 ? -27.984 17.281 17.859 1 98.25 614 TYR A O 1
ATOM 5052 N N . LYS A 1 615 ? -27.172 17.359 19.906 1 97.56 615 LYS A N 1
ATOM 5053 C CA . LYS A 1 615 ? -28.5 17.25 20.516 1 97.56 615 LYS A CA 1
ATOM 5054 C C . LYS A 1 615 ? -29.359 18.469 20.172 1 97.56 615 LYS A C 1
ATOM 5056 O O . LYS A 1 615 ? -30.562 18.344 19.953 1 97.56 615 LYS A O 1
ATOM 5061 N N . LYS A 1 616 ? -28.734 19.641 20.156 1 96.75 616 LYS A N 1
ATOM 5062 C CA . LYS A 1 616 ? -29.453 20.828 19.703 1 96.75 616 LYS A CA 1
ATOM 5063 C C . LYS A 1 616 ? -29.891 20.703 18.25 1 96.75 616 LYS A C 1
ATOM 5065 O O . LYS A 1 616 ? -31.016 21.062 17.906 1 96.75 616 LYS A O 1
ATOM 5070 N N . TYR A 1 617 ? -28.984 20.234 17.469 1 97 617 TYR A N 1
ATOM 5071 C CA . TYR A 1 617 ? -29.266 20.031 16.047 1 97 617 TYR A CA 1
ATOM 5072 C C . TYR A 1 617 ? -30.438 19.078 15.859 1 97 617 TYR A C 1
ATOM 5074 O O . TYR A 1 617 ? -31.297 19.297 15.008 1 97 617 TYR A O 1
ATOM 5082 N N . GLU A 1 618 ? -30.453 18.016 16.625 1 95.19 618 GLU A N 1
ATOM 5083 C CA . GLU A 1 618 ? -31.5 16.984 16.547 1 95.19 618 GLU A CA 1
ATOM 5084 C C . GLU A 1 618 ? -32.875 17.578 16.844 1 95.19 618 GLU A C 1
ATOM 5086 O O . GLU A 1 618 ? -33.875 17.125 16.297 1 95.19 618 GLU A O 1
ATOM 5091 N N . LYS A 1 619 ? -32.906 18.531 17.672 1 93.94 619 LYS A N 1
ATOM 5092 C CA . LYS A 1 619 ? -34.188 19.188 18.047 1 93.94 619 LYS A CA 1
ATOM 5093 C C . LYS A 1 619 ? -34.688 20.078 16.922 1 93.94 619 LYS A C 1
ATOM 5095 O O . LYS A 1 619 ? -35.875 20.266 16.766 1 93.94 619 LYS A O 1
ATOM 5100 N N . MET A 1 620 ? -33.781 20.516 16.125 1 93.62 620 MET A N 1
ATOM 5101 C CA . MET A 1 620 ? -34.094 21.5 15.094 1 93.62 620 MET A CA 1
ATOM 5102 C C . MET A 1 620 ? -34.344 20.812 13.75 1 93.62 620 MET A C 1
ATOM 5104 O O . MET A 1 620 ? -34.906 21.406 12.844 1 93.62 620 MET A O 1
ATOM 5108 N N . HIS A 1 621 ? -33.875 19.625 13.609 1 92.25 621 HIS A N 1
ATOM 5109 C CA . HIS A 1 621 ? -33.969 18.938 12.32 1 92.25 621 HIS A CA 1
ATOM 5110 C C . HIS A 1 621 ? -34.625 17.578 12.461 1 92.25 621 HIS A C 1
ATOM 5112 O O . HIS A 1 621 ? -34.75 17.047 13.57 1 92.25 621 HIS A O 1
ATOM 5118 N N . SER A 1 622 ? -35.094 17.031 11.234 1 88.69 622 SER A N 1
ATOM 5119 C CA . SER A 1 622 ? -35.656 15.695 11.227 1 88.69 622 SER A CA 1
ATOM 5120 C C . SER A 1 622 ? -34.625 14.625 11.461 1 88.69 622 SER A C 1
ATOM 5122 O O . SER A 1 622 ? -33.469 14.766 11.031 1 88.69 622 SER A O 1
ATOM 5124 N N . ARG A 1 623 ? -35.062 13.633 12.062 1 86.69 623 ARG A N 1
ATOM 5125 C CA . ARG A 1 623 ? -34.156 12.523 12.336 1 86.69 623 ARG A CA 1
ATOM 5126 C C . ARG A 1 623 ? -33.781 11.812 11.039 1 86.69 623 ARG A C 1
ATOM 5128 O O . ARG A 1 623 ? -34.625 11.461 10.234 1 86.69 623 ARG A O 1
ATOM 5135 N N . PRO A 1 624 ? -32.469 11.648 10.906 1 90.44 624 PRO A N 1
ATOM 5136 C CA . PRO A 1 624 ? -32.031 10.922 9.703 1 90.44 624 PRO A CA 1
ATOM 5137 C C . PRO A 1 624 ? -32.438 9.453 9.734 1 90.44 624 PRO A C 1
ATOM 5139 O O . PRO A 1 624 ? -32.625 8.875 10.805 1 90.44 624 PRO A O 1
ATOM 5142 N N . PRO A 1 625 ? -32.531 8.898 8.5 1 91.25 625 PRO A N 1
ATOM 5143 C CA . PRO A 1 625 ? -32.844 7.461 8.453 1 91.25 625 PRO A CA 1
ATOM 5144 C C . PRO A 1 625 ? -31.719 6.613 9.055 1 91.25 625 PRO A C 1
ATOM 5146 O O . PRO A 1 625 ? -30.594 7.09 9.203 1 91.25 625 PRO A O 1
ATOM 5149 N N . ARG A 1 626 ? -32.094 5.438 9.383 1 92.81 626 ARG A N 1
ATOM 5150 C CA . ARG A 1 626 ? -31.094 4.5 9.922 1 92.81 626 ARG A CA 1
ATOM 5151 C C . ARG A 1 626 ? -30.219 3.947 8.805 1 92.81 626 ARG A C 1
ATOM 5153 O O . ARG A 1 626 ? -30.641 3.869 7.652 1 92.81 626 ARG A O 1
ATOM 5160 N N . LEU A 1 627 ? -28.984 3.609 9.164 1 94.25 627 LEU A N 1
ATOM 5161 C CA . LEU A 1 627 ? -28.094 2.957 8.219 1 94.25 627 LEU A CA 1
ATOM 5162 C C . LEU A 1 627 ? -28.422 1.473 8.094 1 94.25 627 LEU A C 1
ATOM 5164 O O . LEU A 1 627 ? -28.75 0.818 9.086 1 94.25 627 LEU A O 1
ATOM 5168 N N . PRO A 1 628 ? -28.344 0.973 6.906 1 93 628 PRO A N 1
ATOM 5169 C CA . PRO A 1 628 ? -28.688 -0.44 6.719 1 93 628 PRO A CA 1
ATOM 5170 C C . PRO A 1 628 ? -27.719 -1.379 7.43 1 93 628 PRO A C 1
ATOM 5172 O O . PRO A 1 628 ? -26.5 -1.254 7.27 1 93 628 PRO A O 1
ATOM 5175 N N . GLY A 1 629 ? -28.266 -2.275 8.195 1 90.88 629 GLY A N 1
ATOM 5176 C CA . GLY A 1 629 ? -27.469 -3.324 8.828 1 90.88 629 GLY A CA 1
ATOM 5177 C C . GLY A 1 629 ? -26.75 -2.861 10.078 1 90.88 629 GLY A C 1
ATOM 5178 O O . GLY A 1 629 ? -26.094 -3.654 10.742 1 90.88 629 GLY A O 1
ATOM 5179 N N . VAL A 1 630 ? -26.812 -1.622 10.383 1 93.56 630 VAL A N 1
ATOM 5180 C CA . VAL A 1 630 ? -26.156 -1.073 11.562 1 93.56 630 VAL A CA 1
ATOM 5181 C C . VAL A 1 630 ? -27.172 -0.922 12.695 1 93.56 630 VAL A C 1
ATOM 5183 O O . VAL A 1 630 ? -28.047 -0.048 12.641 1 93.56 630 VAL A O 1
ATOM 5186 N N . ASN A 1 631 ? -27.109 -1.763 13.609 1 91.81 631 ASN A N 1
ATOM 5187 C CA . ASN A 1 631 ? -28.062 -1.766 14.711 1 91.81 631 ASN A CA 1
ATOM 5188 C C . ASN A 1 631 ? -27.578 -0.889 15.867 1 91.81 631 ASN A C 1
ATOM 5190 O O . ASN A 1 631 ? -27.438 -1.366 17 1 91.81 631 ASN A O 1
ATOM 5194 N N . LEU A 1 632 ? -27.391 0.375 15.625 1 96.12 632 LEU A N 1
ATOM 5195 C CA . LEU A 1 632 ? -26.984 1.369 16.609 1 96.12 632 LEU A CA 1
ATOM 5196 C C . LEU A 1 632 ? -27.875 2.604 16.531 1 96.12 632 LEU A C 1
ATOM 5198 O O . LEU A 1 632 ? -28.344 2.967 15.453 1 96.12 632 LEU A O 1
ATOM 5202 N N . THR A 1 633 ? -28.109 3.189 17.656 1 96.12 633 THR A N 1
ATOM 5203 C CA . THR A 1 633 ? -28.812 4.465 17.703 1 96.12 633 THR A CA 1
ATOM 5204 C C . THR A 1 633 ? -27.922 5.59 17.172 1 96.12 633 THR A C 1
ATOM 5206 O O . THR A 1 633 ? -26.703 5.426 17.078 1 96.12 633 THR A O 1
ATOM 5209 N N . HIS A 1 634 ? -28.516 6.684 16.891 1 97 634 HIS A N 1
ATOM 5210 C CA . HIS A 1 634 ? -27.734 7.824 16.422 1 97 634 HIS A CA 1
ATOM 5211 C C . HIS A 1 634 ? -26.812 8.344 17.516 1 97 634 HIS A C 1
ATOM 5213 O O . HIS A 1 634 ? -25.719 8.828 17.234 1 97 634 HIS A O 1
ATOM 5219 N N . ASP A 1 635 ? -27.203 8.242 18.781 1 98.12 635 ASP A N 1
ATOM 5220 C CA . ASP A 1 635 ? -26.312 8.594 19.875 1 98.12 635 ASP A CA 1
ATOM 5221 C C . ASP A 1 635 ? -25.078 7.684 19.891 1 98.12 635 ASP A C 1
ATOM 5223 O O . ASP A 1 635 ? -23.953 8.156 20.094 1 98.12 635 ASP A O 1
ATOM 5227 N N . GLN A 1 636 ? -25.344 6.426 19.719 1 98.44 636 GLN A N 1
ATOM 5228 C CA . GLN A 1 636 ? -24.25 5.465 19.688 1 98.44 636 GLN A CA 1
ATOM 5229 C C . GLN A 1 636 ? -23.344 5.711 18.469 1 98.44 636 GLN A C 1
ATOM 5231 O O . GLN A 1 636 ? -22.109 5.617 18.578 1 98.44 636 GLN A O 1
ATOM 5236 N N . LEU A 1 637 ? -23.969 6.074 17.344 1 98.19 637 LEU A N 1
ATOM 5237 C CA . LEU A 1 637 ? -23.203 6.332 16.109 1 98.19 637 LEU A CA 1
ATOM 5238 C C . LEU A 1 637 ? -22.297 7.543 16.281 1 98.19 637 LEU A C 1
ATOM 5240 O O . LEU A 1 637 ? -21.203 7.59 15.711 1 98.19 637 LEU A O 1
ATOM 5244 N N . PHE A 1 638 ? -22.75 8.523 17.062 1 98.62 638 PHE A N 1
ATOM 5245 C CA . PHE A 1 638 ? -21.938 9.695 17.344 1 98.62 638 PHE A CA 1
ATOM 5246 C C . PHE A 1 638 ? -20.609 9.297 17.984 1 98.62 638 PHE A C 1
ATOM 5248 O O . PHE A 1 638 ? -19.547 9.656 17.484 1 98.62 638 PHE A O 1
ATOM 5255 N N . PHE A 1 639 ? -20.688 8.484 18.984 1 98.88 639 PHE A N 1
ATOM 5256 C CA . PHE A 1 639 ? -19.5 8.094 19.734 1 98.88 639 PHE A CA 1
ATOM 5257 C C . PHE A 1 639 ? -18.656 7.102 18.953 1 98.88 639 PHE A C 1
ATOM 5259 O O . PHE A 1 639 ? -17.438 7.098 19.062 1 98.88 639 PHE A O 1
ATOM 5266 N N . LEU A 1 640 ? -19.328 6.293 18.172 1 98.62 640 LEU A N 1
ATOM 5267 C CA . LEU A 1 640 ? -18.594 5.348 17.328 1 98.62 640 LEU A CA 1
ATOM 5268 C C . LEU A 1 640 ? -17.734 6.078 16.312 1 98.62 640 LEU A C 1
ATOM 5270 O O . LEU A 1 640 ? -16.562 5.734 16.109 1 98.62 640 LEU A O 1
ATOM 5274 N N . ASN A 1 641 ? -18.312 7.055 15.648 1 98.38 641 ASN A N 1
ATOM 5275 C CA . ASN A 1 641 ? -17.531 7.77 14.641 1 98.38 641 ASN A CA 1
ATOM 5276 C C . ASN A 1 641 ? -16.406 8.586 15.281 1 98.38 641 ASN A C 1
ATOM 5278 O O . ASN A 1 641 ? -15.344 8.75 14.688 1 98.38 641 ASN A O 1
ATOM 5282 N N . TYR A 1 642 ? -16.656 9.078 16.531 1 98.56 642 TYR A N 1
ATOM 5283 C CA . TYR A 1 642 ? -15.562 9.719 17.266 1 98.56 642 TYR A CA 1
ATOM 5284 C C . TYR A 1 642 ? -14.367 8.781 17.406 1 98.56 642 TYR A C 1
ATOM 5286 O O . TYR A 1 642 ? -13.227 9.172 17.156 1 98.56 642 TYR A O 1
ATOM 5294 N N . ALA A 1 643 ? -14.664 7.602 17.781 1 98.75 643 ALA A N 1
ATOM 5295 C CA . ALA A 1 643 ? -13.586 6.633 17.953 1 98.75 643 ALA A CA 1
ATOM 5296 C C . ALA A 1 643 ? -12.938 6.277 16.625 1 98.75 643 ALA A C 1
ATOM 5298 O O . ALA A 1 643 ? -11.711 6.137 16.547 1 98.75 643 ALA A O 1
ATOM 5299 N N . GLN A 1 644 ? -13.719 6.148 15.594 1 97.75 644 GLN A N 1
ATOM 5300 C CA . GLN A 1 644 ? -13.227 5.629 14.32 1 97.75 644 GLN A CA 1
ATOM 5301 C C . GLN A 1 644 ? -12.32 6.637 13.625 1 97.75 644 GLN A C 1
ATOM 5303 O O . GLN A 1 644 ? -11.453 6.254 12.836 1 97.75 644 GLN A O 1
ATOM 5308 N N . ILE A 1 645 ? -12.43 7.969 13.891 1 97.25 645 ILE A N 1
ATOM 5309 C CA . ILE A 1 645 ? -11.516 8.914 13.266 1 97.25 645 ILE A CA 1
ATOM 5310 C C . ILE A 1 645 ? -10.102 8.688 13.797 1 97.25 645 ILE A C 1
ATOM 5312 O O . ILE A 1 645 ? -9.117 9.039 13.141 1 97.25 645 ILE A O 1
ATOM 5316 N N . TRP A 1 646 ? -10.016 8.016 14.984 1 98 646 TRP A N 1
ATOM 5317 C CA . TRP A 1 646 ? -8.719 7.805 15.625 1 98 646 TRP A CA 1
ATOM 5318 C C . TRP A 1 646 ? -8.188 6.41 15.32 1 98 646 TRP A C 1
ATOM 5320 O O . TRP A 1 646 ? -7.148 6.008 15.852 1 98 646 TRP A O 1
ATOM 5330 N N . CYS A 1 647 ? -8.914 5.598 14.508 1 98.31 647 CYS A N 1
ATOM 5331 C CA . CYS A 1 647 ? -8.43 4.258 14.195 1 98.31 647 CYS A CA 1
ATOM 5332 C C . CYS A 1 647 ? -7.043 4.309 13.578 1 98.31 647 CYS A C 1
ATOM 5334 O O . CYS A 1 647 ? -6.789 5.113 12.68 1 98.31 647 CYS A O 1
ATOM 5336 N N . GLY A 1 648 ? -6.172 3.521 14.094 1 97.44 648 GLY A N 1
ATOM 5337 C CA . GLY A 1 648 ? -4.797 3.426 13.633 1 97.44 648 GLY A CA 1
ATOM 5338 C C . GLY A 1 648 ? -3.961 2.455 14.445 1 97.44 648 GLY A C 1
ATOM 5339 O O . GLY A 1 648 ? -4.406 1.96 15.484 1 97.44 648 GLY A O 1
ATOM 5340 N N . THR A 1 649 ? -2.848 2.092 13.945 1 96.25 649 THR A N 1
ATOM 5341 C CA . THR A 1 649 ? -1.871 1.244 14.617 1 96.25 649 THR A CA 1
ATOM 5342 C C . THR A 1 649 ? -0.45 1.64 14.227 1 96.25 649 THR A C 1
ATOM 5344 O O . THR A 1 649 ? -0.249 2.361 13.25 1 96.25 649 THR A O 1
ATOM 5347 N N . MET A 1 650 ? 0.504 1.395 15.062 1 95.38 650 MET A N 1
ATOM 5348 C CA . MET A 1 650 ? 1.91 1.709 14.82 1 95.38 650 MET A CA 1
ATOM 5349 C C . MET A 1 650 ? 2.812 0.593 15.336 1 95.38 650 MET A C 1
ATOM 5351 O O . MET A 1 650 ? 2.393 -0.22 16.172 1 95.38 650 MET A O 1
ATOM 5355 N N . ASN A 1 651 ? 3.984 0.462 14.797 1 91.44 651 ASN A N 1
ATOM 5356 C CA . ASN A 1 651 ? 4.914 -0.523 15.344 1 91.44 651 ASN A CA 1
ATOM 5357 C C . ASN A 1 651 ? 5.469 -0.086 16.688 1 91.44 651 ASN A C 1
ATOM 5359 O O . ASN A 1 651 ? 5.273 1.058 17.109 1 91.44 651 ASN A O 1
ATOM 5363 N N . ASP A 1 652 ? 6.105 -0.891 17.391 1 92.81 652 ASP A N 1
ATOM 5364 C CA . ASP A 1 652 ? 6.551 -0.646 18.766 1 92.81 652 ASP A CA 1
ATOM 5365 C C . ASP A 1 652 ? 7.559 0.499 18.812 1 92.81 652 ASP A C 1
ATOM 5367 O O . ASP A 1 652 ? 7.52 1.324 19.734 1 92.81 652 ASP A O 1
ATOM 5371 N N . LYS A 1 653 ? 8.445 0.548 17.875 1 88.25 653 LYS A N 1
ATOM 5372 C CA . LYS A 1 653 ? 9.453 1.602 17.859 1 88.25 653 LYS A CA 1
ATOM 5373 C C . LYS A 1 653 ? 8.812 2.979 17.703 1 88.25 653 LYS A C 1
ATOM 5375 O O . LYS A 1 653 ? 9.211 3.93 18.375 1 88.25 653 LYS A O 1
ATOM 5380 N N . GLU A 1 654 ? 7.824 3.035 16.844 1 89.88 654 GLU A N 1
ATOM 5381 C CA . GLU A 1 654 ? 7.094 4.285 16.656 1 89.88 654 GLU A CA 1
ATOM 5382 C C . GLU A 1 654 ? 6.277 4.645 17.891 1 89.88 654 GLU A C 1
ATOM 5384 O O . GLU A 1 654 ? 6.168 5.82 18.25 1 89.88 654 GLU A O 1
ATOM 5389 N N . ALA A 1 655 ? 5.73 3.662 18.531 1 93.94 655 ALA A N 1
ATOM 5390 C CA . ALA A 1 655 ? 4.961 3.889 19.75 1 93.94 655 ALA A CA 1
ATOM 5391 C C . ALA A 1 655 ? 5.832 4.508 20.828 1 93.94 655 ALA A C 1
ATOM 5393 O O . ALA A 1 655 ? 5.426 5.473 21.484 1 93.94 655 ALA A O 1
ATOM 5394 N N . ILE A 1 656 ? 7.012 3.98 20.984 1 91.38 656 ILE A N 1
ATOM 5395 C CA . ILE A 1 656 ? 7.945 4.48 21.984 1 91.38 656 ILE A CA 1
ATOM 5396 C C . ILE A 1 656 ? 8.336 5.918 21.656 1 91.38 656 ILE A C 1
ATOM 5398 O O . ILE A 1 656 ? 8.328 6.789 22.531 1 91.38 656 ILE A O 1
ATOM 5402 N N . ARG A 1 657 ? 8.625 6.109 20.406 1 86.38 657 ARG A N 1
ATOM 5403 C CA . ARG A 1 657 ? 9.008 7.449 19.969 1 86.38 657 ARG A CA 1
ATOM 5404 C C . ARG A 1 657 ? 7.883 8.445 20.219 1 86.38 657 ARG A C 1
ATOM 5406 O O . ARG A 1 657 ? 8.117 9.531 20.766 1 86.38 657 ARG A O 1
ATOM 5413 N N . LYS A 1 658 ? 6.695 8.133 19.875 1 89.94 658 LYS A N 1
ATOM 5414 C CA . LYS A 1 658 ? 5.551 9.031 20.031 1 89.94 658 LYS A CA 1
ATOM 5415 C C . LYS A 1 658 ? 5.258 9.32 21.5 1 89.94 658 LYS A C 1
ATOM 5417 O O . LYS A 1 658 ? 4.914 10.445 21.859 1 89.94 658 LYS A O 1
ATOM 5422 N N . LEU A 1 659 ? 5.375 8.375 22.359 1 91.25 659 LEU A N 1
ATOM 5423 C CA . LEU A 1 659 ? 5.098 8.562 23.781 1 91.25 659 LEU A CA 1
ATOM 5424 C C . LEU A 1 659 ? 6.133 9.484 24.422 1 91.25 659 LEU A C 1
ATOM 5426 O O . LEU A 1 659 ? 5.836 10.172 25.391 1 91.25 659 LEU A O 1
ATOM 5430 N N . ARG A 1 660 ? 7.277 9.492 23.781 1 84.19 660 ARG A N 1
ATOM 5431 C CA . ARG A 1 660 ? 8.359 10.273 24.359 1 84.19 660 ARG A CA 1
ATOM 5432 C C . ARG A 1 660 ? 8.359 11.703 23.812 1 84.19 660 ARG A C 1
ATOM 5434 O O . ARG A 1 660 ? 8.852 12.617 24.484 1 84.19 660 ARG A O 1
ATOM 5441 N N . THR A 1 661 ? 7.773 11.844 22.578 1 81 661 THR A N 1
ATOM 5442 C CA . THR A 1 661 ? 8.031 13.125 21.938 1 81 661 THR A CA 1
ATOM 5443 C C . THR A 1 661 ? 6.723 13.828 21.594 1 81 661 THR A C 1
ATOM 5445 O O . THR A 1 661 ? 6.695 15.047 21.406 1 81 661 THR A O 1
ATOM 5448 N N . SER A 1 662 ? 5.691 13.125 21.484 1 86.5 662 SER A N 1
ATOM 5449 C CA . SER A 1 662 ? 4.461 13.695 20.953 1 86.5 662 SER A CA 1
ATOM 5450 C C . SER A 1 662 ? 3.652 14.391 22.047 1 86.5 662 SER A C 1
ATOM 5452 O O . SER A 1 662 ? 3.605 13.93 23.188 1 86.5 662 SER A O 1
ATOM 5454 N N . GLU A 1 663 ? 3 15.484 21.594 1 89.25 663 GLU A N 1
ATOM 5455 C CA . GLU A 1 663 ? 2.053 16.156 22.469 1 89.25 663 GLU A CA 1
ATOM 5456 C C . GLU A 1 663 ? 0.675 15.508 22.406 1 89.25 663 GLU A C 1
ATOM 5458 O O . GLU A 1 663 ? -0.204 15.812 23.219 1 89.25 663 GLU A O 1
ATOM 5463 N N . HIS A 1 664 ? 0.524 14.633 21.547 1 93.31 664 HIS A N 1
ATOM 5464 C CA . HIS A 1 664 ? -0.753 13.945 21.375 1 93.31 664 HIS A CA 1
ATOM 5465 C C . HIS A 1 664 ? -0.693 12.531 21.953 1 93.31 664 HIS A C 1
ATOM 5467 O O . HIS A 1 664 ? 0.293 11.82 21.75 1 93.31 664 HIS A O 1
ATOM 5473 N N . SER A 1 665 ? -1.673 12.203 22.688 1 96.94 665 SER A N 1
ATOM 5474 C CA . SER A 1 665 ? -1.817 10.812 23.109 1 96.94 665 SER A CA 1
ATOM 5475 C C . SER A 1 665 ? -2.094 9.898 21.922 1 96.94 665 SER A C 1
ATOM 5477 O O . SER A 1 665 ? -2.627 10.344 20.891 1 96.94 665 SER A O 1
ATOM 5479 N N . PRO A 1 666 ? -1.729 8.586 22.094 1 97.12 666 PRO A N 1
ATOM 5480 C CA . PRO A 1 666 ? -2.037 7.641 21.016 1 97.12 666 PRO A CA 1
ATOM 5481 C C . PRO A 1 666 ? -3.537 7.406 20.844 1 97.12 666 PRO A C 1
ATOM 5483 O O . PRO A 1 666 ? -4.309 7.621 21.781 1 97.12 666 PRO A O 1
ATOM 5486 N N . GLY A 1 667 ? -3.926 6.879 19.688 1 97.38 667 GLY A N 1
ATOM 5487 C CA . GLY A 1 667 ? -5.312 6.688 19.297 1 97.38 667 GLY A CA 1
ATOM 5488 C C . GLY A 1 667 ? -6.145 5.992 20.375 1 97.38 667 GLY A C 1
ATOM 5489 O O . GLY A 1 667 ? -7.188 6.5 20.781 1 97.38 667 GLY A O 1
ATOM 5490 N N . PRO A 1 668 ? -5.719 4.855 20.875 1 98 668 PRO A N 1
ATOM 5491 C CA . PRO A 1 668 ? -6.492 4.137 21.891 1 98 668 PRO A CA 1
ATOM 5492 C C . PRO A 1 668 ? -6.77 4.992 23.125 1 98 668 PRO A C 1
ATOM 5494 O O . PRO A 1 668 ? -7.852 4.898 23.719 1 98 668 PRO A O 1
ATOM 5497 N N . ILE A 1 669 ? -5.828 5.84 23.453 1 98.31 669 ILE A N 1
ATOM 5498 C CA . ILE A 1 669 ? -5.961 6.664 24.656 1 98.31 669 ILE A CA 1
ATOM 5499 C C . ILE A 1 669 ? -6.859 7.863 24.359 1 98.31 669 ILE A C 1
ATOM 5501 O O . ILE A 1 669 ? -7.621 8.305 25.219 1 98.31 669 ILE A O 1
ATOM 5505 N N . ARG A 1 670 ? -6.758 8.398 23.125 1 98.25 670 ARG A N 1
ATOM 5506 C CA . ARG A 1 670 ? -7.617 9.508 22.734 1 98.25 670 ARG A CA 1
ATOM 5507 C C . ARG A 1 670 ? -9.086 9.086 22.703 1 98.25 670 ARG A C 1
ATOM 5509 O O . ARG A 1 670 ? -9.977 9.922 22.828 1 98.25 670 ARG A O 1
ATOM 5516 N N . VAL A 1 671 ? -9.312 7.75 22.562 1 98.62 671 VAL A N 1
ATOM 5517 C CA . VAL A 1 671 ? -10.672 7.219 22.609 1 98.62 671 VAL A CA 1
ATOM 5518 C C . VAL A 1 671 ? -11.062 6.922 24.062 1 98.62 671 VAL A C 1
ATOM 5520 O O . VAL A 1 671 ? -12.117 7.359 24.516 1 98.62 671 VAL A O 1
ATOM 5523 N N . LYS A 1 672 ? -10.25 6.305 24.812 1 98.38 672 LYS A N 1
ATOM 5524 C CA . LYS A 1 672 ? -10.531 5.863 26.172 1 98.38 672 LYS A CA 1
ATOM 5525 C C . LYS A 1 672 ? -10.758 7.055 27.094 1 98.38 672 LYS A C 1
ATOM 5527 O O . LYS A 1 672 ? -11.75 7.098 27.828 1 98.38 672 LYS A O 1
ATOM 5532 N N . GLY A 1 673 ? -9.891 7.992 27.062 1 98.31 673 GLY A N 1
ATOM 5533 C CA . GLY A 1 673 ? -9.914 9.102 28.016 1 98.31 673 GLY A CA 1
ATOM 5534 C C . GLY A 1 673 ? -11.203 9.898 27.969 1 98.31 673 GLY A C 1
ATOM 5535 O O . GLY A 1 673 ? -11.977 9.891 28.922 1 98.31 673 GLY A O 1
ATOM 5536 N N . PRO A 1 674 ? -11.461 10.5 26.844 1 98.56 674 PRO A N 1
ATOM 5537 C CA . PRO A 1 674 ? -12.664 11.328 26.75 1 98.56 674 PRO A CA 1
ATOM 5538 C C . PRO A 1 674 ? -13.953 10.531 26.953 1 98.56 674 PRO A C 1
ATOM 5540 O O . PRO A 1 674 ? -14.875 10.992 27.625 1 98.56 674 PRO A O 1
ATOM 5543 N N . LEU A 1 675 ? -14.008 9.328 26.438 1 98.75 675 LEU A N 1
ATOM 5544 C CA . LEU A 1 675 ? -15.242 8.555 26.531 1 98.75 675 LEU A CA 1
ATOM 5545 C C . LEU A 1 675 ? -15.484 8.07 27.953 1 98.75 675 LEU A C 1
ATOM 5547 O O . LEU A 1 675 ? -16.625 8.055 28.422 1 98.75 675 LEU A O 1
ATOM 5551 N N . SER A 1 676 ? -14.43 7.707 28.672 1 98.19 676 SER A N 1
ATOM 5552 C CA . SER A 1 676 ? -14.578 7.277 30.047 1 98.19 676 SER A CA 1
ATOM 5553 C C . SER A 1 676 ? -14.984 8.445 30.953 1 98.19 676 SER A C 1
ATOM 5555 O O . SER A 1 676 ? -15.602 8.234 32 1 98.19 676 SER A O 1
ATOM 5557 N N . ASN A 1 677 ? -14.703 9.633 30.531 1 98.31 677 ASN A N 1
ATOM 5558 C CA . ASN A 1 677 ? -15.047 10.836 31.297 1 98.31 677 ASN A CA 1
ATOM 5559 C C . ASN A 1 677 ? -16.438 11.336 30.953 1 98.31 677 ASN A C 1
ATOM 5561 O O . ASN A 1 677 ? -16.953 12.25 31.594 1 98.31 677 ASN A O 1
ATOM 5565 N N . SER A 1 678 ? -17.109 10.758 29.953 1 98.06 678 SER A N 1
ATOM 5566 C CA . SER A 1 678 ? -18.359 11.281 29.422 1 98.06 678 SER A CA 1
ATOM 5567 C C . SER A 1 678 ? -19.562 10.547 30.016 1 98.06 678 SER A C 1
ATOM 5569 O O . SER A 1 678 ? -19.719 9.352 29.797 1 98.06 678 SER A O 1
ATOM 5571 N N . TYR A 1 679 ? -20.422 11.273 30.703 1 97.31 679 TYR A N 1
ATOM 5572 C CA . TYR A 1 679 ? -21.672 10.711 31.188 1 97.31 679 TYR A CA 1
ATOM 5573 C C . TYR A 1 679 ? -22.625 10.375 30.047 1 97.31 679 TYR A C 1
ATOM 5575 O O . TYR A 1 679 ? -23.359 9.391 30.109 1 97.31 679 TYR A O 1
ATOM 5583 N N . ASP A 1 680 ? -22.547 11.164 29 1 98.12 680 ASP A N 1
ATOM 5584 C CA . ASP A 1 680 ? -23.391 10.961 27.828 1 98.12 680 ASP A CA 1
ATOM 5585 C C . ASP A 1 680 ? -23.047 9.648 27.125 1 98.12 680 ASP A C 1
ATOM 5587 O O . ASP A 1 680 ? -23.938 8.93 26.672 1 98.12 680 ASP A O 1
ATOM 5591 N N . PHE A 1 681 ? -21.781 9.375 27.016 1 98.62 681 PHE A N 1
ATOM 5592 C CA . PHE A 1 681 ? -21.359 8.109 26.422 1 98.62 681 PHE A CA 1
ATOM 5593 C C . PHE A 1 681 ? -21.891 6.93 27.234 1 98.62 681 PHE A C 1
ATOM 5595 O O . PHE A 1 681 ? -22.422 5.98 26.672 1 98.62 681 PHE A O 1
ATOM 5602 N N . ALA A 1 682 ? -21.625 6.992 28.547 1 98.56 682 ALA A N 1
ATOM 5603 C CA . ALA A 1 682 ? -22.062 5.91 29.438 1 98.56 682 ALA A CA 1
ATOM 5604 C C . ALA A 1 682 ? -23.562 5.664 29.297 1 98.56 682 ALA A C 1
ATOM 5606 O O . ALA A 1 682 ? -24.016 4.516 29.312 1 98.56 682 ALA A O 1
ATOM 5607 N N . LYS A 1 683 ? -24.328 6.703 29.141 1 98.38 683 LYS A N 1
ATOM 5608 C CA . LYS A 1 683 ? -25.766 6.594 28.953 1 98.38 683 LYS A CA 1
ATOM 5609 C C . LYS A 1 683 ? -26.109 5.973 27.609 1 98.38 683 LYS A C 1
ATOM 5611 O O . LYS A 1 683 ? -26.953 5.086 27.516 1 98.38 683 LYS A O 1
ATOM 5616 N N . ALA A 1 684 ? -25.422 6.422 26.578 1 98.5 684 ALA A N 1
ATOM 5617 C CA . ALA A 1 684 ? -25.719 5.961 25.219 1 98.5 684 ALA A CA 1
ATOM 5618 C C . ALA A 1 684 ? -25.453 4.465 25.094 1 98.5 684 ALA A C 1
ATOM 5620 O O . ALA A 1 684 ? -26.203 3.756 24.406 1 98.5 684 ALA A O 1
ATOM 5621 N N . TYR A 1 685 ? -24.438 3.961 25.719 1 98.5 685 TYR A N 1
ATOM 5622 C CA . TYR A 1 685 ? -24.062 2.562 25.578 1 98.5 685 TYR A CA 1
ATOM 5623 C C . TYR A 1 685 ? -24.453 1.76 26.812 1 98.5 685 TYR A C 1
ATOM 5625 O O . TYR A 1 685 ? -24.094 0.586 26.938 1 98.5 685 TYR A O 1
ATOM 5633 N N . ASN A 1 686 ? -25.109 2.381 27.719 1 98 686 ASN A N 1
ATOM 5634 C CA . ASN A 1 686 ? -25.609 1.736 28.938 1 98 686 ASN A CA 1
ATOM 5635 C C . ASN A 1 686 ? -24.484 1.053 29.719 1 98 686 ASN A C 1
ATOM 5637 O O . ASN A 1 686 ? -24.594 -0.128 30.047 1 98 686 ASN A O 1
ATOM 5641 N N . CYS A 1 687 ? -23.438 1.775 29.906 1 98.62 687 CYS A N 1
ATOM 5642 C CA . CYS A 1 687 ? -22.312 1.235 30.656 1 98.62 687 CYS A CA 1
ATOM 5643 C C . CYS A 1 687 ? -22.562 1.345 32.156 1 98.62 687 CYS A C 1
ATOM 5645 O O . CYS A 1 687 ? -22.844 2.43 32.656 1 98.62 687 CYS A O 1
ATOM 5647 N N . ALA A 1 688 ? -22.312 0.309 32.906 1 97.88 688 ALA A N 1
ATOM 5648 C CA . ALA A 1 688 ? -22.516 0.303 34.344 1 97.88 688 ALA A CA 1
ATOM 5649 C C . ALA A 1 688 ? -21.438 1.122 35.062 1 97.88 688 ALA A C 1
ATOM 5651 O O . ALA A 1 688 ? -20.266 1.099 34.656 1 97.88 688 ALA A O 1
ATOM 5652 N N . PRO A 1 689 ? -21.875 1.815 36.094 1 97.25 689 PRO A N 1
ATOM 5653 C CA . PRO A 1 689 ? -20.859 2.516 36.875 1 97.25 689 PRO A CA 1
ATOM 5654 C C . PRO A 1 689 ? -19.766 1.577 37.406 1 97.25 689 PRO A C 1
ATOM 5656 O O . PRO A 1 689 ? -20.078 0.485 37.906 1 97.25 689 PRO A O 1
ATOM 5659 N N . GLY A 1 690 ? -18.547 1.935 37.25 1 96.69 690 GLY A N 1
ATOM 5660 C CA . GLY A 1 690 ? -17.438 1.112 37.688 1 96.69 690 GLY A CA 1
ATOM 5661 C C . GLY A 1 690 ? -16.781 0.309 36.594 1 96.69 690 GLY A C 1
ATOM 5662 O O . GLY A 1 690 ? -15.68 -0.213 36.75 1 96.69 690 GLY A O 1
ATOM 5663 N N . SER A 1 691 ? -17.531 0.199 35.469 1 97.25 691 SER A N 1
ATOM 5664 C CA . SER A 1 691 ? -16.891 -0.466 34.344 1 97.25 691 SER A CA 1
ATOM 5665 C C . SER A 1 691 ? -15.695 0.322 33.844 1 97.25 691 SER A C 1
ATOM 5667 O O . SER A 1 691 ? -15.516 1.486 34.219 1 97.25 691 SER A O 1
ATOM 5669 N N . ARG A 1 692 ? -14.875 -0.283 33.062 1 96.44 692 ARG A N 1
ATOM 5670 C CA . ARG A 1 692 ? -13.633 0.311 32.562 1 96.44 692 ARG A CA 1
ATOM 5671 C C . ARG A 1 692 ? -13.914 1.603 31.812 1 96.44 692 ARG A C 1
ATOM 5673 O O . ARG A 1 692 ? -13.164 2.572 31.938 1 96.44 692 ARG A O 1
ATOM 5680 N N . MET A 1 693 ? -15.055 1.688 31.062 1 98.38 693 MET A N 1
ATOM 5681 C CA . MET A 1 693 ? -15.375 2.861 30.25 1 98.38 693 MET A CA 1
ATOM 5682 C C . MET A 1 693 ? -16.344 3.783 30.984 1 98.38 693 MET A C 1
ATOM 5684 O O . MET A 1 693 ? -16.828 4.766 30.422 1 98.38 693 MET A O 1
ATOM 5688 N N . ASN A 1 694 ? -16.688 3.451 32.219 1 98.44 694 ASN A N 1
ATOM 5689 C CA . ASN A 1 694 ? -17.531 4.301 33.062 1 98.44 694 ASN A CA 1
ATOM 5690 C C . ASN A 1 694 ? -17.047 4.297 34.5 1 98.44 694 ASN A C 1
ATOM 5692 O O . ASN A 1 694 ? -17.797 3.943 35.406 1 98.44 694 ASN A O 1
ATOM 5696 N N . PRO A 1 695 ? -15.898 4.77 34.719 1 97.62 695 PRO A N 1
ATOM 5697 C CA . PRO A 1 695 ? -15.398 4.832 36.094 1 97.62 695 PRO A CA 1
ATOM 5698 C C . PRO A 1 695 ? -16.203 5.785 36.969 1 97.62 695 PRO A C 1
ATOM 5700 O O . PRO A 1 695 ? -16.828 6.719 36.438 1 97.62 695 PRO A O 1
ATOM 5703 N N . HIS A 1 696 ? -16.078 5.562 38.25 1 96 696 HIS A N 1
ATOM 5704 C CA . HIS A 1 696 ? -16.797 6.41 39.188 1 96 696 HIS A CA 1
ATOM 5705 C C . HIS A 1 696 ? -16.203 7.82 39.219 1 96 696 HIS A C 1
ATOM 5707 O O . HIS A 1 696 ? -16.953 8.805 39.25 1 96 696 HIS A O 1
ATOM 5713 N N . GLU A 1 697 ? -14.906 7.859 39.219 1 94.19 697 GLU A N 1
ATOM 5714 C CA . GLU A 1 697 ? -14.227 9.156 39.25 1 94.19 697 GLU A CA 1
ATOM 5715 C C . GLU A 1 697 ? -13.93 9.633 37.812 1 94.19 697 GLU A C 1
ATOM 5717 O O . GLU A 1 697 ? -13.234 8.953 37.062 1 94.19 697 GLU A O 1
ATOM 5722 N N . LYS A 1 698 ? -14.453 10.75 37.469 1 96.62 698 LYS A N 1
ATOM 5723 C CA . LYS A 1 698 ? -14.242 11.344 36.156 1 96.62 698 LYS A CA 1
ATOM 5724 C C . LYS A 1 698 ? -13.562 12.703 36.281 1 96.62 698 LYS A C 1
ATOM 5726 O O . LYS A 1 698 ? -13.75 13.422 37.25 1 96.62 698 LYS A O 1
ATOM 5731 N N . CYS A 1 699 ? -12.75 12.953 35.281 1 96.31 699 CYS A N 1
ATOM 5732 C CA . CYS A 1 699 ? -12.117 14.266 35.219 1 96.31 699 CYS A CA 1
ATOM 5733 C C . CYS A 1 699 ? -12.797 15.141 34.188 1 96.31 699 CYS A C 1
ATOM 5735 O O . CYS A 1 699 ? -13.211 14.648 33.125 1 96.31 699 CYS A O 1
ATOM 5737 N N . ARG A 1 700 ? -12.945 16.375 34.531 1 91.19 700 ARG A N 1
ATOM 5738 C CA . ARG A 1 700 ? -13.602 17.312 33.656 1 91.19 700 ARG A CA 1
ATOM 5739 C C . ARG A 1 700 ? -13.102 18.734 33.875 1 91.19 700 ARG A C 1
ATOM 5741 O O . ARG A 1 700 ? -13.094 19.219 35 1 91.19 700 ARG A O 1
ATOM 5748 N N . VAL A 1 701 ? -12.688 19.312 32.812 1 89.88 701 VAL A N 1
ATOM 5749 C CA . VAL A 1 701 ? -12.367 20.734 32.906 1 89.88 701 VAL A CA 1
ATOM 5750 C C . VAL A 1 701 ? -13.586 21.562 32.5 1 89.88 701 VAL A C 1
ATOM 5752 O O . VAL A 1 701 ? -14.047 22.406 33.25 1 89.88 701 VAL A O 1
ATOM 5755 N N . TRP A 1 702 ? -14.062 21.25 31.375 1 86.62 702 TRP A N 1
ATOM 5756 C CA . TRP A 1 702 ? -15.25 21.953 30.906 1 86.62 702 TRP A CA 1
ATOM 5757 C C . TRP A 1 702 ? -16.484 21.078 31.062 1 86.62 702 TRP A C 1
ATOM 5759 O O . TRP A 1 702 ? -16.516 19.938 30.625 1 86.62 702 TRP A O 1
ATOM 5769 N N . THR B 1 1 ? -46.469 -9.109 -54.719 1 19.36 1 THR B N 1
ATOM 5770 C CA . THR B 1 1 ? -47.625 -8.617 -55.469 1 19.36 1 THR B CA 1
ATOM 5771 C C . THR B 1 1 ? -48.906 -8.836 -54.688 1 19.36 1 THR B C 1
ATOM 5773 O O . THR B 1 1 ? -50 -8.742 -55.25 1 19.36 1 THR B O 1
ATOM 5776 N N . LYS B 1 2 ? -48.688 -9 -53.594 1 15.84 2 LYS B N 1
ATOM 5777 C CA . LYS B 1 2 ? -48.875 -9.781 -52.375 1 15.84 2 LYS B CA 1
ATOM 5778 C C . LYS B 1 2 ? -50 -9.203 -51.5 1 15.84 2 LYS B C 1
ATOM 5780 O O . LYS B 1 2 ? -49.719 -8.688 -50.406 1 15.84 2 LYS B O 1
ATOM 5785 N N . ARG B 1 3 ? -51.062 -8.648 -52.438 1 15.51 3 ARG B N 1
ATOM 5786 C CA . ARG B 1 3 ? -52.062 -7.676 -52.031 1 15.51 3 ARG B CA 1
ATOM 5787 C C . ARG B 1 3 ? -52.906 -8.195 -50.906 1 15.51 3 ARG B C 1
ATOM 5789 O O . ARG B 1 3 ? -52.844 -9.375 -50.531 1 15.51 3 ARG B O 1
ATOM 5796 N N . LYS B 1 4 ? -54.062 -8.023 -51.156 1 18.11 4 LYS B N 1
ATOM 5797 C CA . LYS B 1 4 ? -55.312 -7.398 -50.719 1 18.11 4 LYS B CA 1
ATOM 5798 C C . LYS B 1 4 ? -56.25 -8.438 -50.156 1 18.11 4 LYS B C 1
ATOM 5800 O O . LYS B 1 4 ? -57.031 -9.055 -50.875 1 18.11 4 LYS B O 1
ATOM 5805 N N . GLN B 1 5 ? -55.656 -9.336 -49.375 1 18.66 5 GLN B N 1
ATOM 5806 C CA . GLN B 1 5 ? -56.375 -10.523 -48.906 1 18.66 5 GLN B CA 1
ATOM 5807 C C . GLN B 1 5 ? -57.625 -10.141 -48.125 1 18.66 5 GLN B C 1
ATOM 5809 O O . GLN B 1 5 ? -57.531 -9.484 -47.094 1 18.66 5 GLN B O 1
ATOM 5814 N N . LEU B 1 6 ? -58.719 -9.969 -48.844 1 19.27 6 LEU B N 1
ATOM 5815 C CA . LEU B 1 6 ? -60.094 -9.477 -48.719 1 19.27 6 LEU B CA 1
ATOM 5816 C C . LEU B 1 6 ? -60.812 -10.164 -47.562 1 19.27 6 LEU B C 1
ATOM 5818 O O . LEU B 1 6 ? -60.656 -11.367 -47.344 1 19.27 6 LEU B O 1
ATOM 5822 N N . PHE B 1 7 ? -61.219 -9.383 -46.594 1 19.06 7 PHE B N 1
ATOM 5823 C CA . PHE B 1 7 ? -61.75 -9.391 -45.219 1 19.06 7 PHE B CA 1
ATOM 5824 C C . PHE B 1 7 ? -63.125 -10.055 -45.188 1 19.06 7 PHE B C 1
ATOM 5826 O O . PHE B 1 7 ? -64 -9.664 -45.906 1 19.06 7 PHE B O 1
ATOM 5833 N N . PRO B 1 8 ? -63.156 -11.383 -45.031 1 19.34 8 PRO B N 1
ATOM 5834 C CA . PRO B 1 8 ? -64.375 -12.141 -45.156 1 19.34 8 PRO B CA 1
ATOM 5835 C C . PRO B 1 8 ? -65.438 -11.719 -44.156 1 19.34 8 PRO B C 1
ATOM 5837 O O . PRO B 1 8 ? -65.125 -11.359 -43 1 19.34 8 PRO B O 1
ATOM 5840 N N . PHE B 1 9 ? -66.562 -11.156 -44.469 1 19.8 9 PHE B N 1
ATOM 5841 C CA . PHE B 1 9 ? -67.75 -10.406 -44 1 19.8 9 PHE B CA 1
ATOM 5842 C C . PHE B 1 9 ? -68.625 -11.289 -43.125 1 19.8 9 PHE B C 1
ATOM 5844 O O . PHE B 1 9 ? -69.5 -12 -43.625 1 19.8 9 PHE B O 1
ATOM 5851 N N . ILE B 1 10 ? -68 -12.117 -42.156 1 18.53 10 ILE B N 1
ATOM 5852 C CA . ILE B 1 10 ? -68.938 -13.109 -41.656 1 18.53 10 ILE B CA 1
ATOM 5853 C C . ILE B 1 10 ? -70.062 -12.414 -40.875 1 18.53 10 ILE B C 1
ATOM 5855 O O . ILE B 1 10 ? -69.812 -11.727 -39.875 1 18.53 10 ILE B O 1
ATOM 5859 N N . PRO B 1 11 ? -71.25 -12.133 -41.406 1 18.91 11 PRO B N 1
ATOM 5860 C CA . PRO B 1 11 ? -72.375 -11.297 -41 1 18.91 11 PRO B CA 1
ATOM 5861 C C . PRO B 1 11 ? -73.062 -11.844 -39.781 1 18.91 11 PRO B C 1
ATOM 5863 O O . PRO B 1 11 ? -73.5 -13.008 -39.781 1 18.91 11 PRO B O 1
ATOM 5866 N N . CYS B 1 12 ? -72.625 -11.492 -38.562 1 18.22 12 CYS B N 1
ATOM 5867 C CA . CYS B 1 12 ? -73.062 -12 -37.281 1 18.22 12 CYS B CA 1
ATOM 5868 C C . CYS B 1 12 ? -74.625 -11.789 -37.125 1 18.22 12 CYS B C 1
ATOM 5870 O O . CYS B 1 12 ? -75.125 -10.703 -37.406 1 18.22 12 CYS B O 1
ATOM 5872 N N . LEU B 1 13 ? -75.375 -12.789 -36.844 1 17.36 13 LEU B N 1
ATOM 5873 C CA . LEU B 1 13 ? -76.812 -13.117 -36.781 1 17.36 13 LEU B CA 1
ATOM 5874 C C . LEU B 1 13 ? -77.5 -12.375 -35.656 1 17.36 13 LEU B C 1
ATOM 5876 O O . LEU B 1 13 ? -76.938 -12.234 -34.562 1 17.36 13 LEU B O 1
ATOM 5880 N N . GLU B 1 14 ? -78.688 -11.672 -35.75 1 18.66 14 GLU B N 1
ATOM 5881 C CA . GLU B 1 14 ? -79.688 -10.742 -35.25 1 18.66 14 GLU B CA 1
ATOM 5882 C C . GLU B 1 14 ? -80.5 -11.383 -34.156 1 18.66 14 GLU B C 1
ATOM 5884 O O . GLU B 1 14 ? -81.562 -10.812 -33.75 1 18.66 14 GLU B O 1
ATOM 5889 N N . LEU B 1 15 ? -80.062 -12.242 -33.219 1 17.34 15 LEU B N 1
ATOM 5890 C CA . LEU B 1 15 ? -81.25 -12.898 -32.656 1 17.34 15 LEU B CA 1
ATOM 5891 C C . LEU B 1 15 ? -82.125 -11.906 -31.906 1 17.34 15 LEU B C 1
ATOM 5893 O O . LEU B 1 15 ? -81.625 -10.875 -31.438 1 17.34 15 LEU B O 1
ATOM 5897 N N . PHE B 1 16 ? -83.375 -12.383 -31.25 1 19.2 16 PHE B N 1
ATOM 5898 C CA . PHE B 1 16 ? -84.812 -12.055 -31.031 1 19.2 16 PHE B CA 1
ATOM 5899 C C . PHE B 1 16 ? -85 -11.289 -29.734 1 19.2 16 PHE B C 1
ATOM 5901 O O . PHE B 1 16 ? -84.25 -11.477 -28.781 1 19.2 16 PHE B O 1
ATOM 5908 N N . SER B 1 17 ? -86 -10.266 -29.578 1 17.78 17 SER B N 1
ATOM 5909 C CA . SER B 1 17 ? -86.5 -9.031 -28.969 1 17.78 17 SER B CA 1
ATOM 5910 C C . SER B 1 17 ? -87.312 -9.32 -27.703 1 17.78 17 SER B C 1
ATOM 5912 O O . SER B 1 17 ? -88.062 -8.469 -27.219 1 17.78 17 SER B O 1
ATOM 5914 N N . VAL B 1 18 ? -87.062 -10.227 -26.734 1 18.95 18 VAL B N 1
ATOM 5915 C CA . VAL B 1 18 ? -88.25 -10.469 -25.922 1 18.95 18 VAL B CA 1
ATOM 5916 C C . VAL B 1 18 ? -88.438 -9.297 -24.953 1 18.95 18 VAL B C 1
ATOM 5918 O O . VAL B 1 18 ? -87.562 -8.891 -24.25 1 18.95 18 VAL B O 1
ATOM 5921 N N . GLU B 1 19 ? -89.688 -8.539 -24.875 1 18.44 19 GLU B N 1
ATOM 5922 C CA . GLU B 1 19 ? -90.25 -7.227 -24.547 1 18.44 19 GLU B CA 1
ATOM 5923 C C . GLU B 1 19 ? -90.375 -7.039 -23.031 1 18.44 19 GLU B C 1
ATOM 5925 O O . GLU B 1 19 ? -89.875 -6.047 -22.484 1 18.44 19 GLU B O 1
ATOM 5930 N N . VAL B 1 20 ? -91.625 -7.156 -22.266 1 18.53 20 VAL B N 1
ATOM 5931 C CA . VAL B 1 20 ? -92.5 -6.105 -21.781 1 18.53 20 VAL B CA 1
ATOM 5932 C C . VAL B 1 20 ? -92.312 -5.941 -20.266 1 18.53 20 VAL B C 1
ATOM 5934 O O . VAL B 1 20 ? -92.25 -4.82 -19.766 1 18.53 20 VAL B O 1
ATOM 5937 N N . LEU B 1 21 ? -92.625 -6.871 -19.328 1 17.78 21 LEU B N 1
ATOM 5938 C CA . LEU B 1 21 ? -93.625 -6.656 -18.328 1 17.78 21 LEU B CA 1
ATOM 5939 C C . LEU B 1 21 ? -93.125 -5.902 -17.125 1 17.78 21 LEU B C 1
ATOM 5941 O O . LEU B 1 21 ? -93.75 -4.996 -16.594 1 17.78 21 LEU B O 1
ATOM 5945 N N . LYS B 1 22 ? -92.25 -6.402 -16.172 1 18.42 22 LYS B N 1
ATOM 5946 C CA . LYS B 1 22 ? -92.438 -6.445 -14.727 1 18.42 22 LYS B CA 1
ATOM 5947 C C . LYS B 1 22 ? -91.875 -5.199 -14.055 1 18.42 22 LYS B C 1
ATOM 5949 O O . LYS B 1 22 ? -90.688 -5.008 -14.023 1 18.42 22 LYS B O 1
ATOM 5954 N N . LYS B 1 23 ? -92.562 -4.027 -13.875 1 22.72 23 LYS B N 1
ATOM 5955 C CA . LYS B 1 23 ? -92.188 -2.643 -13.625 1 22.72 23 LYS B CA 1
ATOM 5956 C C . LYS B 1 23 ? -91.812 -2.441 -12.164 1 22.72 23 LYS B C 1
ATOM 5958 O O . LYS B 1 23 ? -90.812 -1.727 -11.875 1 22.72 23 LYS B O 1
ATOM 5963 N N . LYS B 1 24 ? -92.688 -2.83 -11.156 1 24.3 24 LYS B N 1
ATOM 5964 C CA . LYS B 1 24 ? -93 -1.854 -10.125 1 24.3 24 LYS B CA 1
ATOM 5965 C C . LYS B 1 24 ? -92 -1.825 -9.023 1 24.3 24 LYS B C 1
ATOM 5967 O O . LYS B 1 24 ? -91.812 -0.805 -8.352 1 24.3 24 LYS B O 1
ATOM 5972 N N . LYS B 1 25 ? -91.75 -2.84 -8.375 1 23.81 25 LYS B N 1
ATOM 5973 C CA . LYS B 1 25 ? -91.438 -3.016 -6.953 1 23.81 25 LYS B CA 1
ATOM 5974 C C . LYS B 1 25 ? -90.062 -2.506 -6.605 1 23.81 25 LYS B C 1
ATOM 5976 O O . LYS B 1 25 ? -89.5 -2.832 -5.543 1 23.81 25 LYS B O 1
ATOM 5981 N N . CYS B 1 26 ? -89.438 -1.703 -7.398 1 21.06 26 CYS B N 1
ATOM 5982 C CA . CYS B 1 26 ? -87.938 -1.572 -7.438 1 21.06 26 CYS B CA 1
ATOM 5983 C C . CYS B 1 26 ? -87.5 -0.534 -6.43 1 21.06 26 CYS B C 1
ATOM 5985 O O . CYS B 1 26 ? -86.312 -0.163 -6.43 1 21.06 26 CYS B O 1
ATOM 5987 N N . HIS B 1 27 ? -88.438 0.182 -5.82 1 23.23 27 HIS B N 1
ATOM 5988 C CA . HIS B 1 27 ? -87.75 1.443 -5.465 1 23.23 27 HIS B CA 1
ATOM 5989 C C . HIS B 1 27 ? -86.75 1.251 -4.332 1 23.23 27 HIS B C 1
ATOM 5991 O O . HIS B 1 27 ? -85.812 1.999 -4.227 1 23.23 27 HIS B O 1
ATOM 5997 N N . HIS B 1 28 ? -87.188 0.525 -3.254 1 24.58 28 HIS B N 1
ATOM 5998 C CA . HIS B 1 28 ? -86.5 0.703 -1.989 1 24.58 28 HIS B CA 1
ATOM 5999 C C . HIS B 1 28 ? -85.062 0.122 -2.055 1 24.58 28 HIS B C 1
ATOM 6001 O O . HIS B 1 28 ? -84.312 0.187 -1.077 1 24.58 28 HIS B O 1
ATOM 6007 N N . LYS B 1 29 ? -84.812 -0.648 -2.979 1 28.73 29 LYS B N 1
ATOM 6008 C CA . LYS B 1 29 ? -83.562 -1.378 -2.996 1 28.73 29 LYS B CA 1
ATOM 6009 C C . LYS B 1 29 ? -82.375 -0.445 -3.297 1 28.73 29 LYS B C 1
ATOM 6011 O O . LYS B 1 29 ? -81.25 -0.892 -3.414 1 28.73 29 LYS B O 1
ATOM 6016 N N . LYS B 1 30 ? -82.812 0.711 -3.633 1 31.38 30 LYS B N 1
ATOM 6017 C CA . LYS B 1 30 ? -81.688 1.461 -4.141 1 31.38 30 LYS B CA 1
ATOM 6018 C C . LYS B 1 30 ? -80.75 1.848 -3.01 1 31.38 30 LYS B C 1
ATOM 6020 O O . LYS B 1 30 ? -79.562 2.201 -3.256 1 31.38 30 LYS B O 1
ATOM 6025 N N . GLN B 1 31 ? -81.375 2.023 -1.9 1 28.83 31 GLN B N 1
ATOM 6026 C CA . GLN B 1 31 ? -80.5 2.619 -0.913 1 28.83 31 GLN B CA 1
ATOM 6027 C C . GLN B 1 31 ? -79.375 1.657 -0.538 1 28.83 31 GLN B C 1
ATOM 6029 O O . GLN B 1 31 ? -78.312 2.086 -0.172 1 28.83 31 GLN B O 1
ATOM 6034 N N . ILE B 1 32 ? -79.812 0.36 -0.532 1 31.33 32 ILE B N 1
ATOM 6035 C CA . ILE B 1 32 ? -78.812 -0.592 -0.07 1 31.33 32 ILE B CA 1
ATOM 6036 C C . ILE B 1 32 ? -77.688 -0.674 -1.086 1 31.33 32 ILE B C 1
ATOM 6038 O O . ILE B 1 32 ? -76.562 -1.029 -0.736 1 31.33 32 ILE B O 1
ATOM 6042 N N . VAL B 1 33 ? -78 -0.399 -2.357 1 34.47 33 VAL B N 1
ATOM 6043 C CA . VAL B 1 33 ? -77 -0.644 -3.377 1 34.47 33 VAL B CA 1
ATOM 6044 C C . VAL B 1 33 ? -75.875 0.415 -3.279 1 34.47 33 VAL B C 1
ATOM 6046 O O . VAL B 1 33 ? -74.75 0.146 -3.592 1 34.47 33 VAL B O 1
ATOM 6049 N N . ILE B 1 34 ? -76.312 1.62 -2.875 1 37.47 34 ILE B N 1
ATOM 6050 C CA . ILE B 1 34 ? -75.25 2.619 -2.85 1 37.47 34 ILE B CA 1
ATOM 6051 C C . ILE B 1 34 ? -74.312 2.311 -1.713 1 37.47 34 ILE B C 1
ATOM 6053 O O . ILE B 1 34 ? -73.062 2.5 -1.854 1 37.47 34 ILE B O 1
ATOM 6057 N N . ASN B 1 35 ? -74.938 1.821 -0.607 1 38.47 35 ASN B N 1
ATOM 6058 C CA . ASN B 1 35 ? -74 1.528 0.473 1 38.47 35 ASN B CA 1
ATOM 6059 C C . ASN B 1 35 ? -73.062 0.355 0.123 1 38.47 35 ASN B C 1
ATOM 6061 O O . ASN B 1 35 ? -71.938 0.243 0.653 1 38.47 35 ASN B O 1
ATOM 6065 N N . LEU B 1 36 ? -73.688 -0.597 -0.7 1 41.84 36 LEU B N 1
ATOM 6066 C CA . LEU B 1 36 ? -72.812 -1.716 -1.088 1 41.84 36 LEU B CA 1
ATOM 6067 C C . LEU B 1 36 ? -71.75 -1.267 -2.074 1 41.84 36 LEU B C 1
ATOM 6069 O O . LEU B 1 36 ? -70.625 -1.796 -2.07 1 41.84 36 LEU B O 1
ATOM 6073 N N . ASP B 1 37 ? -72.125 -0.295 -2.896 1 46.28 37 ASP B N 1
ATOM 6074 C CA . ASP B 1 37 ? -71.125 0.139 -3.873 1 46.28 37 ASP B CA 1
ATOM 6075 C C . ASP B 1 37 ? -70 0.932 -3.203 1 46.28 37 ASP B C 1
ATOM 6077 O O . ASP B 1 37 ? -68.812 0.813 -3.582 1 46.28 37 ASP B O 1
ATOM 6081 N N . LYS B 1 38 ? -70.375 1.785 -2.234 1 49.25 38 LYS B N 1
ATOM 6082 C CA . LYS B 1 38 ? -69.375 2.475 -1.494 1 49.25 38 LYS B CA 1
ATOM 6083 C C . LYS B 1 38 ? -68.5 1.489 -0.681 1 49.25 38 LYS B C 1
ATOM 6085 O O . LYS B 1 38 ? -67.312 1.646 -0.563 1 49.25 38 LYS B O 1
ATOM 6090 N N . ASP B 1 39 ? -69.25 0.541 -0.147 1 51.44 39 ASP B N 1
ATOM 6091 C CA . ASP B 1 39 ? -68.5 -0.482 0.561 1 51.44 39 ASP B CA 1
ATOM 6092 C C . ASP B 1 39 ? -67.625 -1.291 -0.405 1 51.44 39 ASP B C 1
ATOM 6094 O O . ASP B 1 39 ? -66.5 -1.645 -0.082 1 51.44 39 ASP B O 1
ATOM 6098 N N . MET B 1 40 ? -68.188 -1.451 -1.641 1 55.44 40 MET B N 1
ATOM 6099 C CA . MET B 1 40 ? -67.375 -2.152 -2.645 1 55.44 40 MET B CA 1
ATOM 6100 C C . MET B 1 40 ? -66.25 -1.26 -3.166 1 55.44 40 MET B C 1
ATOM 6102 O O . MET B 1 40 ? -65.188 -1.735 -3.424 1 55.44 40 MET B O 1
ATOM 6106 N N . GLY B 1 41 ? -66.562 0.026 -3.359 1 54.5 41 GLY B N 1
ATOM 6107 C CA . GLY B 1 41 ? -65.5 0.956 -3.734 1 54.5 41 GLY B CA 1
ATOM 6108 C C . GLY B 1 41 ? -64.438 1.106 -2.672 1 54.5 41 GLY B C 1
ATOM 6109 O O . GLY B 1 41 ? -63.25 1.143 -2.984 1 54.5 41 GLY B O 1
ATOM 6110 N N . LEU B 1 42 ? -64.938 1.225 -1.449 1 57.25 42 LEU B N 1
ATOM 6111 C CA . LEU B 1 42 ? -64 1.287 -0.342 1 57.25 42 LEU B CA 1
ATOM 6112 C C . LEU B 1 42 ? -63.219 -0.017 -0.22 1 57.25 42 LEU B C 1
ATOM 6114 O O . LEU B 1 42 ? -62 -0.001 0.035 1 57.25 42 LEU B O 1
ATOM 6118 N N . ARG B 1 43 ? -63.812 -1.156 -0.485 1 57 43 ARG B N 1
ATOM 6119 C CA . ARG B 1 43 ? -63.094 -2.436 -0.471 1 57 43 ARG B CA 1
ATOM 6120 C C . ARG B 1 43 ? -62.125 -2.537 -1.638 1 57 43 ARG B C 1
ATOM 6122 O O . ARG B 1 43 ? -61 -3.031 -1.476 1 57 43 ARG B O 1
ATOM 6129 N N . ARG B 1 44 ? -62.594 -2.037 -2.719 1 61.5 44 ARG B N 1
ATOM 6130 C CA . ARG B 1 44 ? -61.688 -2.031 -3.859 1 61.5 44 ARG B CA 1
ATOM 6131 C C . ARG B 1 44 ? -60.5 -1.091 -3.619 1 61.5 44 ARG B C 1
ATOM 6133 O O . ARG B 1 44 ? -59.375 -1.419 -3.947 1 61.5 44 ARG B O 1
ATOM 6140 N N . ASN B 1 45 ? -60.812 0.055 -3.119 1 60.53 45 ASN B N 1
ATOM 6141 C CA . ASN B 1 45 ? -59.719 0.957 -2.764 1 60.53 45 ASN B CA 1
ATOM 6142 C C . ASN B 1 45 ? -58.844 0.387 -1.632 1 60.53 45 ASN B C 1
ATOM 6144 O O . ASN B 1 45 ? -57.625 0.509 -1.648 1 60.53 45 ASN B O 1
ATOM 6148 N N . LEU B 1 46 ? -59.531 -0.207 -0.722 1 60.09 46 LEU B N 1
ATOM 6149 C CA . LEU B 1 46 ? -58.812 -0.862 0.356 1 60.09 46 LEU B CA 1
ATOM 6150 C C . LEU B 1 46 ? -58.031 -2.061 -0.169 1 60.09 46 LEU B C 1
ATOM 6152 O O . LEU B 1 46 ? -56.906 -2.301 0.252 1 60.09 46 LEU B O 1
ATOM 6156 N N . LEU B 1 47 ? -58.656 -2.793 -1.078 1 63.66 47 LEU B N 1
ATOM 6157 C CA . LEU B 1 47 ? -57.938 -3.887 -1.727 1 63.66 47 LEU B CA 1
ATOM 6158 C C . LEU B 1 47 ? -56.781 -3.354 -2.588 1 63.66 47 LEU B C 1
ATOM 6160 O O . LEU B 1 47 ? -55.688 -3.928 -2.605 1 63.66 47 LEU B O 1
ATOM 6164 N N . GLY B 1 48 ? -57 -2.344 -3.311 1 60.88 48 GLY B N 1
ATOM 6165 C CA . GLY B 1 48 ? -55.938 -1.698 -4.051 1 60.88 48 GLY B CA 1
ATOM 6166 C C . GLY B 1 48 ? -54.812 -1.182 -3.156 1 60.88 48 GLY B C 1
ATOM 6167 O O . GLY B 1 48 ? -53.625 -1.356 -3.465 1 60.88 48 GLY B O 1
ATOM 6168 N N . ALA B 1 49 ? -55.25 -0.534 -2.166 1 61.03 49 ALA B N 1
ATOM 6169 C CA . ALA B 1 49 ? -54.25 -0.089 -1.183 1 61.03 49 ALA B CA 1
ATOM 6170 C C . ALA B 1 49 ? -53.562 -1.278 -0.533 1 61.03 49 ALA B C 1
ATOM 6172 O O . ALA B 1 49 ? -52.344 -1.257 -0.337 1 61.03 49 ALA B O 1
ATOM 6173 N N . ALA B 1 50 ? -54.312 -2.283 -0.205 1 59.28 50 ALA B N 1
ATOM 6174 C CA . ALA B 1 50 ? -53.719 -3.496 0.352 1 59.28 50 ALA B CA 1
ATOM 6175 C C . ALA B 1 50 ? -52.75 -4.141 -0.644 1 59.28 50 ALA B C 1
ATOM 6177 O O . ALA B 1 50 ? -51.656 -4.586 -0.268 1 59.28 50 ALA B O 1
ATOM 6178 N N . ILE B 1 51 ? -53.094 -4.168 -1.844 1 59.59 51 ILE B N 1
ATOM 6179 C CA . ILE B 1 51 ? -52.219 -4.699 -2.893 1 59.59 51 ILE B CA 1
ATOM 6180 C C . ILE B 1 51 ? -51 -3.803 -3.055 1 59.59 51 ILE B C 1
ATOM 6182 O O . ILE B 1 51 ? -49.875 -4.293 -3.152 1 59.59 51 ILE B O 1
ATOM 6186 N N . TYR B 1 52 ? -51.188 -2.541 -3.158 1 54.31 52 TYR B N 1
ATOM 6187 C CA . TYR B 1 52 ? -50.094 -1.599 -3.217 1 54.31 52 TYR B CA 1
ATOM 6188 C C . TYR B 1 52 ? -49.156 -1.76 -2.012 1 54.31 52 TYR B C 1
ATOM 6190 O O . TYR B 1 52 ? -47.938 -1.824 -2.158 1 54.31 52 TYR B O 1
ATOM 6198 N N . PHE B 1 53 ? -49.688 -1.788 -0.912 1 53.84 53 PHE B N 1
ATOM 6199 C CA . PHE B 1 53 ? -48.906 -1.979 0.297 1 53.84 53 PHE B CA 1
ATOM 6200 C C . PHE B 1 53 ? -48.25 -3.357 0.305 1 53.84 53 PHE B C 1
ATOM 6202 O O . PHE B 1 53 ? -47.094 -3.502 0.728 1 53.84 53 PHE B O 1
ATOM 6209 N N . TYR B 1 54 ? -48.969 -4.309 -0.063 1 53.75 54 TYR B N 1
ATOM 6210 C CA . TYR B 1 54 ? -48.406 -5.648 -0.17 1 53.75 54 TYR B CA 1
ATOM 6211 C C . TYR B 1 54 ? -47.25 -5.676 -1.164 1 53.75 54 TYR B C 1
ATOM 6213 O O . TYR B 1 54 ? -46.219 -6.258 -0.887 1 53.75 54 TYR B O 1
ATOM 6221 N N . ILE B 1 55 ? -47.406 -5.09 -2.268 1 50.22 55 ILE B N 1
ATOM 6222 C CA . ILE B 1 55 ? -46.344 -5.062 -3.283 1 50.22 55 ILE B CA 1
ATOM 6223 C C . ILE B 1 55 ? -45.156 -4.293 -2.756 1 50.22 55 ILE B C 1
ATOM 6225 O O . ILE B 1 55 ? -44 -4.734 -2.91 1 50.22 55 ILE B O 1
ATOM 6229 N N . ASN B 1 56 ? -45.438 -3.182 -2.271 1 49.84 56 ASN B N 1
ATOM 6230 C CA . ASN B 1 56 ? -44.312 -2.385 -1.752 1 49.84 56 ASN B CA 1
ATOM 6231 C C . ASN B 1 56 ? -43.688 -3.039 -0.529 1 49.84 56 ASN B C 1
ATOM 6233 O O . ASN B 1 56 ? -42.469 -2.92 -0.313 1 49.84 56 ASN B O 1
ATOM 6237 N N . TYR B 1 57 ? -44.562 -3.613 0.213 1 48.19 57 TYR B N 1
ATOM 6238 C CA . TYR B 1 57 ? -44.031 -4.395 1.329 1 48.19 57 TYR B CA 1
ATOM 6239 C C . TYR B 1 57 ? -43.188 -5.555 0.832 1 48.19 57 TYR B C 1
ATOM 6241 O O . TYR B 1 57 ? -42.094 -5.82 1.376 1 48.19 57 TYR B O 1
ATOM 6249 N N . LYS B 1 58 ? -43.656 -6.273 -0.053 1 47.47 58 LYS B N 1
ATOM 6250 C CA . LYS B 1 58 ? -42.906 -7.387 -0.622 1 47.47 58 LYS B CA 1
ATOM 6251 C C . LYS B 1 58 ? -41.625 -6.898 -1.268 1 47.47 58 LYS B C 1
ATOM 6253 O O . LYS B 1 58 ? -40.594 -7.551 -1.151 1 47.47 58 LYS B O 1
ATOM 6258 N N . ASP B 1 59 ? -41.75 -5.875 -2.055 1 51 59 ASP B N 1
ATOM 6259 C CA . ASP B 1 59 ? -40.531 -5.305 -2.674 1 51 59 ASP B CA 1
ATOM 6260 C C . ASP B 1 59 ? -39.531 -4.879 -1.615 1 51 59 ASP B C 1
ATOM 6262 O O . ASP B 1 59 ? -38.312 -5.059 -1.798 1 51 59 ASP B O 1
ATOM 6266 N N . SER B 1 60 ? -39.938 -4.156 -0.656 1 53.28 60 SER B N 1
ATOM 6267 C CA . SER B 1 60 ? -39.062 -3.742 0.43 1 53.28 60 SER B CA 1
ATOM 6268 C C . SER B 1 60 ? -38.562 -4.941 1.231 1 53.28 60 SER B C 1
ATOM 6270 O O . SER B 1 60 ? -37.438 -4.945 1.727 1 53.28 60 SER B O 1
ATOM 6272 N N . SER B 1 61 ? -39.344 -5.988 1.31 1 60.81 61 SER B N 1
ATOM 6273 C CA . SER B 1 61 ? -39 -7.168 2.104 1 60.81 61 SER B CA 1
ATOM 6274 C C . SER B 1 61 ? -38 -8.055 1.377 1 60.81 61 SER B C 1
ATOM 6276 O O . SER B 1 61 ? -37.375 -8.93 1.988 1 60.81 61 SER B O 1
ATOM 6278 N N . ASP B 1 62 ? -37.625 -7.703 0.181 1 80.56 62 ASP B N 1
ATOM 6279 C CA . ASP B 1 62 ? -36.781 -8.609 -0.604 1 80.56 62 ASP B CA 1
ATOM 6280 C C . ASP B 1 62 ? -35.344 -8.102 -0.689 1 80.56 62 ASP B C 1
ATOM 6282 O O . ASP B 1 62 ? -34.562 -8.562 -1.527 1 80.56 62 ASP B O 1
ATOM 6286 N N . VAL B 1 63 ? -35.062 -7.156 0.151 1 89.19 63 VAL B N 1
ATOM 6287 C CA . VAL B 1 63 ? -33.688 -6.633 0.109 1 89.19 63 VAL B CA 1
ATOM 6288 C C . VAL B 1 63 ? -32.875 -7.203 1.274 1 89.19 63 VAL B C 1
ATOM 6290 O O . VAL B 1 63 ? -33.312 -7.168 2.422 1 89.19 63 VAL B O 1
ATOM 6293 N N . CYS B 1 64 ? -31.734 -7.734 0.948 1 91.75 64 CYS B N 1
ATOM 6294 C CA . CYS B 1 64 ? -30.844 -8.312 1.949 1 91.75 64 CYS B CA 1
ATOM 6295 C C . CYS B 1 64 ? -30.109 -7.219 2.719 1 91.75 64 CYS B C 1
ATOM 6297 O O . CYS B 1 64 ? -29.375 -6.422 2.129 1 91.75 64 CYS B O 1
ATOM 6299 N N . LEU B 1 65 ? -30.266 -7.176 4.051 1 90.81 65 LEU B N 1
ATOM 6300 C CA . LEU B 1 65 ? -29.641 -6.121 4.844 1 90.81 65 LEU B CA 1
ATOM 6301 C C . LEU B 1 65 ? -28.625 -6.703 5.816 1 90.81 65 LEU B C 1
ATOM 6303 O O . LEU B 1 65 ? -28.219 -6.039 6.77 1 90.81 65 LEU B O 1
ATOM 6307 N N . SER B 1 66 ? -28.203 -7.957 5.586 1 91.31 66 SER B N 1
ATOM 6308 C CA . SER B 1 66 ? -27.125 -8.523 6.398 1 91.31 66 SER B CA 1
ATOM 6309 C C . SER B 1 66 ? -25.812 -7.797 6.16 1 91.31 66 SER B C 1
ATOM 6311 O O . SER B 1 66 ? -25.625 -7.145 5.129 1 91.31 66 SER B O 1
ATOM 6313 N N . PRO B 1 67 ? -24.891 -7.879 7.117 1 91 67 PRO B N 1
ATOM 6314 C CA . PRO B 1 67 ? -23.578 -7.246 6.922 1 91 67 PRO B CA 1
ATOM 6315 C C . PRO B 1 67 ? -22.875 -7.723 5.656 1 91 67 PRO B C 1
ATOM 6317 O O . PRO B 1 67 ? -22.25 -6.922 4.949 1 91 67 PRO B O 1
ATOM 6320 N N . GLY B 1 68 ? -23.047 -8.984 5.383 1 92.31 68 GLY B N 1
ATOM 6321 C CA . GLY B 1 68 ? -22.453 -9.523 4.176 1 92.31 68 GLY B CA 1
ATOM 6322 C C . GLY B 1 68 ? -23.016 -8.914 2.906 1 92.31 68 GLY B C 1
ATOM 6323 O O . GLY B 1 68 ? -22.25 -8.578 1.989 1 92.31 68 GLY B O 1
ATOM 6324 N N . CYS B 1 69 ? -24.297 -8.734 2.883 1 94.5 69 CYS B N 1
ATOM 6325 C CA . CYS B 1 69 ? -24.953 -8.156 1.715 1 94.5 69 CYS B CA 1
ATOM 6326 C C . CYS B 1 69 ? -24.594 -6.684 1.554 1 94.5 69 CYS B C 1
ATOM 6328 O O . CYS B 1 69 ? -24.391 -6.207 0.434 1 94.5 69 CYS B O 1
ATOM 6330 N N . ILE B 1 70 ? -24.516 -6 2.654 1 94.88 70 ILE B N 1
ATOM 6331 C CA . ILE B 1 70 ? -24.188 -4.578 2.635 1 94.88 70 ILE B CA 1
ATOM 6332 C C . ILE B 1 70 ? -22.75 -4.387 2.135 1 94.88 70 ILE B C 1
ATOM 6334 O O . ILE B 1 70 ? -22.5 -3.527 1.291 1 94.88 70 ILE B O 1
ATOM 6338 N N . LYS B 1 71 ? -21.859 -5.188 2.637 1 94.38 71 LYS B N 1
ATOM 6339 C CA . LYS B 1 71 ? -20.469 -5.129 2.193 1 94.38 71 LYS B CA 1
ATOM 6340 C C . LYS B 1 71 ? -20.344 -5.445 0.705 1 94.38 71 LYS B C 1
ATOM 6342 O O . LYS B 1 71 ? -19.609 -4.781 -0.02 1 94.38 71 LYS B O 1
ATOM 6347 N N . THR B 1 72 ? -21.062 -6.438 0.303 1 95.56 72 THR B N 1
ATOM 6348 C CA . THR B 1 72 ? -21.062 -6.824 -1.104 1 95.56 72 THR B CA 1
ATOM 6349 C C . THR B 1 72 ? -21.578 -5.684 -1.979 1 95.56 72 THR B C 1
ATOM 6351 O O . THR B 1 72 ? -20.953 -5.344 -2.988 1 95.56 72 THR B O 1
ATOM 6354 N N . ALA B 1 73 ? -22.703 -5.133 -1.587 1 95.94 73 ALA B N 1
ATOM 6355 C CA . ALA B 1 73 ? -23.281 -4.02 -2.332 1 95.94 73 ALA B CA 1
ATOM 6356 C C . ALA B 1 73 ? -22.312 -2.84 -2.4 1 95.94 73 ALA B C 1
ATOM 6358 O O . ALA B 1 73 ? -22.188 -2.195 -3.443 1 95.94 73 ALA B O 1
ATOM 6359 N N . SER B 1 74 ? -21.672 -2.611 -1.312 1 94.94 74 SER B N 1
ATOM 6360 C CA . SER B 1 74 ? -20.734 -1.497 -1.251 1 94.94 74 SER B CA 1
ATOM 6361 C C . SER B 1 74 ? -19.578 -1.701 -2.221 1 94.94 74 SER B C 1
ATOM 6363 O O . SER B 1 74 ? -19.156 -0.763 -2.902 1 94.94 74 SER B O 1
ATOM 6365 N N . VAL B 1 75 ? -19.047 -2.881 -2.289 1 94.25 75 VAL B N 1
ATOM 6366 C CA . VAL B 1 75 ? -17.938 -3.188 -3.182 1 94.25 75 VAL B CA 1
ATOM 6367 C C . VAL B 1 75 ? -18.359 -2.984 -4.633 1 94.25 75 VAL B C 1
ATOM 6369 O O . VAL B 1 75 ? -17.625 -2.4 -5.43 1 94.25 75 VAL B O 1
ATOM 6372 N N . ILE B 1 76 ? -19.547 -3.432 -4.941 1 95.62 76 ILE B N 1
ATOM 6373 C CA . ILE B 1 76 ? -20.078 -3.303 -6.289 1 95.62 76 ILE B CA 1
ATOM 6374 C C . ILE B 1 76 ? -20.219 -1.825 -6.648 1 95.62 76 ILE B C 1
ATOM 6376 O O . ILE B 1 76 ? -19.719 -1.38 -7.684 1 95.62 76 ILE B O 1
ATOM 6380 N N . LEU B 1 77 ? -20.828 -1.114 -5.742 1 94.62 77 LEU B N 1
ATOM 6381 C CA . LEU B 1 77 ? -21.141 0.285 -5.996 1 94.62 77 LEU B CA 1
ATOM 6382 C C . LEU B 1 77 ? -19.875 1.136 -6.043 1 94.62 77 LEU B C 1
ATOM 6384 O O . LEU B 1 77 ? -19.812 2.113 -6.789 1 94.62 77 LEU B O 1
ATOM 6388 N N . SER B 1 78 ? -18.906 0.739 -5.305 1 94 78 SER B N 1
ATOM 6389 C CA . SER B 1 78 ? -17.672 1.501 -5.242 1 94 78 SER B CA 1
ATOM 6390 C C . SER B 1 78 ? -16.766 1.178 -6.426 1 94 78 SER B C 1
ATOM 6392 O O . SER B 1 78 ? -15.797 1.902 -6.699 1 94 78 SER B O 1
ATOM 6394 N N . SER B 1 79 ? -17.062 0.151 -7.125 1 96.62 79 SER B N 1
ATOM 6395 C CA . SER B 1 79 ? -16.203 -0.275 -8.234 1 96.62 79 SER B CA 1
ATOM 6396 C C . SER B 1 79 ? -16.766 0.199 -9.57 1 96.62 79 SER B C 1
ATOM 6398 O O . SER B 1 79 ? -16 0.477 -10.5 1 96.62 79 SER B O 1
ATOM 6400 N N . MET B 1 80 ? -18.062 0.374 -9.68 1 97 80 MET B N 1
ATOM 6401 C CA . MET B 1 80 ? -18.75 0.641 -10.938 1 97 80 MET B CA 1
ATOM 6402 C C . MET B 1 80 ? -18.688 2.125 -11.289 1 97 80 MET B C 1
ATOM 6404 O O . MET B 1 80 ? -18.719 2.977 -10.398 1 97 80 MET B O 1
ATOM 6408 N N . ASN B 1 81 ? -18.547 2.387 -12.555 1 97 81 ASN B N 1
ATOM 6409 C CA . ASN B 1 81 ? -18.812 3.703 -13.117 1 97 81 ASN B CA 1
ATOM 6410 C C . ASN B 1 81 ? -20.156 3.746 -13.836 1 97 81 ASN B C 1
ATOM 6412 O O . ASN B 1 81 ? -20.234 3.52 -15.039 1 97 81 ASN B O 1
ATOM 6416 N N . ALA B 1 82 ? -21.172 4.125 -13.18 1 93.75 82 ALA B N 1
ATOM 6417 C CA . ALA B 1 82 ? -22.547 4.012 -13.648 1 93.75 82 ALA B CA 1
ATOM 6418 C C . ALA B 1 82 ? -22.844 5.027 -14.742 1 93.75 82 ALA B C 1
ATOM 6420 O O . ALA B 1 82 ? -23.875 4.938 -15.422 1 93.75 82 ALA B O 1
ATOM 6421 N N . SER B 1 83 ? -21.953 5.906 -14.984 1 95.19 83 SER B N 1
ATOM 6422 C CA . SER B 1 83 ? -22.172 6.922 -16.016 1 95.19 83 SER B CA 1
ATOM 6423 C C . SER B 1 83 ? -21.875 6.379 -17.406 1 95.19 83 SER B C 1
ATOM 6425 O O . SER B 1 83 ? -22.25 6.988 -18.406 1 95.19 83 SER B O 1
ATOM 6427 N N . ILE B 1 84 ? -21.219 5.293 -17.469 1 97.19 84 ILE B N 1
ATOM 6428 C CA . ILE B 1 84 ? -20.844 4.703 -18.75 1 97.19 84 ILE B CA 1
ATOM 6429 C C . ILE B 1 84 ? -21.922 3.732 -19.219 1 97.19 84 ILE B C 1
ATOM 6431 O O . ILE B 1 84 ? -22.469 2.973 -18.406 1 97.19 84 ILE B O 1
ATOM 6435 N N . ASP B 1 85 ? -22.203 3.701 -20.484 1 97.62 85 ASP B N 1
ATOM 6436 C CA . ASP B 1 85 ? -23.109 2.732 -21.078 1 97.62 85 ASP B CA 1
ATOM 6437 C C . ASP B 1 85 ? -22.469 1.35 -21.156 1 97.62 85 ASP B C 1
ATOM 6439 O O . ASP B 1 85 ? -21.453 1.166 -21.844 1 97.62 85 ASP B O 1
ATOM 6443 N N . PRO B 1 86 ? -23.078 0.372 -20.453 1 98.25 86 PRO B N 1
ATOM 6444 C CA . PRO B 1 86 ? -22.484 -0.974 -20.469 1 98.25 86 PRO B CA 1
ATOM 6445 C C . PRO B 1 86 ? -22.406 -1.571 -21.875 1 98.25 86 PRO B C 1
ATOM 6447 O O . PRO B 1 86 ? -21.609 -2.488 -22.109 1 98.25 86 PRO B O 1
ATOM 6450 N N . CYS B 1 87 ? -23.188 -1.105 -22.828 1 98.62 87 CYS B N 1
ATOM 6451 C CA . CYS B 1 87 ? -23.172 -1.641 -24.188 1 98.62 87 CYS B CA 1
ATOM 6452 C C . CYS B 1 87 ? -22.094 -0.975 -25.031 1 98.62 87 CYS B C 1
ATOM 6454 O O . CYS B 1 87 ? -21.828 -1.408 -26.156 1 98.62 87 CYS B O 1
ATOM 6456 N N . ASP B 1 88 ? -21.422 0.013 -24.484 1 97.75 88 ASP B N 1
ATOM 6457 C CA . ASP B 1 88 ? -20.312 0.679 -25.156 1 97.75 88 ASP B CA 1
ATOM 6458 C C . ASP B 1 88 ? -18.969 0.202 -24.625 1 97.75 88 ASP B C 1
ATOM 6460 O O . ASP B 1 88 ? -18.078 -0.145 -25.391 1 97.75 88 ASP B O 1
ATOM 6464 N N . ASP B 1 89 ? -18.812 0.211 -23.312 1 98.12 89 ASP B N 1
ATOM 6465 C CA . ASP B 1 89 ? -17.594 -0.207 -22.641 1 98.12 89 ASP B CA 1
ATOM 6466 C C . ASP B 1 89 ? -17.891 -0.843 -21.281 1 98.12 89 ASP B C 1
ATOM 6468 O O . ASP B 1 89 ? -17.859 -0.164 -20.25 1 98.12 89 ASP B O 1
ATOM 6472 N N . PHE B 1 90 ? -17.984 -2.133 -21.297 1 98.75 90 PHE B N 1
ATOM 6473 C CA . PHE B 1 90 ? -18.406 -2.816 -20.078 1 98.75 90 PHE B CA 1
ATOM 6474 C C . PHE B 1 90 ? -17.297 -2.844 -19.047 1 98.75 90 PHE B C 1
ATOM 6476 O O . PHE B 1 90 ? -17.547 -2.877 -17.844 1 98.75 90 PHE B O 1
ATOM 6483 N N . TYR B 1 91 ? -16.031 -2.869 -19.5 1 98.56 91 TYR B N 1
ATOM 6484 C CA . TYR B 1 91 ? -14.93 -2.842 -18.547 1 98.56 91 TYR B CA 1
ATOM 6485 C C . TYR B 1 91 ? -14.938 -1.544 -17.734 1 98.56 91 TYR B C 1
ATOM 6487 O O . TYR B 1 91 ? -14.797 -1.562 -16.516 1 98.56 91 TYR B O 1
ATOM 6495 N N . GLU B 1 92 ? -15.07 -0.416 -18.453 1 98.12 92 GLU B N 1
ATOM 6496 C CA . GLU B 1 92 ? -15.148 0.877 -17.781 1 98.12 92 GLU B CA 1
ATOM 6497 C C . GLU B 1 92 ? -16.375 0.961 -16.875 1 98.12 92 GLU B C 1
ATOM 6499 O O . GLU B 1 92 ? -16.312 1.518 -15.773 1 98.12 92 GLU B O 1
ATOM 6504 N N . PHE B 1 93 ? -17.469 0.411 -17.328 1 98.25 93 PHE B N 1
ATOM 6505 C CA . PHE B 1 93 ? -18.688 0.371 -16.531 1 98.25 93 PHE B CA 1
ATOM 6506 C C . PHE B 1 93 ? -18.469 -0.408 -15.242 1 98.25 93 PHE B C 1
ATOM 6508 O O . PHE B 1 93 ? -18.844 0.053 -14.164 1 98.25 93 PHE B O 1
ATOM 6515 N N . ALA B 1 94 ? -17.828 -1.515 -15.312 1 98.56 94 ALA B N 1
ATOM 6516 C CA . ALA B 1 94 ? -17.688 -2.447 -14.195 1 98.56 94 ALA B CA 1
ATOM 6517 C C . ALA B 1 94 ? -16.516 -2.068 -13.297 1 98.56 94 ALA B C 1
ATOM 6519 O O . ALA B 1 94 ? -16.562 -2.287 -12.086 1 98.56 94 ALA B O 1
ATOM 6520 N N . CYS B 1 95 ? -15.422 -1.511 -13.891 1 98.44 95 CYS B N 1
ATOM 6521 C CA . CYS B 1 95 ? -14.164 -1.418 -13.172 1 98.44 95 CYS B CA 1
ATOM 6522 C C . CYS B 1 95 ? -13.695 0.03 -13.07 1 98.44 95 CYS B C 1
ATOM 6524 O O . CYS B 1 95 ? -12.695 0.32 -12.414 1 98.44 95 CYS B O 1
ATOM 6526 N N . GLY B 1 96 ? -14.414 0.969 -13.672 1 97.62 96 GLY B N 1
ATOM 6527 C CA . GLY B 1 96 ? -13.906 2.33 -13.781 1 97.62 96 GLY B CA 1
ATOM 6528 C C . GLY B 1 96 ? -13.586 2.955 -12.438 1 97.62 96 GLY B C 1
ATOM 6529 O O . GLY B 1 96 ? -12.492 3.494 -12.242 1 97.62 96 GLY B O 1
ATOM 6530 N N . GLN B 1 97 ? -14.5 2.898 -11.516 1 96.38 97 GLN B N 1
ATOM 6531 C CA . GLN B 1 97 ? -14.281 3.498 -10.203 1 96.38 97 GLN B CA 1
ATOM 6532 C C . GLN B 1 97 ? -13.297 2.674 -9.375 1 96.38 97 GLN B C 1
ATOM 6534 O O . GLN B 1 97 ? -12.57 3.221 -8.547 1 96.38 97 GLN B O 1
ATOM 6539 N N . TRP B 1 98 ? -13.281 1.371 -9.586 1 97.19 98 TRP B N 1
ATOM 6540 C CA . TRP B 1 98 ? -12.289 0.528 -8.93 1 97.19 98 TRP B CA 1
ATOM 6541 C C . TRP B 1 98 ? -10.875 0.991 -9.266 1 97.19 98 TRP B C 1
ATOM 6543 O O . TRP B 1 98 ? -10.023 1.085 -8.375 1 97.19 98 TRP B O 1
ATOM 6553 N N . ILE B 1 99 ? -10.625 1.269 -10.516 1 96.69 99 ILE B N 1
ATOM 6554 C CA . ILE B 1 99 ? -9.305 1.672 -10.992 1 96.69 99 ILE B CA 1
ATOM 6555 C C . ILE B 1 99 ? -8.906 2.994 -10.344 1 96.69 99 ILE B C 1
ATOM 6557 O O . ILE B 1 99 ? -7.766 3.15 -9.891 1 96.69 99 ILE B O 1
ATOM 6561 N N . LYS B 1 100 ? -9.82 3.871 -10.195 1 91.31 100 LYS B N 1
ATOM 6562 C CA . LYS B 1 100 ? -9.562 5.164 -9.562 1 91.31 100 LYS B CA 1
ATOM 6563 C C . LYS B 1 100 ? -9.227 4.996 -8.086 1 91.31 100 LYS B C 1
ATOM 6565 O O . LYS B 1 100 ? -8.422 5.746 -7.535 1 91.31 100 LYS B O 1
ATOM 6570 N N . GLY B 1 101 ? -9.82 4.031 -7.512 1 92 101 GLY B N 1
ATOM 6571 C CA . GLY B 1 101 ? -9.648 3.832 -6.082 1 92 101 GLY B CA 1
ATOM 6572 C C . GLY B 1 101 ? -8.461 2.953 -5.734 1 92 101 GLY B C 1
ATOM 6573 O O . GLY B 1 101 ? -8.117 2.805 -4.562 1 92 101 GLY B O 1
ATOM 6574 N N . HIS B 1 102 ? -7.809 2.402 -6.781 1 93.81 102 HIS B N 1
ATOM 6575 C CA . HIS B 1 102 ? -6.68 1.509 -6.559 1 93.81 102 HIS B CA 1
ATOM 6576 C C . HIS B 1 102 ? -5.473 1.924 -7.395 1 93.81 102 HIS B C 1
ATOM 6578 O O . HIS B 1 102 ? -5.152 1.273 -8.391 1 93.81 102 HIS B O 1
ATOM 6584 N N . PRO B 1 103 ? -4.773 2.941 -6.949 1 91.62 103 PRO B N 1
ATOM 6585 C CA . PRO B 1 103 ? -3.564 3.322 -7.684 1 91.62 103 PRO B CA 1
ATOM 6586 C C . PRO B 1 103 ? -2.496 2.23 -7.668 1 91.62 103 PRO B C 1
ATOM 6588 O O . PRO B 1 103 ? -2.41 1.461 -6.707 1 91.62 103 PRO B O 1
ATOM 6591 N N . ILE B 1 104 ? -1.714 2.146 -8.703 1 92.44 104 ILE B N 1
ATOM 6592 C CA . ILE B 1 104 ? -0.626 1.176 -8.758 1 92.44 104 ILE B CA 1
ATOM 6593 C C . ILE B 1 104 ? 0.366 1.447 -7.633 1 92.44 104 ILE B C 1
ATOM 6595 O O . ILE B 1 104 ? 0.861 2.568 -7.488 1 92.44 104 ILE B O 1
ATOM 6599 N N . PRO B 1 105 ? 0.586 0.514 -6.84 1 89.88 105 PRO B N 1
ATOM 6600 C CA . PRO B 1 105 ? 1.565 0.713 -5.77 1 89.88 105 PRO B CA 1
ATOM 6601 C C . PRO B 1 105 ? 2.967 1.007 -6.301 1 89.88 105 PRO B C 1
ATOM 6603 O O . PRO B 1 105 ? 3.322 0.566 -7.395 1 89.88 105 PRO B O 1
ATOM 6606 N N . ASP B 1 106 ? 3.795 1.642 -5.504 1 87.38 106 ASP B N 1
ATOM 6607 C CA . ASP B 1 106 ? 5.137 2.064 -5.898 1 87.38 106 ASP B CA 1
ATOM 6608 C C . ASP B 1 106 ? 6.035 0.86 -6.164 1 87.38 106 ASP B C 1
ATOM 6610 O O . ASP B 1 106 ? 6.965 0.937 -6.973 1 87.38 106 ASP B O 1
ATOM 6614 N N . ASP B 1 107 ? 5.75 -0.213 -5.527 1 87.44 107 ASP B N 1
ATOM 6615 C CA . ASP B 1 107 ? 6.652 -1.357 -5.59 1 87.44 107 ASP B CA 1
ATOM 6616 C C . ASP B 1 107 ? 6.16 -2.393 -6.598 1 87.44 107 ASP B C 1
ATOM 6618 O O . ASP B 1 107 ? 6.629 -3.533 -6.605 1 87.44 107 ASP B O 1
ATOM 6622 N N . ALA B 1 108 ? 5.18 -2.012 -7.406 1 88.56 108 ALA B N 1
ATOM 6623 C CA . ALA B 1 108 ? 4.625 -2.947 -8.383 1 88.56 108 ALA B CA 1
ATOM 6624 C C . ALA B 1 108 ? 4.32 -2.248 -9.703 1 88.56 108 ALA B C 1
ATOM 6626 O O . ALA B 1 108 ? 4.059 -1.043 -9.727 1 88.56 108 ALA B O 1
ATOM 6627 N N . PRO B 1 109 ? 4.328 -2.984 -10.797 1 90 109 PRO B N 1
ATOM 6628 C CA . PRO B 1 109 ? 4.043 -2.395 -12.109 1 90 109 PRO B CA 1
ATOM 6629 C C . PRO B 1 109 ? 2.551 -2.387 -12.438 1 90 109 PRO B C 1
ATOM 6631 O O . PRO B 1 109 ? 2.131 -1.733 -13.398 1 90 109 PRO B O 1
ATOM 6634 N N . SER B 1 110 ? 1.774 -3.127 -11.641 1 94.12 110 SER B N 1
ATOM 6635 C CA . SER B 1 110 ? 0.342 -3.266 -11.875 1 94.12 110 SER B CA 1
ATOM 6636 C C . SER B 1 110 ? -0.406 -3.574 -10.586 1 94.12 110 SER B C 1
ATOM 6638 O O . SER B 1 110 ? 0.21 -3.879 -9.562 1 94.12 110 SER B O 1
ATOM 6640 N N . VAL B 1 111 ? -1.678 -3.379 -10.602 1 96.12 111 VAL B N 1
ATOM 6641 C CA . VAL B 1 111 ? -2.576 -3.766 -9.516 1 96.12 111 VAL B CA 1
ATOM 6642 C C . VAL B 1 111 ? -3.848 -4.383 -10.094 1 96.12 111 VAL B C 1
ATOM 6644 O O . VAL B 1 111 ? -4.324 -3.961 -11.156 1 96.12 111 VAL B O 1
ATOM 6647 N N . SER B 1 112 ? -4.312 -5.43 -9.516 1 97.38 112 SER B N 1
ATOM 6648 C CA . SER B 1 112 ? -5.535 -6.121 -9.914 1 97.38 112 SER B CA 1
ATOM 6649 C C . SER B 1 112 ? -6.172 -6.84 -8.727 1 97.38 112 SER B C 1
ATOM 6651 O O . SER B 1 112 ? -5.578 -6.926 -7.652 1 97.38 112 SER B O 1
ATOM 6653 N N . ASN B 1 113 ? -7.387 -7.23 -8.906 1 96.88 113 ASN B N 1
ATOM 6654 C CA . ASN B 1 113 ? -8.039 -7.988 -7.848 1 96.88 113 ASN B CA 1
ATOM 6655 C C . ASN B 1 113 ? -7.301 -9.289 -7.551 1 96.88 113 ASN B C 1
ATOM 6657 O O . ASN B 1 113 ? -7.273 -9.742 -6.406 1 96.88 113 ASN B O 1
ATOM 6661 N N . PHE B 1 114 ? -6.586 -9.914 -8.539 1 96.44 114 PHE B N 1
ATOM 6662 C CA . PHE B 1 114 ? -5.742 -11.078 -8.312 1 96.44 114 PHE B CA 1
ATOM 6663 C C . PHE B 1 114 ? -4.547 -10.719 -7.441 1 96.44 114 PHE B C 1
ATOM 6665 O O . PHE B 1 114 ? -4.234 -11.43 -6.48 1 96.44 114 PHE B O 1
ATOM 6672 N N . GLU B 1 115 ? -3.939 -9.633 -7.824 1 95.44 115 GLU B N 1
ATOM 6673 C CA . GLU B 1 115 ? -2.756 -9.195 -7.094 1 95.44 115 GLU B CA 1
ATOM 6674 C C . GLU B 1 115 ? -3.109 -8.773 -5.668 1 95.44 115 GLU B C 1
ATOM 6676 O O . GLU B 1 115 ? -2.354 -9.039 -4.73 1 95.44 115 GLU B O 1
ATOM 6681 N N . ASN B 1 116 ? -4.238 -8.094 -5.57 1 95.75 116 ASN B N 1
ATOM 6682 C CA . ASN B 1 116 ? -4.691 -7.707 -4.238 1 95.75 116 ASN B CA 1
ATOM 6683 C C . ASN B 1 116 ? -4.961 -8.93 -3.365 1 95.75 116 ASN B C 1
ATOM 6685 O O . ASN B 1 116 ? -4.621 -8.938 -2.18 1 95.75 116 ASN B O 1
ATOM 6689 N N . LEU B 1 117 ? -5.582 -9.906 -3.91 1 96.38 117 LEU B N 1
ATOM 6690 C CA . LEU B 1 117 ? -5.844 -11.141 -3.168 1 96.38 117 LEU B CA 1
ATOM 6691 C C . LEU B 1 117 ? -4.539 -11.828 -2.789 1 96.38 117 LEU B C 1
ATOM 6693 O O . LEU B 1 117 ? -4.43 -12.406 -1.703 1 96.38 117 LEU B O 1
ATOM 6697 N N . GLY B 1 118 ? -3.578 -11.852 -3.684 1 96.5 118 GLY B N 1
ATOM 6698 C CA . GLY B 1 118 ? -2.262 -12.383 -3.373 1 96.5 118 GLY B CA 1
ATOM 6699 C C . GLY B 1 118 ? -1.592 -11.672 -2.209 1 96.5 118 GLY B C 1
ATOM 6700 O O . GLY B 1 118 ? -0.977 -12.32 -1.356 1 96.5 118 GLY B O 1
ATOM 6701 N N . GLN B 1 119 ? -1.727 -10.391 -2.188 1 94.69 119 GLN B N 1
ATOM 6702 C CA . GLN B 1 119 ? -1.165 -9.609 -1.094 1 94.69 119 GLN B CA 1
ATOM 6703 C C . GLN B 1 119 ? -1.865 -9.922 0.226 1 94.69 119 GLN B C 1
ATOM 6705 O O . GLN B 1 119 ? -1.217 -10.031 1.269 1 94.69 119 GLN B O 1
ATOM 6710 N N . ASP B 1 120 ? -3.166 -10.008 0.172 1 94.81 120 ASP B N 1
ATOM 6711 C CA . ASP B 1 120 ? -3.924 -10.359 1.369 1 94.81 120 ASP B CA 1
ATOM 6712 C C . ASP B 1 120 ? -3.477 -11.711 1.925 1 94.81 120 ASP B C 1
ATOM 6714 O O . ASP B 1 120 ? -3.35 -11.875 3.141 1 94.81 120 ASP B O 1
ATOM 6718 N N . LEU B 1 121 ? -3.271 -12.609 1.031 1 96.69 121 LEU B N 1
ATOM 6719 C CA . LEU B 1 121 ? -2.814 -13.93 1.433 1 96.69 121 LEU B CA 1
ATOM 6720 C C . LEU B 1 121 ? -1.437 -13.859 2.084 1 96.69 121 LEU B C 1
ATOM 6722 O O . LEU B 1 121 ? -1.189 -14.508 3.1 1 96.69 121 LEU B O 1
ATOM 6726 N N . GLU B 1 122 ? -0.575 -13.109 1.507 1 96.44 122 GLU B N 1
ATOM 6727 C CA . GLU B 1 122 ? 0.767 -12.938 2.055 1 96.44 122 GLU B CA 1
ATOM 6728 C C . GLU B 1 122 ? 0.718 -12.352 3.463 1 96.44 122 GLU B C 1
ATOM 6730 O O . GLU B 1 122 ? 1.441 -12.805 4.355 1 96.44 122 GLU B O 1
ATOM 6735 N N . PHE B 1 123 ? -0.14 -11.375 3.682 1 94.75 123 PHE B N 1
ATOM 6736 C CA . PHE B 1 123 ? -0.295 -10.758 4.996 1 94.75 123 PHE B CA 1
ATOM 6737 C C . PHE B 1 123 ? -0.862 -11.758 5.996 1 94.75 123 PHE B C 1
ATOM 6739 O O . PHE B 1 123 ? -0.448 -11.789 7.156 1 94.75 123 PHE B O 1
ATOM 6746 N N . ALA B 1 124 ? -1.817 -12.531 5.539 1 95.69 124 ALA B N 1
ATOM 6747 C CA . ALA B 1 124 ? -2.393 -13.555 6.406 1 95.69 124 ALA B CA 1
ATOM 6748 C C . ALA B 1 124 ? -1.328 -14.547 6.863 1 95.69 124 ALA B C 1
ATOM 6750 O O . ALA B 1 124 ? -1.263 -14.898 8.047 1 95.69 124 ALA B O 1
ATOM 6751 N N . LEU B 1 125 ? -0.492 -14.953 5.926 1 97.75 125 LEU B N 1
ATOM 6752 C CA . LEU B 1 125 ? 0.565 -15.898 6.262 1 97.75 125 LEU B CA 1
ATOM 6753 C C . LEU B 1 125 ? 1.585 -15.266 7.203 1 97.75 125 LEU B C 1
ATOM 6755 O O . LEU B 1 125 ? 2.076 -15.922 8.125 1 97.75 125 LEU B O 1
ATOM 6759 N N . LYS B 1 126 ? 1.961 -14 6.949 1 96.69 126 LYS B N 1
ATOM 6760 C CA . LYS B 1 126 ? 2.865 -13.289 7.852 1 96.69 126 LYS B CA 1
ATOM 6761 C C . LYS B 1 126 ? 2.352 -13.32 9.289 1 96.69 126 LYS B C 1
ATOM 6763 O O . LYS B 1 126 ? 3.1 -13.648 10.211 1 96.69 126 LYS B O 1
ATOM 6768 N N . GLU B 1 127 ? 1.073 -13.031 9.438 1 93.94 127 GLU B N 1
ATOM 6769 C CA . GLU B 1 127 ? 0.461 -12.992 10.758 1 93.94 127 GLU B CA 1
ATOM 6770 C C . GLU B 1 127 ? 0.494 -14.367 11.422 1 93.94 127 GLU B C 1
ATOM 6772 O O . GLU B 1 127 ? 0.822 -14.484 12.602 1 93.94 127 GLU B O 1
ATOM 6777 N N . LEU B 1 128 ? 0.178 -15.359 10.664 1 95.56 128 LEU B N 1
ATOM 6778 C CA . LEU B 1 128 ? 0.11 -16.719 11.18 1 95.56 128 LEU B CA 1
ATOM 6779 C C . LEU B 1 128 ? 1.499 -17.234 11.547 1 95.56 128 LEU B C 1
ATOM 6781 O O . LEU B 1 128 ? 1.661 -17.953 12.531 1 95.56 128 LEU B O 1
ATOM 6785 N N . LEU B 1 129 ? 2.518 -16.859 10.773 1 97 129 LEU B N 1
ATOM 6786 C CA . LEU B 1 129 ? 3.889 -17.297 11.023 1 97 129 LEU B CA 1
ATOM 6787 C C . LEU B 1 129 ? 4.473 -16.578 12.234 1 97 129 LEU B C 1
ATOM 6789 O O . LEU B 1 129 ? 5.34 -17.125 12.922 1 97 129 LEU B O 1
ATOM 6793 N N . GLU B 1 130 ? 3.975 -15.398 12.523 1 94 130 GLU B N 1
ATOM 6794 C CA . GLU B 1 130 ? 4.512 -14.602 13.625 1 94 130 GLU B CA 1
ATOM 6795 C C . GLU B 1 130 ? 3.738 -14.844 14.914 1 94 130 GLU B C 1
ATOM 6797 O O . GLU B 1 130 ? 4.219 -14.516 16 1 94 130 GLU B O 1
ATOM 6802 N N . GLU B 1 131 ? 2.533 -15.359 14.766 1 88.94 131 GLU B N 1
ATOM 6803 C CA . GLU B 1 131 ? 1.69 -15.578 15.938 1 88.94 131 GLU B CA 1
ATOM 6804 C C . GLU B 1 131 ? 2.346 -16.547 16.922 1 88.94 131 GLU B C 1
ATOM 6806 O O . GLU B 1 131 ? 2.867 -17.594 16.516 1 88.94 131 GLU B O 1
ATOM 6811 N N . ASP B 1 132 ? 2.348 -16.234 18.234 1 82.5 132 ASP B N 1
ATOM 6812 C CA . ASP B 1 132 ? 3.041 -17.047 19.234 1 82.5 132 ASP B CA 1
ATOM 6813 C C . ASP B 1 132 ? 2.055 -17.656 20.219 1 82.5 132 ASP B C 1
ATOM 6815 O O . ASP B 1 132 ? 2.457 -18.172 21.266 1 82.5 132 ASP B O 1
ATOM 6819 N N . GLU B 1 133 ? 0.848 -17.578 19.938 1 74.19 133 GLU B N 1
ATOM 6820 C CA . GLU B 1 133 ? -0.135 -18.109 20.875 1 74.19 133 GLU B CA 1
ATOM 6821 C C . GLU B 1 133 ? -0.047 -19.625 20.969 1 74.19 133 GLU B C 1
ATOM 6823 O O . GLU B 1 133 ? -0.138 -20.188 22.047 1 74.19 133 GLU B O 1
ATOM 6828 N N . GLU B 1 134 ? 0.148 -20.25 19.875 1 74.44 134 GLU B N 1
ATOM 6829 C CA . GLU B 1 134 ? 0.341 -21.703 19.828 1 74.44 134 GLU B CA 1
ATOM 6830 C C . GLU B 1 134 ? 1.814 -22.047 19.641 1 74.44 134 GLU B C 1
ATOM 6832 O O . GLU B 1 134 ? 2.451 -21.609 18.688 1 74.44 134 GLU B O 1
ATOM 6837 N N . LEU B 1 135 ? 2.264 -22.828 20.578 1 79.06 135 LEU B N 1
ATOM 6838 C CA . LEU B 1 135 ? 3.678 -23.188 20.516 1 79.06 135 LEU B CA 1
ATOM 6839 C C . LEU B 1 135 ? 3.887 -24.453 19.703 1 79.06 135 LEU B C 1
ATOM 6841 O O . LEU B 1 135 ? 3.148 -25.422 19.859 1 79.06 135 LEU B O 1
ATOM 6845 N N . TYR B 1 136 ? 4.621 -24.281 18.688 1 82.06 136 TYR B N 1
ATOM 6846 C CA . TYR B 1 136 ? 4.996 -25.406 17.844 1 82.06 136 TYR B CA 1
ATOM 6847 C C . TYR B 1 136 ? 6.453 -25.781 18.047 1 82.06 136 TYR B C 1
ATOM 6849 O O . TYR B 1 136 ? 7.32 -24.922 18.172 1 82.06 136 TYR B O 1
ATOM 6857 N N . ASP B 1 137 ? 6.609 -27.156 18.188 1 87.12 137 ASP B N 1
ATOM 6858 C CA . ASP B 1 137 ? 7.973 -27.672 18.281 1 87.12 137 ASP B CA 1
ATOM 6859 C C . ASP B 1 137 ? 8.586 -27.859 16.906 1 87.12 137 ASP B C 1
ATOM 6861 O O . ASP B 1 137 ? 8.133 -28.719 16.125 1 87.12 137 ASP B O 1
ATOM 6865 N N . TYR B 1 138 ? 9.633 -27.172 16.594 1 87.06 138 TYR B N 1
ATOM 6866 C CA . TYR B 1 138 ? 10.211 -27.203 15.258 1 87.06 138 TYR B CA 1
ATOM 6867 C C . TYR B 1 138 ? 10.883 -28.547 15 1 87.06 138 TYR B C 1
ATOM 6869 O O . TYR B 1 138 ? 11.227 -28.875 13.852 1 87.06 138 TYR B O 1
ATOM 6877 N N . ASP B 1 139 ? 11.102 -29.359 15.977 1 89.56 139 ASP B N 1
ATOM 6878 C CA . ASP B 1 139 ? 11.711 -30.672 15.781 1 89.56 139 ASP B CA 1
ATOM 6879 C C . ASP B 1 139 ? 10.703 -31.672 15.211 1 89.56 139 ASP B C 1
ATOM 6881 O O . ASP B 1 139 ? 11.07 -32.562 14.438 1 89.56 139 ASP B O 1
ATOM 6885 N N . THR B 1 140 ? 9.469 -31.438 15.57 1 90.94 140 THR B N 1
ATOM 6886 C CA . THR B 1 140 ? 8.5 -32.469 15.203 1 90.94 140 THR B CA 1
ATOM 6887 C C . THR B 1 140 ? 7.371 -31.875 14.359 1 90.94 140 THR B C 1
ATOM 6889 O O . THR B 1 140 ? 6.746 -32.594 13.57 1 90.94 140 THR B O 1
ATOM 6892 N N . SER B 1 141 ? 7.148 -30.688 14.523 1 95.25 141 SER B N 1
ATOM 6893 C CA . SER B 1 141 ? 6 -30.047 13.883 1 95.25 141 SER B CA 1
ATOM 6894 C C . SER B 1 141 ? 6.402 -29.375 12.578 1 95.25 141 SER B C 1
ATOM 6896 O O . SER B 1 141 ? 7.328 -28.562 12.547 1 95.25 141 SER B O 1
ATOM 6898 N N . ALA B 1 142 ? 5.641 -29.75 11.492 1 97 142 ALA B N 1
ATOM 6899 C CA . ALA B 1 142 ? 5.863 -29.094 10.203 1 97 142 ALA B CA 1
ATOM 6900 C C . ALA B 1 142 ? 5.648 -27.594 10.312 1 97 142 ALA B C 1
ATOM 6902 O O . ALA B 1 142 ? 6.449 -26.812 9.797 1 97 142 ALA B O 1
ATOM 6903 N N . VAL B 1 143 ? 4.574 -27.188 11.008 1 96.62 143 VAL B N 1
ATOM 6904 C CA . VAL B 1 143 ? 4.27 -25.781 11.203 1 96.62 143 VAL B CA 1
ATOM 6905 C C . VAL B 1 143 ? 5.363 -25.125 12.039 1 96.62 143 VAL B C 1
ATOM 6907 O O . VAL B 1 143 ? 5.762 -23.984 11.773 1 96.62 143 VAL B O 1
ATOM 6910 N N . GLY B 1 144 ? 5.797 -25.875 13.039 1 96.81 144 GLY B N 1
ATOM 6911 C CA . GLY B 1 144 ? 6.906 -25.391 13.844 1 96.81 144 GLY B CA 1
ATOM 6912 C C . GLY B 1 144 ? 8.164 -25.125 13.031 1 96.81 144 GLY B C 1
ATOM 6913 O O . GLY B 1 144 ? 8.836 -24.109 13.227 1 96.81 144 GLY B O 1
ATOM 6914 N N . LYS B 1 145 ? 8.508 -26.062 12.125 1 97.75 145 LYS B N 1
ATOM 6915 C CA . LYS B 1 145 ? 9.656 -25.906 11.234 1 97.75 145 LYS B CA 1
ATOM 6916 C C . LYS B 1 145 ? 9.492 -24.656 10.359 1 97.75 145 LYS B C 1
ATOM 6918 O O . LYS B 1 145 ? 10.438 -23.891 10.18 1 97.75 145 LYS B O 1
ATOM 6923 N N . ALA B 1 146 ? 8.266 -24.484 9.844 1 97.81 146 ALA B N 1
ATOM 6924 C CA . ALA B 1 146 ? 7.98 -23.344 8.984 1 97.81 146 ALA B CA 1
ATOM 6925 C C . ALA B 1 146 ? 8.141 -22.031 9.742 1 97.81 146 ALA B C 1
ATOM 6927 O O . ALA B 1 146 ? 8.75 -21.078 9.234 1 97.81 146 ALA B O 1
ATOM 6928 N N . LYS B 1 147 ? 7.602 -21.938 10.945 1 97.06 147 LYS B N 1
ATOM 6929 C CA . LYS B 1 147 ? 7.688 -20.734 11.773 1 97.06 147 LYS B CA 1
ATOM 6930 C C . LYS B 1 147 ? 9.141 -20.422 12.125 1 97.06 147 LYS B C 1
ATOM 6932 O O . LYS B 1 147 ? 9.555 -19.25 12.062 1 97.06 147 LYS B O 1
ATOM 6937 N N . TYR B 1 148 ? 9.883 -21.438 12.477 1 96.81 148 TYR B N 1
ATOM 6938 C CA . TYR B 1 148 ? 11.281 -21.219 12.844 1 96.81 148 TYR B CA 1
ATOM 6939 C C . TYR B 1 148 ? 12.094 -20.766 11.641 1 96.81 148 TYR B C 1
ATOM 6941 O O . TYR B 1 148 ? 12.953 -19.891 11.766 1 96.81 148 TYR B O 1
ATOM 6949 N N . PHE B 1 149 ? 11.859 -21.375 10.5 1 97.88 149 PHE B N 1
ATOM 6950 C CA . PHE B 1 149 ? 12.531 -20.953 9.281 1 97.88 149 PHE B CA 1
ATOM 6951 C C . PHE B 1 149 ? 12.266 -19.484 8.992 1 97.88 149 PHE B C 1
ATOM 6953 O O . PHE B 1 149 ? 13.18 -18.734 8.641 1 97.88 149 PHE B O 1
ATOM 6960 N N . TYR B 1 150 ? 10.992 -19.062 9.125 1 97.56 150 TYR B N 1
ATOM 6961 C CA . TYR B 1 150 ? 10.609 -17.672 8.93 1 97.56 150 TYR B CA 1
ATOM 6962 C C . TYR B 1 150 ? 11.414 -16.75 9.852 1 97.56 150 TYR B C 1
ATOM 6964 O O . TYR B 1 150 ? 11.93 -15.719 9.414 1 97.56 150 TYR B O 1
ATOM 6972 N N . ASN B 1 151 ? 11.57 -17.141 11.078 1 96.69 151 ASN B N 1
ATOM 6973 C CA . ASN B 1 151 ? 12.32 -16.344 12.047 1 96.69 151 ASN B CA 1
ATOM 6974 C C . ASN B 1 151 ? 13.805 -16.281 11.688 1 96.69 151 ASN B C 1
ATOM 6976 O O . ASN B 1 151 ? 14.438 -15.234 11.836 1 96.69 151 ASN B O 1
ATOM 6980 N N . LEU B 1 152 ? 14.344 -17.422 11.219 1 97.38 152 LEU B N 1
ATOM 6981 C CA . LEU B 1 152 ? 15.734 -17.438 10.773 1 97.38 152 LEU B CA 1
ATOM 6982 C C . LEU B 1 152 ? 15.938 -16.469 9.609 1 97.38 152 LEU B C 1
ATOM 6984 O O . LEU B 1 152 ? 16.953 -15.766 9.547 1 97.38 152 LEU B O 1
ATOM 6988 N N . CYS B 1 153 ? 14.953 -16.469 8.758 1 97.44 153 CYS B N 1
ATOM 6989 C CA . CYS B 1 153 ? 15.016 -15.641 7.559 1 97.44 153 CYS B CA 1
ATOM 6990 C C . CYS B 1 153 ? 14.992 -14.156 7.91 1 97.44 153 CYS B C 1
ATOM 6992 O O . CYS B 1 153 ? 15.641 -13.344 7.246 1 97.44 153 CYS B O 1
ATOM 6994 N N . LEU B 1 154 ? 14.305 -13.773 8.977 1 96.31 154 LEU B N 1
ATOM 6995 C CA . LEU B 1 154 ? 14.164 -12.383 9.383 1 96.31 154 LEU B CA 1
ATOM 6996 C C . LEU B 1 154 ? 15.422 -11.898 10.094 1 96.31 154 LEU B C 1
ATOM 6998 O O . LEU B 1 154 ? 15.703 -10.695 10.125 1 96.31 154 LEU B O 1
ATOM 7002 N N . ASN B 1 155 ? 16.203 -12.836 10.656 1 96.44 155 ASN B N 1
ATOM 7003 C CA . ASN B 1 155 ? 17.328 -12.477 11.508 1 96.44 155 ASN B CA 1
ATOM 7004 C C . ASN B 1 155 ? 18.562 -12.133 10.68 1 96.44 155 ASN B C 1
ATOM 7006 O O . ASN B 1 155 ? 19.5 -12.945 10.578 1 96.44 155 ASN B O 1
ATOM 7010 N N . GLU B 1 156 ? 18.688 -10.93 10.289 1 94.38 156 GLU B N 1
ATOM 7011 C CA . GLU B 1 156 ? 19.734 -10.484 9.391 1 94.38 156 GLU B CA 1
ATOM 7012 C C . GLU B 1 156 ? 21.109 -10.586 10.047 1 94.38 156 GLU B C 1
ATOM 7014 O O . GLU B 1 156 ? 22.094 -10.984 9.406 1 94.38 156 GLU B O 1
ATOM 7019 N N . SER B 1 157 ? 21.219 -10.234 11.312 1 94.75 157 SER B N 1
ATOM 7020 C CA . SER B 1 157 ? 22.5 -10.25 12.016 1 94.75 157 SER B CA 1
ATOM 7021 C C . SER B 1 157 ? 23.062 -11.664 12.102 1 94.75 157 SER B C 1
ATOM 7023 O O . SER B 1 157 ? 24.25 -11.875 11.883 1 94.75 157 SER B O 1
ATOM 7025 N N . GLU B 1 158 ? 22.203 -12.57 12.359 1 95.69 158 GLU B N 1
ATOM 7026 C CA . GLU B 1 158 ? 22.625 -13.961 12.438 1 95.69 158 GLU B CA 1
ATOM 7027 C C . GLU B 1 158 ? 23.031 -14.492 11.07 1 95.69 158 GLU B C 1
ATOM 7029 O O . GLU B 1 158 ? 23.984 -15.273 10.961 1 95.69 158 GLU B O 1
ATOM 7034 N N . ILE B 1 159 ? 22.344 -14.125 10.023 1 97.31 159 ILE B N 1
ATOM 7035 C CA . ILE B 1 159 ? 22.672 -14.531 8.664 1 97.31 159 ILE B CA 1
ATOM 7036 C C . ILE B 1 159 ? 24.047 -13.984 8.281 1 97.31 159 ILE B C 1
ATOM 7038 O O . ILE B 1 159 ? 24.891 -14.711 7.734 1 97.31 159 ILE B O 1
ATOM 7042 N N . LEU B 1 160 ? 24.359 -12.781 8.641 1 95.06 160 LEU B N 1
ATOM 7043 C CA . LEU B 1 160 ? 25.625 -12.148 8.305 1 95.06 160 LEU B CA 1
ATOM 7044 C C . LEU B 1 160 ? 26.781 -12.797 9.062 1 95.06 160 LEU B C 1
ATOM 7046 O O . LEU B 1 160 ? 27.906 -12.867 8.562 1 95.06 160 LEU B O 1
ATOM 7050 N N . GLU B 1 161 ? 26.438 -13.273 10.188 1 95 161 GLU B N 1
ATOM 7051 C CA . GLU B 1 161 ? 27.469 -13.883 11.023 1 95 161 GLU B CA 1
ATOM 7052 C C . GLU B 1 161 ? 27.859 -15.266 10.492 1 95 161 GLU B C 1
ATOM 7054 O O . GLU B 1 161 ? 29 -15.688 10.633 1 95 161 GLU B O 1
ATOM 7059 N N . ASN B 1 162 ? 26.906 -15.906 9.773 1 95.44 162 ASN B N 1
ATOM 7060 C CA . ASN B 1 162 ? 27.172 -17.328 9.531 1 95.44 162 ASN B CA 1
ATOM 7061 C C . ASN B 1 162 ? 27.141 -17.656 8.039 1 95.44 162 ASN B C 1
ATOM 7063 O O . ASN B 1 162 ? 27.578 -18.734 7.629 1 95.44 162 ASN B O 1
ATOM 7067 N N . TRP B 1 163 ? 26.672 -16.812 7.16 1 96.56 163 TRP B N 1
ATOM 7068 C CA . TRP B 1 163 ? 26.469 -17.141 5.754 1 96.56 163 TRP B CA 1
ATOM 7069 C C . TRP B 1 163 ? 27.781 -17.594 5.102 1 96.56 163 TRP B C 1
ATOM 7071 O O . TRP B 1 163 ? 27.781 -18.516 4.285 1 96.56 163 TRP B O 1
ATOM 7081 N N . ARG B 1 164 ? 28.891 -16.984 5.508 1 96.06 164 ARG B N 1
ATOM 7082 C CA . ARG B 1 164 ? 30.188 -17.234 4.871 1 96.06 164 ARG B CA 1
ATOM 7083 C C . ARG B 1 164 ? 30.688 -18.641 5.191 1 96.06 164 ARG B C 1
ATOM 7085 O O . ARG B 1 164 ? 31.25 -19.312 4.328 1 96.06 164 ARG B O 1
ATOM 7092 N N . THR B 1 165 ? 30.484 -19.031 6.383 1 96.56 165 THR B N 1
ATOM 7093 C CA . THR B 1 165 ? 30.875 -20.375 6.777 1 96.56 165 THR B CA 1
ATOM 7094 C C . THR B 1 165 ? 30.125 -21.422 5.945 1 96.56 165 THR B C 1
ATOM 7096 O O . THR B 1 165 ? 30.734 -22.359 5.422 1 96.56 165 THR B O 1
ATOM 7099 N N . THR B 1 166 ? 28.844 -21.25 5.84 1 97 166 THR B N 1
ATOM 7100 C CA . THR B 1 166 ? 28.031 -22.172 5.047 1 97 166 THR B CA 1
ATOM 7101 C C . THR B 1 166 ? 28.438 -22.109 3.576 1 97 166 THR B C 1
ATOM 7103 O O . THR B 1 166 ? 28.531 -23.141 2.914 1 97 166 THR B O 1
ATOM 7106 N N . PHE B 1 167 ? 28.703 -20.922 3.119 1 97.5 167 PHE B N 1
ATOM 7107 C CA . PHE B 1 167 ? 29.141 -20.688 1.748 1 97.5 167 PHE B CA 1
ATOM 7108 C C . PHE B 1 167 ? 30.453 -21.438 1.472 1 97.5 167 PHE B C 1
ATOM 7110 O O . PHE B 1 167 ? 30.547 -22.188 0.493 1 97.5 167 PHE B O 1
ATOM 7117 N N . ASP B 1 168 ? 31.406 -21.344 2.336 1 97.19 168 ASP B N 1
ATOM 7118 C CA . ASP B 1 168 ? 32.719 -21.969 2.166 1 97.19 168 ASP B CA 1
ATOM 7119 C C . ASP B 1 168 ? 32.594 -23.5 2.23 1 97.19 168 ASP B C 1
ATOM 7121 O O . ASP B 1 168 ? 33.281 -24.203 1.504 1 97.19 168 ASP B O 1
ATOM 7125 N N . GLU B 1 169 ? 31.75 -23.969 3.051 1 97.19 169 GLU B N 1
ATOM 7126 C CA . GLU B 1 169 ? 31.531 -25.406 3.166 1 97.19 169 GLU B CA 1
ATOM 7127 C C . GLU B 1 169 ? 30.969 -25.984 1.872 1 97.19 169 GLU B C 1
ATOM 7129 O O . GLU B 1 169 ? 31.422 -27.031 1.401 1 97.19 169 GLU B O 1
ATOM 7134 N N . VAL B 1 170 ? 30 -25.328 1.297 1 97.19 170 VAL B N 1
ATOM 7135 C CA . VAL B 1 170 ? 29.375 -25.797 0.068 1 97.19 170 VAL B CA 1
ATOM 7136 C C . VAL B 1 170 ? 30.375 -25.703 -1.088 1 97.19 170 VAL B C 1
ATOM 7138 O O . VAL B 1 170 ? 30.484 -26.641 -1.892 1 97.19 170 VAL B O 1
ATOM 7141 N N . VAL B 1 171 ? 31.141 -24.625 -1.106 1 97.12 171 VAL B N 1
ATOM 7142 C CA . VAL B 1 171 ? 32.125 -24.438 -2.162 1 97.12 171 VAL B CA 1
ATOM 7143 C C . VAL B 1 171 ? 33.188 -25.531 -2.078 1 97.12 171 VAL B C 1
ATOM 7145 O O . VAL B 1 171 ? 33.625 -26.062 -3.102 1 97.12 171 VAL B O 1
ATOM 7148 N N . ARG B 1 172 ? 33.594 -25.891 -0.928 1 96.19 172 ARG B N 1
ATOM 7149 C CA . ARG B 1 172 ? 34.531 -26.984 -0.738 1 96.19 172 ARG B CA 1
ATOM 7150 C C . ARG B 1 172 ? 33.969 -28.297 -1.247 1 96.19 172 ARG B C 1
ATOM 7152 O O . ARG B 1 172 ? 34.656 -29.094 -1.867 1 96.19 172 ARG B O 1
ATOM 7159 N N . SER B 1 173 ? 32.719 -28.5 -0.968 1 95.12 173 SER B N 1
ATOM 7160 C CA . SER B 1 173 ? 32.062 -29.719 -1.42 1 95.12 173 SER B CA 1
ATOM 7161 C C . SER B 1 173 ? 32 -29.781 -2.941 1 95.12 173 SER B C 1
ATOM 7163 O O . SER B 1 173 ? 31.922 -30.859 -3.523 1 95.12 173 SER B O 1
ATOM 7165 N N . PHE B 1 174 ? 32.031 -28.641 -3.625 1 95.88 174 PHE B N 1
ATOM 7166 C CA . PHE B 1 174 ? 32.031 -28.547 -5.078 1 95.88 174 PHE B CA 1
ATOM 7167 C C . PHE B 1 174 ? 33.438 -28.766 -5.652 1 95.88 174 PHE B C 1
ATOM 7169 O O . PHE B 1 174 ? 33.594 -28.891 -6.867 1 95.88 174 PHE B O 1
ATOM 7176 N N . GLY B 1 175 ? 34.406 -28.859 -4.836 1 95.06 175 GLY B N 1
ATOM 7177 C CA . GLY B 1 175 ? 35.781 -28.969 -5.281 1 95.06 175 GLY B CA 1
ATOM 7178 C C . GLY B 1 175 ? 36.5 -27.641 -5.395 1 95.06 175 GLY B C 1
ATOM 7179 O O . GLY B 1 175 ? 37.625 -27.562 -5.914 1 95.06 175 GLY B O 1
ATOM 7180 N N . GLY B 1 176 ? 35.812 -26.578 -4.93 1 95.81 176 GLY B N 1
ATOM 7181 C CA . GLY B 1 176 ? 36.375 -25.234 -5.008 1 95.81 176 GLY B CA 1
ATOM 7182 C C . GLY B 1 176 ? 35.688 -24.359 -6.043 1 95.81 176 GLY B C 1
ATOM 7183 O O . GLY B 1 176 ? 34.844 -24.844 -6.809 1 95.81 176 GLY B O 1
ATOM 7184 N N . TRP B 1 177 ? 36 -23.062 -5.984 1 97.31 177 TRP B N 1
ATOM 7185 C CA . TRP B 1 177 ? 35.531 -22.078 -6.941 1 97.31 177 TRP B CA 1
ATOM 7186 C C . TRP B 1 177 ? 36.688 -21.312 -7.566 1 97.31 177 TRP B C 1
ATOM 7188 O O . TRP B 1 177 ? 37.219 -20.359 -6.977 1 97.31 177 TRP B O 1
ATOM 7198 N N . PRO B 1 178 ? 37 -21.641 -8.711 1 96.56 178 PRO B N 1
ATOM 7199 C CA . PRO B 1 178 ? 38.25 -21.109 -9.297 1 96.56 178 PRO B CA 1
ATOM 7200 C C . PRO B 1 178 ? 38.25 -19.578 -9.352 1 96.56 178 PRO B C 1
ATOM 7202 O O . PRO B 1 178 ? 39.312 -18.953 -9.117 1 96.56 178 PRO B O 1
ATOM 7205 N N . SER B 1 179 ? 37.188 -18.969 -9.578 1 95.88 179 SER B N 1
ATOM 7206 C CA . SER B 1 179 ? 37.125 -17.516 -9.68 1 95.88 179 SER B CA 1
ATOM 7207 C C . SER B 1 179 ? 37.469 -16.859 -8.336 1 95.88 179 SER B C 1
ATOM 7209 O O . SER B 1 179 ? 37.781 -15.672 -8.289 1 95.88 179 SER B O 1
ATOM 7211 N N . LEU B 1 180 ? 37.344 -17.594 -7.293 1 96.12 180 LEU B N 1
ATOM 7212 C CA . LEU B 1 180 ? 37.688 -17.078 -5.973 1 96.12 180 LEU B CA 1
ATOM 7213 C C . LEU B 1 180 ? 39.094 -17.484 -5.555 1 96.12 180 LEU B C 1
ATOM 7215 O O . LEU B 1 180 ? 39.469 -17.312 -4.395 1 96.12 180 LEU B O 1
ATOM 7219 N N . GLY B 1 181 ? 39.844 -18.078 -6.426 1 95 181 GLY B N 1
ATOM 7220 C CA . GLY B 1 181 ? 41.25 -18.375 -6.188 1 95 181 GLY B CA 1
ATOM 7221 C C . GLY B 1 181 ? 41.5 -19.828 -5.867 1 95 181 GLY B C 1
ATOM 7222 O O . GLY B 1 181 ? 42.656 -20.25 -5.715 1 95 181 GLY B O 1
ATOM 7223 N N . HIS B 1 182 ? 40.531 -20.734 -5.852 1 95.75 182 HIS B N 1
ATOM 7224 C CA . HIS B 1 182 ? 40.719 -22.156 -5.605 1 95.75 182 HIS B CA 1
ATOM 7225 C C . HIS B 1 182 ? 41.25 -22.875 -6.852 1 95.75 182 HIS B C 1
ATOM 7227 O O . HIS B 1 182 ? 40.812 -22.562 -7.969 1 95.75 182 HIS B O 1
ATOM 7233 N N . PRO B 1 183 ? 42.094 -23.828 -6.668 1 93.75 183 PRO B N 1
ATOM 7234 C CA . PRO B 1 183 ? 42.562 -24.578 -7.836 1 93.75 183 PRO B CA 1
ATOM 7235 C C . PRO B 1 183 ? 41.531 -25.531 -8.383 1 93.75 183 PRO B C 1
ATOM 7237 O O . PRO B 1 183 ? 40.75 -26.141 -7.609 1 93.75 183 PRO B O 1
ATOM 7240 N N . LEU B 1 184 ? 41.469 -25.625 -9.617 1 93.56 184 LEU B N 1
ATOM 7241 C CA . LEU B 1 184 ? 40.625 -26.625 -10.25 1 93.56 184 LEU B CA 1
ATOM 7242 C C . LEU B 1 184 ? 41.25 -28 -10.203 1 93.56 184 LEU B C 1
ATOM 7244 O O . LEU B 1 184 ? 42.375 -28.188 -10.664 1 93.56 184 LEU B O 1
ATOM 7248 N N . LYS B 1 185 ? 40.562 -28.953 -9.711 1 89.94 185 LYS B N 1
ATOM 7249 C CA . LYS B 1 185 ? 41.062 -30.328 -9.672 1 89.94 185 LYS B CA 1
ATOM 7250 C C . LYS B 1 185 ? 41.156 -30.922 -11.07 1 89.94 185 LYS B C 1
ATOM 7252 O O . LYS B 1 185 ? 40.281 -30.672 -11.914 1 89.94 185 LYS B O 1
ATOM 7257 N N . PRO B 1 186 ? 42.188 -31.703 -11.234 1 88.75 186 PRO B N 1
ATOM 7258 C CA . PRO B 1 186 ? 42.375 -32.312 -12.555 1 88.75 186 PRO B CA 1
ATOM 7259 C C . PRO B 1 186 ? 41.188 -33.219 -12.93 1 88.75 186 PRO B C 1
ATOM 7261 O O . PRO B 1 186 ? 40.875 -33.375 -14.117 1 88.75 186 PRO B O 1
ATOM 7264 N N . ASP B 1 187 ? 40.531 -33.75 -11.914 1 88.31 187 ASP B N 1
ATOM 7265 C CA . ASP B 1 187 ? 39.438 -34.656 -12.18 1 88.31 187 ASP B CA 1
ATOM 7266 C C . ASP B 1 187 ? 38.062 -34 -12.008 1 88.31 187 ASP B C 1
ATOM 7268 O O . ASP B 1 187 ? 37.062 -34.656 -11.812 1 88.31 187 ASP B O 1
ATOM 7272 N N . ALA B 1 188 ? 38.094 -32.719 -12.125 1 89.81 188 ALA B N 1
ATOM 7273 C CA . ALA B 1 188 ? 36.844 -31.953 -12 1 89.81 188 ALA B CA 1
ATOM 7274 C C . ALA B 1 188 ? 35.875 -32.344 -13.094 1 89.81 188 ALA B C 1
ATOM 7276 O O . ALA B 1 188 ? 36.219 -32.438 -14.266 1 89.81 188 ALA B O 1
ATOM 7277 N N . SER B 1 189 ? 34.688 -32.688 -12.719 1 95.44 189 SER B N 1
ATOM 7278 C CA . SER B 1 189 ? 33.625 -33.094 -13.641 1 95.44 189 SER B CA 1
ATOM 7279 C C . SER B 1 189 ? 32.469 -32.125 -13.625 1 95.44 189 SER B C 1
ATOM 7281 O O . SER B 1 189 ? 31.797 -31.953 -12.602 1 95.44 189 SER B O 1
ATOM 7283 N N . ILE B 1 190 ? 32.219 -31.562 -14.789 1 96.94 190 ILE B N 1
ATOM 7284 C CA . ILE B 1 190 ? 31.078 -30.672 -14.945 1 96.94 190 ILE B CA 1
ATOM 7285 C C . ILE B 1 190 ? 29.781 -31.406 -14.617 1 96.94 190 ILE B C 1
ATOM 7287 O O . ILE B 1 190 ? 28.906 -30.859 -13.938 1 96.94 190 ILE B O 1
ATOM 7291 N N . GLU B 1 191 ? 29.703 -32.656 -15.031 1 97.75 191 GLU B N 1
ATOM 7292 C CA . GLU B 1 191 ? 28.516 -33.469 -14.852 1 97.75 191 GLU B CA 1
ATOM 7293 C C . GLU B 1 191 ? 28.234 -33.719 -13.375 1 97.75 191 GLU B C 1
ATOM 7295 O O . GLU B 1 191 ? 27.109 -33.594 -12.914 1 97.75 191 GLU B O 1
ATOM 7300 N N . MET B 1 192 ? 29.234 -34.031 -12.656 1 97.38 192 MET B N 1
ATOM 7301 C CA . MET B 1 192 ? 29.078 -34.375 -11.242 1 97.38 192 MET B CA 1
ATOM 7302 C C . MET B 1 192 ? 28.75 -33.094 -10.438 1 97.38 192 MET B C 1
ATOM 7304 O O . MET B 1 192 ? 27.891 -33.125 -9.555 1 97.38 192 MET B O 1
ATOM 7308 N N . LEU B 1 193 ? 29.422 -32.031 -10.766 1 97.94 193 LEU B N 1
ATOM 7309 C CA . LEU B 1 193 ? 29.172 -30.781 -10.094 1 97.94 193 LEU B CA 1
ATOM 7310 C C . LEU B 1 193 ? 27.719 -30.328 -10.312 1 97.94 193 LEU B C 1
ATOM 7312 O O . LEU B 1 193 ? 27.031 -29.984 -9.359 1 97.94 193 LEU B O 1
ATOM 7316 N N . TYR B 1 194 ? 27.328 -30.312 -11.547 1 98.12 194 TYR B N 1
ATOM 7317 C CA . TYR B 1 194 ? 25.984 -29.859 -11.898 1 98.12 194 TYR B CA 1
ATOM 7318 C C . TYR B 1 194 ? 24.922 -30.781 -11.289 1 98.12 194 TYR B C 1
ATOM 7320 O O . TYR B 1 194 ? 23.891 -30.312 -10.812 1 98.12 194 TYR B O 1
ATOM 7328 N N . ALA B 1 195 ? 25.172 -32.062 -11.281 1 97.94 195 ALA B N 1
ATOM 7329 C CA . ALA B 1 195 ? 24.266 -33.031 -10.656 1 97.94 195 ALA B CA 1
ATOM 7330 C C . ALA B 1 195 ? 24.062 -32.719 -9.18 1 97.94 195 ALA B C 1
ATOM 7332 O O . ALA B 1 195 ? 22.938 -32.781 -8.68 1 97.94 195 ALA B O 1
ATOM 7333 N N . ASP B 1 196 ? 25.141 -32.406 -8.523 1 97.06 196 ASP B N 1
ATOM 7334 C CA . ASP B 1 196 ? 25.062 -32.031 -7.113 1 97.06 196 ASP B CA 1
ATOM 7335 C C . ASP B 1 196 ? 24.219 -30.781 -6.914 1 97.06 196 ASP B C 1
ATOM 7337 O O . ASP B 1 196 ? 23.406 -30.703 -5.984 1 97.06 196 ASP B O 1
ATOM 7341 N N . MET B 1 197 ? 24.375 -29.859 -7.766 1 97.31 197 MET B N 1
ATOM 7342 C CA . MET B 1 197 ? 23.656 -28.594 -7.648 1 97.31 197 MET B CA 1
ATOM 7343 C C . MET B 1 197 ? 22.156 -28.797 -7.855 1 97.31 197 MET B C 1
ATOM 7345 O O . MET B 1 197 ? 21.344 -28.188 -7.156 1 97.31 197 MET B O 1
ATOM 7349 N N . VAL B 1 198 ? 21.797 -29.609 -8.781 1 96.75 198 VAL B N 1
ATOM 7350 C CA . VAL B 1 198 ? 20.391 -29.891 -9.055 1 96.75 198 VAL B CA 1
ATOM 7351 C C . VAL B 1 198 ? 19.797 -30.719 -7.91 1 96.75 198 VAL B C 1
ATOM 7353 O O . VAL B 1 198 ? 18.734 -30.375 -7.395 1 96.75 198 VAL B O 1
ATOM 7356 N N . ALA B 1 199 ? 20.5 -31.688 -7.438 1 96.69 199 ALA B N 1
ATOM 7357 C CA . ALA B 1 199 ? 19.969 -32.656 -6.477 1 96.69 199 ALA B CA 1
ATOM 7358 C C . ALA B 1 199 ? 19.859 -32.062 -5.082 1 96.69 199 ALA B C 1
ATOM 7360 O O . ALA B 1 199 ? 18.938 -32.344 -4.336 1 96.69 199 ALA B O 1
ATOM 7361 N N . LYS B 1 200 ? 20.781 -31.172 -4.797 1 95.94 200 LYS B N 1
ATOM 7362 C CA . LYS B 1 200 ? 20.875 -30.75 -3.404 1 95.94 200 LYS B CA 1
ATOM 7363 C C . LYS B 1 200 ? 20.359 -29.312 -3.232 1 95.94 200 LYS B C 1
ATOM 7365 O O . LYS B 1 200 ? 19.953 -28.922 -2.135 1 95.94 200 LYS B O 1
ATOM 7370 N N . PHE B 1 201 ? 20.359 -28.547 -4.324 1 96.06 201 PHE B N 1
ATOM 7371 C CA . PHE B 1 201 ? 20.109 -27.125 -4.133 1 96.06 201 PHE B CA 1
ATOM 7372 C C . PHE B 1 201 ? 19.016 -26.641 -5.07 1 96.06 201 PHE B C 1
ATOM 7374 O O . PHE B 1 201 ? 18.734 -25.438 -5.133 1 96.06 201 PHE B O 1
ATOM 7381 N N . LYS B 1 202 ? 18.422 -27.469 -5.781 1 92 202 LYS B N 1
ATOM 7382 C CA . LYS B 1 202 ? 17.375 -27.078 -6.734 1 92 202 LYS B CA 1
ATOM 7383 C C . LYS B 1 202 ? 17.875 -25.984 -7.668 1 92 202 LYS B C 1
ATOM 7385 O O . LYS B 1 202 ? 17.156 -25.031 -7.945 1 92 202 LYS B O 1
ATOM 7390 N N . ALA B 1 203 ? 19.156 -26.047 -8.023 1 92.06 203 ALA B N 1
ATOM 7391 C CA . ALA B 1 203 ? 19.75 -25 -8.844 1 92.06 203 ALA B CA 1
ATOM 7392 C C . ALA B 1 203 ? 19.984 -25.484 -10.273 1 92.06 203 ALA B C 1
ATOM 7394 O O . ALA B 1 203 ? 20.953 -26.188 -10.547 1 92.06 203 ALA B O 1
ATOM 7395 N N . ASP B 1 204 ? 19.078 -25.062 -11.125 1 90.56 204 ASP B N 1
ATOM 7396 C CA . ASP B 1 204 ? 19.25 -25.359 -12.539 1 90.56 204 ASP B CA 1
ATOM 7397 C C . ASP B 1 204 ? 20 -24.234 -13.25 1 90.56 204 ASP B C 1
ATOM 7399 O O . ASP B 1 204 ? 19.797 -23.062 -12.945 1 90.56 204 ASP B O 1
ATOM 7403 N N . SER B 1 205 ? 20.875 -24.641 -14.164 1 93.19 205 SER B N 1
ATOM 7404 C CA . SER B 1 205 ? 21.641 -23.641 -14.898 1 93.19 205 SER B CA 1
ATOM 7405 C C . SER B 1 205 ? 21.781 -24.031 -16.359 1 93.19 205 SER B C 1
ATOM 7407 O O . SER B 1 205 ? 21.109 -23.484 -17.234 1 93.19 205 SER B O 1
ATOM 7409 N N . LEU B 1 206 ? 22.438 -25.141 -16.641 1 95.44 206 LEU B N 1
ATOM 7410 C CA . LEU B 1 206 ? 22.641 -25.562 -18.031 1 95.44 206 LEU B CA 1
ATOM 7411 C C . LEU B 1 206 ? 21.328 -26.031 -18.641 1 95.44 206 LEU B C 1
ATOM 7413 O O . LEU B 1 206 ? 21.047 -25.734 -19.812 1 95.44 206 LEU B O 1
ATOM 7417 N N . PHE B 1 207 ? 20.625 -26.781 -17.953 1 96.25 207 PHE B N 1
ATOM 7418 C CA . PHE B 1 207 ? 19.312 -27.297 -18.312 1 96.25 207 PHE B CA 1
ATOM 7419 C C . PHE B 1 207 ? 18.531 -27.672 -17.062 1 96.25 207 PHE B C 1
ATOM 7421 O O . PHE B 1 207 ? 19.078 -27.734 -15.961 1 96.25 207 PHE B O 1
ATOM 7428 N N . LYS B 1 208 ? 17.266 -27.797 -17.234 1 96.56 208 LYS B N 1
ATOM 7429 C CA . LYS B 1 208 ? 16.438 -28.312 -16.156 1 96.56 208 LYS B CA 1
ATOM 7430 C C . LYS B 1 208 ? 16.375 -29.844 -16.203 1 96.56 208 LYS B C 1
ATOM 7432 O O . LYS B 1 208 ? 16.219 -30.438 -17.266 1 96.56 208 LYS B O 1
ATOM 7437 N N . ALA B 1 209 ? 16.625 -30.453 -15.102 1 97.56 209 ALA B N 1
ATOM 7438 C CA . ALA B 1 209 ? 16.5 -31.906 -14.938 1 97.56 209 ALA B CA 1
ATOM 7439 C C . ALA B 1 209 ? 15.648 -32.25 -13.727 1 97.56 209 ALA B C 1
ATOM 7441 O O . ALA B 1 209 ? 15.852 -31.719 -12.641 1 97.56 209 ALA B O 1
ATOM 7442 N N . THR B 1 210 ? 14.672 -33.125 -13.961 1 97.31 210 THR B N 1
ATOM 7443 C CA . THR B 1 210 ? 13.758 -33.469 -12.875 1 97.31 210 THR B CA 1
ATOM 7444 C C . THR B 1 210 ? 13.023 -34.781 -13.156 1 97.31 210 THR B C 1
ATOM 7446 O O . THR B 1 210 ? 13.383 -35.5 -14.078 1 97.31 210 THR B O 1
ATOM 7449 N N . VAL B 1 211 ? 12.211 -35.188 -12.242 1 97.19 211 VAL B N 1
ATOM 7450 C CA . VAL B 1 211 ? 11.305 -36.312 -12.391 1 97.19 211 VAL B CA 1
ATOM 7451 C C . VAL B 1 211 ? 9.859 -35.812 -12.445 1 97.19 211 VAL B C 1
ATOM 7453 O O . VAL B 1 211 ? 9.445 -35 -11.617 1 97.19 211 VAL B O 1
ATOM 7456 N N . GLN B 1 212 ? 9.156 -36.219 -13.453 1 95.56 212 GLN B N 1
ATOM 7457 C CA . GLN B 1 212 ? 7.758 -35.875 -13.633 1 95.56 212 GLN B CA 1
ATOM 7458 C C . GLN B 1 212 ? 6.965 -37 -14.258 1 95.56 212 GLN B C 1
ATOM 7460 O O . GLN B 1 212 ? 7.551 -37.969 -14.773 1 95.56 212 GLN B O 1
ATOM 7465 N N . PRO B 1 213 ? 5.637 -36.906 -14.18 1 94.88 213 PRO B N 1
ATOM 7466 C CA . PRO B 1 213 ? 4.852 -37.875 -14.938 1 94.88 213 PRO B CA 1
ATOM 7467 C C . PRO B 1 213 ? 5.117 -37.812 -16.438 1 94.88 213 PRO B C 1
ATOM 7469 O O . PRO B 1 213 ? 5.281 -36.719 -17 1 94.88 213 PRO B O 1
ATOM 7472 N N . ASP B 1 214 ? 5.172 -38.969 -17.047 1 96.25 214 ASP B N 1
ATOM 7473 C CA . ASP B 1 214 ? 5.344 -39.062 -18.5 1 96.25 214 ASP B CA 1
ATOM 7474 C C . ASP B 1 214 ? 4.07 -38.656 -19.234 1 96.25 214 ASP B C 1
ATOM 7476 O O . ASP B 1 214 ? 3.016 -39.25 -19.047 1 96.25 214 ASP B O 1
ATOM 7480 N N . ASP B 1 215 ? 4.16 -37.719 -20.094 1 94.94 215 ASP B N 1
ATOM 7481 C CA . ASP B 1 215 ? 2.994 -37.188 -20.781 1 94.94 215 ASP B CA 1
ATOM 7482 C C . ASP B 1 215 ? 2.395 -38.219 -21.719 1 94.94 215 ASP B C 1
ATOM 7484 O O . ASP B 1 215 ? 1.238 -38.094 -22.141 1 94.94 215 ASP B O 1
ATOM 7488 N N . LYS B 1 216 ? 3.148 -39.219 -22.094 1 95.94 216 LYS B N 1
ATOM 7489 C CA . LYS B 1 216 ? 2.613 -40.25 -22.984 1 95.94 216 LYS B CA 1
ATOM 7490 C C . LYS B 1 216 ? 2.281 -41.5 -22.188 1 95.94 216 LYS B C 1
ATOM 7492 O O . LYS B 1 216 ? 1.774 -42.469 -22.75 1 95.94 216 LYS B O 1
ATOM 7497 N N . ASN B 1 217 ? 2.6 -41.5 -20.953 1 95.56 217 ASN B N 1
ATOM 7498 C CA . ASN B 1 217 ? 2.215 -42.531 -20 1 95.56 217 ASN B CA 1
ATOM 7499 C C . ASN B 1 217 ? 2.004 -41.938 -18.609 1 95.56 217 ASN B C 1
ATOM 7501 O O . ASN B 1 217 ? 2.889 -42.031 -17.75 1 95.56 217 ASN B O 1
ATOM 7505 N N . SER B 1 218 ? 0.838 -41.562 -18.312 1 94.75 218 SER B N 1
ATOM 7506 C CA . SER B 1 218 ? 0.528 -40.719 -17.141 1 94.75 218 SER B CA 1
ATOM 7507 C C . SER B 1 218 ? 0.604 -41.531 -15.852 1 94.75 218 SER B C 1
ATOM 7509 O O . SER B 1 218 ? 0.514 -40.969 -14.758 1 94.75 218 SER B O 1
ATOM 7511 N N . GLN B 1 219 ? 0.856 -42.812 -15.883 1 95.38 219 GLN B N 1
ATOM 7512 C CA . GLN B 1 219 ? 0.896 -43.656 -14.703 1 95.38 219 GLN B CA 1
ATOM 7513 C C . GLN B 1 219 ? 2.32 -43.812 -14.18 1 95.38 219 GLN B C 1
ATOM 7515 O O . GLN B 1 219 ? 2.529 -44.281 -13.055 1 95.38 219 GLN B O 1
ATOM 7520 N N . ARG B 1 220 ? 3.205 -43.375 -15.008 1 96 220 ARG B N 1
ATOM 7521 C CA . ARG B 1 220 ? 4.602 -43.594 -14.625 1 96 220 ARG B CA 1
ATOM 7522 C C . ARG B 1 220 ? 5.359 -42.25 -14.617 1 96 220 ARG B C 1
ATOM 7524 O O . ARG B 1 220 ? 5.031 -41.344 -15.375 1 96 220 ARG B O 1
ATOM 7531 N N . HIS B 1 221 ? 6.406 -42.281 -13.742 1 96.75 221 HIS B N 1
ATOM 7532 C CA . HIS B 1 221 ? 7.336 -41.156 -13.75 1 96.75 221 HIS B CA 1
ATOM 7533 C C . HIS B 1 221 ? 8.484 -41.375 -14.734 1 96.75 221 HIS B C 1
ATOM 7535 O O . HIS B 1 221 ? 8.75 -42.531 -15.109 1 96.75 221 HIS B O 1
ATOM 7541 N N . VAL B 1 222 ? 9.047 -40.312 -15.18 1 97.44 222 VAL B N 1
ATOM 7542 C CA . VAL B 1 222 ? 10.18 -40.375 -16.094 1 97.44 222 VAL B CA 1
ATOM 7543 C C . VAL B 1 222 ? 11.18 -39.281 -15.773 1 97.44 222 VAL B C 1
ATOM 7545 O O . VAL B 1 222 ? 10.844 -38.312 -15.109 1 97.44 222 VAL B O 1
ATOM 7548 N N . LEU B 1 223 ? 12.438 -39.531 -16.156 1 98.25 223 LEU B N 1
ATOM 7549 C CA . LEU B 1 223 ? 13.406 -38.438 -16.156 1 98.25 223 LEU B CA 1
ATOM 7550 C C . LEU B 1 223 ? 13.062 -37.406 -17.234 1 98.25 223 LEU B C 1
ATOM 7552 O O . LEU B 1 223 ? 12.727 -37.75 -18.359 1 98.25 223 LEU B O 1
ATOM 7556 N N . LEU B 1 224 ? 13.102 -36.156 -16.828 1 97.88 224 LEU B N 1
ATOM 7557 C CA . LEU B 1 224 ? 12.727 -35.094 -17.75 1 97.88 224 LEU B CA 1
ATOM 7558 C C . LEU B 1 224 ? 13.82 -34.031 -17.844 1 97.88 224 LEU B C 1
ATOM 7560 O O . LEU B 1 224 ? 14.391 -33.656 -16.812 1 97.88 224 LEU B O 1
ATOM 7564 N N . ILE B 1 225 ? 14.164 -33.625 -19.078 1 97.88 225 ILE B N 1
ATOM 7565 C CA . ILE B 1 225 ? 15.078 -32.5 -19.344 1 97.88 225 ILE B CA 1
ATOM 7566 C C . ILE B 1 225 ? 14.344 -31.406 -20.094 1 97.88 225 ILE B C 1
ATOM 7568 O O . ILE B 1 225 ? 13.562 -31.688 -21.016 1 97.88 225 ILE B O 1
ATOM 7572 N N . ASP B 1 226 ? 14.516 -30.172 -19.688 1 95.81 226 ASP B N 1
ATOM 7573 C CA . ASP B 1 226 ? 13.945 -29 -20.344 1 95.81 226 ASP B CA 1
ATOM 7574 C C . ASP B 1 226 ? 14.906 -27.812 -20.281 1 95.81 226 ASP B C 1
ATOM 7576 O O . ASP B 1 226 ? 16 -27.922 -19.719 1 95.81 226 ASP B O 1
ATOM 7580 N N . GLN B 1 227 ? 14.609 -26.797 -21 1 92.94 227 GLN B N 1
ATOM 7581 C CA . GLN B 1 227 ? 15.422 -25.594 -20.922 1 92.94 227 GLN B CA 1
ATOM 7582 C C . GLN B 1 227 ? 15.367 -24.984 -19.516 1 92.94 227 GLN B C 1
ATOM 7584 O O . GLN B 1 227 ? 14.359 -25.094 -18.828 1 92.94 227 GLN B O 1
ATOM 7589 N N . PRO B 1 228 ? 16.469 -24.328 -19.109 1 90 228 PRO B N 1
ATOM 7590 C CA . PRO B 1 228 ? 16.516 -23.766 -17.75 1 90 228 PRO B CA 1
ATOM 7591 C C . PRO B 1 228 ? 15.883 -22.391 -17.672 1 90 228 PRO B C 1
ATOM 7593 O O . PRO B 1 228 ? 15.648 -21.75 -18.703 1 90 228 PRO B O 1
ATOM 7596 N N . GLN B 1 229 ? 15.578 -22.031 -16.453 1 83.5 229 GLN B N 1
ATOM 7597 C CA . GLN B 1 229 ? 15.273 -20.625 -16.203 1 83.5 229 GLN B CA 1
ATOM 7598 C C . GLN B 1 229 ? 16.547 -19.781 -16.234 1 83.5 229 GLN B C 1
ATOM 7600 O O . GLN B 1 229 ? 17.547 -20.125 -15.609 1 83.5 229 GLN B O 1
ATOM 7605 N N . LEU B 1 230 ? 16.469 -18.688 -16.969 1 79.56 230 LEU B N 1
ATOM 7606 C CA . LEU B 1 230 ? 17.641 -17.844 -17.156 1 79.56 230 LEU B CA 1
ATOM 7607 C C . LEU B 1 230 ? 17.734 -16.781 -16.062 1 79.56 230 LEU B C 1
ATOM 7609 O O . LEU B 1 230 ? 16.703 -16.375 -15.508 1 79.56 230 LEU B O 1
ATOM 7613 N N . ASN B 1 231 ? 18.891 -16.344 -15.758 1 75.5 231 ASN B N 1
ATOM 7614 C CA . ASN B 1 231 ? 19.125 -15.352 -14.711 1 75.5 231 ASN B CA 1
ATOM 7615 C C . ASN B 1 231 ? 18.906 -13.93 -15.234 1 75.5 231 ASN B C 1
ATOM 7617 O O . ASN B 1 231 ? 18.484 -13.047 -14.492 1 75.5 231 ASN B O 1
ATOM 7621 N N . LEU B 1 232 ? 19.281 -13.75 -16.453 1 75.19 232 LEU B N 1
ATOM 7622 C CA . LEU B 1 232 ? 19.125 -12.43 -17.062 1 75.19 232 LEU B CA 1
ATOM 7623 C C . LEU B 1 232 ? 17.938 -12.414 -18.016 1 75.19 232 LEU B C 1
ATOM 7625 O O . LEU B 1 232 ? 17.453 -13.469 -18.453 1 75.19 232 LEU B O 1
ATOM 7629 N N . PHE B 1 233 ? 17.266 -11.367 -18.312 1 65.44 233 PHE B N 1
ATOM 7630 C CA . PHE B 1 233 ? 15.938 -11.242 -18.906 1 65.44 233 PHE B CA 1
ATOM 7631 C C . PHE B 1 233 ? 16.031 -11.211 -20.438 1 65.44 233 PHE B C 1
ATOM 7633 O O . PHE B 1 233 ? 15.055 -11.492 -21.125 1 65.44 233 PHE B O 1
ATOM 7640 N N . ALA B 1 234 ? 17.219 -11.07 -21.016 1 62.38 234 ALA B N 1
ATOM 7641 C CA . ALA B 1 234 ? 17.219 -10.922 -22.453 1 62.38 234 ALA B CA 1
ATOM 7642 C C . ALA B 1 234 ? 17.469 -12.258 -23.156 1 62.38 234 ALA B C 1
ATOM 7644 O O . ALA B 1 234 ? 18.594 -12.773 -23.125 1 62.38 234 ALA B O 1
ATOM 7645 N N . ARG B 1 235 ? 16.531 -12.742 -23.703 1 65.06 235 ARG B N 1
ATOM 7646 C CA . ARG B 1 235 ? 16.531 -14.062 -24.328 1 65.06 235 ARG B CA 1
ATOM 7647 C C . ARG B 1 235 ? 17.406 -14.078 -25.578 1 65.06 235 ARG B C 1
ATOM 7649 O O . ARG B 1 235 ? 18.062 -15.078 -25.859 1 65.06 235 ARG B O 1
ATOM 7656 N N . ASP B 1 236 ? 17.422 -13.016 -26.156 1 66 236 ASP B N 1
ATOM 7657 C CA . ASP B 1 236 ? 18.047 -13.023 -27.469 1 66 236 ASP B CA 1
ATOM 7658 C C . ASP B 1 236 ? 19.531 -13.414 -27.375 1 66 236 ASP B C 1
ATOM 7660 O O . ASP B 1 236 ? 20.125 -13.828 -28.359 1 66 236 ASP B O 1
ATOM 7664 N N . PHE B 1 237 ? 19.828 -13.531 -26.219 1 71 237 PHE B N 1
ATOM 7665 C CA . PHE B 1 237 ? 21.25 -13.805 -26.047 1 71 237 PHE B CA 1
ATOM 7666 C C . PHE B 1 237 ? 21.484 -15.258 -25.672 1 71 237 PHE B C 1
ATOM 7668 O O . PHE B 1 237 ? 22.625 -15.695 -25.547 1 71 237 PHE B O 1
ATOM 7675 N N . TYR B 1 238 ? 20.438 -15.938 -25.625 1 82.75 238 TYR B N 1
ATOM 7676 C CA . TYR B 1 238 ? 20.562 -17.312 -25.156 1 82.75 238 TYR B CA 1
ATOM 7677 C C . TYR B 1 238 ? 20.219 -18.312 -26.25 1 82.75 238 TYR B C 1
ATOM 7679 O O . TYR B 1 238 ? 19.641 -17.938 -27.281 1 82.75 238 TYR B O 1
ATOM 7687 N N . ILE B 1 239 ? 20.641 -19.484 -26.047 1 87.88 239 ILE B N 1
ATOM 7688 C CA . ILE B 1 239 ? 20.422 -20.547 -27.016 1 87.88 239 ILE B CA 1
ATOM 7689 C C . ILE B 1 239 ? 19.031 -21.141 -26.828 1 87.88 239 ILE B C 1
ATOM 7691 O O . ILE B 1 239 ? 18.625 -22.047 -27.578 1 87.88 239 ILE B O 1
ATOM 7695 N N . THR B 1 240 ? 18.266 -20.672 -25.891 1 87.19 240 THR B N 1
ATOM 7696 C CA . THR B 1 240 ? 16.938 -21.203 -25.562 1 87.19 240 THR B CA 1
ATOM 7697 C C . THR B 1 240 ? 15.953 -20.938 -26.688 1 87.19 240 THR B C 1
ATOM 7699 O O . THR B 1 240 ? 16.141 -20 -27.484 1 87.19 240 THR B O 1
ATOM 7702 N N . MET B 1 241 ? 14.969 -21.797 -26.766 1 85.06 241 MET B N 1
ATOM 7703 C CA . MET B 1 241 ? 13.883 -21.625 -27.719 1 85.06 241 MET B CA 1
ATOM 7704 C C . MET B 1 241 ? 12.891 -20.578 -27.219 1 85.06 241 MET B C 1
ATOM 7706 O O . MET B 1 241 ? 12.609 -20.5 -26.031 1 85.06 241 MET B O 1
ATOM 7710 N N . ALA B 1 242 ? 12.352 -19.906 -28.203 1 76.88 242 ALA B N 1
ATOM 7711 C CA . ALA B 1 242 ? 11.367 -18.875 -27.859 1 76.88 242 ALA B CA 1
ATOM 7712 C C . ALA B 1 242 ? 10.062 -19.516 -27.391 1 76.88 242 ALA B C 1
ATOM 7714 O O . ALA B 1 242 ? 9.742 -20.641 -27.781 1 76.88 242 ALA B O 1
ATOM 7715 N N . ASP B 1 243 ? 9.375 -18.812 -26.609 1 74.31 243 ASP B N 1
ATOM 7716 C CA . ASP B 1 243 ? 8.117 -19.312 -26.062 1 74.31 243 ASP B CA 1
ATOM 7717 C C . ASP B 1 243 ? 7.133 -19.656 -27.172 1 74.31 243 ASP B C 1
ATOM 7719 O O . ASP B 1 243 ? 6.387 -20.625 -27.047 1 74.31 243 ASP B O 1
ATOM 7723 N N . GLU B 1 244 ? 7.148 -18.859 -28.203 1 72.12 244 GLU B N 1
ATOM 7724 C CA . GLU B 1 244 ? 6.234 -19.078 -29.328 1 72.12 244 GLU B CA 1
ATOM 7725 C C . GLU B 1 244 ? 6.484 -20.422 -30 1 72.12 244 GLU B C 1
ATOM 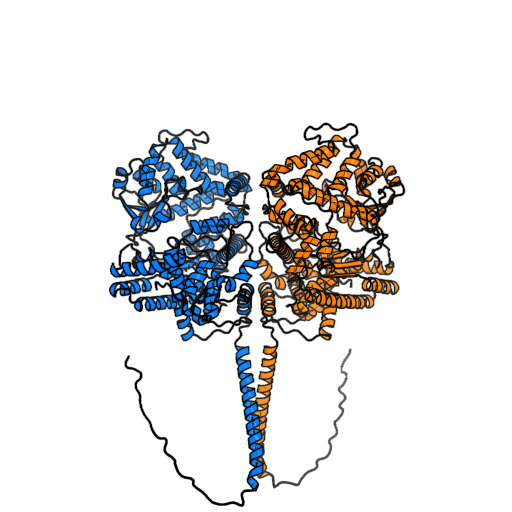7727 O O . GLU B 1 244 ? 5.562 -21.047 -30.516 1 72.12 244 GLU B O 1
ATOM 7732 N N . GLN B 1 245 ? 7.711 -20.844 -29.797 1 77.88 245 GLN B N 1
ATOM 7733 C CA . GLN B 1 245 ? 8.094 -22.109 -30.422 1 77.88 245 GLN B CA 1
ATOM 7734 C C . GLN B 1 245 ? 7.805 -23.297 -29.516 1 77.88 245 GLN B C 1
ATOM 7736 O O . GLN B 1 245 ? 7.906 -24.453 -29.922 1 77.88 245 GLN B O 1
ATOM 7741 N N . ARG B 1 246 ? 7.348 -23 -28.375 1 82.81 246 ARG B N 1
ATOM 7742 C CA . ARG B 1 246 ? 7.168 -24.047 -27.391 1 82.81 246 ARG B CA 1
ATOM 7743 C C . ARG B 1 246 ? 5.691 -24.25 -27.062 1 82.81 246 ARG B C 1
ATOM 7745 O O . ARG B 1 246 ? 5.348 -24.766 -26 1 82.81 246 ARG B O 1
ATOM 7752 N N . HIS B 1 247 ? 4.883 -23.875 -28.016 1 77.25 247 HIS B N 1
ATOM 7753 C CA . HIS B 1 247 ? 3.443 -23.922 -27.781 1 77.25 247 HIS B CA 1
ATOM 7754 C C . HIS B 1 247 ? 2.904 -25.344 -27.906 1 77.25 247 HIS B C 1
ATOM 7756 O O . HIS B 1 247 ? 2.039 -25.75 -27.125 1 77.25 247 HIS B O 1
ATOM 7762 N N . ASP B 1 248 ? 3.402 -26.078 -28.828 1 79.12 248 ASP B N 1
ATOM 7763 C CA . ASP B 1 248 ? 2.936 -27.438 -29.062 1 79.12 248 ASP B CA 1
ATOM 7764 C C . ASP B 1 248 ? 3.748 -28.453 -28.25 1 79.12 248 ASP B C 1
ATOM 7766 O O . ASP B 1 248 ? 4.789 -28.922 -28.719 1 79.12 248 ASP B O 1
ATOM 7770 N N . ILE B 1 249 ? 3.236 -28.938 -27.297 1 85.25 249 ILE B N 1
ATOM 7771 C CA . ILE B 1 249 ? 3.928 -29.812 -26.359 1 85.25 249 ILE B CA 1
ATOM 7772 C C . ILE B 1 249 ? 4.188 -31.172 -27 1 85.25 249 ILE B C 1
ATOM 7774 O O . ILE B 1 249 ? 5.207 -31.812 -26.734 1 85.25 249 ILE B O 1
ATOM 7778 N N . ALA B 1 250 ? 3.232 -31.578 -27.828 1 85.88 250 ALA B N 1
ATOM 7779 C CA . ALA B 1 250 ? 3.395 -32.875 -28.484 1 85.88 250 ALA B CA 1
ATOM 7780 C C . ALA B 1 250 ? 4.586 -32.844 -29.438 1 85.88 250 ALA B C 1
ATOM 7782 O O . ALA B 1 250 ? 5.32 -33.844 -29.547 1 85.88 250 ALA B O 1
ATOM 7783 N N . GLU B 1 251 ? 4.754 -31.766 -30.016 1 87 251 GLU B N 1
ATOM 7784 C CA . GLU B 1 251 ? 5.887 -31.609 -30.938 1 87 251 GLU B CA 1
ATOM 7785 C C . GLU B 1 251 ? 7.199 -31.484 -30.156 1 87 251 GLU B C 1
ATOM 7787 O O . GLU B 1 251 ? 8.25 -31.906 -30.656 1 87 251 GLU B O 1
ATOM 7792 N N . LEU B 1 252 ? 7.121 -31 -29.031 1 92.31 252 LEU B N 1
ATOM 7793 C CA . LEU B 1 252 ? 8.312 -30.781 -28.219 1 92.31 252 LEU B CA 1
ATOM 7794 C C . LEU B 1 252 ? 8.758 -32.062 -27.547 1 92.31 252 LEU B C 1
ATOM 7796 O O . LEU B 1 252 ? 9.938 -32.219 -27.203 1 92.31 252 LEU B O 1
ATOM 7800 N N . TYR B 1 253 ? 7.867 -32.969 -27.391 1 94.75 253 TYR B N 1
ATOM 7801 C CA . TYR B 1 253 ? 8.102 -34.219 -26.672 1 94.75 253 TYR B CA 1
ATOM 7802 C C . TYR B 1 253 ? 9.016 -35.156 -27.469 1 94.75 253 TYR B C 1
ATOM 7804 O O . TYR B 1 253 ? 8.703 -35.5 -28.609 1 94.75 253 TYR B O 1
ATOM 7812 N N . THR B 1 254 ? 10.117 -35.5 -26.875 1 96.62 254 THR B N 1
ATOM 7813 C CA . THR B 1 254 ? 11.008 -36.5 -27.438 1 96.62 254 THR B CA 1
ATOM 7814 C C . THR B 1 254 ? 11.414 -37.531 -26.375 1 96.62 254 THR B C 1
ATOM 7816 O O . THR B 1 254 ? 11.922 -37.156 -25.312 1 96.62 254 THR B O 1
ATOM 7819 N N . LYS B 1 255 ? 11.156 -38.719 -26.625 1 97.06 255 LYS B N 1
ATOM 7820 C CA . LYS B 1 255 ? 11.625 -39.812 -25.75 1 97.06 255 LYS B CA 1
ATOM 7821 C C . LYS B 1 255 ? 12.891 -40.438 -26.312 1 97.06 255 LYS B C 1
ATOM 7823 O O . LYS B 1 255 ? 12.93 -40.844 -27.484 1 97.06 255 LYS B O 1
ATOM 7828 N N . ILE B 1 256 ? 13.891 -40.531 -25.516 1 97.69 256 ILE B N 1
ATOM 7829 C CA . ILE B 1 256 ? 15.195 -41.031 -25.938 1 97.69 256 ILE B CA 1
ATOM 7830 C C . ILE B 1 256 ? 15.844 -41.781 -24.797 1 97.69 256 ILE B C 1
ATOM 7832 O O . ILE B 1 256 ? 15.508 -41.594 -23.625 1 97.69 256 ILE B O 1
ATOM 7836 N N . THR B 1 257 ? 16.703 -42.688 -25.109 1 98.06 257 THR B N 1
ATOM 7837 C CA . THR B 1 257 ? 17.406 -43.438 -24.062 1 98.06 257 THR B CA 1
ATOM 7838 C C . THR B 1 257 ? 18.719 -42.75 -23.719 1 98.06 257 THR B C 1
ATOM 7840 O O . THR B 1 257 ? 19.266 -42 -24.516 1 98.06 257 THR B O 1
ATOM 7843 N N . LEU B 1 258 ? 19.25 -43.094 -22.531 1 97.88 258 LEU B N 1
ATOM 7844 C CA . LEU B 1 258 ? 20.547 -42.562 -22.141 1 97.88 258 LEU B CA 1
ATOM 7845 C C . LEU B 1 258 ? 21.641 -43 -23.094 1 97.88 258 LEU B C 1
ATOM 7847 O O . LEU B 1 258 ? 22.578 -42.25 -23.375 1 97.88 258 LEU B O 1
ATOM 7851 N N . GLY B 1 259 ? 21.516 -44.219 -23.562 1 97.38 259 GLY B N 1
ATOM 7852 C CA . GLY B 1 259 ? 22.469 -44.688 -24.547 1 97.38 259 GLY B CA 1
ATOM 7853 C C . GLY B 1 259 ? 22.453 -43.875 -25.844 1 97.38 259 GLY B C 1
ATOM 7854 O O . GLY B 1 259 ? 23.5 -43.562 -26.375 1 97.38 259 GLY B O 1
ATOM 7855 N N . ASP B 1 260 ? 21.297 -43.625 -26.312 1 97.75 260 ASP B N 1
ATOM 7856 C CA . ASP B 1 260 ? 21.156 -42.812 -27.531 1 97.75 260 ASP B CA 1
ATOM 7857 C C . ASP B 1 260 ? 21.641 -41.375 -27.297 1 97.7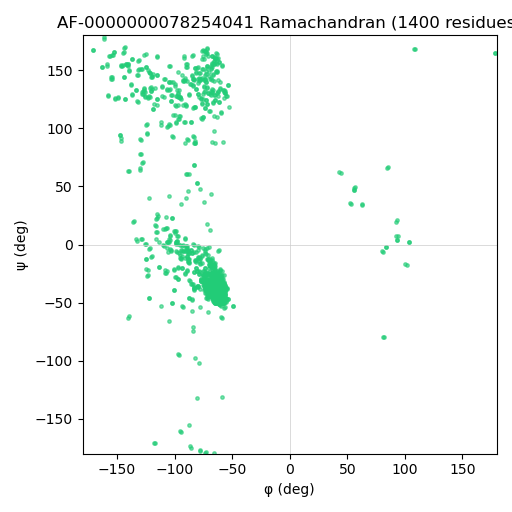5 260 ASP B C 1
ATOM 7859 O O . ASP B 1 260 ? 22.203 -40.781 -28.203 1 97.75 260 ASP B O 1
ATOM 7863 N N . MET B 1 261 ? 21.438 -40.875 -26.125 1 97.94 261 MET B N 1
ATOM 7864 C CA . MET B 1 261 ? 21.906 -39.531 -25.812 1 97.94 261 MET B CA 1
ATOM 7865 C C . MET B 1 261 ? 23.438 -39.5 -25.812 1 97.94 261 MET B C 1
ATOM 7867 O O . MET B 1 261 ? 24.016 -38.5 -26.281 1 97.94 261 MET B O 1
ATOM 7871 N N . ARG B 1 262 ? 24.016 -40.531 -25.328 1 96.38 262 ARG B N 1
ATOM 7872 C CA . ARG B 1 262 ? 25.469 -40.594 -25.328 1 96.38 262 ARG B CA 1
ATOM 7873 C C . ARG B 1 262 ? 26.016 -40.5 -26.75 1 96.38 262 ARG B C 1
ATOM 7875 O O . ARG B 1 262 ? 27.078 -39.906 -26.969 1 96.38 262 ARG B O 1
ATOM 7882 N N . ILE B 1 263 ? 25.266 -41 -27.672 1 97.31 263 ILE B N 1
ATOM 7883 C CA . ILE B 1 263 ? 25.703 -41.031 -29.062 1 97.31 263 ILE B CA 1
ATOM 7884 C C . ILE B 1 263 ? 25.375 -39.719 -29.75 1 97.31 263 ILE B C 1
ATOM 7886 O O . ILE B 1 263 ? 26.234 -39.094 -30.406 1 97.31 263 ILE B O 1
ATOM 7890 N N . SER B 1 264 ? 24.172 -39.219 -29.578 1 97.25 264 SER B N 1
ATOM 7891 C CA . SER B 1 264 ? 23.688 -38.062 -30.312 1 97.25 264 SER B CA 1
ATOM 7892 C C . SER B 1 264 ? 24.141 -36.75 -29.672 1 97.25 264 SER B C 1
ATOM 7894 O O . SER B 1 264 ? 24.203 -35.719 -30.328 1 97.25 264 SER B O 1
ATOM 7896 N N . LEU B 1 265 ? 24.438 -36.781 -28.391 1 98.06 265 LEU B N 1
ATOM 7897 C CA . LEU B 1 265 ? 24.891 -35.625 -27.609 1 98.06 265 LEU B CA 1
ATOM 7898 C C . LEU B 1 265 ? 26.188 -35.969 -26.859 1 98.06 265 LEU B C 1
ATOM 7900 O O . LEU B 1 265 ? 26.203 -35.969 -25.625 1 98.06 265 LEU B O 1
ATOM 7904 N N . PRO B 1 266 ? 27.234 -36.125 -27.516 1 97.12 266 PRO B N 1
ATOM 7905 C CA . PRO B 1 266 ? 28.438 -36.75 -26.953 1 97.12 266 PRO B CA 1
ATOM 7906 C C . PRO B 1 266 ? 29.234 -35.812 -26.062 1 97.12 266 PRO B C 1
ATOM 7908 O O . PRO B 1 266 ? 30.141 -36.25 -25.344 1 97.12 266 PRO B O 1
ATOM 7911 N N . HIS B 1 267 ? 28.984 -34.562 -26.047 1 97.31 267 HIS B N 1
ATOM 7912 C CA . HIS B 1 267 ? 29.875 -33.625 -25.375 1 97.31 267 HIS B CA 1
ATOM 7913 C C . HIS B 1 267 ? 29.453 -33.406 -23.922 1 97.31 267 HIS B C 1
ATOM 7915 O O . HIS B 1 267 ? 30 -32.562 -23.234 1 97.31 267 HIS B O 1
ATOM 7921 N N . PHE B 1 268 ? 28.516 -34.094 -23.438 1 97.31 268 PHE B N 1
ATOM 7922 C CA . PHE B 1 268 ? 28.078 -34.156 -22.047 1 97.31 268 PHE B CA 1
ATOM 7923 C C . PHE B 1 268 ? 27.797 -35.594 -21.641 1 97.31 268 PHE B C 1
ATOM 7925 O O . PHE B 1 268 ? 27.078 -36.312 -22.328 1 97.31 268 PHE B O 1
ATOM 7932 N N . ASN B 1 269 ? 28.344 -36.031 -20.562 1 97.25 269 ASN B N 1
ATOM 7933 C CA . ASN B 1 269 ? 28.188 -37.406 -20.109 1 97.25 269 ASN B CA 1
ATOM 7934 C C . ASN B 1 269 ? 26.875 -37.594 -19.344 1 97.25 269 ASN B C 1
ATOM 7936 O O . ASN B 1 269 ? 26.875 -37.625 -18.109 1 97.25 269 ASN B O 1
ATOM 7940 N N . TRP B 1 270 ? 25.797 -37.875 -19.984 1 97.94 270 TRP B N 1
ATOM 7941 C CA . TRP B 1 270 ? 24.438 -37.938 -19.469 1 97.94 270 TRP B CA 1
ATOM 7942 C C . TRP B 1 270 ? 24.281 -39.062 -18.453 1 97.94 270 TRP B C 1
ATOM 7944 O O . TRP B 1 270 ? 23.75 -38.844 -17.359 1 97.94 270 TRP B O 1
ATOM 7954 N N . PRO B 1 271 ? 24.828 -40.281 -18.719 1 97.12 271 PRO B N 1
ATOM 7955 C CA . PRO B 1 271 ? 24.719 -41.344 -17.703 1 97.12 271 PRO B CA 1
ATOM 7956 C C . PRO B 1 271 ? 25.422 -40.969 -16.391 1 97.12 271 PRO B C 1
ATOM 7958 O O . PRO B 1 271 ? 24.891 -41.25 -15.32 1 97.12 271 PRO B O 1
ATOM 7961 N N . LEU B 1 272 ? 26.578 -40.375 -16.516 1 97.31 272 LEU B N 1
ATOM 7962 C CA . LEU B 1 272 ? 27.297 -39.969 -15.312 1 97.31 272 LEU B CA 1
ATOM 7963 C C . LEU B 1 272 ? 26.484 -38.938 -14.531 1 97.31 272 LEU B C 1
ATOM 7965 O O . LEU B 1 272 ? 26.391 -39 -13.305 1 97.31 272 LEU B O 1
ATOM 7969 N N . PHE B 1 273 ? 25.953 -37.969 -15.219 1 97.88 273 PHE B N 1
ATOM 7970 C CA . PHE B 1 273 ? 25.156 -36.906 -14.609 1 97.88 273 PHE B CA 1
ATOM 7971 C C . PHE B 1 273 ? 23.984 -37.5 -13.82 1 97.88 273 PHE B C 1
ATOM 7973 O O . PHE B 1 273 ? 23.844 -37.219 -12.625 1 97.88 273 PHE B O 1
ATOM 7980 N N . PHE B 1 274 ? 23.141 -38.344 -14.406 1 98.25 274 PHE B N 1
ATOM 7981 C CA . PHE B 1 274 ? 21.938 -38.844 -13.766 1 98.25 274 PHE B CA 1
ATOM 7982 C C . PHE B 1 274 ? 22.297 -39.812 -12.633 1 98.25 274 PHE B C 1
ATOM 7984 O O . PHE B 1 274 ? 21.672 -39.75 -11.562 1 98.25 274 PHE B O 1
ATOM 7991 N N . ASN B 1 275 ? 23.25 -40.656 -12.875 1 97.94 275 ASN B N 1
ATOM 7992 C CA . ASN B 1 275 ? 23.625 -41.594 -11.828 1 97.94 275 ASN B CA 1
ATOM 7993 C C . ASN B 1 275 ? 24.203 -40.875 -10.609 1 97.94 275 ASN B C 1
ATOM 7995 O O . ASN B 1 275 ? 24 -41.281 -9.477 1 97.94 275 ASN B O 1
ATOM 7999 N N . HIS B 1 276 ? 24.906 -39.812 -10.867 1 97.62 276 HIS B N 1
ATOM 8000 C CA . HIS B 1 276 ? 25.438 -39.031 -9.758 1 97.62 276 HIS B CA 1
ATOM 8001 C C . HIS B 1 276 ? 24.328 -38.25 -9.062 1 97.62 276 HIS B C 1
ATOM 8003 O O . HIS B 1 276 ? 24.328 -38.125 -7.832 1 97.62 276 HIS B O 1
ATOM 8009 N N . MET B 1 277 ? 23.406 -37.719 -9.82 1 97.44 277 MET B N 1
ATOM 8010 C CA . MET B 1 277 ? 22.266 -36.969 -9.289 1 97.44 277 MET B CA 1
ATOM 8011 C C . MET B 1 277 ? 21.453 -37.812 -8.32 1 97.44 277 MET B C 1
ATOM 8013 O O . MET B 1 277 ? 20.906 -37.312 -7.34 1 97.44 277 MET B O 1
ATOM 8017 N N . PHE B 1 278 ? 21.453 -39.156 -8.531 1 97.75 278 PHE B N 1
ATOM 8018 C CA . PHE B 1 278 ? 20.641 -40.062 -7.75 1 97.75 278 PHE B CA 1
ATOM 8019 C C . PHE B 1 278 ? 21.5 -40.906 -6.801 1 97.75 278 PHE B C 1
ATOM 8021 O O . PHE B 1 278 ? 21.016 -41.875 -6.207 1 97.75 278 PHE B O 1
ATOM 8028 N N . LYS B 1 279 ? 22.688 -40.562 -6.625 1 96.56 279 LYS B N 1
ATOM 8029 C CA . LYS B 1 279 ? 23.672 -41.406 -5.961 1 96.56 279 LYS B CA 1
ATOM 8030 C C . LYS B 1 279 ? 23.266 -41.719 -4.523 1 96.56 279 LYS B C 1
ATOM 8032 O O . LYS B 1 279 ? 23.594 -42.781 -3.994 1 96.56 279 LYS B O 1
ATOM 8037 N N . ASP B 1 280 ? 22.578 -40.812 -3.885 1 93.88 280 ASP B N 1
ATOM 8038 C CA . ASP B 1 280 ? 22.234 -40.969 -2.475 1 93.88 280 ASP B CA 1
ATOM 8039 C C . ASP B 1 280 ? 20.797 -41.469 -2.311 1 93.88 280 ASP B C 1
ATOM 8041 O O . ASP B 1 280 ? 20.25 -41.438 -1.202 1 93.88 280 ASP B O 1
ATOM 8045 N N . LEU B 1 281 ? 20.156 -41.875 -3.377 1 96.19 281 LEU B N 1
ATOM 8046 C CA . LEU B 1 281 ? 18.75 -42.25 -3.33 1 96.19 281 LEU B CA 1
ATOM 8047 C C . LEU B 1 281 ? 18.562 -43.75 -3.471 1 96.19 281 LEU B C 1
ATOM 8049 O O . LEU B 1 281 ? 19.344 -44.406 -4.168 1 96.19 281 LEU B O 1
ATOM 8053 N N . HIS B 1 282 ? 17.609 -44.219 -2.721 1 93.62 282 HIS B N 1
ATOM 8054 C CA . HIS B 1 282 ? 17.297 -45.656 -2.693 1 93.62 282 HIS B CA 1
ATOM 8055 C C . HIS B 1 282 ? 15.812 -45.906 -2.932 1 93.62 282 HIS B C 1
ATOM 8057 O O . HIS B 1 282 ? 14.977 -45.031 -2.639 1 93.62 282 HIS B O 1
ATOM 8063 N N . ASP B 1 283 ? 15.539 -47.031 -3.49 1 89.81 283 ASP B N 1
ATOM 8064 C CA . ASP B 1 283 ? 14.133 -47.406 -3.654 1 89.81 283 ASP B CA 1
ATOM 8065 C C . ASP B 1 283 ? 13.539 -47.906 -2.34 1 89.81 283 ASP B C 1
ATOM 8067 O O . ASP B 1 283 ? 14.195 -47.844 -1.297 1 89.81 283 ASP B O 1
ATOM 8071 N N . LYS B 1 284 ? 12.305 -48.312 -2.385 1 87.06 284 LYS B N 1
ATOM 8072 C CA . LYS B 1 284 ? 11.578 -48.719 -1.189 1 87.06 284 LYS B CA 1
ATOM 8073 C C . LYS B 1 284 ? 12.219 -49.938 -0.532 1 87.06 284 LYS B C 1
ATOM 8075 O O . LYS B 1 284 ? 12.07 -50.125 0.673 1 87.06 284 LYS B O 1
ATOM 8080 N N . ASN B 1 285 ? 12.992 -50.75 -1.312 1 90 285 ASN B N 1
ATOM 8081 C CA . ASN B 1 285 ? 13.641 -51.969 -0.804 1 90 285 ASN B CA 1
ATOM 8082 C C . ASN B 1 285 ? 15.07 -51.656 -0.342 1 90 285 ASN B C 1
ATOM 8084 O O . ASN B 1 285 ? 15.805 -52.594 0.017 1 90 285 ASN B O 1
ATOM 8088 N N . GLY B 1 286 ? 15.508 -50.438 -0.471 1 90.5 286 GLY B N 1
ATOM 8089 C CA . GLY B 1 286 ? 16.828 -50.062 0.004 1 90.5 286 GLY B CA 1
ATOM 8090 C C . GLY B 1 286 ? 17.906 -50.156 -1.062 1 90.5 286 GLY B C 1
ATOM 8091 O O . GLY B 1 286 ? 19.078 -49.969 -0.782 1 90.5 286 GLY B O 1
ATOM 8092 N N . LYS B 1 287 ? 17.5 -50.469 -2.186 1 93.62 287 LYS B N 1
ATOM 8093 C CA . LYS B 1 287 ? 18.469 -50.562 -3.281 1 93.62 287 LYS B CA 1
ATOM 8094 C C . LYS B 1 287 ? 18.734 -49.188 -3.902 1 93.62 287 LYS B C 1
ATOM 8096 O O . LYS B 1 287 ? 17.797 -48.438 -4.129 1 93.62 287 LYS B O 1
ATOM 8101 N N . ARG B 1 288 ? 19.922 -49 -4.246 1 95.12 288 ARG B N 1
ATOM 8102 C CA . ARG B 1 288 ? 20.297 -47.719 -4.879 1 95.12 288 ARG B CA 1
ATOM 8103 C C . ARG B 1 288 ? 19.656 -47.594 -6.25 1 95.12 288 ARG B C 1
ATOM 8105 O O . ARG B 1 288 ? 19.562 -48.562 -7.008 1 95.12 288 ARG B O 1
ATOM 8112 N N . ILE B 1 289 ? 19.234 -46.406 -6.543 1 96.62 289 ILE B N 1
ATOM 8113 C CA . ILE B 1 289 ? 18.641 -46.125 -7.848 1 96.62 289 ILE B CA 1
ATOM 8114 C C . ILE B 1 289 ? 19.75 -45.875 -8.867 1 96.62 289 ILE B C 1
ATOM 8116 O O . ILE B 1 289 ? 20.562 -44.969 -8.703 1 96.62 289 ILE B O 1
ATOM 8120 N N . VAL B 1 290 ? 19.828 -46.688 -9.891 1 96.62 290 VAL B N 1
ATOM 8121 C CA . VAL B 1 290 ? 20.844 -46.562 -10.93 1 96.62 290 VAL B CA 1
ATOM 8122 C C . VAL B 1 290 ? 20.188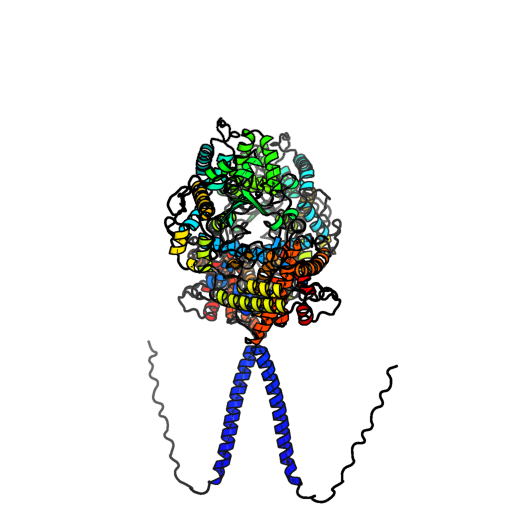 -46.625 -12.312 1 96.62 290 VAL B C 1
ATOM 8124 O O . VAL B 1 290 ? 19.172 -47.312 -12.484 1 96.62 290 VAL B O 1
ATOM 8127 N N . PHE B 1 291 ? 20.828 -45.969 -13.219 1 97.44 291 PHE B N 1
ATOM 8128 C CA . PHE B 1 291 ? 20.312 -45.938 -14.586 1 97.44 291 PHE B CA 1
ATOM 8129 C C . PHE B 1 291 ? 21.312 -46.531 -15.562 1 97.44 291 PHE B C 1
ATOM 8131 O O . PHE B 1 291 ? 22.531 -46.312 -15.406 1 97.44 291 PHE B O 1
ATOM 8138 N N . ASP B 1 292 ? 20.766 -47.219 -16.578 1 96.94 292 ASP B N 1
ATOM 8139 C CA . ASP B 1 292 ? 21.609 -47.781 -17.625 1 96.94 292 ASP B CA 1
ATOM 8140 C C . ASP B 1 292 ? 21.297 -47.188 -18.984 1 96.94 292 ASP B C 1
ATOM 8142 O O . ASP B 1 292 ? 20.594 -46.156 -19.078 1 96.94 292 ASP B O 1
ATOM 8146 N N . ASP B 1 293 ? 21.844 -47.719 -20 1 96.62 293 ASP B N 1
ATOM 8147 C CA . ASP B 1 293 ? 21.75 -47.156 -21.344 1 96.62 293 ASP B CA 1
ATOM 8148 C C . ASP B 1 293 ? 20.312 -47.25 -21.875 1 96.62 293 ASP B C 1
ATOM 8150 O O . ASP B 1 293 ? 19.938 -46.5 -22.797 1 96.62 293 ASP B O 1
ATOM 8154 N N . ASN B 1 294 ? 19.531 -48.125 -21.328 1 97 294 ASN B N 1
ATOM 8155 C CA . ASN B 1 294 ? 18.172 -48.312 -21.812 1 97 294 ASN B CA 1
ATOM 8156 C C . ASN B 1 294 ? 17.172 -47.406 -21.094 1 97 294 ASN B C 1
ATOM 8158 O O . ASN B 1 294 ? 16.016 -47.344 -21.484 1 97 294 ASN B O 1
ATOM 8162 N N . THR B 1 295 ? 17.703 -46.719 -20.109 1 97.44 295 THR B N 1
ATOM 8163 C CA . THR B 1 295 ? 16.828 -45.844 -19.359 1 97.44 295 THR B CA 1
ATOM 8164 C C . THR B 1 295 ? 16.25 -44.75 -20.266 1 97.44 295 THR B C 1
ATOM 8166 O O . THR B 1 295 ? 17 -44.094 -20.984 1 97.44 295 THR B O 1
ATOM 8169 N N . GLU B 1 296 ? 14.883 -44.562 -20.156 1 97.19 296 GLU B N 1
ATOM 8170 C CA . GLU B 1 296 ? 14.195 -43.562 -20.984 1 97.19 296 GLU B CA 1
ATOM 8171 C C . GLU B 1 296 ? 14.227 -42.188 -20.328 1 97.19 296 GLU B C 1
ATOM 8173 O O . GLU B 1 296 ? 14.086 -42.062 -19.109 1 97.19 296 GLU B O 1
ATOM 8178 N N . VAL B 1 297 ? 14.461 -41.188 -21.141 1 98.25 297 VAL B N 1
ATOM 8179 C CA . VAL B 1 297 ? 14.445 -39.781 -20.766 1 98.25 297 VAL B CA 1
ATOM 8180 C C . VAL B 1 297 ? 13.531 -39 -21.719 1 98.25 297 VAL B C 1
ATOM 8182 O O . VAL B 1 297 ? 13.562 -39.219 -22.938 1 98.25 297 VAL B O 1
ATOM 8185 N N . VAL B 1 298 ? 12.672 -38.219 -21.141 1 98 298 VAL B N 1
ATOM 8186 C CA . VAL B 1 298 ? 11.844 -37.312 -21.953 1 98 298 VAL B CA 1
ATOM 8187 C C . VAL B 1 298 ? 12.477 -35.938 -22.016 1 98 298 VAL B C 1
ATOM 8189 O O . VAL B 1 298 ? 12.828 -35.344 -21 1 98 298 VAL B O 1
ATOM 8192 N N . VAL B 1 299 ? 12.641 -35.469 -23.234 1 97.56 299 VAL B N 1
ATOM 8193 C CA . VAL B 1 299 ? 13.219 -34.125 -23.469 1 97.56 299 VAL B CA 1
ATOM 8194 C C . VAL B 1 299 ? 12.18 -33.219 -24.109 1 97.56 299 VAL B C 1
ATOM 8196 O O . VAL B 1 299 ? 11.562 -33.594 -25.109 1 97.56 299 VAL B O 1
ATOM 8199 N N . TYR B 1 300 ? 11.961 -32.125 -23.5 1 95.38 300 TYR B N 1
ATOM 8200 C CA . TYR B 1 300 ? 11.141 -31.109 -24.156 1 95.38 300 TYR B CA 1
ATOM 8201 C C . TYR B 1 300 ? 12.008 -30.094 -24.875 1 95.38 300 TYR B C 1
ATOM 8203 O O . TYR B 1 300 ? 12.664 -29.266 -24.234 1 95.38 300 TYR B O 1
ATOM 8211 N N . GLY B 1 301 ? 11.945 -30.141 -26.234 1 93.56 301 GLY B N 1
ATOM 8212 C CA . GLY B 1 301 ? 12.773 -29.25 -27.031 1 93.56 301 GLY B CA 1
ATOM 8213 C C . GLY B 1 301 ? 14.172 -29.781 -27.266 1 93.56 301 GLY B C 1
ATOM 8214 O O . GLY B 1 301 ? 15.156 -29.172 -26.828 1 93.56 301 GLY B O 1
ATOM 8215 N N . TYR B 1 302 ? 14.266 -30.812 -27.953 1 95.19 302 TYR B N 1
ATOM 8216 C CA . TYR B 1 302 ? 15.523 -31.484 -28.234 1 95.19 302 TYR B CA 1
ATOM 8217 C C . TYR B 1 302 ? 16.5 -30.578 -28.953 1 95.19 302 TYR B C 1
ATOM 8219 O O . TYR B 1 302 ? 17.719 -30.703 -28.797 1 95.19 302 TYR B O 1
ATOM 8227 N N . GLU B 1 303 ? 15.961 -29.609 -29.672 1 94.31 303 GLU B N 1
ATOM 8228 C CA . GLU B 1 303 ? 16.797 -28.656 -30.391 1 94.31 303 GLU B CA 1
ATOM 8229 C C . GLU B 1 303 ? 17.688 -27.875 -29.422 1 94.31 303 GLU B C 1
ATOM 8231 O O . GLU B 1 303 ? 18.844 -27.594 -29.734 1 94.31 303 GLU B O 1
ATOM 8236 N N . PHE B 1 304 ? 17.188 -27.484 -28.344 1 94.56 304 PHE B N 1
ATOM 8237 C CA . PHE B 1 304 ? 17.969 -26.797 -27.328 1 94.56 304 PHE B CA 1
ATOM 8238 C C . PHE B 1 304 ? 19.156 -27.656 -26.891 1 94.56 304 PHE B C 1
ATOM 8240 O O . PHE B 1 304 ? 20.266 -27.156 -26.734 1 94.56 304 PHE B O 1
ATOM 8247 N N . LEU B 1 305 ? 18.984 -28.922 -26.625 1 96.19 305 LEU B N 1
ATOM 8248 C CA . LEU B 1 305 ? 20.062 -29.797 -26.188 1 96.19 305 LEU B CA 1
ATOM 8249 C C . LEU B 1 305 ? 21.125 -29.953 -27.266 1 96.19 305 LEU B C 1
ATOM 8251 O O . LEU B 1 305 ? 22.312 -30.078 -26.953 1 96.19 305 LEU B O 1
ATOM 8255 N N . ARG B 1 306 ? 20.641 -29.984 -28.484 1 96.5 306 ARG B N 1
ATOM 8256 C CA . ARG B 1 306 ? 21.594 -30.031 -29.594 1 96.5 306 ARG B CA 1
ATOM 8257 C C . ARG B 1 306 ? 22.484 -28.797 -29.609 1 96.5 306 ARG B C 1
ATOM 8259 O O . ARG B 1 306 ? 23.703 -28.891 -29.781 1 96.5 306 ARG B O 1
ATOM 8266 N N . ARG B 1 307 ? 21.812 -27.719 -29.391 1 95.75 307 ARG B N 1
ATOM 8267 C CA . ARG B 1 307 ? 22.562 -26.469 -29.344 1 95.75 307 ARG B CA 1
ATOM 8268 C C . ARG B 1 307 ? 23.516 -26.438 -28.156 1 95.75 307 ARG B C 1
ATOM 8270 O O . ARG B 1 307 ? 24.641 -25.953 -28.281 1 95.75 307 ARG B O 1
ATOM 8277 N N . LEU B 1 308 ? 23.062 -26.922 -27.062 1 96.44 308 LEU B N 1
ATOM 8278 C CA . LEU B 1 308 ? 23.906 -26.984 -25.875 1 96.44 308 LEU B CA 1
ATOM 8279 C C . LEU B 1 308 ? 25.109 -27.891 -26.109 1 96.44 308 LEU B C 1
ATOM 8281 O O . LEU B 1 308 ? 26.219 -27.578 -25.672 1 96.44 308 LEU B O 1
ATOM 8285 N N . ASP B 1 309 ? 24.891 -29 -26.75 1 97.25 309 ASP B N 1
ATOM 8286 C CA . ASP B 1 309 ? 25.953 -29.953 -27.047 1 97.25 309 ASP B CA 1
ATOM 8287 C C . ASP B 1 309 ? 27.031 -29.312 -27.906 1 97.25 309 ASP B C 1
ATOM 8289 O O . ASP B 1 309 ? 28.219 -29.641 -27.766 1 97.25 309 ASP B O 1
ATOM 8293 N N . VAL B 1 310 ? 26.625 -28.453 -28.719 1 96.62 310 VAL B N 1
ATOM 8294 C CA . VAL B 1 310 ? 27.578 -27.75 -29.578 1 96.62 310 VAL B CA 1
ATOM 8295 C C . VAL B 1 310 ? 28.312 -26.672 -28.781 1 96.62 310 VAL B C 1
ATOM 8297 O O . VAL B 1 310 ? 29.484 -26.406 -29.016 1 96.62 310 VAL B O 1
ATOM 8300 N N . LEU B 1 311 ? 27.672 -26.125 -27.828 1 96.25 311 LEU B N 1
ATOM 8301 C CA . LEU B 1 311 ? 28.188 -24.984 -27.094 1 96.25 311 LEU B CA 1
ATOM 8302 C C . LEU B 1 311 ? 29.203 -25.422 -26.047 1 96.25 311 LEU B C 1
ATOM 8304 O O . LEU B 1 311 ? 30.219 -24.734 -25.828 1 96.25 311 LEU B O 1
ATOM 8308 N N . ILE B 1 312 ? 29.078 -26.5 -25.422 1 96.31 312 ILE B N 1
ATOM 8309 C CA . ILE B 1 312 ? 29.844 -26.938 -24.266 1 96.31 312 ILE B CA 1
ATOM 8310 C C . ILE B 1 312 ? 31.328 -27.031 -24.625 1 96.31 312 ILE B C 1
ATOM 8312 O O . ILE B 1 312 ? 32.188 -26.5 -23.922 1 96.31 312 ILE B O 1
ATOM 8316 N N . PRO B 1 313 ? 31.703 -27.656 -25.734 1 95.88 313 PRO B N 1
ATOM 8317 C CA . PRO B 1 313 ? 33.125 -27.828 -26.016 1 95.88 313 PRO B CA 1
ATOM 8318 C C . PRO B 1 313 ? 33.812 -26.547 -26.453 1 95.88 313 PRO B C 1
ATOM 8320 O O . PRO B 1 313 ? 35.031 -26.5 -26.547 1 95.88 313 PRO B O 1
ATOM 8323 N N . GLN B 1 314 ? 33.031 -25.516 -26.594 1 96.75 314 GLN B N 1
ATOM 8324 C CA . GLN B 1 314 ? 33.594 -24.219 -26.984 1 96.75 314 GLN B CA 1
ATOM 8325 C C . GLN B 1 314 ? 34.25 -23.531 -25.781 1 96.75 314 GLN B C 1
ATOM 8327 O O . GLN B 1 314 ? 35 -22.578 -25.953 1 96.75 314 GLN B O 1
ATOM 8332 N N . TYR B 1 315 ? 34 -23.984 -24.594 1 96.38 315 TYR B N 1
ATOM 8333 C CA . TYR B 1 315 ? 34.531 -23.359 -23.375 1 96.38 315 TYR B CA 1
ATOM 8334 C C . TYR B 1 315 ? 35.344 -24.359 -22.562 1 96.38 315 TYR B C 1
ATOM 8336 O O . TYR B 1 315 ? 35.031 -25.562 -22.562 1 96.38 315 TYR B O 1
ATOM 8344 N N . ASP B 1 316 ? 36.344 -23.828 -21.891 1 94.69 316 ASP B N 1
ATOM 8345 C CA . ASP B 1 316 ? 37.125 -24.719 -21.031 1 94.69 316 ASP B CA 1
ATOM 8346 C C . ASP B 1 316 ? 36.375 -25.078 -19.766 1 94.69 316 ASP B C 1
ATOM 8348 O O . ASP B 1 316 ? 35.438 -24.359 -19.359 1 94.69 316 ASP B O 1
ATOM 8352 N N . THR B 1 317 ? 36.719 -26.109 -19.125 1 95.56 317 THR B N 1
ATOM 8353 C CA . THR B 1 317 ? 36.094 -26.641 -17.922 1 95.56 317 THR B CA 1
ATOM 8354 C C . THR B 1 317 ? 36.062 -25.578 -16.812 1 95.56 317 THR B C 1
ATOM 8356 O O . THR B 1 317 ? 35.094 -25.453 -16.094 1 95.56 317 THR B O 1
ATOM 8359 N N . ARG B 1 318 ? 37.094 -24.844 -16.703 1 96.06 318 ARG B N 1
ATOM 8360 C CA . ARG B 1 318 ? 37.219 -23.812 -15.68 1 96.06 318 ARG B CA 1
ATOM 8361 C C . ARG B 1 318 ? 36.125 -22.781 -15.812 1 96.06 318 ARG B C 1
ATOM 8363 O O . ARG B 1 318 ? 35.5 -22.406 -14.82 1 96.06 318 ARG B O 1
ATOM 8370 N N . LEU B 1 319 ? 35.906 -22.359 -17 1 96.88 319 LEU B N 1
ATOM 8371 C CA . LEU B 1 319 ? 34.875 -21.344 -17.25 1 96.88 319 LEU B CA 1
ATOM 8372 C C . LEU B 1 319 ? 33.469 -21.906 -16.953 1 96.88 319 LEU B C 1
ATOM 8374 O O . LEU B 1 319 ? 32.625 -21.203 -16.375 1 96.88 319 LEU B O 1
ATOM 8378 N N . ILE B 1 320 ? 33.25 -23.094 -17.312 1 96.94 320 ILE B N 1
ATOM 8379 C CA . ILE B 1 320 ? 31.938 -23.719 -17.094 1 96.94 320 ILE B CA 1
ATOM 8380 C C . ILE B 1 320 ? 31.703 -23.891 -15.594 1 96.94 320 ILE B C 1
ATOM 8382 O O . ILE B 1 320 ? 30.609 -23.625 -15.094 1 96.94 320 ILE B O 1
ATOM 8386 N N . VAL B 1 321 ? 32.719 -24.312 -14.898 1 97.06 321 VAL B N 1
ATOM 8387 C CA . VAL B 1 321 ? 32.625 -24.484 -13.453 1 97.06 321 VAL B CA 1
ATOM 8388 C C . VAL B 1 321 ? 32.344 -23.125 -12.789 1 97.06 321 VAL B C 1
ATOM 8390 O O . VAL B 1 321 ? 31.5 -23.031 -11.898 1 97.06 321 VAL B O 1
ATOM 8393 N N . ASN B 1 322 ? 33 -22.109 -13.242 1 97.56 322 ASN B N 1
ATOM 8394 C CA . ASN B 1 322 ? 32.75 -20.766 -12.75 1 97.56 322 ASN B CA 1
ATOM 8395 C C . ASN B 1 322 ? 31.312 -20.328 -12.992 1 97.56 322 ASN B C 1
ATOM 8397 O O . ASN B 1 322 ? 30.688 -19.719 -12.117 1 97.56 322 ASN B O 1
ATOM 8401 N N . TYR B 1 323 ? 30.812 -20.641 -14.141 1 95.94 323 TYR B N 1
ATOM 8402 C CA . TYR B 1 323 ? 29.438 -20.297 -14.484 1 95.94 323 TYR B CA 1
ATOM 8403 C C . TYR B 1 323 ? 28.438 -21.016 -13.578 1 95.94 323 TYR B C 1
ATOM 8405 O O . TYR B 1 323 ? 27.5 -20.406 -13.062 1 95.94 323 TYR B O 1
ATOM 8413 N N . LEU B 1 324 ? 28.688 -22.25 -13.375 1 96.88 324 LEU B N 1
ATOM 8414 C CA . LEU B 1 324 ? 27.797 -23.047 -12.539 1 96.88 324 LEU B CA 1
ATOM 8415 C C . LEU B 1 324 ? 27.797 -22.547 -11.102 1 96.88 324 LEU B C 1
ATOM 8417 O O . LEU B 1 324 ? 26.75 -22.406 -10.484 1 96.88 324 LEU B O 1
ATOM 8421 N N . GLU B 1 325 ? 28.922 -22.297 -10.641 1 96.56 325 GLU B N 1
ATOM 8422 C CA . GLU B 1 325 ? 29.031 -21.844 -9.258 1 96.56 325 GLU B CA 1
ATOM 8423 C C . GLU B 1 325 ? 28.422 -20.453 -9.078 1 96.56 325 GLU B C 1
ATOM 8425 O O . GLU B 1 325 ? 27.781 -20.172 -8.062 1 96.56 325 GLU B O 1
ATOM 8430 N N . TRP B 1 326 ? 28.594 -19.641 -10.023 1 96 326 TRP B N 1
ATOM 8431 C CA . TRP B 1 326 ? 27.938 -18.328 -9.984 1 96 326 TRP B CA 1
ATOM 8432 C C . TRP B 1 326 ? 26.422 -18.484 -9.992 1 96 326 TRP B C 1
ATOM 8434 O O . TRP B 1 326 ? 25.734 -17.828 -9.227 1 96 326 TRP B O 1
ATOM 8444 N N . CYS B 1 327 ? 25.922 -19.328 -10.836 1 94.88 327 CYS B N 1
ATOM 8445 C CA . CYS B 1 327 ? 24.484 -19.547 -10.93 1 94.88 327 CYS B CA 1
ATOM 8446 C C . CYS B 1 327 ? 23.922 -20.078 -9.617 1 94.88 327 CYS B C 1
ATOM 8448 O O . CYS B 1 327 ? 22.859 -19.656 -9.172 1 94.88 327 CYS B O 1
ATOM 8450 N N . TRP B 1 328 ? 24.703 -20.938 -9.062 1 96.31 328 TRP B N 1
ATOM 8451 C CA . TRP B 1 328 ? 24.281 -21.484 -7.77 1 96.31 328 TRP B CA 1
ATOM 8452 C C . TRP B 1 328 ? 24.188 -20.375 -6.723 1 96.31 328 TRP B C 1
ATOM 8454 O O . TRP B 1 328 ? 23.172 -20.25 -6.035 1 96.31 328 TRP B O 1
ATOM 8464 N N . PHE B 1 329 ? 25.203 -19.578 -6.645 1 96.5 329 PHE B N 1
ATOM 8465 C CA . PHE B 1 329 ? 25.266 -18.516 -5.66 1 96.5 329 PHE B CA 1
ATOM 8466 C C . PHE B 1 329 ? 24.125 -17.516 -5.883 1 96.5 329 PHE B C 1
ATOM 8468 O O . PHE B 1 329 ? 23.438 -17.125 -4.938 1 96.5 329 PHE B O 1
ATOM 8475 N N . PHE B 1 330 ? 23.906 -17.156 -7.09 1 93.38 330 PHE B N 1
ATOM 8476 C CA . PHE B 1 330 ? 22.906 -16.172 -7.469 1 93.38 330 PHE B CA 1
ATOM 8477 C C . PHE B 1 330 ? 21.516 -16.656 -7.137 1 93.38 330 PHE B C 1
ATOM 8479 O O . PHE B 1 330 ? 20.703 -15.922 -6.574 1 93.38 330 PHE B O 1
ATOM 8486 N N . LYS B 1 331 ? 21.266 -17.891 -7.363 1 92.12 331 LYS B N 1
ATOM 8487 C CA . LYS B 1 331 ? 19.906 -18.422 -7.25 1 92.12 331 LYS B CA 1
ATOM 8488 C C . LYS B 1 331 ? 19.609 -18.844 -5.816 1 92.12 331 LYS B C 1
ATOM 8490 O O . LYS B 1 331 ? 18.469 -18.734 -5.352 1 92.12 331 LYS B O 1
ATOM 8495 N N . THR B 1 332 ? 20.641 -19.281 -5.141 1 94.38 332 THR B N 1
ATOM 8496 C CA . THR B 1 332 ? 20.344 -19.969 -3.893 1 94.38 332 THR B CA 1
ATOM 8497 C C . THR B 1 332 ? 20.719 -19.109 -2.693 1 94.38 332 THR B C 1
ATOM 8499 O O . THR B 1 332 ? 20.172 -19.281 -1.602 1 94.38 332 THR B O 1
ATOM 8502 N N . MET B 1 333 ? 21.641 -18.188 -2.865 1 95.19 333 MET B N 1
ATOM 8503 C CA . MET B 1 333 ? 22.125 -17.5 -1.675 1 95.19 333 MET B CA 1
ATOM 8504 C C . MET B 1 333 ? 21.906 -15.992 -1.796 1 95.19 333 MET B C 1
ATOM 8506 O O . MET B 1 333 ? 21.406 -15.359 -0.871 1 95.19 333 MET B O 1
ATOM 8510 N N . LEU B 1 334 ? 22.219 -15.406 -2.873 1 93.62 334 LEU B N 1
ATOM 8511 C CA . LEU B 1 334 ? 22.359 -13.969 -3.035 1 93.62 334 LEU B CA 1
ATOM 8512 C C . LEU B 1 334 ? 21.062 -13.258 -2.654 1 93.62 334 LEU B C 1
ATOM 8514 O O . LEU B 1 334 ? 21.094 -12.211 -2.004 1 93.62 334 LEU B O 1
ATOM 8518 N N . ARG B 1 335 ? 19.922 -13.758 -2.99 1 88 335 ARG B N 1
ATOM 8519 C CA . ARG B 1 335 ? 18.625 -13.094 -2.83 1 88 335 ARG B CA 1
ATOM 8520 C C . ARG B 1 335 ? 18.234 -12.992 -1.357 1 88 335 ARG B C 1
ATOM 8522 O O . ARG B 1 335 ? 17.422 -12.156 -0.981 1 88 335 ARG B O 1
ATOM 8529 N N . ASP B 1 336 ? 18.891 -13.805 -0.494 1 93.88 336 ASP B N 1
ATOM 8530 C CA . ASP B 1 336 ? 18.516 -13.789 0.915 1 93.88 336 ASP B CA 1
ATOM 8531 C C . ASP B 1 336 ? 19.609 -13.148 1.773 1 93.88 336 ASP B C 1
ATOM 8533 O O . ASP B 1 336 ? 19.484 -13.102 3 1 93.88 336 ASP B O 1
ATOM 8537 N N . LEU B 1 337 ? 20.688 -12.734 1.169 1 96.25 337 LEU B N 1
ATOM 8538 C CA . LEU B 1 337 ? 21.719 -12.055 1.93 1 96.25 337 LEU B CA 1
ATOM 8539 C C . LEU B 1 337 ? 21.297 -10.625 2.273 1 96.25 337 LEU B C 1
ATOM 8541 O O . LEU B 1 337 ? 20.734 -9.922 1.438 1 96.25 337 LEU B O 1
ATOM 8545 N N . PRO B 1 338 ? 21.547 -10.203 3.557 1 93.12 338 PRO B N 1
ATOM 8546 C CA . PRO B 1 338 ? 21.234 -8.828 3.945 1 93.12 338 PRO B CA 1
ATOM 8547 C C . PRO B 1 338 ? 22.203 -7.812 3.363 1 93.12 338 PRO B C 1
ATOM 8549 O O . PRO B 1 338 ? 23.078 -8.172 2.574 1 93.12 338 PRO B O 1
ATOM 8552 N N . ASP B 1 339 ? 21.953 -6.512 3.719 1 87.25 339 ASP B N 1
ATOM 8553 C CA . ASP B 1 339 ? 22.891 -5.469 3.318 1 87.25 339 ASP B CA 1
ATOM 8554 C C . ASP B 1 339 ? 24.312 -5.809 3.758 1 87.25 339 ASP B C 1
ATOM 8556 O O . ASP B 1 339 ? 24.516 -6.371 4.836 1 87.25 339 ASP B O 1
ATOM 8560 N N . PRO B 1 340 ? 25.297 -5.562 2.846 1 89.25 340 PRO B N 1
ATOM 8561 C CA . PRO B 1 340 ? 25.234 -4.703 1.66 1 89.25 340 PRO B CA 1
ATOM 8562 C C . PRO B 1 340 ? 24.828 -5.465 0.401 1 89.25 340 PRO B C 1
ATOM 8564 O O . PRO B 1 340 ? 24.641 -4.859 -0.659 1 89.25 340 PRO B O 1
ATOM 8567 N N . PHE B 1 341 ? 24.688 -6.805 0.451 1 93.81 341 PHE B N 1
ATOM 8568 C CA . PHE B 1 341 ? 24.359 -7.605 -0.724 1 93.81 341 PHE B CA 1
ATOM 8569 C C . PHE B 1 341 ? 22.969 -7.238 -1.259 1 93.81 341 PHE B C 1
ATOM 8571 O O . PHE B 1 341 ? 22.797 -7.078 -2.467 1 93.81 341 PHE B O 1
ATOM 8578 N N . ALA B 1 342 ? 22.062 -7.066 -0.317 1 90.31 342 ALA B N 1
ATOM 8579 C CA . ALA B 1 342 ? 20.688 -6.75 -0.693 1 90.31 342 ALA B CA 1
ATOM 8580 C C . ALA B 1 342 ? 20.625 -5.426 -1.447 1 90.31 342 ALA B C 1
ATOM 8582 O O . ALA B 1 342 ? 19.891 -5.301 -2.428 1 90.31 342 ALA B O 1
ATOM 8583 N N . LEU B 1 343 ? 21.344 -4.496 -1 1 87.19 343 LEU B N 1
ATOM 8584 C CA . LEU B 1 343 ? 21.359 -3.197 -1.664 1 87.19 343 LEU B CA 1
ATOM 8585 C C . LEU B 1 343 ? 22.016 -3.299 -3.041 1 87.19 343 LEU B C 1
ATOM 8587 O O . LEU B 1 343 ? 21.594 -2.615 -3.979 1 87.19 343 LEU B O 1
ATOM 8591 N N . THR B 1 344 ? 22.969 -4.117 -3.107 1 90.19 344 THR B N 1
ATOM 8592 C CA . THR B 1 344 ? 23.672 -4.309 -4.371 1 90.19 344 THR B CA 1
ATOM 8593 C C . THR B 1 344 ? 22.766 -4.953 -5.406 1 90.19 344 THR B C 1
ATOM 8595 O O . THR B 1 344 ? 22.703 -4.512 -6.555 1 90.19 344 THR B O 1
ATOM 8598 N N . ILE B 1 345 ? 22.094 -5.934 -5.043 1 90.31 345 ILE B N 1
ATOM 8599 C CA . ILE B 1 345 ? 21.203 -6.617 -5.977 1 90.31 345 ILE B CA 1
ATOM 8600 C C . ILE B 1 345 ? 20.031 -5.707 -6.328 1 90.31 345 ILE B C 1
ATOM 8602 O O . ILE B 1 345 ? 19.547 -5.727 -7.457 1 90.31 345 ILE B O 1
ATOM 8606 N N . PHE B 1 346 ? 19.578 -4.891 -5.418 1 88.81 346 PHE B N 1
ATOM 8607 C CA . PHE B 1 346 ? 18.547 -3.912 -5.707 1 88.81 346 PHE B CA 1
ATOM 8608 C C . PHE B 1 346 ? 19 -2.934 -6.781 1 88.81 346 PHE B C 1
ATOM 8610 O O . PHE B 1 346 ? 18.25 -2.641 -7.723 1 88.81 346 PHE B O 1
ATOM 8617 N N . LYS B 1 347 ? 20.172 -2.455 -6.559 1 86.94 347 LYS B N 1
ATOM 8618 C CA . LYS B 1 347 ? 20.734 -1.55 -7.559 1 86.94 347 LYS B CA 1
ATOM 8619 C C . LYS B 1 347 ? 20.766 -2.201 -8.938 1 86.94 347 LYS B C 1
ATOM 8621 O O . LYS B 1 347 ? 20.5 -1.544 -9.945 1 86.94 347 LYS B O 1
ATOM 8626 N N . PHE B 1 348 ? 21.109 -3.516 -8.969 1 87.88 348 PHE B N 1
ATOM 8627 C CA . PHE B 1 348 ? 21.141 -4.285 -10.203 1 87.88 348 PHE B CA 1
ATOM 8628 C C . PHE B 1 348 ? 19.766 -4.344 -10.852 1 87.88 348 PHE B C 1
ATOM 8630 O O . PHE B 1 348 ? 19.609 -4.004 -12.023 1 87.88 348 PHE B O 1
ATOM 8637 N N . TYR B 1 349 ? 18.734 -4.625 -10.148 1 85.38 349 TYR B N 1
ATOM 8638 C CA . TYR B 1 349 ? 17.375 -4.754 -10.672 1 85.38 349 TYR B CA 1
ATOM 8639 C C . TYR B 1 349 ? 16.797 -3.391 -11.023 1 85.38 349 TYR B C 1
ATOM 8641 O O . TYR B 1 349 ? 16.031 -3.268 -11.977 1 85.38 349 TYR B O 1
ATOM 8649 N N . LYS B 1 350 ? 17.125 -2.465 -10.219 1 82.44 350 LYS B N 1
ATOM 8650 C CA . LYS B 1 350 ? 16.656 -1.106 -10.484 1 82.44 350 LYS B CA 1
ATOM 8651 C C . LYS B 1 350 ? 17.188 -0.586 -11.812 1 82.44 350 LYS B C 1
ATOM 8653 O O . LYS B 1 350 ? 16.469 0.031 -12.594 1 82.44 350 LYS B O 1
ATOM 8658 N N . THR B 1 351 ? 18.5 -0.863 -12.094 1 81.38 351 THR B N 1
ATOM 8659 C CA . THR B 1 351 ? 19.141 -0.428 -13.32 1 81.38 351 THR B CA 1
ATOM 8660 C C . THR B 1 351 ? 18.5 -1.094 -14.539 1 81.38 351 THR B C 1
ATOM 8662 O O . THR B 1 351 ? 18.422 -0.496 -15.609 1 81.38 351 THR B O 1
ATOM 8665 N N . LEU B 1 352 ? 17.953 -2.283 -14.312 1 75.81 352 LEU B N 1
ATOM 8666 C CA . LEU B 1 352 ? 17.281 -3.021 -15.375 1 75.81 352 LEU B CA 1
ATOM 8667 C C . LEU B 1 352 ? 15.805 -2.65 -15.453 1 75.81 352 LEU B C 1
ATOM 8669 O O . LEU B 1 352 ? 15.062 -3.193 -16.281 1 75.81 352 LEU B O 1
ATOM 8673 N N . ASN B 1 353 ? 15.336 -1.744 -14.539 1 73.81 353 ASN B N 1
ATOM 8674 C CA . ASN B 1 353 ? 13.945 -1.288 -14.453 1 73.81 353 ASN B CA 1
ATOM 8675 C C . ASN B 1 353 ? 13 -2.438 -14.117 1 73.81 353 ASN B C 1
ATOM 8677 O O . ASN B 1 353 ? 11.898 -2.51 -14.664 1 73.81 353 ASN B O 1
ATOM 8681 N N . ILE B 1 354 ? 13.516 -3.312 -13.336 1 74.06 354 ILE B N 1
ATOM 8682 C CA . ILE B 1 354 ? 12.719 -4.469 -12.938 1 74.06 354 ILE B CA 1
ATOM 8683 C C . ILE B 1 354 ? 12.094 -4.215 -11.57 1 74.06 354 ILE B C 1
ATOM 8685 O O . ILE B 1 354 ? 10.992 -4.695 -11.281 1 74.06 354 ILE B O 1
ATOM 8689 N N . MET B 1 355 ? 12.789 -3.436 -10.812 1 76.94 355 MET B N 1
ATOM 8690 C CA . MET B 1 355 ? 12.336 -3.111 -9.461 1 76.94 355 MET B CA 1
ATOM 8691 C C . MET B 1 355 ? 12.672 -1.666 -9.109 1 76.94 355 MET B C 1
ATOM 8693 O O . MET B 1 355 ? 13.836 -1.273 -9.125 1 76.94 355 MET B O 1
ATOM 8697 N N . ASN B 1 356 ? 11.664 -0.982 -8.742 1 78.25 356 ASN B N 1
ATOM 8698 C CA . ASN B 1 356 ? 11.906 0.427 -8.453 1 78.25 356 ASN B CA 1
ATOM 8699 C C . ASN B 1 356 ? 12.008 0.676 -6.949 1 78.25 356 ASN B C 1
ATOM 8701 O O . ASN B 1 356 ? 12.555 1.695 -6.52 1 78.25 356 ASN B O 1
ATOM 8705 N N . VAL B 1 357 ? 11.438 -0.28 -6.211 1 86.38 357 VAL B N 1
ATOM 8706 C CA . VAL B 1 357 ? 11.453 -0.139 -4.758 1 86.38 357 VAL B CA 1
ATOM 8707 C C . VAL B 1 357 ? 11.875 -1.459 -4.113 1 86.38 357 VAL B C 1
ATOM 8709 O O . VAL B 1 357 ? 11.414 -2.529 -4.523 1 86.38 357 VAL B O 1
ATOM 8712 N N . GLN B 1 358 ? 12.812 -1.293 -3.17 1 84.69 358 GLN B N 1
ATOM 8713 C CA . GLN B 1 358 ? 13.242 -2.484 -2.447 1 84.69 358 GLN B CA 1
ATOM 8714 C C . GLN B 1 358 ? 12.148 -2.982 -1.508 1 84.69 358 GLN B C 1
ATOM 8716 O O . GLN B 1 358 ? 11.578 -2.205 -0.738 1 84.69 358 GLN B O 1
ATOM 8721 N N . LYS B 1 359 ? 11.852 -4.266 -1.585 1 85.69 359 LYS B N 1
ATOM 8722 C CA . LYS B 1 359 ? 10.852 -4.844 -0.691 1 85.69 359 LYS B CA 1
ATOM 8723 C C . LYS B 1 359 ? 11.453 -5.156 0.677 1 85.69 359 LYS B C 1
ATOM 8725 O O . LYS B 1 359 ? 12.633 -5.5 0.779 1 85.69 359 LYS B O 1
ATOM 8730 N N . VAL B 1 360 ? 10.625 -5.039 1.711 1 89.44 360 VAL B N 1
ATOM 8731 C CA . VAL B 1 360 ? 11.039 -5.414 3.059 1 89.44 360 VAL B CA 1
ATOM 8732 C C . VAL B 1 360 ? 11.227 -6.93 3.137 1 89.44 360 VAL B C 1
ATOM 8734 O O . VAL B 1 360 ? 10.531 -7.684 2.451 1 89.44 360 VAL B O 1
ATOM 8737 N N . ARG B 1 361 ? 12.047 -7.367 3.939 1 92.06 361 ARG B N 1
ATOM 8738 C CA . ARG B 1 361 ? 12.586 -8.727 3.971 1 92.06 361 ARG B CA 1
ATOM 8739 C C . ARG B 1 361 ? 11.477 -9.742 4.227 1 92.06 361 ARG B C 1
ATOM 8741 O O . ARG B 1 361 ? 11.516 -10.852 3.693 1 92.06 361 ARG B O 1
ATOM 8748 N N . TRP B 1 362 ? 10.492 -9.422 5.02 1 95.19 362 TRP B N 1
ATOM 8749 C CA . TRP B 1 362 ? 9.492 -10.414 5.41 1 95.19 362 TRP B CA 1
ATOM 8750 C C . TRP B 1 362 ? 8.719 -10.914 4.199 1 95.19 362 TRP B C 1
ATOM 8752 O O . TRP B 1 362 ? 8.273 -12.062 4.172 1 95.19 362 TRP B O 1
ATOM 8762 N N . HIS B 1 363 ? 8.57 -10.133 3.145 1 94.31 363 HIS B N 1
ATOM 8763 C CA . HIS B 1 363 ? 7.895 -10.57 1.93 1 94.31 363 HIS B CA 1
ATOM 8764 C C . HIS B 1 363 ? 8.57 -11.805 1.334 1 94.31 363 HIS B C 1
ATOM 8766 O O . HIS B 1 363 ? 7.906 -12.797 1.025 1 94.31 363 HIS B O 1
ATOM 8772 N N . GLY B 1 364 ? 9.906 -11.695 1.186 1 95 364 GLY B N 1
ATOM 8773 C CA . GLY B 1 364 ? 10.68 -12.812 0.658 1 95 364 GLY B CA 1
ATOM 8774 C C . GLY B 1 364 ? 10.648 -14.039 1.554 1 95 364 GLY B C 1
ATOM 8775 O O . GLY B 1 364 ? 10.625 -15.172 1.065 1 95 364 GLY B O 1
ATOM 8776 N N . CYS B 1 365 ? 10.656 -13.781 2.836 1 97.81 365 CYS B N 1
ATOM 8777 C CA . CYS B 1 365 ? 10.656 -14.891 3.791 1 97.81 365 CYS B CA 1
ATOM 8778 C C . CYS B 1 365 ? 9.352 -15.68 3.711 1 97.81 365 CYS B C 1
ATOM 8780 O O . CYS B 1 365 ? 9.367 -16.906 3.738 1 97.81 365 CYS B O 1
ATOM 8782 N N . VAL B 1 366 ? 8.211 -14.961 3.574 1 97.75 366 VAL B N 1
ATOM 8783 C CA . VAL B 1 366 ? 6.918 -15.617 3.455 1 97.75 366 VAL B CA 1
ATOM 8784 C C . VAL B 1 366 ? 6.863 -16.422 2.156 1 97.75 366 VAL B C 1
ATOM 8786 O O . VAL B 1 366 ? 6.449 -17.578 2.154 1 97.75 366 VAL B O 1
ATOM 8789 N N . THR B 1 367 ? 7.309 -15.836 1.112 1 96 367 THR B N 1
ATOM 8790 C CA . THR B 1 367 ? 7.289 -16.484 -0.192 1 96 367 THR B CA 1
ATOM 8791 C C . THR B 1 367 ? 8.172 -17.734 -0.191 1 96 367 THR B C 1
ATOM 8793 O O . THR B 1 367 ? 7.801 -18.766 -0.743 1 96 367 THR B O 1
ATOM 8796 N N . ARG B 1 368 ? 9.312 -17.656 0.457 1 95.94 368 ARG B N 1
ATOM 8797 C CA . ARG B 1 368 ? 10.266 -18.766 0.489 1 95.94 368 ARG B CA 1
ATOM 8798 C C . ARG B 1 368 ? 9.688 -19.953 1.242 1 95.94 368 ARG B C 1
ATOM 8800 O O . ARG B 1 368 ? 9.742 -21.094 0.758 1 95.94 368 ARG B O 1
ATOM 8807 N N . ILE B 1 369 ? 9.141 -19.625 2.354 1 97.5 369 ILE B N 1
ATOM 8808 C CA . ILE B 1 369 ? 8.672 -20.75 3.16 1 97.5 369 ILE B CA 1
ATOM 8809 C C . ILE B 1 369 ? 7.414 -21.344 2.541 1 97.5 369 ILE B C 1
ATOM 8811 O O . ILE B 1 369 ? 7.195 -22.562 2.602 1 97.5 369 ILE B O 1
ATOM 8815 N N . ASN B 1 370 ? 6.566 -20.516 1.94 1 97.31 370 ASN B N 1
ATOM 8816 C CA . ASN B 1 370 ? 5.387 -21.031 1.249 1 97.31 370 ASN B CA 1
ATOM 8817 C C . ASN B 1 370 ? 5.77 -21.875 0.036 1 97.31 370 ASN B C 1
ATOM 8819 O O . ASN B 1 370 ? 5.004 -22.75 -0.385 1 97.31 370 ASN B O 1
ATOM 8823 N N . SER B 1 371 ? 6.891 -21.656 -0.498 1 95.12 371 SER B N 1
ATOM 8824 C CA . SER B 1 371 ? 7.387 -22.438 -1.624 1 95.12 371 SER B CA 1
ATOM 8825 C C . SER B 1 371 ? 8.039 -23.734 -1.151 1 95.12 371 SER B C 1
ATOM 8827 O O . SER B 1 371 ? 7.871 -24.781 -1.78 1 95.12 371 SER B O 1
ATOM 8829 N N . LEU B 1 372 ? 8.727 -23.719 -0.056 1 95.56 372 LEU B N 1
ATOM 8830 C CA . LEU B 1 372 ? 9.5 -24.859 0.416 1 95.56 372 LEU B CA 1
ATOM 8831 C C . LEU B 1 372 ? 8.617 -25.844 1.18 1 95.56 372 LEU B C 1
ATOM 8833 O O . LEU B 1 372 ? 8.828 -27.062 1.114 1 95.56 372 LEU B O 1
ATOM 8837 N N . MET B 1 373 ? 7.703 -25.266 1.947 1 96.81 373 MET B N 1
ATOM 8838 C CA . MET B 1 373 ? 6.801 -26.094 2.74 1 96.81 373 MET B CA 1
ATOM 8839 C C . MET B 1 373 ? 5.352 -25.656 2.533 1 96.81 373 MET B C 1
ATOM 8841 O O . MET B 1 373 ? 4.66 -25.312 3.49 1 96.81 373 MET B O 1
ATOM 8845 N N . PRO B 1 374 ? 4.855 -25.828 1.335 1 96.88 374 PRO B N 1
ATOM 8846 C CA . PRO B 1 374 ? 3.527 -25.297 0.993 1 96.88 374 PRO B CA 1
ATOM 8847 C C . PRO B 1 374 ? 2.414 -25.953 1.812 1 96.88 374 PRO B C 1
ATOM 8849 O O . PRO B 1 374 ? 1.429 -25.297 2.152 1 96.88 374 PRO B O 1
ATOM 8852 N N . MET B 1 375 ? 2.57 -27.219 2.186 1 97.31 375 MET B N 1
ATOM 8853 C CA . MET B 1 375 ? 1.492 -27.891 2.91 1 97.31 375 MET B CA 1
ATOM 8854 C C . MET B 1 375 ? 1.473 -27.453 4.371 1 97.31 375 MET B C 1
ATOM 8856 O O . MET B 1 375 ? 0.409 -27.391 4.992 1 97.31 375 MET B O 1
ATOM 8860 N N . ALA B 1 376 ? 2.645 -27.141 4.887 1 97.25 376 ALA B N 1
ATOM 8861 C CA . ALA B 1 376 ? 2.695 -26.641 6.258 1 97.25 376 ALA B CA 1
ATOM 8862 C C . ALA B 1 376 ? 2.031 -25.266 6.363 1 97.25 376 ALA B C 1
ATOM 8864 O O . ALA B 1 376 ? 1.227 -25.031 7.266 1 97.25 376 ALA B O 1
ATOM 8865 N N . THR B 1 377 ? 2.334 -24.344 5.43 1 97.81 377 THR B N 1
ATOM 8866 C CA . THR B 1 377 ? 1.719 -23.031 5.418 1 97.81 377 THR B CA 1
ATOM 8867 C C . THR B 1 377 ? 0.232 -23.125 5.094 1 97.81 377 THR B C 1
ATOM 8869 O O . THR B 1 377 ? -0.58 -22.375 5.645 1 97.81 377 THR B O 1
ATOM 8872 N N . SER B 1 378 ? -0.098 -24.109 4.285 1 98.06 378 SER B N 1
ATOM 8873 C CA . SER B 1 378 ? -1.502 -24.328 3.943 1 98.06 378 SER B CA 1
ATOM 8874 C C . SER B 1 378 ? -2.305 -24.781 5.156 1 98.06 378 SER B C 1
ATOM 8876 O O . SER B 1 378 ? -3.455 -24.375 5.336 1 98.06 378 SER B O 1
ATOM 8878 N N . ALA B 1 379 ? -1.715 -25.578 5.93 1 96.44 379 ALA B N 1
ATOM 8879 C CA . ALA B 1 379 ? -2.408 -26.125 7.098 1 96.44 379 ALA B CA 1
ATOM 8880 C C . ALA B 1 379 ? -2.848 -25 8.039 1 96.44 379 ALA B C 1
ATOM 8882 O O . ALA B 1 379 ? -3.992 -24.984 8.492 1 96.44 379 ALA B O 1
ATOM 8883 N N . ILE B 1 380 ? -1.961 -24.109 8.281 1 95.12 380 ILE B N 1
ATOM 8884 C CA . ILE B 1 380 ? -2.312 -23.031 9.211 1 95.12 380 ILE B CA 1
ATOM 8885 C C . ILE B 1 380 ? -3.219 -22.031 8.508 1 95.12 380 ILE B C 1
ATOM 8887 O O . ILE B 1 380 ? -4.066 -21.391 9.148 1 95.12 380 ILE B O 1
ATOM 8891 N N . TYR B 1 381 ? -3.094 -21.844 7.258 1 96.19 381 TYR B N 1
ATOM 8892 C CA . TYR B 1 381 ? -3.951 -20.922 6.512 1 96.19 381 TYR B CA 1
ATOM 8893 C C . TYR B 1 381 ? -5.395 -21.422 6.504 1 96.19 381 TYR B C 1
ATOM 8895 O O . TYR B 1 381 ? -6.316 -20.656 6.809 1 96.19 381 TYR B O 1
ATOM 8903 N N . VAL B 1 382 ? -5.582 -22.656 6.164 1 95.31 382 VAL B N 1
ATOM 8904 C CA . VAL B 1 382 ? -6.914 -23.234 6.027 1 95.31 382 VAL B CA 1
ATOM 8905 C C . VAL B 1 382 ? -7.602 -23.281 7.391 1 95.31 382 VAL B C 1
ATOM 8907 O O . VAL B 1 382 ? -8.797 -23 7.5 1 95.31 382 VAL B O 1
ATOM 8910 N N . LYS B 1 383 ? -6.871 -23.562 8.367 1 91.94 383 LYS B N 1
ATOM 8911 C CA . LYS B 1 383 ? -7.406 -23.625 9.727 1 91.94 383 LYS B CA 1
ATOM 8912 C C . LYS B 1 383 ? -8 -22.281 10.148 1 91.94 383 LYS B C 1
ATOM 8914 O O . LYS B 1 383 ? -9.008 -22.234 10.859 1 91.94 383 LYS B O 1
ATOM 8919 N N . ASN B 1 384 ? -7.438 -21.219 9.578 1 90 384 ASN B N 1
ATOM 8920 C CA . ASN B 1 384 ? -7.777 -19.906 10.117 1 90 384 ASN B CA 1
ATOM 8921 C C . ASN B 1 384 ? -8.57 -19.078 9.109 1 90 384 ASN B C 1
ATOM 8923 O O . ASN B 1 384 ? -9.25 -18.125 9.484 1 90 384 ASN B O 1
ATOM 8927 N N . HIS B 1 385 ? -8.531 -19.406 7.836 1 87.25 385 HIS B N 1
ATOM 8928 C CA . HIS B 1 385 ? -9.055 -18.484 6.848 1 87.25 385 HIS B CA 1
ATOM 8929 C C . HIS B 1 385 ? -9.977 -19.188 5.855 1 87.25 385 HIS B C 1
ATOM 8931 O O . HIS B 1 385 ? -10.406 -18.578 4.867 1 87.25 385 HIS B O 1
ATOM 8937 N N . PHE B 1 386 ? -10.234 -20.453 6.035 1 88.31 386 PHE B N 1
ATOM 8938 C CA . PHE B 1 386 ? -11.062 -21.156 5.051 1 88.31 386 PHE B CA 1
ATOM 8939 C C . PHE B 1 386 ? -12.305 -21.734 5.707 1 88.31 386 PHE B C 1
ATOM 8941 O O . PHE B 1 386 ? -12.234 -22.281 6.812 1 88.31 386 PHE B O 1
ATOM 8948 N N . ASP B 1 387 ? -13.375 -21.516 4.996 1 81.31 387 ASP B N 1
ATOM 8949 C CA . ASP B 1 387 ? -14.68 -21.984 5.453 1 81.31 387 ASP B CA 1
ATOM 8950 C C . ASP B 1 387 ? -15.047 -23.312 4.789 1 81.31 387 ASP B C 1
ATOM 8952 O O . ASP B 1 387 ? -15.055 -23.406 3.561 1 81.31 387 ASP B O 1
ATOM 8956 N N . HIS B 1 388 ? -15.492 -24.234 5.531 1 80.94 388 HIS B N 1
ATOM 8957 C CA . HIS B 1 388 ? -15.844 -25.547 5.004 1 80.94 388 HIS B CA 1
ATOM 8958 C C . HIS B 1 388 ? -17.125 -25.484 4.172 1 80.94 388 HIS B C 1
ATOM 8960 O O . HIS B 1 388 ? -17.312 -26.297 3.26 1 80.94 388 HIS B O 1
ATOM 8966 N N . GLU B 1 389 ? -17.906 -24.516 4.438 1 84.06 389 GLU B N 1
ATOM 8967 C CA . GLU B 1 389 ? -19.125 -24.344 3.639 1 84.06 389 GLU B CA 1
ATOM 8968 C C . GLU B 1 389 ? -18.781 -23.953 2.201 1 84.06 389 GLU B C 1
ATOM 8970 O O . GLU B 1 389 ? -19.516 -24.266 1.272 1 84.06 389 GLU B O 1
ATOM 8975 N N . ALA B 1 390 ? -17.75 -23.312 2.062 1 87 390 ALA B N 1
ATOM 8976 C CA . ALA B 1 390 ? -17.281 -22.906 0.735 1 87 390 ALA B CA 1
ATOM 8977 C C . ALA B 1 390 ? -17 -24.125 -0.14 1 87 390 ALA B C 1
ATOM 8979 O O . ALA B 1 390 ? -17.328 -24.125 -1.329 1 87 390 ALA B O 1
ATOM 8980 N N . LYS B 1 391 ? -16.422 -25.172 0.432 1 88.19 391 LYS B N 1
ATOM 8981 C CA . LYS B 1 391 ? -16.078 -26.391 -0.3 1 88.19 391 LYS B CA 1
ATOM 8982 C C . LYS B 1 391 ? -17.328 -27.047 -0.879 1 88.19 391 LYS B C 1
ATOM 8984 O O . LYS B 1 391 ? -17.344 -27.422 -2.049 1 88.19 391 LYS B O 1
ATOM 8989 N N . GLN B 1 392 ? -18.375 -27.109 -0.161 1 89.25 392 GLN B N 1
ATOM 8990 C CA . GLN B 1 392 ? -19.609 -27.75 -0.596 1 89.25 392 GLN B CA 1
ATOM 8991 C C . GLN B 1 392 ? -20.297 -26.953 -1.7 1 89.25 392 GLN B C 1
ATOM 8993 O O . GLN B 1 392 ? -20.766 -27.516 -2.684 1 89.25 392 GLN B O 1
ATOM 8998 N N . GLN B 1 393 ? -20.312 -25.719 -1.547 1 91.88 393 GLN B N 1
ATOM 8999 C CA . GLN B 1 393 ? -20.953 -24.859 -2.545 1 91.88 393 GLN B CA 1
ATOM 9000 C C . GLN B 1 393 ? -20.203 -24.906 -3.869 1 91.88 393 GLN B C 1
ATOM 9002 O O . GLN B 1 393 ? -20.812 -24.969 -4.938 1 91.88 393 GLN B O 1
ATOM 9007 N N . VAL B 1 394 ? -18.938 -24.906 -3.766 1 95.12 394 VAL B N 1
ATOM 9008 C CA . VAL B 1 394 ? -18.109 -24.906 -4.969 1 95.12 394 VAL B CA 1
ATOM 9009 C C . VAL B 1 394 ? -18.219 -26.266 -5.668 1 95.12 394 VAL B C 1
ATOM 9011 O O . VAL B 1 394 ? -18.234 -26.344 -6.898 1 95.12 394 VAL B O 1
ATOM 9014 N N . GLU B 1 395 ? -18.328 -27.328 -4.891 1 94.56 395 GLU B N 1
ATOM 9015 C CA . GLU B 1 395 ? -18.516 -28.656 -5.461 1 94.56 395 GLU B CA 1
ATOM 9016 C C . GLU B 1 395 ? -19.812 -28.734 -6.27 1 94.56 395 GLU B C 1
ATOM 9018 O O . GLU B 1 395 ? -19.859 -29.344 -7.34 1 94.56 395 GLU B O 1
ATOM 9023 N N . GLU B 1 396 ? -20.812 -28.156 -5.723 1 95.12 396 GLU B N 1
ATOM 9024 C CA . GLU B 1 396 ? -22.078 -28.109 -6.445 1 95.12 396 GLU B CA 1
ATOM 9025 C C . GLU B 1 396 ? -21.953 -27.297 -7.73 1 95.12 396 GLU B C 1
ATOM 9027 O O . GLU B 1 396 ? -22.484 -27.688 -8.773 1 95.12 396 GLU B O 1
ATOM 9032 N N . MET B 1 397 ? -21.328 -26.219 -7.648 1 97 397 MET B N 1
ATOM 9033 C CA . MET B 1 397 ? -21.109 -25.375 -8.82 1 97 397 MET B CA 1
ATOM 9034 C C . MET B 1 397 ? -20.359 -26.141 -9.906 1 97 397 MET B C 1
ATOM 9036 O O . MET B 1 397 ? -20.734 -26.094 -11.078 1 97 397 MET B O 1
ATOM 9040 N N . ILE B 1 398 ? -19.328 -26.859 -9.492 1 97.69 398 ILE B N 1
ATOM 9041 C CA . ILE B 1 398 ? -18.5 -27.625 -10.438 1 97.69 398 ILE B CA 1
ATOM 9042 C C . ILE B 1 398 ? -19.375 -28.672 -11.133 1 97.69 398 ILE B C 1
ATOM 9044 O O . ILE B 1 398 ? -19.297 -28.828 -12.352 1 97.69 398 ILE B O 1
ATOM 9048 N N . SER B 1 399 ? -20.156 -29.344 -10.367 1 96.94 399 SER B N 1
ATOM 9049 C CA . SER B 1 399 ? -21.031 -30.375 -10.93 1 96.94 399 SER B CA 1
ATOM 9050 C C . SER B 1 399 ? -21.984 -29.797 -11.969 1 96.94 399 SER B C 1
ATOM 9052 O O . SER B 1 399 ? -22.156 -30.359 -13.047 1 96.94 399 SER B O 1
ATOM 9054 N N . LEU B 1 400 ? -22.547 -28.672 -11.656 1 97.62 400 LEU B N 1
ATOM 9055 C CA . LEU B 1 400 ? -23.5 -28.047 -12.57 1 97.62 400 LEU B CA 1
ATOM 9056 C C . LEU B 1 400 ? -22.797 -27.531 -13.812 1 97.62 400 LEU B C 1
ATOM 9058 O O . LEU B 1 400 ? -23.328 -27.625 -14.922 1 97.62 400 LEU B O 1
ATOM 9062 N N . ILE B 1 401 ? -21.656 -27.031 -13.672 1 98.31 401 ILE B N 1
ATOM 9063 C CA . ILE B 1 401 ? -20.922 -26.484 -14.797 1 98.31 401 ILE B CA 1
ATOM 9064 C C . ILE B 1 401 ? -20.453 -27.625 -15.703 1 98.31 401 ILE B C 1
ATOM 9066 O O . ILE B 1 401 ? -20.516 -27.516 -16.938 1 98.31 401 ILE B O 1
ATOM 9070 N N . MET B 1 402 ? -19.969 -28.719 -15.125 1 97.69 402 MET B N 1
ATOM 9071 C CA . MET B 1 402 ? -19.578 -29.891 -15.906 1 97.69 402 MET B CA 1
ATOM 9072 C C . MET B 1 402 ? -20.766 -30.453 -16.688 1 97.69 402 MET B C 1
ATOM 9074 O O . MET B 1 402 ? -20.625 -30.797 -17.859 1 97.69 402 MET B O 1
ATOM 9078 N N . GLU B 1 403 ? -21.875 -30.516 -16.031 1 96.5 403 GLU B N 1
ATOM 9079 C CA . GLU B 1 403 ? -23.094 -30.953 -16.703 1 96.5 403 GLU B CA 1
ATOM 9080 C C . GLU B 1 403 ? -23.438 -30.031 -17.875 1 96.5 403 GLU B C 1
ATOM 9082 O O . GLU B 1 403 ? -23.812 -30.5 -18.953 1 96.5 403 GLU B O 1
ATOM 9087 N N . SER B 1 404 ? -23.328 -28.797 -17.594 1 96.25 404 SER B N 1
ATOM 9088 C CA . SER B 1 404 ? -23.609 -27.812 -18.625 1 96.25 404 SER B CA 1
ATOM 9089 C C . SER B 1 404 ? -22.656 -27.953 -19.797 1 96.25 404 SER B C 1
ATOM 9091 O O . SER B 1 404 ? -23.047 -27.781 -20.953 1 96.25 404 SER B O 1
ATOM 9093 N N . PHE B 1 405 ? -21.438 -28.234 -19.531 1 96.12 405 PHE B N 1
ATOM 9094 C CA . PHE B 1 405 ? -20.469 -28.406 -20.609 1 96.12 405 PHE B CA 1
ATOM 9095 C C . PHE B 1 405 ? -20.781 -29.656 -21.438 1 96.12 405 PHE B C 1
ATOM 9097 O O . PHE B 1 405 ? -20.672 -29.641 -22.656 1 96.12 405 PHE B O 1
ATOM 9104 N N . VAL B 1 406 ? -21.141 -30.688 -20.797 1 95.62 406 VAL B N 1
ATOM 9105 C CA . VAL B 1 406 ? -21.516 -31.922 -21.5 1 95.62 406 VAL B CA 1
ATOM 9106 C C . VAL B 1 406 ? -22.703 -31.641 -22.422 1 95.62 406 VAL B C 1
ATOM 9108 O O . VAL B 1 406 ? -22.719 -32.094 -23.578 1 95.62 406 VAL B O 1
ATOM 9111 N N . ASP B 1 407 ? -23.641 -30.906 -21.906 1 94.12 407 ASP B N 1
ATOM 9112 C CA . ASP B 1 407 ? -24.781 -30.531 -22.719 1 94.12 407 ASP B CA 1
ATOM 9113 C C . ASP B 1 407 ? -24.344 -29.734 -23.953 1 94.12 407 ASP B C 1
ATOM 9115 O O . ASP B 1 407 ? -24.859 -29.953 -25.062 1 94.12 407 ASP B O 1
ATOM 9119 N N . LEU B 1 408 ? -23.5 -28.875 -23.719 1 92.44 408 LEU B N 1
ATOM 9120 C CA . LEU B 1 408 ? -22.984 -28.062 -24.812 1 92.44 408 LEU B CA 1
ATOM 9121 C C . LEU B 1 408 ? -22.25 -28.922 -25.844 1 92.44 408 LEU B C 1
ATOM 9123 O O . LEU B 1 408 ? -22.438 -28.75 -27.047 1 92.44 408 LEU B O 1
ATOM 9127 N N . LEU B 1 409 ? -21.422 -29.812 -25.359 1 91.44 409 LEU B N 1
ATOM 9128 C CA . LEU B 1 409 ? -20.656 -30.719 -26.203 1 91.44 409 LEU B CA 1
ATOM 9129 C C . LEU B 1 409 ? -21.594 -31.547 -27.094 1 91.44 409 LEU B C 1
ATOM 9131 O O . LEU B 1 409 ? -21.344 -31.688 -28.281 1 91.44 409 LEU B O 1
ATOM 9135 N N . LEU B 1 410 ? -22.594 -31.969 -26.562 1 91.31 410 LEU B N 1
ATOM 9136 C CA . LEU B 1 410 ? -23.516 -32.844 -27.266 1 91.31 410 LEU B CA 1
ATOM 9137 C C . LEU B 1 410 ? -24.359 -32.062 -28.266 1 91.31 410 LEU B C 1
ATOM 9139 O O . LEU B 1 410 ? -24.828 -32.625 -29.266 1 91.31 410 LEU B O 1
ATOM 9143 N N . SER B 1 411 ? -24.469 -30.797 -28 1 89.62 411 SER B N 1
ATOM 9144 C CA . SER B 1 411 ? -25.312 -29.969 -28.859 1 89.62 411 SER B CA 1
ATOM 9145 C C . SER B 1 411 ? -24.531 -29.438 -30.047 1 89.62 411 SER B C 1
ATOM 9147 O O . SER B 1 411 ? -25.125 -28.969 -31.031 1 89.62 411 SER B O 1
ATOM 9149 N N . GLU B 1 412 ? -23.266 -29.516 -29.969 1 90.38 412 GLU B N 1
ATOM 9150 C CA . GLU B 1 412 ? -22.422 -28.984 -31.047 1 90.38 412 GLU B CA 1
ATOM 9151 C C . GLU B 1 412 ? -22.5 -29.891 -32.281 1 90.38 412 GLU B C 1
ATOM 9153 O O . GLU B 1 412 ? -22.484 -31.109 -32.188 1 90.38 412 GLU B O 1
ATOM 9158 N N . ASP B 1 413 ? -22.547 -29.297 -33.438 1 88.31 413 ASP B N 1
ATOM 9159 C CA . ASP B 1 413 ? -22.734 -30.078 -34.656 1 88.31 413 ASP B CA 1
ATOM 9160 C C . ASP B 1 413 ? -21.406 -30.328 -35.344 1 88.31 413 ASP B C 1
ATOM 9162 O O . ASP B 1 413 ? -21.344 -31.047 -36.344 1 88.31 413 ASP B O 1
ATOM 9166 N N . TRP B 1 414 ? -20.359 -29.766 -34.875 1 90.25 414 TRP B N 1
ATOM 9167 C CA . TRP B 1 414 ? -19.109 -29.891 -35.594 1 90.25 414 TRP B CA 1
ATOM 9168 C C . TRP B 1 414 ? -18.266 -31.031 -35.031 1 90.25 414 TRP B C 1
ATOM 9170 O O . TRP B 1 414 ? -17.266 -31.438 -35.656 1 90.25 414 TRP B O 1
ATOM 9180 N N . LEU B 1 415 ? -18.625 -31.672 -33.938 1 92.25 415 LEU B N 1
ATOM 9181 C CA . LEU B 1 415 ? -17.953 -32.844 -33.406 1 92.25 415 LEU B CA 1
ATOM 9182 C C . LEU B 1 415 ? -18.578 -34.125 -33.969 1 92.25 415 LEU B C 1
ATOM 9184 O O . LEU B 1 415 ? -19.797 -34.219 -34.125 1 92.25 415 LEU B O 1
ATOM 9188 N N . THR B 1 416 ? -17.734 -35.094 -34.219 1 93.25 416 THR B N 1
ATOM 9189 C CA . THR B 1 416 ? -18.25 -36.406 -34.625 1 93.25 416 THR B CA 1
ATOM 9190 C C . THR B 1 416 ? -18.828 -37.156 -33.406 1 93.25 416 THR B C 1
ATOM 9192 O O . THR B 1 416 ? -18.531 -36.781 -32.25 1 93.25 416 THR B O 1
ATOM 9195 N N . LYS B 1 417 ? -19.625 -38.156 -33.656 1 92.06 417 LYS B N 1
ATOM 9196 C CA . LYS B 1 417 ? -20.25 -38.938 -32.594 1 92.06 417 LYS B CA 1
ATOM 9197 C C . LYS B 1 417 ? -19.203 -39.594 -31.688 1 92.06 417 LYS B C 1
ATOM 9199 O O . LYS B 1 417 ? -19.375 -39.625 -30.469 1 92.06 417 LYS B O 1
ATOM 9204 N N . GLU B 1 418 ? -18.203 -40.094 -32.281 1 92 418 GLU B N 1
ATOM 9205 C CA . GLU B 1 418 ? -17.141 -40.75 -31.531 1 92 418 GLU B CA 1
ATOM 9206 C C . GLU B 1 418 ? -16.406 -39.781 -30.641 1 92 418 GLU B C 1
ATOM 9208 O O . GLU B 1 418 ? -16.141 -40.062 -29.469 1 92 418 GLU B O 1
ATOM 9213 N N . THR B 1 419 ? -16.109 -38.688 -31.188 1 93.44 419 THR B N 1
ATOM 9214 C CA . THR B 1 419 ? -15.398 -37.656 -30.422 1 93.44 419 THR B CA 1
ATOM 9215 C C . THR B 1 419 ? -16.25 -37.125 -29.281 1 93.44 419 THR B C 1
ATOM 9217 O O . THR B 1 419 ? -15.75 -36.875 -28.188 1 93.44 419 THR B O 1
ATOM 9220 N N . LYS B 1 420 ? -17.531 -37 -29.516 1 94.38 420 LYS B N 1
ATOM 9221 C CA . LYS B 1 420 ? -18.453 -36.562 -28.469 1 94.38 420 LYS B CA 1
ATOM 9222 C C . LYS B 1 420 ? -18.469 -37.531 -27.297 1 94.38 420 LYS B C 1
ATOM 9224 O O . LYS B 1 420 ? -18.438 -37.125 -26.141 1 94.38 420 LYS B O 1
ATOM 9229 N N . GLN B 1 421 ? -18.531 -38.75 -27.609 1 93.69 421 GLN B N 1
ATOM 9230 C CA . GLN B 1 421 ? -18.594 -39.75 -26.562 1 93.69 421 GLN B CA 1
ATOM 9231 C C . GLN B 1 421 ? -17.312 -39.75 -25.719 1 93.69 421 GLN B C 1
ATOM 9233 O O . GLN B 1 421 ? -17.375 -39.875 -24.5 1 93.69 421 GLN B O 1
ATOM 9238 N N . PHE B 1 422 ? -16.219 -39.656 -26.391 1 94.19 422 PHE B N 1
ATOM 9239 C CA . PHE B 1 422 ? -14.945 -39.625 -25.672 1 94.19 422 PHE B CA 1
ATOM 9240 C C . PHE B 1 422 ? -14.82 -38.344 -24.844 1 94.19 422 PHE B C 1
ATOM 9242 O O . PHE B 1 422 ? -14.273 -38.375 -23.734 1 94.19 422 PHE B O 1
ATOM 9249 N N . ALA B 1 423 ? -15.273 -37.281 -25.438 1 94.81 423 ALA B N 1
ATOM 9250 C CA . ALA B 1 423 ? -15.234 -36 -24.719 1 94.81 423 ALA B CA 1
ATOM 9251 C C . ALA B 1 423 ? -16.078 -36.062 -23.453 1 94.81 423 ALA B C 1
ATOM 9253 O O . ALA B 1 423 ? -15.672 -35.562 -22.406 1 94.81 423 ALA B O 1
ATOM 9254 N N . LYS B 1 424 ? -17.234 -36.625 -23.578 1 95.44 424 LYS B N 1
ATOM 9255 C CA . LYS B 1 424 ? -18.094 -36.812 -22.422 1 95.44 424 LYS B CA 1
ATOM 9256 C C . LYS B 1 424 ? -17.406 -37.656 -21.344 1 95.44 424 LYS B C 1
ATOM 9258 O O . LYS B 1 424 ? -17.484 -37.344 -20.156 1 95.44 424 LYS B O 1
ATOM 9263 N N . GLN B 1 425 ? -16.766 -38.656 -21.781 1 95.56 425 GLN B N 1
ATOM 9264 C CA . GLN B 1 425 ? -16.031 -39.531 -20.859 1 95.56 425 GLN B CA 1
ATOM 9265 C C . GLN B 1 425 ? -14.93 -38.75 -20.141 1 95.56 425 GLN B C 1
ATOM 9267 O O . GLN B 1 425 ? -14.734 -38.906 -18.938 1 95.56 425 GLN B O 1
ATOM 9272 N N . LYS B 1 426 ? -14.203 -37.969 -20.875 1 96.38 426 LYS B N 1
ATOM 9273 C CA . LYS B 1 426 ? -13.117 -37.188 -20.297 1 96.38 426 LYS B CA 1
ATOM 9274 C C . LYS B 1 426 ? -13.641 -36.188 -19.25 1 96.38 426 LYS B C 1
ATOM 9276 O O . LYS B 1 426 ? -13.031 -36.031 -18.188 1 96.38 426 LYS B O 1
ATOM 9281 N N . VAL B 1 427 ? -14.781 -35.562 -19.5 1 96.44 427 VAL B N 1
ATOM 9282 C CA . VAL B 1 427 ? -15.375 -34.656 -18.516 1 96.44 427 VAL B CA 1
ATOM 9283 C C . VAL B 1 427 ? -15.805 -35.438 -17.281 1 96.44 427 VAL B C 1
ATOM 9285 O O . VAL B 1 427 ? -15.539 -35 -16.156 1 96.44 427 VAL B O 1
ATOM 9288 N N . ASN B 1 428 ? -16.438 -36.562 -17.5 1 94.88 428 ASN B N 1
ATOM 9289 C CA . ASN B 1 428 ? -16.969 -37.344 -16.406 1 94.88 428 ASN B CA 1
ATOM 9290 C C . ASN B 1 428 ? -15.867 -37.875 -15.5 1 94.88 428 ASN B C 1
ATOM 9292 O O . ASN B 1 428 ? -16.078 -38.094 -14.297 1 94.88 428 ASN B O 1
ATOM 9296 N N . GLU B 1 429 ? -14.727 -38.094 -16.094 1 95.62 429 GLU B N 1
ATOM 9297 C CA . GLU B 1 429 ? -13.617 -38.688 -15.344 1 95.62 429 GLU B CA 1
ATOM 9298 C C . GLU B 1 429 ? -12.688 -37.594 -14.797 1 95.62 429 GLU B C 1
ATOM 9300 O O . GLU B 1 429 ? -11.703 -37.906 -14.125 1 95.62 429 GLU B O 1
ATOM 9305 N N . MET B 1 430 ? -12.969 -36.375 -15.055 1 96.31 430 MET B N 1
ATOM 9306 C CA . MET B 1 430 ? -12.148 -35.281 -14.578 1 96.31 430 MET B CA 1
ATOM 9307 C C . MET B 1 430 ? -12.203 -35.156 -13.055 1 96.31 430 MET B C 1
ATOM 9309 O O . MET B 1 430 ? -13.289 -35.062 -12.477 1 96.31 430 MET B O 1
ATOM 9313 N N . LYS B 1 431 ? -11.062 -35.25 -12.438 1 94.94 431 LYS B N 1
ATOM 9314 C CA . LYS B 1 431 ? -11 -35.156 -10.984 1 94.94 431 LYS B CA 1
ATOM 9315 C C . LYS B 1 431 ? -11.062 -33.688 -10.516 1 94.94 431 LYS B C 1
ATOM 9317 O O . LYS B 1 431 ? -10.734 -32.781 -11.273 1 94.94 431 LYS B O 1
ATOM 9322 N N . ARG B 1 432 ? -11.562 -33.531 -9.328 1 94.62 432 ARG B N 1
ATOM 9323 C CA . ARG B 1 432 ? -11.727 -32.188 -8.766 1 94.62 432 ARG B CA 1
ATOM 9324 C C . ARG B 1 432 ? -11.055 -32.062 -7.402 1 94.62 432 ARG B C 1
ATOM 9326 O O . ARG B 1 432 ? -11.234 -32.938 -6.547 1 94.62 432 ARG B O 1
ATOM 9333 N N . LYS B 1 433 ? -10.242 -31.094 -7.227 1 95.25 433 LYS B N 1
ATOM 9334 C CA . LYS B 1 433 ? -9.617 -30.75 -5.953 1 95.25 433 LYS B CA 1
ATOM 9335 C C . LYS B 1 433 ? -10.008 -29.344 -5.512 1 95.25 433 LYS B C 1
ATOM 9337 O O . LYS B 1 433 ? -9.664 -28.359 -6.172 1 95.25 433 LYS B O 1
ATOM 9342 N N . ILE B 1 434 ? -10.711 -29.25 -4.359 1 95 434 ILE B N 1
ATOM 9343 C CA . ILE B 1 434 ? -11.305 -27.984 -3.932 1 95 434 ILE B CA 1
ATOM 9344 C C . ILE B 1 434 ? -10.789 -27.609 -2.545 1 95 434 ILE B C 1
ATOM 9346 O O . ILE B 1 434 ? -10.922 -28.391 -1.595 1 95 434 ILE B O 1
ATOM 9350 N N . GLY B 1 435 ? -10.281 -26.453 -2.467 1 94 435 GLY B N 1
ATOM 9351 C CA . GLY B 1 435 ? -9.883 -25.906 -1.179 1 94 435 GLY B CA 1
ATOM 9352 C C . GLY B 1 435 ? -8.523 -26.391 -0.72 1 94 435 GLY B C 1
ATOM 9353 O O . GLY B 1 435 ? -7.52 -25.688 -0.872 1 94 435 GLY B O 1
ATOM 9354 N N . TYR B 1 436 ? -8.539 -27.656 -0.174 1 94.81 436 TYR B N 1
ATOM 9355 C CA . TYR B 1 436 ? -7.34 -28.266 0.386 1 94.81 436 TYR B CA 1
ATOM 9356 C C . TYR B 1 436 ? -7.512 -29.781 0.535 1 94.81 436 TYR B C 1
ATOM 9358 O O . TYR B 1 436 ? -8.633 -30.281 0.558 1 94.81 436 TYR B O 1
ATOM 9366 N N . PRO B 1 437 ? -6.387 -30.469 0.479 1 94.5 437 PRO B N 1
ATOM 9367 C CA . PRO B 1 437 ? -6.508 -31.906 0.779 1 94.5 437 PRO B CA 1
ATOM 9368 C C . PRO B 1 437 ? -6.902 -32.156 2.23 1 94.5 437 PRO B C 1
ATOM 9370 O O . PRO B 1 437 ? -6.402 -31.5 3.141 1 94.5 437 PRO B O 1
ATOM 9373 N N . ASP B 1 438 ? -7.633 -33.156 2.475 1 91.19 438 ASP B N 1
ATOM 9374 C CA . ASP B 1 438 ? -8.258 -33.406 3.766 1 91.19 438 ASP B CA 1
ATOM 9375 C C . ASP B 1 438 ? -7.211 -33.719 4.836 1 91.19 438 ASP B C 1
ATOM 9377 O O . ASP B 1 438 ? -7.43 -33.438 6.02 1 91.19 438 ASP B O 1
ATOM 9381 N N . TYR B 1 439 ? -6.098 -34.219 4.469 1 93.75 439 TYR B N 1
ATOM 9382 C CA . TYR B 1 439 ? -5.113 -34.625 5.469 1 93.75 439 TYR B CA 1
ATOM 9383 C C . TYR B 1 439 ? -4.531 -33.406 6.172 1 93.75 439 TYR B C 1
ATOM 9385 O O . TYR B 1 439 ? -3.906 -33.531 7.227 1 93.75 439 TYR B O 1
ATOM 9393 N N . LEU B 1 440 ? -4.742 -32.188 5.625 1 94.75 440 LEU B N 1
ATOM 9394 C CA . LEU B 1 440 ? -4.273 -30.984 6.277 1 94.75 440 LEU B CA 1
ATOM 9395 C C . LEU B 1 440 ? -4.992 -30.766 7.605 1 94.75 440 LEU B C 1
ATOM 9397 O O . LEU B 1 440 ? -4.531 -30 8.453 1 94.75 440 LEU B O 1
ATOM 9401 N N . ASN B 1 441 ? -6.094 -31.438 7.812 1 92 441 ASN B N 1
ATOM 9402 C CA . ASN B 1 441 ? -6.828 -31.344 9.07 1 92 441 ASN B CA 1
ATOM 9403 C C . ASN B 1 441 ? -6.176 -32.188 10.164 1 92 441 ASN B C 1
ATOM 9405 O O . ASN B 1 441 ? -6.512 -32.031 11.344 1 92 441 ASN B O 1
ATOM 9409 N N . ASP B 1 442 ? -5.207 -33.031 9.766 1 94.75 442 ASP B N 1
ATOM 9410 C CA . ASP B 1 442 ? -4.477 -33.875 10.695 1 94.75 442 ASP B CA 1
ATOM 9411 C C . ASP B 1 442 ? -3.02 -33.438 10.82 1 94.75 442 ASP B C 1
ATOM 9413 O O . ASP B 1 442 ? -2.184 -33.812 9.992 1 94.75 442 ASP B O 1
ATOM 9417 N N . PRO B 1 443 ? -2.697 -32.781 11.875 1 93.44 443 PRO B N 1
ATOM 9418 C CA . PRO B 1 443 ? -1.329 -32.281 12.031 1 93.44 443 PRO B CA 1
ATOM 9419 C C . PRO B 1 443 ? -0.281 -33.406 11.945 1 93.44 443 PRO B C 1
ATOM 9421 O O . PRO B 1 443 ? 0.824 -33.156 11.445 1 93.44 443 PRO B O 1
ATOM 9424 N N . ALA B 1 444 ? -0.656 -34.562 12.398 1 95.56 444 ALA B N 1
ATOM 9425 C CA . ALA B 1 444 ? 0.293 -35.688 12.359 1 95.56 444 ALA B CA 1
A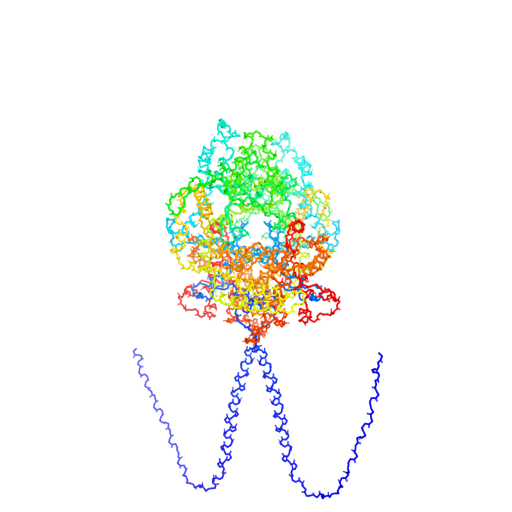TOM 9426 C C . ALA B 1 444 ? 0.631 -36.062 10.922 1 95.56 444 ALA B C 1
ATOM 9428 O O . ALA B 1 444 ? 1.775 -36.406 10.617 1 95.56 444 ALA B O 1
ATOM 9429 N N . ALA B 1 445 ? -0.338 -36 10.117 1 95.75 445 ALA B N 1
ATOM 9430 C CA . ALA B 1 445 ? -0.127 -36.344 8.711 1 95.75 445 ALA B CA 1
ATOM 9431 C C . ALA B 1 445 ? 0.765 -35.312 8.031 1 95.75 445 ALA B C 1
ATOM 9433 O O . ALA B 1 445 ? 1.627 -35.656 7.223 1 95.75 445 ALA B O 1
ATOM 9434 N N . VAL B 1 446 ? 0.599 -34.062 8.32 1 96.06 446 VAL B N 1
ATOM 9435 C CA . VAL B 1 446 ? 1.424 -33 7.762 1 96.06 446 VAL B CA 1
ATOM 9436 C C . VAL B 1 446 ? 2.855 -33.125 8.273 1 96.06 446 VAL B C 1
ATOM 9438 O O . VAL B 1 446 ? 3.812 -32.969 7.516 1 96.06 446 VAL B O 1
ATOM 9441 N N . ASN B 1 447 ? 2.982 -33.469 9.562 1 97 447 ASN B N 1
ATOM 9442 C CA . ASN B 1 447 ? 4.301 -33.656 10.156 1 97 447 ASN B CA 1
ATOM 9443 C C . ASN B 1 447 ? 5.059 -34.781 9.469 1 97 447 ASN B C 1
ATOM 9445 O O . ASN B 1 447 ? 6.27 -34.688 9.266 1 97 447 ASN B O 1
ATOM 9449 N N . LYS B 1 448 ? 4.344 -35.781 9.148 1 95.44 448 LYS B N 1
ATOM 9450 C CA . LYS B 1 448 ? 4.965 -36.938 8.5 1 95.44 448 LYS B CA 1
ATOM 9451 C C . LYS B 1 448 ? 5.555 -36.562 7.145 1 95.44 448 LYS B C 1
ATOM 9453 O O . LYS B 1 448 ? 6.629 -37.031 6.77 1 95.44 448 LYS B O 1
ATOM 9458 N N . GLU B 1 449 ? 4.922 -35.688 6.445 1 93.06 449 GLU B N 1
ATOM 9459 C CA . GLU B 1 449 ? 5.379 -35.25 5.129 1 93.06 449 GLU B CA 1
ATOM 9460 C C . GLU B 1 449 ? 6.715 -34.531 5.23 1 93.06 449 GLU B C 1
ATOM 9462 O O . GLU B 1 449 ? 7.535 -34.594 4.309 1 93.06 449 GLU B O 1
ATOM 9467 N N . TYR B 1 450 ? 6.934 -33.875 6.359 1 95.81 450 TYR B N 1
ATOM 9468 C CA . TYR B 1 450 ? 8.133 -33.062 6.484 1 95.81 450 TYR B CA 1
ATOM 9469 C C . TYR B 1 450 ? 9.062 -33.625 7.562 1 95.81 450 TYR B C 1
ATOM 9471 O O . TYR B 1 450 ? 9.891 -32.875 8.109 1 95.81 450 TYR B O 1
ATOM 9479 N N . LYS B 1 451 ? 8.93 -34.812 7.84 1 95 451 LYS B N 1
ATOM 9480 C CA . LYS B 1 451 ? 9.688 -35.438 8.922 1 95 451 LYS B CA 1
ATOM 9481 C C . LYS B 1 451 ? 11.188 -35.344 8.664 1 95 451 LYS B C 1
ATOM 9483 O O . LYS B 1 451 ? 11.969 -35.188 9.602 1 95 451 LYS B O 1
ATOM 9488 N N . THR B 1 452 ? 11.633 -35.375 7.402 1 93.94 452 THR B N 1
ATOM 9489 C CA . THR B 1 452 ? 13.055 -35.438 7.086 1 93.94 452 THR B CA 1
ATOM 9490 C C . THR B 1 452 ? 13.648 -34.031 6.984 1 93.94 452 THR B C 1
ATOM 9492 O O . THR B 1 452 ? 14.859 -33.875 6.867 1 93.94 452 THR B O 1
ATOM 9495 N N . PHE B 1 453 ? 12.758 -33.031 6.934 1 96.56 453 PHE B N 1
ATOM 9496 C CA . PHE B 1 453 ? 13.25 -31.641 6.938 1 96.56 453 PHE B CA 1
ATOM 9497 C C . PHE B 1 453 ? 13.891 -31.312 8.281 1 96.56 453 PHE B C 1
ATOM 9499 O O . PHE B 1 453 ? 13.312 -31.578 9.336 1 96.56 453 PHE B O 1
ATOM 9506 N N . THR B 1 454 ? 15.078 -30.75 8.258 1 96.25 454 THR B N 1
ATOM 9507 C CA . THR B 1 454 ? 15.797 -30.484 9.5 1 96.25 454 THR B CA 1
ATOM 9508 C C . THR B 1 454 ? 16.094 -28.984 9.648 1 96.25 454 THR B C 1
ATOM 9510 O O . THR B 1 454 ? 16.578 -28.359 8.719 1 96.25 454 THR B O 1
ATOM 9513 N N . VAL B 1 455 ? 15.789 -28.5 10.828 1 96.56 455 VAL B N 1
ATOM 9514 C CA . VAL B 1 455 ? 16.078 -27.109 11.164 1 96.56 455 VAL B CA 1
ATOM 9515 C C . VAL B 1 455 ? 17.406 -27.047 11.938 1 96.56 455 VAL B C 1
ATOM 9517 O O . VAL B 1 455 ? 17.641 -27.859 12.836 1 96.56 455 VAL B O 1
ATOM 9520 N N . TYR B 1 456 ? 18.281 -26.203 11.531 1 96.19 456 TYR B N 1
ATOM 9521 C CA . TYR B 1 456 ? 19.5 -25.891 12.25 1 96.19 456 TYR B CA 1
ATOM 9522 C C . TYR B 1 456 ? 19.391 -24.531 12.938 1 96.19 456 TYR B C 1
ATOM 9524 O O . TYR B 1 456 ? 19.594 -23.484 12.312 1 96.19 456 TYR B O 1
ATOM 9532 N N . PRO B 1 457 ? 19.188 -24.531 14.211 1 94.81 457 PRO B N 1
ATOM 9533 C CA . PRO B 1 457 ? 18.969 -23.281 14.93 1 94.81 457 PRO B CA 1
ATOM 9534 C C . PRO B 1 457 ? 20.094 -22.266 14.719 1 94.81 457 PRO B C 1
ATOM 9536 O O . PRO B 1 457 ? 21.266 -22.625 14.836 1 94.81 457 PRO B O 1
ATOM 9539 N N . GLY B 1 458 ? 19.703 -21.094 14.336 1 94.31 458 GLY B N 1
ATOM 9540 C CA . GLY B 1 458 ? 20.641 -20 14.18 1 94.31 458 GLY B CA 1
ATOM 9541 C C . GLY B 1 458 ? 21.344 -20.016 12.836 1 94.31 458 GLY B C 1
ATOM 9542 O O . GLY B 1 458 ? 22.141 -19.125 12.539 1 94.31 458 GLY B O 1
ATOM 9543 N N . HIS B 1 459 ? 21.047 -21 12.039 1 96.5 459 HIS B N 1
ATOM 9544 C CA . HIS B 1 459 ? 21.734 -21.125 10.766 1 96.5 459 HIS B CA 1
ATOM 9545 C C . HIS B 1 459 ? 20.75 -21.156 9.602 1 96.5 459 HIS B C 1
ATOM 9547 O O . HIS B 1 459 ? 20.297 -22.234 9.195 1 96.5 459 HIS B O 1
ATOM 9553 N N . TYR B 1 460 ? 20.516 -20.031 9 1 97.75 460 TYR B N 1
ATOM 9554 C CA . TYR B 1 460 ? 19.5 -19.859 7.969 1 97.75 460 TYR B CA 1
ATOM 9555 C C . TYR B 1 460 ? 19.844 -20.688 6.727 1 97.75 460 TYR B C 1
ATOM 9557 O O . TYR B 1 460 ? 19.047 -21.5 6.27 1 97.75 460 TYR B O 1
ATOM 9565 N N . TYR B 1 461 ? 21.094 -20.547 6.238 1 97.88 461 TYR B N 1
ATOM 9566 C CA . TYR B 1 461 ? 21.422 -21.188 4.973 1 97.88 461 TYR B CA 1
ATOM 9567 C C . TYR B 1 461 ? 21.578 -22.703 5.148 1 97.88 461 TYR B C 1
ATOM 9569 O O . TYR B 1 461 ? 21.203 -23.469 4.262 1 97.88 461 TYR B O 1
ATOM 9577 N N . GLN B 1 462 ? 22.078 -23.125 6.242 1 97.06 462 GLN B N 1
ATOM 9578 C CA . GLN B 1 462 ? 22.125 -24.562 6.492 1 97.06 462 GLN B CA 1
ATOM 9579 C C . GLN B 1 462 ? 20.719 -25.156 6.492 1 97.06 462 GLN B C 1
ATOM 9581 O O . GLN B 1 462 ? 20.5 -26.234 5.938 1 97.06 462 GLN B O 1
ATOM 9586 N N . THR B 1 463 ? 19.812 -24.453 7.145 1 97.69 463 THR B N 1
ATOM 9587 C CA . THR B 1 463 ? 18.438 -24.906 7.176 1 97.69 463 THR B CA 1
ATOM 9588 C C . THR B 1 463 ? 17.828 -24.891 5.777 1 97.69 463 THR B C 1
ATOM 9590 O O . THR B 1 463 ? 17.188 -25.859 5.359 1 97.69 463 THR B O 1
ATOM 9593 N N . LYS B 1 464 ? 18.031 -23.812 5.082 1 97.5 464 LYS B N 1
ATOM 9594 C CA . LYS B 1 464 ? 17.484 -23.656 3.734 1 97.5 464 LYS B CA 1
ATOM 9595 C C . LYS B 1 464 ? 18 -24.766 2.812 1 97.5 464 LYS B C 1
ATOM 9597 O O . LYS B 1 464 ? 17.219 -25.359 2.059 1 97.5 464 LYS B O 1
ATOM 9602 N N . PHE B 1 465 ? 19.297 -25.109 2.889 1 97.38 465 PHE B N 1
ATOM 9603 C CA . PHE B 1 465 ? 19.891 -26.125 2.033 1 97.38 465 PHE B CA 1
ATOM 9604 C C . PHE B 1 465 ? 19.375 -27.516 2.42 1 97.38 465 PHE B C 1
ATOM 9606 O O . PHE B 1 465 ? 19.172 -28.375 1.557 1 97.38 465 PHE B O 1
ATOM 9613 N N . SER B 1 466 ? 19.156 -27.672 3.682 1 95.75 466 SER B N 1
ATOM 9614 C CA . SER B 1 466 ? 18.531 -28.922 4.121 1 95.75 466 SER B CA 1
ATOM 9615 C C . SER B 1 466 ? 17.141 -29.078 3.541 1 95.75 466 SER B C 1
ATOM 9617 O O . SER B 1 466 ? 16.766 -30.156 3.078 1 95.75 466 SER B O 1
ATOM 9619 N N . PHE B 1 467 ? 16.391 -28.016 3.607 1 97.12 467 PHE B N 1
ATOM 9620 C CA . PHE B 1 467 ? 15.039 -28.031 3.059 1 97.12 467 PHE B CA 1
ATOM 9621 C C . PHE B 1 467 ? 15.062 -28.281 1.556 1 97.12 467 PHE B C 1
ATOM 9623 O O . PHE B 1 467 ? 14.266 -29.078 1.035 1 97.12 467 PHE B O 1
ATOM 9630 N N . TYR B 1 468 ? 16.016 -27.688 0.86 1 96.69 468 TYR B N 1
ATOM 9631 C CA . TYR B 1 468 ? 16.172 -27.891 -0.577 1 96.69 468 TYR B CA 1
ATOM 9632 C C . TYR B 1 468 ? 16.484 -29.344 -0.891 1 96.69 468 TYR B C 1
ATOM 9634 O O . TYR B 1 468 ? 15.891 -29.938 -1.803 1 96.69 468 TYR B O 1
ATOM 9642 N N . GLU B 1 469 ? 17.375 -29.828 -0.169 1 96.31 469 GLU B N 1
ATOM 9643 C CA . GLU B 1 469 ? 17.797 -31.203 -0.403 1 96.31 469 GLU B CA 1
ATOM 9644 C C . GLU B 1 469 ? 16.641 -32.188 -0.197 1 96.31 469 GLU B C 1
ATOM 9646 O O . GLU B 1 469 ? 16.453 -33.094 -0.997 1 96.31 469 GLU B O 1
ATOM 9651 N N . GLN B 1 470 ? 15.914 -31.953 0.855 1 95.5 470 GLN B N 1
ATOM 9652 C CA . GLN B 1 470 ? 14.797 -32.844 1.137 1 95.5 470 GLN B CA 1
ATOM 9653 C C . GLN B 1 470 ? 13.672 -32.688 0.12 1 95.5 470 GLN B C 1
ATOM 9655 O O . GLN B 1 470 ? 13.023 -33.656 -0.271 1 95.5 470 GLN B O 1
ATOM 9660 N N . TYR B 1 471 ? 13.477 -31.469 -0.255 1 94.5 471 TYR B N 1
ATOM 9661 C CA . TYR B 1 471 ? 12.508 -31.188 -1.313 1 94.5 471 TYR B CA 1
ATOM 9662 C C . TYR B 1 471 ? 12.875 -31.938 -2.59 1 94.5 471 TYR B C 1
ATOM 9664 O O . TYR B 1 471 ? 12.031 -32.625 -3.184 1 94.5 471 TYR B O 1
ATOM 9672 N N . GLN B 1 472 ? 14.102 -31.859 -2.977 1 95.06 472 GLN B N 1
ATOM 9673 C CA . GLN B 1 472 ? 14.578 -32.531 -4.191 1 95.06 472 GLN B CA 1
ATOM 9674 C C . GLN B 1 472 ? 14.531 -34.031 -4.047 1 95.06 472 GLN B C 1
ATOM 9676 O O . GLN B 1 472 ? 14.227 -34.75 -5.008 1 95.06 472 GLN B O 1
ATOM 9681 N N . ARG B 1 473 ? 14.891 -34.469 -2.914 1 94.62 473 ARG B N 1
ATOM 9682 C CA . ARG B 1 473 ? 14.836 -35.906 -2.662 1 94.62 473 ARG B CA 1
ATOM 9683 C C . ARG B 1 473 ? 13.43 -36.438 -2.908 1 94.62 473 ARG B C 1
ATOM 9685 O O . ARG B 1 473 ? 13.266 -37.469 -3.58 1 94.62 473 ARG B O 1
ATOM 9692 N N . ASP B 1 474 ? 12.469 -35.75 -2.381 1 92.31 474 ASP B N 1
ATOM 9693 C CA . ASP B 1 474 ? 11.078 -36.156 -2.568 1 92.31 474 ASP B CA 1
ATOM 9694 C C . ASP B 1 474 ? 10.711 -36.188 -4.051 1 92.31 474 ASP B C 1
ATOM 9696 O O . ASP B 1 474 ? 10.039 -37.125 -4.504 1 92.31 474 ASP B O 1
ATOM 9700 N N . VAL B 1 475 ? 11.148 -35.312 -4.82 1 94.56 475 VAL B N 1
ATOM 9701 C CA . VAL B 1 475 ? 10.844 -35.219 -6.246 1 94.56 475 VAL B CA 1
ATOM 9702 C C . VAL B 1 475 ? 11.539 -36.344 -7 1 94.56 475 VAL B C 1
ATOM 9704 O O . VAL B 1 475 ? 10.914 -37.031 -7.812 1 94.56 475 VAL B O 1
ATOM 9707 N N . LEU B 1 476 ? 12.797 -36.562 -6.719 1 96.69 476 LEU B N 1
ATOM 9708 C CA . LEU B 1 476 ? 13.609 -37.5 -7.477 1 96.69 476 LEU B CA 1
ATOM 9709 C C . LEU B 1 476 ? 13.234 -38.938 -7.148 1 96.69 476 LEU B C 1
ATOM 9711 O O . LEU B 1 476 ? 13.195 -39.812 -8.039 1 96.69 476 LEU B O 1
ATOM 9715 N N . GLU B 1 477 ? 12.906 -39.188 -5.949 1 94.5 477 GLU B N 1
ATOM 9716 C CA . GLU B 1 477 ? 12.594 -40.562 -5.516 1 94.5 477 GLU B CA 1
ATOM 9717 C C . GLU B 1 477 ? 11.32 -41.062 -6.188 1 94.5 477 GLU B C 1
ATOM 9719 O O . GLU B 1 477 ? 11.102 -42.281 -6.277 1 94.5 477 GLU B O 1
ATOM 9724 N N . ARG B 1 478 ? 10.586 -40.219 -6.73 1 94.5 478 ARG B N 1
ATOM 9725 C CA . ARG B 1 478 ? 9.32 -40.594 -7.359 1 94.5 478 ARG B CA 1
ATOM 9726 C C . ARG B 1 478 ? 9.562 -41.406 -8.641 1 94.5 478 ARG B C 1
ATOM 9728 O O . ARG B 1 478 ? 8.648 -42.062 -9.148 1 94.5 478 ARG B O 1
ATOM 9735 N N . ILE B 1 479 ? 10.742 -41.375 -9.133 1 96.88 479 ILE B N 1
ATOM 9736 C CA . ILE B 1 479 ? 11.086 -42.062 -10.367 1 96.88 479 ILE B CA 1
ATOM 9737 C C . ILE B 1 479 ? 10.75 -43.562 -10.234 1 96.88 479 ILE B C 1
ATOM 9739 O O . ILE B 1 479 ? 10.445 -44.219 -11.227 1 96.88 479 ILE B O 1
ATOM 9743 N N . MET B 1 480 ? 10.766 -44.031 -8.984 1 94.06 480 MET B N 1
ATOM 9744 C CA . MET B 1 480 ? 10.547 -45.438 -8.734 1 94.06 480 MET B CA 1
ATOM 9745 C C . MET B 1 480 ? 9.102 -45.719 -8.328 1 94.06 480 MET B C 1
ATOM 9747 O O . MET B 1 480 ? 8.734 -46.875 -8.062 1 94.06 480 MET B O 1
ATOM 9751 N N . GLU B 1 481 ? 8.297 -44.688 -8.297 1 92.88 481 GLU B N 1
ATOM 9752 C CA . GLU B 1 481 ? 6.918 -44.812 -7.812 1 92.88 481 GLU B CA 1
ATOM 9753 C C . GLU B 1 481 ? 5.918 -44.531 -8.93 1 92.88 481 GLU B C 1
ATOM 9755 O O . GLU B 1 481 ? 6.191 -43.719 -9.828 1 92.88 481 GLU B O 1
ATOM 9760 N N . PRO B 1 482 ? 4.75 -45.281 -8.859 1 94.69 482 PRO B N 1
ATOM 9761 C CA . PRO B 1 482 ? 3.676 -44.844 -9.758 1 94.69 482 PRO B CA 1
ATOM 9762 C C . PRO B 1 482 ? 3.16 -43.438 -9.453 1 94.69 482 PRO B C 1
ATOM 9764 O O . PRO B 1 482 ? 3.326 -42.938 -8.336 1 94.69 482 PRO B O 1
ATOM 9767 N N . VAL B 1 483 ? 2.627 -42.875 -10.461 1 95.06 483 VAL B N 1
ATOM 9768 C CA . VAL B 1 483 ? 2.084 -41.531 -10.273 1 95.06 483 VAL B CA 1
ATOM 9769 C C . VAL B 1 483 ? 0.909 -41.594 -9.297 1 95.06 483 VAL B C 1
ATOM 9771 O O . VAL B 1 483 ? -0.002 -42.406 -9.461 1 95.06 483 VAL B O 1
ATOM 9774 N N . ASP B 1 484 ? 0.974 -40.812 -8.219 1 92.81 484 ASP B N 1
ATOM 9775 C CA . ASP B 1 484 ? -0.128 -40.656 -7.277 1 92.81 484 ASP B CA 1
ATOM 9776 C C . ASP B 1 484 ? -1.105 -39.562 -7.746 1 92.81 484 ASP B C 1
ATOM 9778 O O . ASP B 1 484 ? -0.857 -38.375 -7.566 1 92.81 484 ASP B O 1
ATOM 9782 N N . ARG B 1 485 ? -2.217 -39.906 -8.227 1 91.62 485 ARG B N 1
ATOM 9783 C CA . ARG B 1 485 ? -3.186 -39 -8.812 1 91.62 485 ARG B CA 1
ATOM 9784 C C . ARG B 1 485 ? -3.93 -38.219 -7.734 1 91.62 485 ARG B C 1
ATOM 9786 O O . ARG B 1 485 ? -4.574 -37.219 -8.023 1 91.62 485 ARG B O 1
ATOM 9793 N N . GLU B 1 486 ? -3.76 -38.594 -6.457 1 89.94 486 GLU B N 1
ATOM 9794 C CA . GLU B 1 486 ? -4.445 -37.906 -5.359 1 89.94 486 GLU B CA 1
ATOM 9795 C C . GLU B 1 486 ? -3.572 -36.812 -4.766 1 89.94 486 GLU B C 1
ATOM 9797 O O . GLU B 1 486 ? -4.062 -35.969 -4.027 1 89.94 486 GLU B O 1
ATOM 9802 N N . ARG B 1 487 ? -2.4 -36.812 -5.148 1 90.56 487 ARG B N 1
ATOM 9803 C CA . ARG B 1 487 ? -1.474 -35.844 -4.602 1 90.56 487 ARG B CA 1
ATOM 9804 C C . ARG B 1 487 ? -1.775 -34.438 -5.145 1 90.56 487 ARG B C 1
ATOM 9806 O O . ARG B 1 487 ? -2.078 -34.281 -6.328 1 90.56 487 ARG B O 1
ATOM 9813 N N . TRP B 1 488 ? -1.769 -33.438 -4.215 1 90.94 488 TRP B N 1
ATOM 9814 C CA . TRP B 1 488 ? -1.922 -32.062 -4.633 1 90.94 488 TRP B CA 1
ATOM 9815 C C . TRP B 1 488 ? -0.606 -31.5 -5.172 1 90.94 488 TRP B C 1
ATOM 9817 O O . TRP B 1 488 ? 0.438 -31.625 -4.527 1 90.94 488 TRP B O 1
ATOM 9827 N N . VAL B 1 489 ? -0.643 -30.938 -6.262 1 84.12 489 VAL B N 1
ATOM 9828 C CA . VAL B 1 489 ? 0.56 -30.438 -6.918 1 84.12 489 VAL B CA 1
ATOM 9829 C C . VAL B 1 489 ? 0.938 -29.078 -6.336 1 84.12 489 VAL B C 1
ATOM 9831 O O . VAL B 1 489 ? 2.086 -28.641 -6.461 1 84.12 489 VAL B O 1
ATOM 9834 N N . ALA B 1 490 ? -0.006 -28.438 -5.719 1 89.31 490 ALA B N 1
ATOM 9835 C CA . ALA B 1 490 ? 0.248 -27.125 -5.117 1 89.31 490 ALA B CA 1
ATOM 9836 C C . ALA B 1 490 ? -0.394 -27.031 -3.738 1 89.31 490 ALA B C 1
ATOM 9838 O O . ALA B 1 490 ? -1.319 -27.781 -3.418 1 89.31 490 ALA B O 1
ATOM 9839 N N . GLY B 1 491 ? 0.128 -26.062 -2.949 1 94.12 491 GLY B N 1
ATOM 9840 C CA . GLY B 1 491 ? -0.47 -25.828 -1.646 1 94.12 491 GLY B CA 1
ATOM 9841 C C . GLY B 1 491 ? -1.807 -25.109 -1.725 1 94.12 491 GLY B C 1
ATOM 9842 O O . GLY B 1 491 ? -2.174 -24.578 -2.775 1 94.12 491 GLY B O 1
ATOM 9843 N N . ALA B 1 492 ? -2.508 -25.125 -0.611 1 96.06 492 ALA B N 1
ATOM 9844 C CA . ALA B 1 492 ? -3.832 -24.516 -0.53 1 96.06 492 ALA B CA 1
ATOM 9845 C C . ALA B 1 492 ? -3.729 -23 -0.39 1 96.06 492 ALA B C 1
ATOM 9847 O O . ALA B 1 492 ? -4.656 -22.281 -0.757 1 96.06 492 ALA B O 1
ATOM 9848 N N . ALA B 1 493 ? -2.607 -22.516 0.146 1 97.19 493 ALA B N 1
ATOM 9849 C CA . ALA B 1 493 ? -2.377 -21.078 0.275 1 97.19 493 ALA B CA 1
ATOM 9850 C C . ALA B 1 493 ? -1.828 -20.484 -1.023 1 97.19 493 ALA B C 1
ATOM 9852 O O . ALA B 1 493 ? -0.701 -19.984 -1.059 1 97.19 493 ALA B O 1
ATOM 9853 N N . LEU B 1 494 ? -2.666 -20.469 -2.02 1 96.12 494 LEU B N 1
ATOM 9854 C CA . LEU B 1 494 ? -2.285 -20.062 -3.367 1 96.12 494 LEU B CA 1
ATOM 9855 C C . LEU B 1 494 ? -3.461 -19.422 -4.09 1 96.12 494 LEU B C 1
ATOM 9857 O O . LEU B 1 494 ? -4.562 -19.969 -4.105 1 96.12 494 LEU B O 1
ATOM 9861 N N . VAL B 1 495 ? -3.221 -18.25 -4.582 1 95.62 495 VAL B N 1
ATOM 9862 C CA . VAL B 1 495 ? -4.227 -17.594 -5.402 1 95.62 495 VAL B CA 1
ATOM 9863 C C . VAL B 1 495 ? -4.039 -17.984 -6.867 1 95.62 495 VAL B C 1
ATOM 9865 O O . VAL B 1 495 ? -3.352 -17.281 -7.617 1 95.62 495 VAL B O 1
ATOM 9868 N N . ASN B 1 496 ? -4.691 -18.984 -7.199 1 93.62 496 ASN B N 1
ATOM 9869 C CA . ASN B 1 496 ? -4.621 -19.531 -8.547 1 93.62 496 ASN B CA 1
ATOM 9870 C C . ASN B 1 496 ? -5.676 -20.609 -8.773 1 93.62 496 ASN B C 1
ATOM 9872 O O . ASN B 1 496 ? -6.391 -20.984 -7.844 1 93.62 496 ASN B O 1
ATOM 9876 N N . ALA B 1 497 ? -5.906 -21 -9.961 1 95.25 497 ALA B N 1
ATOM 9877 C CA . ALA B 1 497 ? -6.676 -22.156 -10.414 1 95.25 497 ALA B CA 1
ATOM 9878 C C . ALA B 1 497 ? -6.047 -22.781 -11.656 1 95.25 497 ALA B C 1
ATOM 9880 O O . ALA B 1 497 ? -5.457 -22.078 -12.484 1 95.25 497 ALA B O 1
ATOM 9881 N N . PHE B 1 498 ? -6.121 -24.125 -11.742 1 92.19 498 PHE B N 1
ATOM 9882 C CA . PHE B 1 498 ? -5.52 -24.625 -12.969 1 92.19 498 PHE B CA 1
ATOM 9883 C C . PHE B 1 498 ? -6.051 -26.016 -13.289 1 92.19 498 PHE B C 1
ATOM 9885 O O . PHE B 1 498 ? -6.59 -26.703 -12.422 1 92.19 498 PHE B O 1
ATOM 9892 N N . TYR B 1 499 ? -6.008 -26.344 -14.531 1 95.69 499 TYR B N 1
ATOM 9893 C CA . TYR B 1 499 ? -6.223 -27.672 -15.102 1 95.69 499 TYR B CA 1
ATOM 9894 C C . TYR B 1 499 ? -4.895 -28.391 -15.305 1 95.69 499 TYR B C 1
ATOM 9896 O O . TYR B 1 499 ? -3.965 -27.844 -15.898 1 95.69 499 TYR B O 1
ATOM 9904 N N . SER B 1 500 ? -4.805 -29.578 -14.758 1 94 500 SER B N 1
ATOM 9905 C CA . SER B 1 500 ? -3.637 -30.422 -14.961 1 94 500 SER B CA 1
ATOM 9906 C C . SER B 1 500 ? -3.914 -31.5 -16 1 94 500 SER B C 1
ATOM 9908 O O . SER B 1 500 ? -4.605 -32.469 -15.727 1 94 500 SER B O 1
ATOM 9910 N N . PRO B 1 501 ? -3.289 -31.406 -17.109 1 92.94 501 PRO B N 1
ATOM 9911 C CA . PRO B 1 501 ? -3.607 -32.344 -18.203 1 92.94 501 PRO B CA 1
ATOM 9912 C C . PRO B 1 501 ? -3.17 -33.781 -17.922 1 92.94 501 PRO B C 1
ATOM 9914 O O . PRO B 1 501 ? -3.871 -34.719 -18.281 1 92.94 501 PRO B O 1
ATOM 9917 N N . ASN B 1 502 ? -2.074 -33.969 -17.219 1 90.88 502 ASN B N 1
ATOM 9918 C CA . ASN B 1 502 ? -1.513 -35.281 -17 1 90.88 502 ASN B CA 1
ATOM 9919 C C . ASN B 1 502 ? -2.385 -36.125 -16.062 1 90.88 502 ASN B C 1
ATOM 9921 O O . ASN B 1 502 ? -2.342 -37.344 -16.078 1 90.88 502 ASN B O 1
ATOM 9925 N N . THR B 1 503 ? -3.121 -35.5 -15.25 1 92.62 503 THR B N 1
ATOM 9926 C CA . THR B 1 503 ? -4 -36.219 -14.336 1 92.62 503 THR B CA 1
ATOM 9927 C C . THR B 1 503 ? -5.465 -35.906 -14.648 1 92.62 503 THR B C 1
ATOM 9929 O O . THR B 1 503 ? -6.363 -36.406 -13.969 1 92.62 503 THR B O 1
ATOM 9932 N N . ASN B 1 504 ? -5.766 -35.156 -15.703 1 95.38 504 ASN B N 1
ATOM 9933 C CA . ASN B 1 504 ? -7.121 -34.75 -16.047 1 95.38 504 ASN B CA 1
ATOM 9934 C C . ASN B 1 504 ? -7.887 -34.281 -14.82 1 95.38 504 ASN B C 1
ATOM 9936 O O . ASN B 1 504 ? -8.922 -34.844 -14.469 1 95.38 504 ASN B O 1
ATOM 9940 N N . GLU B 1 505 ? -7.355 -33.219 -14.219 1 96.19 505 GLU B N 1
ATOM 9941 C CA . GLU B 1 505 ? -7.949 -32.719 -12.984 1 96.19 505 GLU B CA 1
ATOM 9942 C C . GLU B 1 505 ? -7.988 -31.188 -12.961 1 96.19 505 GLU B C 1
ATOM 9944 O O . GLU B 1 505 ? -7.148 -30.531 -13.578 1 96.19 505 GLU B O 1
ATOM 9949 N N . ILE B 1 506 ? -8.992 -30.625 -12.281 1 97 506 ILE B N 1
ATOM 9950 C CA . ILE B 1 506 ? -9.078 -29.188 -12.008 1 97 506 ILE B CA 1
ATOM 9951 C C . ILE B 1 506 ? -8.875 -28.938 -10.516 1 97 506 ILE B C 1
ATOM 9953 O O . ILE B 1 506 ? -9.344 -29.703 -9.68 1 97 506 ILE B O 1
ATOM 9957 N N . ILE B 1 507 ? -8.055 -27.891 -10.234 1 96.31 507 ILE B N 1
ATOM 9958 C CA . ILE B 1 507 ? -7.664 -27.641 -8.852 1 96.31 507 ILE B CA 1
ATOM 9959 C C . ILE B 1 507 ? -7.988 -26.188 -8.492 1 96.31 507 ILE B C 1
ATOM 9961 O O . ILE B 1 507 ? -7.621 -25.266 -9.219 1 96.31 507 ILE B O 1
ATOM 9965 N N . PHE B 1 508 ? -8.641 -25.984 -7.328 1 96.56 508 PHE B N 1
ATOM 9966 C CA . PHE B 1 508 ? -9 -24.672 -6.805 1 96.56 508 PHE B CA 1
ATOM 9967 C C . PHE B 1 508 ? -8.562 -24.531 -5.355 1 96.56 508 PHE B C 1
ATOM 9969 O O . PHE B 1 508 ? -9.352 -24.734 -4.434 1 96.56 508 PHE B O 1
ATOM 9976 N N . PRO B 1 509 ? -7.34 -24.031 -5.094 1 96.31 509 PRO B N 1
ATOM 9977 C CA . PRO B 1 509 ? -6.832 -23.875 -3.727 1 96.31 509 PRO B CA 1
ATOM 9978 C C . PRO B 1 509 ? -7.641 -22.875 -2.906 1 96.31 509 PRO B C 1
ATOM 9980 O O . PRO B 1 509 ? -8.289 -21.984 -3.471 1 96.31 509 PRO B O 1
ATOM 9983 N N . ALA B 1 510 ? -7.523 -22.969 -1.654 1 96.12 510 ALA B N 1
ATOM 9984 C CA . ALA B 1 510 ? -8.273 -22.141 -0.717 1 96.12 510 ALA B CA 1
ATOM 9985 C C . ALA B 1 510 ? -8 -20.656 -0.952 1 96.12 510 ALA B C 1
ATOM 9987 O O . ALA B 1 510 ? -8.883 -19.812 -0.761 1 96.12 510 ALA B O 1
ATOM 9988 N N . GLY B 1 511 ? -6.852 -20.328 -1.4 1 96.06 511 GLY B N 1
ATOM 9989 C CA . GLY B 1 511 ? -6.438 -18.938 -1.559 1 96.06 511 GLY B CA 1
ATOM 9990 C C . GLY B 1 511 ? -7.281 -18.172 -2.559 1 96.06 511 GLY B C 1
ATOM 9991 O O . GLY B 1 511 ? -7.469 -16.969 -2.422 1 96.06 511 GLY B O 1
ATOM 9992 N N . ILE B 1 512 ? -7.848 -18.812 -3.605 1 96.38 512 ILE B N 1
ATOM 9993 C CA . ILE B 1 512 ? -8.609 -18.141 -4.648 1 96.38 512 ILE B CA 1
ATOM 9994 C C . ILE B 1 512 ? -10.086 -18.062 -4.242 1 96.38 512 ILE B C 1
ATOM 9996 O O . ILE B 1 512 ? -10.852 -17.266 -4.793 1 96.38 512 ILE B O 1
ATOM 10000 N N . LEU B 1 513 ? -10.508 -18.953 -3.346 1 95.56 513 LEU B N 1
ATOM 10001 C CA . LEU B 1 513 ? -11.906 -19.016 -2.92 1 95.56 513 LEU B CA 1
ATOM 10002 C C . LEU B 1 513 ? -12.203 -17.953 -1.871 1 95.56 513 LEU B C 1
ATOM 10004 O O . LEU B 1 513 ? -12.68 -18.266 -0.778 1 95.56 513 LEU B O 1
ATOM 10008 N N . GLN B 1 514 ? -11.859 -16.75 -2.219 1 93.94 514 GLN B N 1
ATOM 10009 C CA . GLN B 1 514 ? -12.047 -15.531 -1.445 1 93.94 514 GLN B CA 1
ATOM 10010 C C . GLN B 1 514 ? -12.688 -14.438 -2.291 1 93.94 514 GLN B C 1
ATOM 10012 O O . GLN B 1 514 ? -12.695 -14.516 -3.521 1 93.94 514 GLN B O 1
ATOM 10017 N N . PRO B 1 515 ? -13.383 -13.32 -1.662 1 91.38 515 PRO B N 1
ATOM 10018 C CA . PRO B 1 515 ? -13.891 -12.195 -2.453 1 91.38 515 PRO B CA 1
ATOM 10019 C C . PRO B 1 515 ? -12.789 -11.492 -3.248 1 91.38 515 PRO B C 1
ATOM 10021 O O . PRO B 1 515 ? -11.648 -11.391 -2.781 1 91.38 515 PRO B O 1
ATOM 10024 N N . VAL B 1 516 ? -13.086 -11.281 -4.434 1 92.25 516 VAL B N 1
ATOM 10025 C CA . VAL B 1 516 ? -14.375 -11.141 -5.109 1 92.25 516 VAL B CA 1
ATOM 10026 C C . VAL B 1 516 ? -14.656 -12.383 -5.945 1 92.25 516 VAL B C 1
ATOM 10028 O O . VAL B 1 516 ? -15.688 -12.469 -6.617 1 92.25 516 VAL B O 1
ATOM 10031 N N . PHE B 1 517 ? -13.781 -13.359 -5.898 1 96.38 517 PHE B N 1
ATOM 10032 C CA . PHE B 1 517 ? -13.977 -14.562 -6.691 1 96.38 517 PHE B CA 1
ATOM 10033 C C . PHE B 1 517 ? -15.117 -15.406 -6.125 1 96.38 517 PHE B C 1
ATOM 10035 O O . PHE B 1 517 ? -15.922 -15.961 -6.875 1 96.38 517 PHE B O 1
ATOM 10042 N N . TYR B 1 518 ? -15.164 -15.445 -4.852 1 95.62 518 TYR B N 1
ATOM 10043 C CA . TYR B 1 518 ? -16.172 -16.234 -4.152 1 95.62 518 TYR B CA 1
ATOM 10044 C C . TYR B 1 518 ? -16.422 -15.672 -2.76 1 95.62 518 TYR B C 1
ATOM 10046 O O . TYR B 1 518 ? -15.516 -15.172 -2.105 1 95.62 518 TYR B O 1
ATOM 10054 N N . SER B 1 519 ? -17.625 -15.758 -2.377 1 94.25 519 SER B N 1
ATOM 10055 C CA . SER B 1 519 ? -18.016 -15.516 -0.991 1 94.25 519 SER B CA 1
ATOM 10056 C C . SER B 1 519 ? -19.312 -16.25 -0.647 1 94.25 519 SER B C 1
ATOM 10058 O O . SER B 1 519 ? -20.219 -16.312 -1.467 1 94.25 519 SER B O 1
ATOM 10060 N N . LYS B 1 520 ? -19.359 -16.734 0.535 1 90.25 520 LYS B N 1
ATOM 10061 C CA . LYS B 1 520 ? -20.594 -17.375 0.987 1 90.25 520 LYS B CA 1
ATOM 10062 C C . LYS B 1 520 ? -21.719 -16.359 1.082 1 90.25 520 LYS B C 1
ATOM 10064 O O . LYS B 1 520 ? -22.906 -16.719 1.025 1 90.25 520 LYS B O 1
ATOM 10069 N N . ASP B 1 521 ? -21.328 -15.055 1.136 1 89.06 521 ASP B N 1
ATOM 10070 C CA . ASP B 1 521 ? -22.328 -14 1.313 1 89.06 521 ASP B CA 1
ATOM 10071 C C . ASP B 1 521 ? -22.766 -13.43 -0.031 1 89.06 521 ASP B C 1
ATOM 10073 O O . ASP B 1 521 ? -23.719 -12.648 -0.098 1 89.06 521 ASP B O 1
ATOM 10077 N N . PHE B 1 522 ? -22.172 -13.852 -1.047 1 94.44 522 PHE B N 1
ATOM 10078 C CA . PHE B 1 522 ? -22.562 -13.398 -2.375 1 94.44 522 PHE B CA 1
ATOM 10079 C C . PHE B 1 522 ? -23.844 -14.094 -2.82 1 94.44 522 PHE B C 1
ATOM 10081 O O . PHE B 1 522 ? -24.062 -15.266 -2.506 1 94.44 522 PHE B O 1
ATOM 10088 N N . PRO B 1 523 ? -24.719 -13.32 -3.537 1 95.44 523 PRO B N 1
ATOM 10089 C CA . PRO B 1 523 ? -25.734 -14.086 -4.254 1 95.44 523 PRO B CA 1
ATOM 10090 C C . PRO B 1 523 ? -25.141 -15.086 -5.242 1 95.44 523 PRO B C 1
ATOM 10092 O O . PRO B 1 523 ? -24.016 -14.883 -5.73 1 95.44 523 PRO B O 1
ATOM 10095 N N . SER B 1 524 ? -25.875 -16.156 -5.523 1 96.31 524 SER B N 1
ATOM 10096 C CA . SER B 1 524 ? -25.375 -17.219 -6.387 1 96.31 524 SER B CA 1
ATOM 10097 C C . SER B 1 524 ? -24.969 -16.688 -7.75 1 96.31 524 SER B C 1
ATOM 10099 O O . SER B 1 524 ? -24.016 -17.188 -8.359 1 96.31 524 SER B O 1
ATOM 10101 N N . SER B 1 525 ? -25.672 -15.641 -8.25 1 97.69 525 SER B N 1
ATOM 10102 C CA . SER B 1 525 ? -25.344 -15.039 -9.539 1 97.69 525 SER B CA 1
ATOM 10103 C C . SER B 1 525 ? -23.891 -14.547 -9.555 1 97.69 525 SER B C 1
ATOM 10105 O O . SER B 1 525 ? -23.156 -14.797 -10.508 1 97.69 525 SER B O 1
ATOM 10107 N N . MET B 1 526 ? -23.469 -13.945 -8.445 1 97.56 526 MET B N 1
ATOM 10108 C CA . MET B 1 526 ? -22.109 -13.398 -8.352 1 97.56 526 MET B CA 1
ATOM 10109 C C . MET B 1 526 ? -21.078 -14.516 -8.227 1 97.56 526 MET B C 1
ATOM 10111 O O . MET B 1 526 ? -20 -14.438 -8.812 1 97.56 526 MET B O 1
ATOM 10115 N N . ASN B 1 527 ? -21.391 -15.547 -7.473 1 97.81 527 ASN B N 1
ATOM 10116 C CA . ASN B 1 527 ? -20.469 -16.672 -7.344 1 97.81 527 ASN B CA 1
ATOM 10117 C C . ASN B 1 527 ? -20.281 -17.391 -8.672 1 97.81 527 ASN B C 1
ATOM 10119 O O . ASN B 1 527 ? -19.156 -17.766 -9.031 1 97.81 527 ASN B O 1
ATOM 10123 N N . PHE B 1 528 ? -21.359 -17.609 -9.406 1 98.56 528 PHE B N 1
ATOM 10124 C CA . PHE B 1 528 ? -21.234 -18.234 -10.719 1 98.56 528 PHE B CA 1
ATOM 10125 C C . PHE B 1 528 ? -20.484 -17.328 -11.688 1 98.56 528 PHE B C 1
ATOM 10127 O O . PHE B 1 528 ? -19.703 -17.797 -12.508 1 98.56 528 PHE B O 1
ATOM 10134 N N . GLY B 1 529 ? -20.719 -16.016 -11.562 1 98.56 529 GLY B N 1
ATOM 10135 C CA . GLY B 1 529 ? -20.031 -15.07 -12.414 1 98.56 529 GLY B CA 1
ATOM 10136 C C . GLY B 1 529 ? -18.578 -14.875 -12.047 1 98.56 529 GLY B C 1
ATOM 10137 O O . GLY B 1 529 ? -17.781 -14.398 -12.867 1 98.56 529 GLY B O 1
ATOM 10138 N N . GLY B 1 530 ? -18.25 -15.227 -10.828 1 98 530 GLY B N 1
ATOM 10139 C CA . GLY B 1 530 ? -16.875 -15.148 -10.352 1 98 530 GLY B CA 1
ATOM 10140 C C . GLY B 1 530 ? -16.141 -16.469 -10.461 1 98 530 GLY B C 1
ATOM 10141 O O . GLY B 1 530 ? -15.695 -16.859 -11.539 1 98 530 GLY B O 1
ATOM 10142 N N . ILE B 1 531 ? -16.141 -17.219 -9.359 1 98.12 531 ILE B N 1
ATOM 10143 C CA . ILE B 1 531 ? -15.414 -18.484 -9.32 1 98.12 531 ILE B CA 1
ATOM 10144 C C . ILE B 1 531 ? -16.016 -19.469 -10.312 1 98.12 531 ILE B C 1
ATOM 10146 O O . ILE B 1 531 ? -15.32 -20.328 -10.852 1 98.12 531 ILE B O 1
ATOM 10150 N N . GLY B 1 532 ? -17.328 -19.312 -10.602 1 98.62 532 GLY B N 1
ATOM 10151 C CA . GLY B 1 532 ? -17.953 -20.188 -11.562 1 98.62 532 GLY B CA 1
ATOM 10152 C C . GLY B 1 532 ? -17.344 -20.094 -12.953 1 98.62 532 GLY B C 1
ATOM 10153 O O . GLY B 1 532 ? -17.109 -21.125 -13.602 1 98.62 532 GLY B O 1
ATOM 10154 N N . VAL B 1 533 ? -17.109 -18.891 -13.391 1 98.62 533 VAL B N 1
ATOM 10155 C CA . VAL B 1 533 ? -16.5 -18.719 -14.711 1 98.62 533 VAL B CA 1
ATOM 10156 C C . VAL B 1 533 ? -15.07 -19.25 -14.688 1 98.62 533 VAL B C 1
ATOM 10158 O O . VAL B 1 533 ? -14.602 -19.828 -15.672 1 98.62 533 VAL B O 1
ATOM 10161 N N . VAL B 1 534 ? -14.375 -19.062 -13.602 1 98.31 534 VAL B N 1
ATOM 10162 C CA . VAL B 1 534 ? -13.016 -19.594 -13.469 1 98.31 534 VAL B CA 1
ATOM 10163 C C . VAL B 1 534 ? -13.047 -21.125 -13.562 1 98.31 534 VAL B C 1
ATOM 10165 O O . VAL B 1 534 ? -12.172 -21.719 -14.195 1 98.31 534 VAL B O 1
ATOM 10168 N N . ILE B 1 535 ? -14.016 -21.734 -12.938 1 98.31 535 ILE B N 1
ATOM 10169 C CA . ILE B 1 535 ? -14.195 -23.188 -13.008 1 98.31 535 ILE B CA 1
ATOM 10170 C C . ILE B 1 535 ? -14.43 -23.609 -14.453 1 98.31 535 ILE B C 1
ATOM 10172 O O . ILE B 1 535 ? -13.781 -24.516 -14.953 1 98.31 535 ILE B O 1
ATOM 10176 N N . GLY B 1 536 ? -15.352 -22.938 -15.086 1 98.19 536 GLY B N 1
ATOM 10177 C CA . GLY B 1 536 ? -15.586 -23.219 -16.5 1 98.19 536 GLY B CA 1
ATOM 10178 C C . GLY B 1 536 ? -14.359 -23.031 -17.359 1 98.19 536 GLY B C 1
ATOM 10179 O O . GLY B 1 536 ? -14.117 -23.797 -18.281 1 98.19 536 GLY B O 1
ATOM 10180 N N . HIS B 1 537 ? -13.602 -21.969 -17.094 1 97.81 537 HIS B N 1
ATOM 10181 C CA . HIS B 1 537 ? -12.344 -21.688 -17.781 1 97.81 537 HIS B CA 1
ATOM 10182 C C . HIS B 1 537 ? -11.383 -22.859 -17.672 1 97.81 537 HIS B C 1
ATOM 10184 O O . HIS B 1 537 ? -10.828 -23.297 -18.688 1 97.81 537 HIS B O 1
ATOM 10190 N N . GLU B 1 538 ? -11.227 -23.406 -16.469 1 97.75 538 GLU B N 1
ATOM 10191 C CA . GLU B 1 538 ? -10.297 -24.516 -16.234 1 97.75 538 GLU B CA 1
ATOM 10192 C C . GLU B 1 538 ? -10.781 -25.797 -16.891 1 97.75 538 GLU B C 1
ATOM 10194 O O . GLU B 1 538 ? -9.984 -26.578 -17.422 1 97.75 538 GLU B O 1
ATOM 10199 N N . ILE B 1 539 ? -12.086 -26 -16.891 1 97.5 539 ILE B N 1
ATOM 10200 C CA . ILE B 1 539 ? -12.641 -27.172 -17.562 1 97.5 539 ILE B CA 1
ATOM 10201 C C . ILE B 1 539 ? -12.367 -27.094 -19.062 1 97.5 539 ILE B C 1
ATOM 10203 O O . ILE B 1 539 ? -11.977 -28.078 -19.688 1 97.5 539 ILE B O 1
ATOM 10207 N N . THR B 1 540 ? -12.531 -25.906 -19.609 1 96.88 540 THR B N 1
ATOM 10208 C CA . THR B 1 540 ? -12.336 -25.688 -21.047 1 96.88 540 THR B CA 1
ATOM 10209 C C . THR B 1 540 ? -10.891 -25.969 -21.438 1 96.88 540 THR B C 1
ATOM 10211 O O . THR B 1 540 ? -10.633 -26.406 -22.562 1 96.88 540 THR B O 1
ATOM 10214 N N . HIS B 1 541 ? -9.969 -25.781 -20.547 1 96 541 HIS B N 1
ATOM 10215 C CA . HIS B 1 541 ? -8.562 -26.078 -20.828 1 96 541 HIS B CA 1
ATOM 10216 C C . HIS B 1 541 ? -8.367 -27.547 -21.156 1 96 541 HIS B C 1
ATOM 10218 O O . HIS B 1 541 ? -7.398 -27.922 -21.828 1 96 541 HIS B O 1
ATOM 10224 N N . GLY B 1 542 ? -9.219 -28.406 -20.75 1 95.38 542 GLY B N 1
ATOM 10225 C CA . GLY B 1 542 ? -9.172 -29.797 -21.125 1 95.38 542 GLY B CA 1
ATOM 10226 C C . GLY B 1 542 ? -9.547 -30.047 -22.578 1 95.38 542 GLY B C 1
ATOM 10227 O O . GLY B 1 542 ? -9.281 -31.125 -23.125 1 95.38 542 GLY B O 1
ATOM 10228 N N . PHE B 1 543 ? -10.109 -29.047 -23.266 1 94.25 543 PHE B N 1
ATOM 10229 C CA . PHE B 1 543 ? -10.672 -29.234 -24.609 1 94.25 543 PHE B CA 1
ATOM 10230 C C . PHE B 1 543 ? -10.258 -28.094 -25.531 1 94.25 543 PHE B C 1
ATOM 10232 O O . PHE B 1 543 ? -10.953 -27.797 -26.5 1 94.25 543 PHE B O 1
ATOM 10239 N N . ASP B 1 544 ? -9.242 -27.406 -25.188 1 90.69 544 ASP B N 1
ATOM 10240 C CA . ASP B 1 544 ? -8.703 -26.344 -26.031 1 90.69 544 ASP B CA 1
ATOM 10241 C C . ASP B 1 544 ? -7.562 -26.859 -26.906 1 90.69 544 ASP B C 1
ATOM 10243 O O . ASP B 1 544 ? -7.492 -28.047 -27.203 1 90.69 544 ASP B O 1
ATOM 10247 N N . ASP B 1 545 ? -6.773 -25.906 -27.391 1 86.06 545 ASP B N 1
ATOM 10248 C CA . ASP B 1 545 ? -5.762 -26.266 -28.375 1 86.06 545 ASP B CA 1
ATOM 10249 C C . ASP B 1 545 ? -4.695 -27.172 -27.75 1 86.06 545 ASP B C 1
ATOM 10251 O O . ASP B 1 545 ? -4.066 -27.969 -28.453 1 86.06 545 ASP B O 1
ATOM 10255 N N . ARG B 1 546 ? -4.5 -27.094 -26.422 1 88.75 546 ARG B N 1
ATOM 10256 C CA . ARG B 1 546 ? -3.516 -27.938 -25.75 1 88.75 546 ARG B CA 1
ATOM 10257 C C . ARG B 1 546 ? -4.188 -29.125 -25.062 1 88.75 546 ARG B C 1
ATOM 10259 O O . ARG B 1 546 ? -3.727 -30.266 -25.188 1 88.75 546 ARG B O 1
ATOM 10266 N N . GLY B 1 547 ? -5.297 -28.906 -24.484 1 91.5 547 GLY B N 1
ATOM 10267 C CA . GLY B 1 547 ? -5.98 -29.922 -23.719 1 91.5 547 GLY B CA 1
ATOM 10268 C C . GLY B 1 547 ? -6.496 -31.062 -24.578 1 91.5 547 GLY B C 1
ATOM 10269 O O . GLY B 1 547 ? -6.582 -32.219 -24.109 1 91.5 547 GLY B O 1
ATOM 10270 N N . ARG B 1 548 ? -6.758 -30.781 -25.75 1 91 548 ARG B N 1
ATOM 10271 C CA . ARG B 1 548 ? -7.312 -31.781 -26.656 1 91 548 ARG B CA 1
ATOM 10272 C C . ARG B 1 548 ? -6.273 -32.844 -26.984 1 91 548 ARG B C 1
ATOM 10274 O O . ARG B 1 548 ? -6.617 -33.938 -27.469 1 91 548 ARG B O 1
ATOM 10281 N N . LEU B 1 549 ? -5.035 -32.5 -26.75 1 92.25 549 LEU B N 1
ATOM 10282 C CA . LEU B 1 549 ? -3.963 -33.438 -27.062 1 92.25 549 LEU B CA 1
ATOM 10283 C C . LEU B 1 549 ? -3.883 -34.531 -26.016 1 92.25 549 LEU B C 1
ATOM 10285 O O . LEU B 1 549 ? -3.244 -35.562 -26.25 1 92.25 549 LEU B O 1
ATOM 10289 N N . TYR B 1 550 ? -4.504 -34.344 -24.875 1 95.25 550 TYR B N 1
ATOM 10290 C CA . TYR B 1 550 ? -4.473 -35.312 -23.781 1 95.25 550 TYR B CA 1
ATOM 10291 C C . TYR B 1 550 ? -5.793 -36.062 -23.688 1 95.25 550 TYR B C 1
ATOM 10293 O O . TYR B 1 550 ? -6.863 -35.5 -23.844 1 95.25 550 TYR B O 1
ATOM 10301 N N . ASP B 1 551 ? -5.734 -37.344 -23.422 1 95.12 551 ASP B N 1
ATOM 10302 C CA . ASP B 1 551 ? -6.941 -38.156 -23.266 1 95.12 551 ASP B CA 1
ATOM 10303 C C . ASP B 1 551 ? -7.441 -38.094 -21.828 1 95.12 551 ASP B C 1
ATOM 10305 O O . ASP B 1 551 ? -6.984 -37.281 -21.031 1 95.12 551 ASP B O 1
ATOM 10309 N N . ASN B 1 552 ? -8.469 -38.906 -21.531 1 95.12 552 ASN B N 1
ATOM 10310 C CA . ASN B 1 552 ? -9.133 -38.875 -20.234 1 95.12 552 ASN B CA 1
ATOM 10311 C C . ASN B 1 552 ? -8.219 -39.406 -19.125 1 95.12 552 ASN B C 1
ATOM 10313 O O . ASN B 1 552 ? -8.492 -39.219 -17.938 1 95.12 552 ASN B O 1
ATOM 10317 N N . LEU B 1 553 ? -7.117 -40.031 -19.484 1 94.5 553 LEU B N 1
ATOM 10318 C CA . LEU B 1 553 ? -6.184 -40.562 -18.5 1 94.5 553 LEU B CA 1
ATOM 10319 C C . LEU B 1 553 ? -4.949 -39.688 -18.375 1 94.5 553 LEU B C 1
ATOM 10321 O O . LEU B 1 553 ? -4.066 -39.938 -17.562 1 94.5 553 LEU B O 1
ATOM 10325 N N . GLY B 1 554 ? -4.887 -38.656 -19.219 1 94.75 554 GLY B N 1
ATOM 10326 C CA . GLY B 1 554 ? -3.785 -37.719 -19.141 1 94.75 554 GLY B CA 1
ATOM 10327 C C . GLY B 1 554 ? -2.619 -38.062 -20.047 1 94.75 554 GLY B C 1
ATOM 10328 O O . GLY B 1 554 ? -1.485 -37.656 -19.797 1 94.75 554 GLY B O 1
ATOM 10329 N N . ASN B 1 555 ? -2.871 -38.875 -21.047 1 95.44 555 ASN B N 1
ATOM 10330 C CA . ASN B 1 555 ? -1.838 -39.25 -22.016 1 95.44 555 ASN B CA 1
ATOM 10331 C C . ASN B 1 555 ? -1.961 -38.438 -23.297 1 95.44 555 ASN B C 1
ATOM 10333 O O . ASN B 1 555 ? -3.068 -38.188 -23.766 1 95.44 555 ASN B O 1
ATOM 10337 N N . ILE B 1 556 ? -0.822 -38 -23.75 1 94.38 556 ILE B N 1
ATOM 10338 C CA . ILE B 1 556 ? -0.826 -37.438 -25.094 1 94.38 556 ILE B CA 1
ATOM 10339 C C . ILE B 1 556 ? -1.199 -38.5 -26.109 1 94.38 556 ILE B C 1
ATOM 10341 O O . ILE B 1 556 ? -0.473 -39.5 -26.281 1 94.38 556 ILE B O 1
ATOM 10345 N N . ARG B 1 557 ? -2.309 -38.344 -26.625 1 91.81 557 ARG B N 1
ATOM 10346 C CA . ARG B 1 557 ? -2.883 -39.25 -27.625 1 91.81 557 ARG B CA 1
ATOM 10347 C C . ARG B 1 557 ? -3.953 -38.562 -28.438 1 91.81 557 ARG B C 1
ATOM 10349 O O . ARG B 1 557 ? -4.828 -37.875 -27.891 1 91.81 557 ARG B O 1
ATOM 10356 N N . GLN B 1 558 ? -3.809 -38.656 -29.75 1 89.75 558 GLN B N 1
ATOM 10357 C CA . GLN B 1 558 ? -4.844 -38.031 -30.578 1 89.75 558 GLN B CA 1
ATOM 10358 C C . GLN B 1 558 ? -6.156 -38.812 -30.484 1 89.75 558 GLN B C 1
ATOM 10360 O O . GLN B 1 558 ? -6.219 -40 -30.859 1 89.75 558 GLN B O 1
ATOM 10365 N N . TRP B 1 559 ? -7.141 -38.25 -29.969 1 91.75 559 TRP B N 1
ATOM 10366 C CA . TRP B 1 559 ? -8.43 -38.906 -29.812 1 91.75 559 TRP B CA 1
ATOM 10367 C C . TRP B 1 559 ? -9.523 -38.156 -30.562 1 91.75 559 TRP B C 1
ATOM 10369 O O . TRP B 1 559 ? -10.648 -38.656 -30.688 1 91.75 559 TRP B O 1
ATOM 10379 N N . TRP B 1 560 ? -9.18 -37 -31.031 1 91.88 560 TRP B N 1
ATOM 10380 C CA . TRP B 1 560 ? -10.039 -36.312 -31.984 1 91.88 560 TRP B CA 1
ATOM 10381 C C . TRP B 1 560 ? -9.773 -36.812 -33.406 1 91.88 560 TRP B C 1
ATOM 10383 O O . TRP B 1 560 ? -8.625 -37 -33.781 1 91.88 560 TRP B O 1
ATOM 10393 N N . ASP B 1 561 ? -10.82 -37.031 -34.156 1 92.31 561 ASP B N 1
ATOM 10394 C CA . ASP B 1 561 ? -10.625 -37.375 -35.562 1 92.31 561 ASP B CA 1
ATOM 10395 C C . ASP B 1 561 ? -10.258 -36.156 -36.406 1 92.31 561 ASP B C 1
ATOM 10397 O O . ASP B 1 561 ? -10.438 -35.031 -35.938 1 92.31 561 ASP B O 1
ATOM 10401 N N . ASN B 1 562 ? -9.789 -36.312 -37.625 1 92.25 562 ASN B N 1
ATOM 10402 C CA . ASN B 1 562 ? -9.266 -35.25 -38.438 1 92.25 562 ASN B CA 1
ATOM 10403 C C . ASN B 1 562 ? -10.359 -34.25 -38.812 1 92.25 562 ASN B C 1
ATOM 10405 O O . ASN B 1 562 ? -10.094 -33.062 -38.969 1 92.25 562 ASN B O 1
ATOM 10409 N N . ALA B 1 563 ? -11.539 -34.75 -39 1 93.12 563 ALA B N 1
ATOM 10410 C CA . ALA B 1 563 ? -12.648 -33.844 -39.312 1 93.12 563 ALA B CA 1
ATOM 10411 C C . ALA B 1 563 ? -12.945 -32.875 -38.188 1 93.12 563 ALA B C 1
ATOM 10413 O O . ALA B 1 563 ? -13.172 -31.703 -38.406 1 93.12 563 ALA B O 1
ATOM 10414 N N . THR B 1 564 ? -12.992 -33.5 -37.031 1 94.25 564 THR B N 1
ATOM 10415 C CA . THR B 1 564 ? -13.211 -32.688 -35.844 1 94.25 564 THR B CA 1
ATOM 10416 C C . THR B 1 564 ? -12.086 -31.672 -35.656 1 94.25 564 THR B C 1
ATOM 10418 O O . THR B 1 564 ? -12.344 -30.516 -35.312 1 94.25 564 THR B O 1
ATOM 10421 N N . ILE B 1 565 ? -10.875 -32.031 -35.875 1 93.62 565 ILE B N 1
ATOM 10422 C CA . ILE B 1 565 ? -9.711 -31.156 -35.719 1 93.62 565 ILE B CA 1
ATOM 10423 C C . ILE B 1 565 ? -9.812 -29.984 -36.688 1 93.62 565 ILE B C 1
ATOM 10425 O O . ILE B 1 565 ? -9.555 -28.828 -36.312 1 93.62 565 ILE B O 1
ATOM 10429 N N . SER B 1 566 ? -10.164 -30.266 -37.875 1 94 566 SER B N 1
ATOM 10430 C CA . SER B 1 566 ? -10.273 -29.234 -38.906 1 94 566 SER B CA 1
ATOM 10431 C C . SER B 1 566 ? -11.336 -28.203 -38.531 1 94 566 SER B C 1
ATOM 10433 O O . SER B 1 566 ? -11.125 -27 -38.688 1 94 566 SER B O 1
ATOM 10435 N N . LYS B 1 567 ? -12.445 -28.703 -38.094 1 94.56 567 LYS B N 1
ATOM 10436 C CA . LYS B 1 567 ? -13.531 -27.797 -37.688 1 94.56 567 LYS B CA 1
ATOM 10437 C C . LYS B 1 567 ? -13.148 -26.969 -36.469 1 94.56 567 LYS B C 1
ATOM 10439 O O . LYS B 1 567 ? -13.477 -25.781 -36.375 1 94.56 567 LYS B O 1
ATOM 10444 N N . PHE B 1 568 ? -12.516 -27.625 -35.531 1 94.19 568 PHE B N 1
ATOM 10445 C CA . PHE B 1 568 ? -12.031 -26.906 -34.375 1 94.19 568 PHE B CA 1
ATOM 10446 C C . PHE B 1 568 ? -11.078 -25.781 -34.75 1 94.19 568 PHE B C 1
ATOM 10448 O O . PHE B 1 568 ? -11.188 -24.672 -34.25 1 94.19 568 PHE B O 1
ATOM 10455 N N . GLU B 1 569 ? -10.164 -26.094 -35.594 1 93.94 569 GLU B N 1
ATOM 10456 C CA . GLU B 1 569 ? -9.164 -25.125 -36.031 1 93.94 569 GLU B CA 1
ATOM 10457 C C . GLU B 1 569 ? -9.82 -23.938 -36.719 1 93.94 569 GLU B C 1
ATOM 10459 O O . GLU B 1 569 ? -9.375 -22.797 -36.562 1 93.94 569 GLU B O 1
ATOM 10464 N N . HIS B 1 570 ? -10.844 -24.234 -37.438 1 94.56 570 HIS B N 1
ATOM 10465 C CA . HIS B 1 570 ? -11.57 -23.156 -38.094 1 94.56 570 HIS B CA 1
ATOM 10466 C C . HIS B 1 570 ? -12.227 -22.234 -37.094 1 94.56 570 HIS B C 1
ATOM 10468 O O . HIS B 1 570 ? -12.156 -21.016 -37.219 1 94.56 570 HIS B O 1
ATOM 10474 N N . LYS B 1 571 ? -12.859 -22.797 -36.125 1 95.19 571 LYS B N 1
ATOM 10475 C CA . LYS B 1 571 ? -13.508 -22 -35.094 1 95.19 571 LYS B CA 1
ATOM 10476 C C . LYS B 1 571 ? -12.469 -21.25 -34.25 1 95.19 571 LYS B C 1
ATOM 10478 O O . LYS B 1 571 ? -12.695 -20.094 -33.875 1 95.19 571 LYS B O 1
ATOM 10483 N N . ALA B 1 572 ? -11.352 -21.938 -33.969 1 94.62 572 ALA B N 1
ATOM 10484 C CA . ALA B 1 572 ? -10.273 -21.312 -33.219 1 94.62 572 ALA B CA 1
ATOM 10485 C C . ALA B 1 572 ? -9.68 -20.141 -33.969 1 94.62 572 ALA B C 1
ATOM 10487 O O . ALA B 1 572 ? -9.258 -19.141 -33.375 1 94.62 572 ALA B O 1
ATOM 10488 N N . GLN B 1 573 ? -9.641 -20.25 -35.25 1 95.88 573 GLN B N 1
ATOM 10489 C CA . GLN B 1 573 ? -9.117 -19.172 -36.094 1 95.88 573 GLN B CA 1
ATOM 10490 C C . GLN B 1 573 ? -9.977 -17.922 -36 1 95.88 573 GLN B C 1
ATOM 10492 O O . GLN B 1 573 ? -9.461 -16.797 -36.094 1 95.88 573 GLN B O 1
ATOM 10497 N N . CYS B 1 574 ? -11.242 -18.141 -35.875 1 97 574 CYS B N 1
ATOM 10498 C CA . CYS B 1 574 ? -12.133 -17 -35.688 1 97 574 CYS B CA 1
ATOM 10499 C C . CYS B 1 574 ? -11.734 -16.219 -34.438 1 97 574 CYS B C 1
ATOM 10501 O O . CYS B 1 574 ? -11.648 -14.992 -34.469 1 97 574 CYS B O 1
ATOM 10503 N N . ILE B 1 575 ? -11.477 -16.906 -33.344 1 97.12 575 ILE B N 1
ATOM 10504 C CA . ILE B 1 575 ? -11.07 -16.297 -32.094 1 97.12 575 ILE B CA 1
ATOM 10505 C C . ILE B 1 575 ? -9.727 -15.602 -32.25 1 97.12 575 ILE B C 1
ATOM 10507 O O . ILE B 1 575 ? -9.539 -14.469 -31.812 1 97.12 575 ILE B O 1
ATOM 10511 N N . GLU B 1 576 ? -8.797 -16.297 -32.906 1 96.12 576 GLU B N 1
ATOM 10512 C CA . GLU B 1 576 ? -7.469 -15.742 -33.125 1 96.12 576 GLU B CA 1
ATOM 10513 C C . GLU B 1 576 ? -7.555 -14.422 -33.875 1 96.12 576 GLU B C 1
ATOM 10515 O O . GLU B 1 576 ? -6.93 -13.43 -33.5 1 96.12 576 GLU B O 1
ATOM 10520 N N . LYS B 1 577 ? -8.336 -14.375 -34.938 1 97.38 577 LYS B N 1
ATOM 10521 C CA . LYS B 1 577 ? -8.477 -13.18 -35.75 1 97.38 577 LYS B CA 1
ATOM 10522 C C . LYS B 1 577 ? -9.18 -12.062 -35 1 97.38 577 LYS B C 1
ATOM 10524 O O . LYS B 1 577 ? -8.805 -10.898 -35.094 1 97.38 577 LYS B O 1
ATOM 10529 N N . GLN B 1 578 ? -10.188 -12.398 -34.281 1 97.81 578 GLN B N 1
ATOM 10530 C CA . GLN B 1 578 ? -10.938 -11.422 -33.5 1 97.81 578 GLN B CA 1
ATOM 10531 C C . GLN B 1 578 ? -10.047 -10.727 -32.469 1 97.81 578 GLN B C 1
ATOM 10533 O O . GLN B 1 578 ? -10.031 -9.492 -32.406 1 97.81 578 GLN B O 1
ATOM 10538 N N . TYR B 1 579 ? -9.32 -11.492 -31.734 1 97.75 579 TYR B N 1
ATOM 10539 C CA . TYR B 1 579 ? -8.492 -10.922 -30.672 1 97.75 579 TYR B CA 1
ATOM 10540 C C . TYR B 1 579 ? -7.301 -10.172 -31.25 1 97.75 579 TYR B C 1
ATOM 10542 O O . TYR B 1 579 ? -6.844 -9.18 -30.688 1 97.75 579 TYR B O 1
ATOM 10550 N N . SER B 1 580 ? -6.844 -10.641 -32.406 1 97.19 580 SER B N 1
ATOM 10551 C CA . SER B 1 580 ? -5.77 -9.922 -33.094 1 97.19 580 SER B CA 1
ATOM 10552 C C . SER B 1 580 ? -6.23 -8.547 -33.562 1 97.19 580 SER B C 1
ATOM 10554 O O . SER B 1 580 ? -5.41 -7.664 -33.812 1 97.19 580 SER B O 1
ATOM 10556 N N . SER B 1 581 ? -7.512 -8.398 -33.656 1 97 581 SER B N 1
ATOM 10557 C CA . SER B 1 581 ? -8.055 -7.121 -34.125 1 97 581 SER B CA 1
ATOM 10558 C C . SER B 1 581 ? -8.258 -6.172 -32.938 1 97 581 SER B C 1
ATOM 10560 O O . SER B 1 581 ? -8.438 -4.969 -33.125 1 97 581 SER B O 1
ATOM 10562 N N . TYR B 1 582 ? -8.234 -6.688 -31.734 1 97.62 582 TYR B N 1
ATOM 10563 C CA . TYR B 1 582 ? -8.406 -5.836 -30.562 1 97.62 582 TYR B CA 1
ATOM 10564 C C . TYR B 1 582 ? -7.16 -4.996 -30.297 1 97.62 582 TYR B C 1
ATOM 10566 O O . TYR B 1 582 ? -6.039 -5.438 -30.578 1 97.62 582 TYR B O 1
ATOM 10574 N N . VAL B 1 583 ? -7.391 -3.822 -29.812 1 97.25 583 VAL B N 1
ATOM 10575 C CA . VAL B 1 583 ? -6.332 -2.883 -29.469 1 97.25 583 VAL B CA 1
ATOM 10576 C C . VAL B 1 583 ? -6.434 -2.51 -27.984 1 97.25 583 VAL B C 1
ATOM 10578 O O . VAL B 1 583 ? -7.52 -2.207 -27.5 1 97.25 583 VAL B O 1
ATOM 10581 N N . LEU B 1 584 ? -5.344 -2.664 -27.297 1 97.38 584 LEU B N 1
ATOM 10582 C CA . LEU B 1 584 ? -5.293 -2.084 -25.953 1 97.38 584 LEU B CA 1
ATOM 10583 C C . LEU B 1 584 ? -5.105 -0.573 -26.016 1 97.38 584 LEU B C 1
ATOM 10585 O O . LEU B 1 584 ? -3.998 -0.092 -26.281 1 97.38 584 LEU B O 1
ATOM 10589 N N . GLU B 1 585 ? -6.047 0.137 -25.688 1 94.44 585 GLU B N 1
ATOM 10590 C CA . GLU B 1 585 ? -6.133 1.571 -25.953 1 94.44 585 GLU B CA 1
ATOM 10591 C C . GLU B 1 585 ? -5.059 2.336 -25.188 1 94.44 585 GLU B C 1
ATOM 10593 O O . GLU B 1 585 ? -4.523 3.328 -25.688 1 94.44 585 GLU B O 1
ATOM 10598 N N . GLN B 1 586 ? -4.727 1.846 -24.047 1 93.69 586 GLN B N 1
ATOM 10599 C CA . GLN B 1 586 ? -3.764 2.535 -23.188 1 93.69 586 GLN B CA 1
ATOM 10600 C C . GLN B 1 586 ? -2.445 2.764 -23.922 1 93.69 586 GLN B C 1
ATOM 10602 O O . GLN B 1 586 ? -1.793 3.791 -23.734 1 93.69 586 GLN B O 1
ATOM 10607 N N . ILE B 1 587 ? -2.037 1.812 -24.781 1 95.25 587 ILE B N 1
ATOM 10608 C CA . ILE B 1 587 ? -0.744 1.907 -25.453 1 95.25 587 ILE B CA 1
ATOM 10609 C C . ILE B 1 587 ? -0.937 1.792 -26.953 1 95.25 587 ILE B C 1
ATOM 10611 O O . ILE B 1 587 ? 0.037 1.76 -27.719 1 95.25 587 ILE B O 1
ATOM 10615 N N . ASN B 1 588 ? -2.105 1.651 -27.438 1 96.56 588 ASN B N 1
ATOM 10616 C CA . ASN B 1 588 ? -2.469 1.568 -28.844 1 96.56 588 ASN B CA 1
ATOM 10617 C C . ASN B 1 588 ? -1.718 0.444 -29.547 1 96.56 588 ASN B C 1
ATOM 10619 O O . ASN B 1 588 ? -1.1 0.665 -30.594 1 96.56 588 ASN B O 1
ATOM 10623 N N . MET B 1 589 ? -1.719 -0.695 -28.891 1 96.62 589 MET B N 1
ATOM 10624 C CA . MET B 1 589 ? -1.089 -1.889 -29.453 1 96.62 589 MET B CA 1
ATOM 10625 C C . MET B 1 589 ? -2.102 -3.02 -29.594 1 96.62 589 MET B C 1
ATOM 10627 O O . MET B 1 589 ? -2.98 -3.186 -28.75 1 96.62 589 MET B O 1
ATOM 10631 N N . GLN B 1 590 ? -1.912 -3.812 -30.578 1 96.38 590 GLN B N 1
ATOM 10632 C CA . GLN B 1 590 ? -2.801 -4.938 -30.844 1 96.38 590 GLN B CA 1
ATOM 10633 C C . GLN B 1 590 ? -2.445 -6.137 -29.969 1 96.38 590 GLN B C 1
ATOM 10635 O O . GLN B 1 590 ? -1.282 -6.324 -29.609 1 96.38 590 GLN B O 1
ATOM 10640 N N . ILE B 1 591 ? -3.473 -6.895 -29.719 1 96.19 591 ILE B N 1
ATOM 10641 C CA . ILE B 1 591 ? -3.295 -8.148 -29 1 96.19 591 ILE B CA 1
ATOM 10642 C C . ILE B 1 591 ? -2.73 -9.211 -29.938 1 96.19 591 ILE B C 1
ATOM 10644 O O . ILE B 1 591 ? -3.031 -9.211 -31.141 1 96.19 591 ILE B O 1
ATOM 10648 N N . ASN B 1 592 ? -1.844 -10.008 -29.375 1 93.06 592 ASN B N 1
ATOM 10649 C CA . ASN B 1 592 ? -1.407 -11.172 -30.125 1 93.06 592 ASN B CA 1
ATOM 10650 C C . ASN B 1 592 ? -2.383 -12.336 -29.984 1 93.06 592 ASN B C 1
ATOM 10652 O O . ASN B 1 592 ? -2.203 -13.195 -29.125 1 93.06 592 ASN B O 1
ATOM 10656 N N . GLY B 1 593 ? -3.291 -12.398 -30.906 1 94 593 GLY B N 1
ATOM 10657 C CA . GLY B 1 593 ? -4.355 -13.383 -30.812 1 94 593 GLY B CA 1
ATOM 10658 C C . GLY B 1 593 ? -3.857 -14.812 -30.922 1 94 593 GLY B C 1
ATOM 10659 O O . GLY B 1 593 ? -4.523 -15.742 -30.453 1 94 593 GLY B O 1
ATOM 10660 N N . LYS B 1 594 ? -2.754 -14.984 -31.531 1 90.88 594 LYS B N 1
ATOM 10661 C CA . LYS B 1 594 ? -2.186 -16.328 -31.672 1 90.88 594 LYS B CA 1
ATOM 10662 C C . LYS B 1 594 ? -1.622 -16.812 -30.344 1 90.88 594 LYS B C 1
ATOM 10664 O O . LYS B 1 594 ? -1.855 -17.953 -29.938 1 90.88 594 LYS B O 1
ATOM 10669 N N . SER B 1 595 ? -0.944 -15.945 -29.625 1 88.69 595 SER B N 1
ATOM 10670 C CA . SER B 1 595 ? -0.322 -16.297 -28.359 1 88.69 595 SER B CA 1
ATOM 10671 C C . SER B 1 595 ? -1.367 -16.484 -27.266 1 88.69 595 SER B C 1
ATOM 10673 O O . SER B 1 595 ? -1.144 -17.219 -26.297 1 88.69 595 SER B O 1
ATOM 10675 N N . THR B 1 596 ? -2.504 -15.766 -27.469 1 93.31 596 THR B N 1
ATOM 10676 C CA . THR B 1 596 ? -3.482 -15.766 -26.391 1 93.31 596 THR B CA 1
ATOM 10677 C C . THR B 1 596 ? -4.66 -16.672 -26.719 1 93.31 596 THR B C 1
ATOM 10679 O O . THR B 1 596 ? -5.645 -16.719 -25.984 1 93.31 596 THR B O 1
ATOM 10682 N N . LYS B 1 597 ? -4.59 -17.406 -27.781 1 93 597 LYS B N 1
ATOM 10683 C CA . LYS B 1 597 ? -5.707 -18.156 -28.344 1 93 597 LYS B CA 1
ATOM 10684 C C . LYS B 1 597 ? -6.297 -19.125 -27.328 1 93 597 LYS B C 1
ATOM 10686 O O . LYS B 1 597 ? -7.508 -19.156 -27.109 1 93 597 LYS B O 1
ATOM 10691 N N . GLY B 1 598 ? -5.414 -19.922 -26.672 1 92.19 598 GLY B N 1
ATOM 10692 C CA . GLY B 1 598 ? -5.887 -20.906 -25.719 1 92.19 598 GLY B CA 1
ATOM 10693 C C . GLY B 1 598 ? -6.652 -20.297 -24.562 1 92.19 598 GLY B C 1
ATOM 10694 O O . GLY B 1 598 ? -7.727 -20.781 -24.188 1 92.19 598 GLY B O 1
ATOM 10695 N N . GLU B 1 599 ? -6.145 -19.234 -24.016 1 95.31 599 GLU B N 1
ATOM 10696 C CA . GLU B 1 599 ? -6.762 -18.547 -22.891 1 95.31 599 GLU B CA 1
ATOM 10697 C C . GLU B 1 599 ? -8.078 -17.875 -23.297 1 95.31 599 GLU B C 1
ATOM 10699 O O . GLU B 1 599 ? -9.031 -17.859 -22.531 1 95.31 599 GLU B O 1
ATOM 10704 N N . ASN B 1 600 ? -8.102 -17.391 -24.547 1 97.31 600 ASN B N 1
ATOM 10705 C CA . ASN B 1 600 ? -9.312 -16.75 -25.031 1 97.31 600 ASN B CA 1
ATOM 10706 C C . ASN B 1 600 ? -10.445 -17.75 -25.25 1 97.31 600 ASN B C 1
ATOM 10708 O O . ASN B 1 600 ? -11.602 -17.438 -24.969 1 97.31 600 ASN B O 1
ATOM 10712 N N . ILE B 1 601 ? -10.07 -18.875 -25.781 1 96.5 601 ILE B N 1
ATOM 10713 C CA . ILE B 1 601 ? -11.047 -19.953 -25.953 1 96.5 601 ILE B CA 1
ATOM 10714 C C . ILE B 1 601 ? -11.609 -20.359 -24.594 1 96.5 601 ILE B C 1
ATOM 10716 O O . ILE B 1 601 ? -12.82 -20.531 -24.438 1 96.5 601 ILE B O 1
ATOM 10720 N N . ALA B 1 602 ? -10.734 -20.422 -23.625 1 97.12 602 ALA B N 1
ATOM 10721 C CA . ALA B 1 602 ? -11.133 -20.844 -22.281 1 97.12 602 ALA B CA 1
ATOM 10722 C C . ALA B 1 602 ? -12.031 -19.797 -21.625 1 97.12 602 ALA B C 1
ATOM 10724 O O . ALA B 1 602 ? -12.992 -20.141 -20.922 1 97.12 602 ALA B O 1
ATOM 10725 N N . ASP B 1 603 ? -11.758 -18.531 -21.844 1 97.88 603 ASP B N 1
ATOM 10726 C CA . ASP B 1 603 ? -12.594 -17.469 -21.297 1 97.88 603 ASP B CA 1
ATOM 10727 C C . ASP B 1 603 ? -14.008 -17.516 -21.875 1 97.88 603 ASP B C 1
ATOM 10729 O O . ASP B 1 603 ? -14.984 -17.438 -21.141 1 97.88 603 ASP B O 1
ATOM 10733 N N . ASN B 1 604 ? -14.062 -17.609 -23.203 1 97.75 604 ASN B N 1
ATOM 10734 C CA . ASN B 1 604 ? -15.352 -17.656 -23.891 1 97.75 604 ASN B CA 1
ATOM 10735 C C . ASN B 1 604 ? -16.156 -18.891 -23.484 1 97.75 604 ASN B C 1
ATOM 10737 O O . ASN B 1 604 ? -17.344 -18.797 -23.172 1 97.75 604 ASN B O 1
ATOM 10741 N N . GLY B 1 605 ? -15.477 -20.031 -23.5 1 96.44 605 GLY B N 1
ATOM 10742 C CA . GLY B 1 605 ? -16.125 -21.266 -23.094 1 96.44 605 GLY B CA 1
ATOM 10743 C C . GLY B 1 605 ? -16.547 -21.266 -21.641 1 96.44 605 GLY B C 1
ATOM 10744 O O . GLY B 1 605 ? -17.656 -21.703 -21.297 1 96.44 605 GLY B O 1
ATOM 10745 N N . GLY B 1 606 ? -15.68 -20.797 -20.734 1 97.81 606 GLY B N 1
ATOM 10746 C CA . GLY B 1 606 ? -15.969 -20.75 -19.312 1 97.81 606 GLY B CA 1
ATOM 10747 C C . GLY B 1 606 ? -17.172 -19.891 -18.984 1 97.81 606 GLY B C 1
ATOM 10748 O O . GLY B 1 606 ? -18 -20.266 -18.141 1 97.81 606 GLY B O 1
ATOM 10749 N N . LEU B 1 607 ? -17.266 -18.719 -19.641 1 98.38 607 LEU B N 1
ATOM 10750 C CA . LEU B 1 607 ? -18.375 -17.812 -19.422 1 98.38 607 LEU B CA 1
ATOM 10751 C C . LEU B 1 607 ? -19.703 -18.469 -19.812 1 98.38 607 LEU B C 1
ATOM 10753 O O . LEU B 1 607 ? -20.688 -18.391 -19.078 1 98.38 607 LEU B O 1
ATOM 10757 N N . LYS B 1 608 ? -19.734 -19.125 -20.938 1 97.5 608 LYS B N 1
ATOM 10758 C CA . LYS B 1 608 ? -20.938 -19.766 -21.453 1 97.5 608 LYS B CA 1
ATOM 10759 C C . LYS B 1 608 ? -21.391 -20.906 -20.547 1 97.5 608 LYS B C 1
ATOM 10761 O O . LYS B 1 608 ? -22.578 -21 -20.203 1 97.5 608 LYS B O 1
ATOM 10766 N N . GLN B 1 609 ? -20.438 -21.719 -20.141 1 97.38 609 GLN B N 1
ATOM 10767 C CA . GLN B 1 609 ? -20.734 -22.859 -19.281 1 97.38 609 GLN B CA 1
ATOM 10768 C C . GLN B 1 609 ? -21.266 -22.406 -17.922 1 97.38 609 GLN B C 1
ATOM 10770 O O . GLN B 1 609 ? -22.266 -22.938 -17.422 1 97.38 609 GLN B O 1
ATOM 10775 N N . ALA B 1 610 ? -20.641 -21.438 -17.375 1 98.62 610 ALA B N 1
ATOM 10776 C CA . ALA B 1 610 ? -20.984 -20.953 -16.047 1 98.62 610 ALA B CA 1
ATOM 10777 C C . ALA B 1 610 ? -22.375 -20.328 -16.047 1 98.62 610 ALA B C 1
ATOM 10779 O O . ALA B 1 610 ? -23.156 -20.5 -15.094 1 98.62 610 ALA B O 1
ATOM 10780 N N . TYR B 1 611 ? -22.688 -19.562 -17.094 1 98.62 611 TYR B N 1
ATOM 10781 C CA . TYR B 1 611 ? -24 -18.938 -17.172 1 98.62 611 TYR B CA 1
ATOM 10782 C C . TYR B 1 611 ? -25.094 -19.984 -17.312 1 98.62 611 TYR B C 1
ATOM 10784 O O . TYR B 1 611 ? -26.141 -19.875 -16.672 1 98.62 611 TYR B O 1
ATOM 10792 N N . ARG B 1 612 ? -24.922 -20.984 -18.156 1 97.75 612 ARG B N 1
ATOM 10793 C CA . ARG B 1 612 ? -25.891 -22.062 -18.312 1 97.75 612 ARG B CA 1
ATOM 10794 C C . ARG B 1 612 ? -26.094 -22.812 -17 1 97.75 612 ARG B C 1
ATOM 10796 O O . ARG B 1 612 ? -27.219 -23.172 -16.641 1 97.75 612 ARG B O 1
ATOM 10803 N N . ALA B 1 613 ? -24.969 -23.047 -16.359 1 98.5 613 ALA B N 1
ATOM 10804 C CA . ALA B 1 613 ? -25.031 -23.703 -15.055 1 98.5 613 ALA B CA 1
ATOM 10805 C C . ALA B 1 613 ? -25.797 -22.859 -14.047 1 98.5 613 ALA B C 1
ATOM 10807 O O . ALA B 1 613 ? -26.562 -23.391 -13.234 1 98.5 613 ALA B O 1
ATOM 10808 N N . TYR B 1 614 ? -25.594 -21.547 -14.086 1 98.25 614 TYR B N 1
ATOM 10809 C CA . TYR B 1 614 ? -26.297 -20.625 -13.203 1 98.25 614 TYR B CA 1
ATOM 10810 C C . TYR B 1 614 ? -27.797 -20.688 -13.438 1 98.25 614 TYR B C 1
ATOM 10812 O O . TYR B 1 614 ? -28.594 -20.719 -12.492 1 98.25 614 TYR B O 1
ATOM 10820 N N . LYS B 1 615 ? -28.188 -20.703 -14.648 1 97.56 615 LYS B N 1
ATOM 10821 C CA . LYS B 1 615 ? -29.609 -20.781 -14.984 1 97.56 615 LYS B CA 1
ATOM 10822 C C . LYS B 1 615 ? -30.219 -22.094 -14.492 1 97.56 615 LYS B C 1
ATOM 10824 O O . LYS B 1 615 ? -31.359 -22.109 -14.047 1 97.56 615 LYS B O 1
ATOM 10829 N N . LYS B 1 616 ? -29.469 -23.172 -14.602 1 96.75 616 LYS B N 1
ATOM 10830 C CA . LYS B 1 616 ? -29.938 -24.438 -14.039 1 96.75 616 LYS B CA 1
ATOM 10831 C C . LYS B 1 616 ? -30.094 -24.344 -12.523 1 96.75 616 LYS B C 1
ATOM 10833 O O . LYS B 1 616 ? -31.078 -24.828 -11.969 1 96.75 616 LYS B O 1
ATOM 10838 N N . TYR B 1 617 ? -29.109 -23.766 -11.93 1 96.94 617 TYR B N 1
ATOM 10839 C CA . TYR B 1 617 ? -29.141 -23.578 -10.484 1 96.94 617 TYR B CA 1
ATOM 10840 C C . TYR B 1 617 ? -30.359 -22.766 -10.055 1 96.94 617 TYR B C 1
ATOM 10842 O O . TYR B 1 617 ? -31 -23.078 -9.055 1 96.94 617 TYR B O 1
ATOM 10850 N N . GLU B 1 618 ? -30.656 -21.719 -10.797 1 95.19 618 GLU B N 1
ATOM 10851 C CA . GLU B 1 618 ? -31.766 -20.828 -10.5 1 95.19 618 GLU B CA 1
ATOM 10852 C C . GLU B 1 618 ? -33.094 -21.578 -10.539 1 95.19 618 GLU B C 1
ATOM 10854 O O . GLU B 1 618 ? -34.031 -21.25 -9.805 1 95.19 618 GLU B O 1
ATOM 10859 N N . LYS B 1 619 ? -33.188 -22.547 -11.352 1 93.88 619 LYS B N 1
ATOM 10860 C CA . LYS B 1 619 ? -34.406 -23.359 -11.477 1 93.88 619 LYS B CA 1
ATOM 10861 C C . LYS B 1 619 ? -34.562 -24.297 -10.281 1 93.88 619 LYS B C 1
ATOM 10863 O O . LYS B 1 619 ? -35.688 -24.625 -9.898 1 93.88 619 LYS B O 1
ATOM 10868 N N . MET B 1 620 ? -33.469 -24.609 -9.68 1 93.56 620 MET B N 1
ATOM 10869 C CA . MET B 1 620 ? -33.469 -25.609 -8.609 1 93.56 620 MET B CA 1
ATOM 10870 C C . MET B 1 620 ? -33.531 -24.938 -7.242 1 93.56 620 MET B C 1
ATOM 10872 O O . MET B 1 620 ? -33.844 -25.594 -6.242 1 93.56 620 MET B O 1
ATOM 10876 N N . HIS B 1 621 ? -33.188 -23.703 -7.172 1 92.12 621 HIS B N 1
ATOM 10877 C CA . HIS B 1 621 ? -33.094 -23.016 -5.895 1 92.12 621 HIS B CA 1
ATOM 10878 C C . HIS B 1 621 ? -33.969 -21.75 -5.879 1 92.12 621 HIS B C 1
ATOM 10880 O O . HIS B 1 621 ? -34.344 -21.25 -6.938 1 92.12 621 HIS B O 1
ATOM 10886 N N . SER B 1 622 ? -34.219 -21.234 -4.578 1 88.5 622 SER B N 1
ATOM 10887 C CA . SER B 1 622 ? -34.969 -19.984 -4.438 1 88.5 622 SER B CA 1
ATOM 10888 C C . SER B 1 622 ? -34.094 -18.797 -4.871 1 88.5 622 SER B C 1
ATOM 10890 O O . SER B 1 622 ? -32.875 -18.797 -4.676 1 88.5 622 SER B O 1
ATOM 10892 N N . ARG B 1 623 ? -34.812 -17.875 -5.359 1 86.38 623 ARG B N 1
ATOM 10893 C CA . ARG B 1 623 ? -34.125 -16.656 -5.789 1 86.38 623 ARG B CA 1
ATOM 10894 C C . ARG B 1 623 ? -33.562 -15.898 -4.594 1 86.38 623 ARG B C 1
ATOM 10896 O O . ARG B 1 623 ? -34.281 -15.641 -3.623 1 86.38 623 ARG B O 1
ATOM 10903 N N . PRO B 1 624 ? -32.312 -15.578 -4.703 1 90.56 624 PRO B N 1
ATOM 10904 C CA . PRO B 1 624 ? -31.734 -14.797 -3.605 1 90.56 624 PRO B CA 1
ATOM 10905 C C . PRO B 1 624 ? -32.312 -13.383 -3.533 1 90.56 624 PRO B C 1
ATOM 10907 O O . PRO B 1 624 ? -32.781 -12.852 -4.543 1 90.56 624 PRO B O 1
ATOM 10910 N N . PRO B 1 625 ? -32.25 -12.82 -2.309 1 91.19 625 PRO B N 1
ATOM 10911 C CA . PRO B 1 625 ? -32.688 -11.438 -2.186 1 91.19 625 PRO B CA 1
ATOM 10912 C C . PRO B 1 625 ? -31.828 -10.461 -2.986 1 91.19 625 PRO B C 1
ATOM 10914 O O . PRO B 1 625 ? -30.703 -10.797 -3.363 1 91.19 625 PRO B O 1
ATOM 10917 N N . ARG B 1 626 ? -32.406 -9.344 -3.227 1 92.81 626 ARG B N 1
ATOM 10918 C CA . ARG B 1 626 ? -31.672 -8.297 -3.932 1 92.81 626 ARG B CA 1
ATOM 10919 C C . ARG B 1 626 ? -30.656 -7.625 -3.01 1 92.81 626 ARG B C 1
ATOM 10921 O O . ARG B 1 626 ? -30.844 -7.59 -1.792 1 92.81 626 ARG B O 1
ATOM 10928 N N . LEU B 1 627 ? -29.594 -7.133 -3.598 1 94.44 627 LEU B N 1
ATOM 10929 C CA . LEU B 1 627 ? -28.594 -6.367 -2.844 1 94.44 627 LEU B CA 1
ATOM 10930 C C . LEU B 1 627 ? -29.062 -4.93 -2.637 1 94.44 627 LEU B C 1
ATOM 10932 O O . LEU B 1 627 ? -29.656 -4.332 -3.537 1 94.44 627 LEU B O 1
ATOM 10936 N N . PRO B 1 628 ? -28.828 -4.414 -1.471 1 93 628 PRO B N 1
ATOM 10937 C CA . PRO B 1 628 ? -29.297 -3.051 -1.2 1 93 628 PRO B CA 1
ATOM 10938 C C . PRO B 1 628 ? -28.609 -2.008 -2.076 1 93 628 PRO B C 1
ATOM 10940 O O . PRO B 1 628 ? -27.375 -1.981 -2.158 1 93 628 PRO B O 1
ATOM 10943 N N . GLY B 1 629 ? -29.391 -1.202 -2.713 1 91 629 GLY B N 1
ATOM 10944 C CA . GLY B 1 629 ? -28.875 -0.072 -3.471 1 91 629 GLY B CA 1
ATOM 10945 C C . GLY B 1 629 ? -28.375 -0.458 -4.848 1 91 629 GLY B C 1
ATOM 10946 O O . GLY B 1 629 ? -27.953 0.404 -5.625 1 91 629 GLY B O 1
ATOM 10947 N N . VAL B 1 630 ? -28.344 -1.701 -5.148 1 93.62 630 VAL B N 1
ATOM 10948 C CA . VAL B 1 630 ? -27.875 -2.182 -6.445 1 93.62 630 VAL B CA 1
ATOM 10949 C C . VAL B 1 630 ? -29.062 -2.469 -7.355 1 93.62 630 VAL B C 1
ATOM 10951 O O . VAL B 1 630 ? -29.797 -3.438 -7.141 1 93.62 630 VAL B O 1
ATOM 10954 N N . ASN B 1 631 ? -29.266 -1.633 -8.273 1 91.88 631 ASN B N 1
ATOM 10955 C CA . ASN B 1 631 ? -30.406 -1.76 -9.164 1 91.88 631 ASN B CA 1
ATOM 10956 C C . ASN B 1 631 ? -30.062 -2.59 -10.398 1 91.88 631 ASN B C 1
ATOM 10958 O O . ASN B 1 631 ? -30.188 -2.113 -11.523 1 91.88 631 ASN B O 1
ATOM 10962 N N . LEU B 1 632 ? -29.688 -3.822 -10.211 1 96.12 632 LEU B N 1
ATOM 10963 C CA . LEU B 1 632 ? -29.359 -4.777 -11.266 1 96.12 632 LEU B CA 1
ATOM 10964 C C . LEU B 1 632 ? -30.062 -6.109 -11.023 1 96.12 632 LEU B C 1
ATOM 10966 O O . LEU B 1 632 ? -30.266 -6.512 -9.875 1 96.12 632 LEU B O 1
ATOM 10970 N N . THR B 1 633 ? -30.438 -6.742 -12.102 1 96.25 633 THR B N 1
ATOM 10971 C CA . THR B 1 633 ? -30.969 -8.094 -12.008 1 96.25 633 THR B CA 1
ATOM 10972 C C . THR B 1 633 ? -29.859 -9.094 -11.688 1 96.25 633 THR B C 1
ATOM 10974 O O . THR B 1 633 ? -28.672 -8.781 -11.828 1 96.25 633 THR B O 1
ATOM 10977 N N . HIS B 1 634 ? -30.25 -10.258 -11.305 1 97 634 HIS B N 1
ATOM 10978 C CA . HIS B 1 634 ? -29.25 -11.281 -11.008 1 97 634 HIS B CA 1
ATOM 10979 C C . HIS B 1 634 ? -28.5 -11.695 -12.266 1 97 634 HIS B C 1
ATOM 10981 O O . HIS B 1 634 ? -27.312 -12.039 -12.203 1 97 634 HIS B O 1
ATOM 10987 N N . ASP B 1 635 ? -29.141 -11.664 -13.438 1 98.19 635 ASP B N 1
ATOM 10988 C CA . ASP B 1 635 ? -28.438 -11.914 -14.688 1 98.19 635 ASP B CA 1
ATOM 10989 C C . ASP B 1 635 ? -27.359 -10.859 -14.93 1 98.19 635 ASP B C 1
ATOM 10991 O O . ASP B 1 635 ? -26.25 -11.188 -15.359 1 98.19 635 ASP B O 1
ATOM 10995 N N . GLN B 1 636 ? -27.734 -9.648 -14.688 1 98.5 636 GLN B N 1
ATOM 10996 C CA . GLN B 1 636 ? -26.781 -8.562 -14.859 1 98.5 636 GLN B CA 1
ATOM 10997 C C . GLN B 1 636 ? -25.641 -8.68 -13.859 1 98.5 636 GLN B C 1
ATOM 10999 O O . GLN B 1 636 ? -24.469 -8.43 -14.195 1 98.5 636 GLN B O 1
ATOM 11004 N N . LEU B 1 637 ? -25.969 -9.086 -12.625 1 98.19 637 LEU B N 1
ATOM 11005 C CA . LEU B 1 637 ? -24.969 -9.234 -11.57 1 98.19 637 LEU B CA 1
ATOM 11006 C C . LEU B 1 637 ? -23.969 -10.328 -11.93 1 98.19 637 LEU B C 1
ATOM 11008 O O . LEU B 1 637 ? -22.797 -10.227 -11.586 1 98.19 637 LEU B O 1
ATOM 11012 N N . PHE B 1 638 ? -24.438 -11.367 -12.609 1 98.62 638 PHE B N 1
ATOM 11013 C CA . PHE B 1 638 ? -23.562 -12.438 -13.07 1 98.62 638 PHE B CA 1
ATOM 11014 C C . PHE B 1 638 ? -22.438 -11.875 -13.953 1 98.62 638 PHE B C 1
ATOM 11016 O O . PHE B 1 638 ? -21.266 -12.094 -13.68 1 98.62 638 PHE B O 1
ATOM 11023 N N . PHE B 1 639 ? -22.812 -11.094 -14.914 1 98.88 639 PHE B N 1
ATOM 11024 C CA . PHE B 1 639 ? -21.859 -10.578 -15.883 1 98.88 639 PHE B CA 1
ATOM 11025 C C . PHE B 1 639 ? -21 -9.477 -15.258 1 98.88 639 PHE B C 1
ATOM 11027 O O . PHE B 1 639 ? -19.828 -9.32 -15.602 1 98.88 639 PHE B O 1
ATOM 11034 N N . LEU B 1 640 ? -21.594 -8.742 -14.352 1 98.62 640 LEU B N 1
ATOM 11035 C CA . LEU B 1 640 ? -20.844 -7.703 -13.664 1 98.62 640 LEU B CA 1
ATOM 11036 C C . LEU B 1 640 ? -19.703 -8.305 -12.844 1 98.62 640 LEU B C 1
ATOM 11038 O O . LEU B 1 640 ? -18.578 -7.816 -12.875 1 98.62 640 LEU B O 1
ATOM 11042 N N . ASN B 1 641 ? -20.031 -9.336 -12.086 1 98.44 641 ASN B N 1
ATOM 11043 C CA . ASN B 1 641 ? -18.984 -9.938 -11.258 1 98.44 641 ASN B CA 1
ATOM 11044 C C . ASN B 1 641 ? -17.906 -10.609 -12.117 1 98.44 641 ASN B C 1
ATOM 11046 O O . ASN B 1 641 ? -16.734 -10.633 -11.742 1 98.44 641 ASN B O 1
ATOM 11050 N N . TYR B 1 642 ? -18.344 -11.141 -13.312 1 98.56 642 TYR B N 1
ATOM 11051 C CA . TYR B 1 642 ? -17.344 -11.656 -14.242 1 98.56 642 TYR B CA 1
ATOM 11052 C C . TYR B 1 642 ? -16.328 -10.578 -14.602 1 98.56 642 TYR B C 1
ATOM 11054 O O . TYR B 1 642 ? -15.117 -10.82 -14.594 1 98.56 642 TYR B O 1
ATOM 11062 N N . ALA B 1 643 ? -16.812 -9.453 -14.898 1 98.75 643 ALA B N 1
ATOM 11063 C CA . ALA B 1 643 ? -15.93 -8.352 -15.273 1 98.75 643 ALA B CA 1
ATOM 11064 C C . ALA B 1 643 ? -15.086 -7.902 -14.086 1 98.75 643 ALA B C 1
ATOM 11066 O O . ALA B 1 643 ? -13.898 -7.609 -14.234 1 98.75 643 ALA B O 1
ATOM 11067 N N . GLN B 1 644 ? -15.656 -7.867 -12.922 1 97.75 644 GLN B N 1
ATOM 11068 C CA . GLN B 1 644 ? -15.008 -7.273 -11.758 1 97.75 644 GLN B CA 1
ATOM 11069 C C . GLN B 1 644 ? -13.852 -8.148 -11.266 1 97.75 644 GLN B C 1
ATOM 11071 O O . GLN B 1 644 ? -12.906 -7.648 -10.664 1 97.75 644 GLN B O 1
ATOM 11076 N N . ILE B 1 645 ? -13.844 -9.484 -11.516 1 97.25 645 ILE B N 1
ATOM 11077 C CA . ILE B 1 645 ? -12.711 -10.297 -11.094 1 97.25 645 ILE B CA 1
ATOM 11078 C C . ILE B 1 645 ? -11.469 -9.906 -11.891 1 97.25 645 ILE B C 1
ATOM 11080 O O . ILE B 1 645 ? -10.344 -10.117 -11.438 1 97.25 645 ILE B O 1
ATOM 11084 N N . TRP B 1 646 ? -11.703 -9.242 -13.062 1 98 646 TRP B N 1
ATOM 11085 C CA . TRP B 1 646 ? -10.594 -8.875 -13.938 1 98 646 TRP B CA 1
ATOM 11086 C C . TRP B 1 646 ? -10.195 -7.422 -13.734 1 98 646 TRP B C 1
ATOM 11088 O O . TRP B 1 646 ? -9.336 -6.898 -14.453 1 98 646 TRP B O 1
ATOM 11098 N N . CYS B 1 647 ? -10.852 -6.699 -12.789 1 98.31 647 CYS B N 1
ATOM 11099 C CA . CYS B 1 647 ? -10.492 -5.305 -12.57 1 98.31 647 CYS B CA 1
ATOM 11100 C C . CYS B 1 647 ? -9.008 -5.168 -12.234 1 98.31 647 CYS B C 1
ATOM 11102 O O . CYS B 1 647 ? -8.484 -5.918 -11.406 1 98.31 647 CYS B O 1
ATOM 11104 N N . GLY B 1 648 ? -8.359 -4.289 -12.906 1 97.5 648 GLY B N 1
ATOM 11105 C CA . GLY B 1 648 ? -6.941 -4.016 -12.719 1 97.5 648 GLY B CA 1
ATOM 11106 C C . GLY B 1 648 ? -6.406 -2.963 -13.664 1 97.5 648 GLY B C 1
ATOM 11107 O O . GLY B 1 648 ? -7.102 -2.545 -14.594 1 97.5 648 GLY B O 1
ATOM 11108 N N . THR B 1 649 ? -5.27 -2.455 -13.383 1 96.31 649 THR B N 1
ATOM 11109 C CA . THR B 1 649 ? -4.559 -1.503 -14.227 1 96.31 649 THR B CA 1
ATOM 11110 C C . THR B 1 649 ? -3.049 -1.712 -14.125 1 96.31 649 THR B C 1
ATOM 11112 O O . THR B 1 649 ? -2.572 -2.391 -13.211 1 96.31 649 THR B O 1
ATOM 11115 N N . MET B 1 650 ? -2.312 -1.355 -15.125 1 95.38 650 MET B N 1
ATOM 11116 C CA . MET B 1 650 ? -0.858 -1.486 -15.172 1 95.38 650 MET B CA 1
ATOM 11117 C C . MET B 1 650 ? -0.223 -0.273 -15.844 1 95.38 650 MET B C 1
ATOM 11119 O O . MET B 1 650 ? -0.897 0.47 -16.562 1 95.38 650 MET B O 1
ATOM 11123 N N . ASN B 1 651 ? 1.01 0.008 -15.539 1 91.5 651 ASN B N 1
ATOM 11124 C CA . ASN B 1 651 ? 1.683 1.095 -16.25 1 91.5 651 ASN B CA 1
ATOM 11125 C C . ASN B 1 651 ? 2.014 0.711 -17.688 1 91.5 651 ASN B C 1
ATOM 11127 O O . ASN B 1 651 ? 1.881 -0.452 -18.062 1 91.5 651 ASN B O 1
ATOM 11131 N N . ASP B 1 652 ? 2.398 1.581 -18.484 1 92.81 652 ASP B N 1
ATOM 11132 C CA . ASP B 1 652 ? 2.59 1.376 -19.906 1 92.81 652 ASP B CA 1
ATOM 11133 C C . ASP B 1 652 ? 3.705 0.366 -20.172 1 92.81 652 ASP B C 1
ATOM 11135 O O . ASP B 1 652 ? 3.59 -0.471 -21.078 1 92.81 652 ASP B O 1
ATOM 11139 N N . LYS B 1 653 ? 4.754 0.443 -19.422 1 88.19 653 LYS B N 1
ATOM 11140 C CA . LYS B 1 653 ? 5.871 -0.474 -19.625 1 88.19 653 LYS B CA 1
ATOM 11141 C C . LYS B 1 653 ? 5.449 -1.919 -19.359 1 88.19 653 LYS B C 1
ATOM 11143 O O . LYS B 1 653 ? 5.828 -2.822 -20.109 1 88.19 653 LYS B O 1
ATOM 11148 N N . GLU B 1 654 ? 4.676 -2.096 -18.328 1 89.94 654 GLU B N 1
ATOM 11149 C CA . GLU B 1 654 ? 4.16 -3.424 -18 1 89.94 654 GLU B CA 1
ATOM 11150 C C . GLU B 1 654 ? 3.168 -3.9 -19.062 1 89.94 654 GLU B C 1
ATOM 11152 O O . GLU B 1 654 ? 3.143 -5.082 -19.406 1 89.94 654 GLU B O 1
ATOM 11157 N N . ALA B 1 655 ? 2.379 -3.002 -19.562 1 93.88 655 ALA B N 1
ATOM 11158 C CA . ALA B 1 655 ? 1.42 -3.34 -20.625 1 93.88 655 ALA B CA 1
ATOM 11159 C C . ALA B 1 655 ? 2.131 -3.857 -21.859 1 93.88 655 ALA B C 1
ATOM 11161 O O . ALA B 1 655 ? 1.731 -4.875 -22.438 1 93.88 655 ALA B O 1
ATOM 11162 N N . ILE B 1 656 ? 3.186 -3.188 -22.234 1 91.38 656 ILE B N 1
ATOM 11163 C CA . ILE B 1 656 ? 3.963 -3.58 -23.406 1 91.38 656 ILE B CA 1
ATOM 11164 C C . ILE B 1 656 ? 4.59 -4.953 -23.172 1 91.38 656 ILE B C 1
ATOM 11166 O O . ILE B 1 656 ? 4.52 -5.828 -24.047 1 91.38 656 ILE B O 1
ATOM 11170 N N . ARG B 1 657 ? 5.133 -5.086 -22 1 86.38 657 ARG B N 1
ATOM 11171 C CA . ARG B 1 657 ? 5.758 -6.363 -21.672 1 86.38 657 ARG B CA 1
ATOM 11172 C C . ARG B 1 657 ? 4.742 -7.5 -21.719 1 86.38 657 ARG B C 1
ATOM 11174 O O . ARG B 1 657 ? 5.008 -8.547 -22.297 1 86.38 657 ARG B O 1
ATOM 11181 N N . LYS B 1 658 ? 3.619 -7.344 -21.141 1 89.88 658 LYS B N 1
ATOM 11182 C CA . LYS B 1 658 ? 2.59 -8.383 -21.078 1 89.88 658 LYS B CA 1
ATOM 11183 C C . LYS B 1 658 ? 2.057 -8.719 -22.453 1 89.88 658 LYS B C 1
ATOM 11185 O O . LYS B 1 658 ? 1.811 -9.883 -22.766 1 89.88 658 LYS B O 1
ATOM 11190 N N . LEU B 1 659 ? 1.874 -7.766 -23.312 1 91.19 659 LEU B N 1
ATOM 11191 C CA . LEU B 1 659 ? 1.353 -8.008 -24.656 1 91.19 659 LEU B CA 1
ATOM 11192 C C . LEU B 1 659 ? 2.35 -8.797 -25.5 1 91.19 659 LEU B C 1
ATOM 11194 O O . LEU B 1 659 ? 1.957 -9.531 -26.406 1 91.19 659 LEU B O 1
ATOM 11198 N N . ARG B 1 660 ? 3.592 -8.664 -25.094 1 84.25 660 ARG B N 1
ATOM 11199 C CA . ARG B 1 660 ? 4.633 -9.305 -25.875 1 84.25 660 ARG B CA 1
ATOM 11200 C C . ARG B 1 660 ? 4.914 -10.719 -25.375 1 84.25 660 ARG B C 1
ATOM 11202 O O . ARG B 1 660 ? 5.383 -11.57 -26.125 1 84.25 660 ARG B O 1
ATOM 11209 N N . THR B 1 661 ? 4.59 -10.922 -24.062 1 81.38 661 THR B N 1
ATOM 11210 C CA . THR B 1 661 ? 5.129 -12.156 -23.5 1 81.38 661 THR B CA 1
ATOM 11211 C C . THR B 1 661 ? 4.016 -13.008 -22.891 1 81.38 661 THR B C 1
ATOM 11213 O O . THR B 1 661 ? 4.176 -14.219 -22.719 1 81.38 661 THR B O 1
ATOM 11216 N N . SER B 1 662 ? 2.941 -12.438 -22.578 1 86.88 662 SER B N 1
ATOM 11217 C CA . SER B 1 662 ? 1.922 -13.156 -21.828 1 86.88 662 SER B CA 1
ATOM 11218 C C . SER B 1 662 ? 1.013 -13.969 -22.734 1 86.88 662 SER B C 1
ATOM 11220 O O . SER B 1 662 ? 0.685 -13.523 -23.844 1 86.88 662 SER B O 1
ATOM 11222 N N . GLU B 1 663 ? 0.605 -15.109 -22.188 1 89.31 663 GLU B N 1
ATOM 11223 C CA . GLU B 1 663 ? -0.404 -15.914 -22.875 1 89.31 663 GLU B CA 1
ATOM 11224 C C . GLU B 1 663 ? -1.812 -15.438 -22.531 1 89.31 663 GLU B C 1
ATOM 11226 O O . GLU B 1 663 ? -2.787 -15.867 -23.141 1 89.31 663 GLU B O 1
ATOM 11231 N N . HIS B 1 664 ? -1.896 -14.578 -21.641 1 93.38 664 HIS B N 1
ATOM 11232 C CA . HIS B 1 664 ? -3.193 -14.055 -21.219 1 93.38 664 HIS B CA 1
ATOM 11233 C C . HIS B 1 664 ? -3.426 -12.648 -21.781 1 93.38 664 HIS B C 1
ATOM 11235 O O . HIS B 1 664 ? -2.516 -11.82 -21.781 1 93.38 664 HIS B O 1
ATOM 11241 N N . SER B 1 665 ? -4.566 -12.445 -22.297 1 96.94 665 SER B N 1
ATOM 11242 C CA . SER B 1 665 ? -4.969 -11.094 -22.672 1 96.94 665 SER B CA 1
ATOM 11243 C C . SER B 1 665 ? -5.117 -10.203 -21.438 1 96.94 665 SER B C 1
ATOM 11245 O O . SER B 1 665 ? -5.379 -10.703 -20.344 1 96.94 665 SER B O 1
ATOM 11247 N N . PRO B 1 666 ? -4.965 -8.867 -21.656 1 97.12 666 PRO B N 1
ATOM 11248 C CA . PRO B 1 666 ? -5.176 -7.953 -20.531 1 97.12 666 PRO B CA 1
ATOM 11249 C C . PRO B 1 666 ? -6.629 -7.906 -20.078 1 97.12 666 PRO B C 1
ATOM 11251 O O . PRO B 1 666 ? -7.535 -8.227 -20.844 1 97.12 666 PRO B O 1
ATOM 11254 N N . GLY B 1 667 ? -6.852 -7.414 -18.875 1 97.38 667 GLY B N 1
ATOM 11255 C CA . GLY B 1 667 ? -8.148 -7.387 -18.219 1 97.38 667 GLY B CA 1
ATOM 11256 C C . GLY B 1 667 ? -9.25 -6.82 -19.094 1 97.38 667 GLY B C 1
ATOM 11257 O O . GLY B 1 667 ? -10.281 -7.457 -19.297 1 97.38 667 GLY B O 1
ATOM 11258 N N . PRO B 1 668 ? -9.07 -5.645 -19.656 1 98.06 668 PRO B N 1
ATOM 11259 C CA . PRO B 1 668 ? -10.109 -5.047 -20.484 1 98.06 668 PRO B CA 1
ATOM 11260 C C . PRO B 1 668 ? -10.516 -5.945 -21.656 1 98.06 668 PRO B C 1
ATOM 11262 O O . PRO B 1 668 ? -11.695 -5.996 -22.016 1 98.06 668 PRO B O 1
ATOM 11265 N N . ILE B 1 669 ? -9.562 -6.672 -22.172 1 98.31 669 ILE B N 1
ATOM 11266 C CA . ILE B 1 669 ? -9.82 -7.523 -23.328 1 98.31 669 ILE B CA 1
ATOM 11267 C C . ILE B 1 669 ? -10.484 -8.82 -22.875 1 98.31 669 ILE B C 1
ATOM 11269 O O . ILE B 1 669 ? -11.344 -9.367 -23.578 1 98.31 669 ILE B O 1
ATOM 11273 N N . ARG B 1 670 ? -10.078 -9.336 -21.688 1 98.25 670 ARG B N 1
ATOM 11274 C CA . ARG B 1 670 ? -10.703 -10.531 -21.141 1 98.25 670 ARG B CA 1
ATOM 11275 C C . ARG B 1 670 ? -12.18 -10.289 -20.844 1 98.25 670 ARG B C 1
ATOM 11277 O O . ARG B 1 670 ? -12.969 -11.234 -20.797 1 98.25 670 ARG B O 1
ATOM 11284 N N . VAL B 1 671 ? -12.539 -9 -20.641 1 98.62 671 VAL B N 1
ATOM 11285 C CA . VAL B 1 671 ? -13.938 -8.641 -20.406 1 98.62 671 VAL B CA 1
ATOM 11286 C C . VAL B 1 671 ? -14.633 -8.414 -21.75 1 98.62 671 VAL B C 1
ATOM 11288 O O . VAL B 1 671 ? -15.695 -8.984 -22 1 98.62 671 VAL B O 1
ATOM 11291 N N . LYS B 1 672 ? -14.07 -7.711 -22.641 1 98.38 672 LYS B N 1
ATOM 11292 C CA . LYS B 1 672 ? -14.664 -7.324 -23.922 1 98.38 672 LYS B CA 1
ATOM 11293 C C . LYS B 1 672 ? -14.922 -8.547 -24.797 1 98.38 672 LYS B C 1
ATOM 11295 O O . LYS B 1 672 ? -16.031 -8.727 -25.312 1 98.38 672 LYS B O 1
ATOM 11300 N N . GLY B 1 673 ? -13.945 -9.359 -24.953 1 98.31 673 GLY B N 1
ATOM 11301 C CA . GLY B 1 673 ? -14.008 -10.477 -25.891 1 98.31 673 GLY B CA 1
ATOM 11302 C C . GLY B 1 673 ? -15.156 -11.43 -25.594 1 98.31 673 GLY B C 1
ATOM 11303 O O . GLY B 1 673 ? -16.094 -11.531 -26.391 1 98.31 673 GLY B O 1
ATOM 11304 N N . PRO B 1 674 ? -15.117 -12.055 -24.453 1 98.5 674 PRO B N 1
ATOM 11305 C CA . PRO B 1 674 ? -16.172 -13.023 -24.141 1 98.5 674 PRO B CA 1
ATOM 11306 C C . PRO B 1 674 ? -17.562 -12.391 -24.078 1 98.5 674 PRO B C 1
ATOM 11308 O O . PRO B 1 674 ? -18.531 -12.977 -24.562 1 98.5 674 PRO B O 1
ATOM 11311 N N . LEU B 1 675 ? -17.656 -11.203 -23.547 1 98.75 675 LEU B N 1
ATOM 11312 C CA . LEU B 1 675 ? -18.969 -10.586 -23.375 1 98.75 675 LEU B CA 1
ATOM 11313 C C . LEU B 1 675 ? -19.547 -10.164 -24.734 1 98.75 675 LEU B C 1
ATOM 11315 O O . LEU B 1 675 ? -20.734 -10.289 -24.969 1 98.75 675 LEU B O 1
ATOM 11319 N N . SER B 1 676 ? -18.703 -9.68 -25.625 1 98.19 676 SER B N 1
ATOM 11320 C CA . SER B 1 676 ? -19.172 -9.289 -26.953 1 98.19 676 SER B CA 1
ATOM 11321 C C . SER B 1 676 ? -19.609 -10.508 -27.766 1 98.19 676 SER B C 1
ATOM 11323 O O . SER B 1 676 ? -20.422 -10.391 -28.672 1 98.19 676 SER B O 1
ATOM 11325 N N . ASN B 1 677 ? -19.094 -11.641 -27.438 1 98.31 677 ASN B N 1
ATOM 11326 C CA . ASN B 1 677 ? -19.422 -12.883 -28.125 1 98.31 677 ASN B CA 1
ATOM 11327 C C . ASN B 1 677 ? -20.656 -13.547 -27.516 1 98.31 677 ASN B C 1
ATOM 11329 O O . ASN B 1 677 ? -21.172 -14.531 -28.062 1 98.31 677 ASN B O 1
ATOM 11333 N N . SER B 1 678 ? -21.172 -13.062 -26.422 1 98.06 678 SER B N 1
ATOM 11334 C CA . SER B 1 678 ? -22.234 -13.727 -25.656 1 98.06 678 SER B CA 1
ATOM 11335 C C . SER B 1 678 ? -23.609 -13.164 -26 1 98.06 678 SER B C 1
ATOM 11337 O O . SER B 1 678 ? -23.875 -11.984 -25.734 1 98.06 678 SER B O 1
ATOM 11339 N N . TYR B 1 679 ? -24.5 -14 -26.484 1 97.31 679 TYR B N 1
ATOM 11340 C CA . TYR B 1 679 ? -25.875 -13.602 -26.719 1 97.31 679 TYR B CA 1
ATOM 11341 C C . TYR B 1 679 ? -26.609 -13.367 -25.406 1 97.31 679 TYR B C 1
ATOM 11343 O O . TYR B 1 679 ? -27.469 -12.484 -25.312 1 97.31 679 TYR B O 1
ATOM 11351 N N . ASP B 1 680 ? -26.234 -14.133 -24.422 1 98.12 680 ASP B N 1
ATOM 11352 C CA . ASP B 1 680 ? -26.859 -14.016 -23.094 1 98.12 680 ASP B CA 1
ATOM 11353 C C . ASP B 1 680 ? -26.547 -12.664 -22.469 1 98.12 680 ASP B C 1
ATOM 11355 O O . ASP B 1 680 ? -27.422 -12.055 -21.828 1 98.12 680 ASP B O 1
ATOM 11359 N N . PHE B 1 681 ? -25.344 -12.234 -22.594 1 98.62 681 PHE B N 1
ATOM 11360 C CA . PHE B 1 681 ? -24.953 -10.922 -22.094 1 98.62 681 PHE B CA 1
ATOM 11361 C C . PHE B 1 681 ? -25.781 -9.828 -22.766 1 98.62 681 PHE B C 1
ATOM 11363 O O . PHE B 1 681 ? -26.312 -8.938 -22.094 1 98.62 681 PHE B O 1
ATOM 11370 N N . ALA B 1 682 ? -25.781 -9.867 -24.094 1 98.56 682 ALA B N 1
ATOM 11371 C CA . ALA B 1 682 ? -26.516 -8.859 -24.859 1 98.56 682 ALA B CA 1
ATOM 11372 C C . ALA B 1 682 ? -27.969 -8.797 -24.438 1 98.56 682 ALA B C 1
ATOM 11374 O O . ALA B 1 682 ? -28.562 -7.715 -24.344 1 98.56 682 ALA B O 1
ATOM 11375 N N . LYS B 1 683 ? -28.562 -9.922 -24.141 1 98.38 683 LYS B N 1
ATOM 11376 C CA . LYS B 1 683 ? -29.938 -9.992 -23.672 1 98.38 683 LYS B CA 1
ATOM 11377 C C . LYS B 1 683 ? -30.094 -9.398 -22.281 1 98.38 683 LYS B C 1
ATOM 11379 O O . LYS B 1 683 ? -31 -8.617 -22.016 1 98.38 683 LYS B O 1
ATOM 11384 N N . ALA B 1 684 ? -29.172 -9.75 -21.406 1 98.5 684 ALA B N 1
ATOM 11385 C CA . ALA B 1 684 ? -29.25 -9.312 -20.016 1 98.5 684 ALA B CA 1
ATOM 11386 C C . ALA B 1 684 ? -29.141 -7.793 -19.922 1 98.5 684 ALA B C 1
ATOM 11388 O O . ALA B 1 684 ? -29.828 -7.172 -19.094 1 98.5 684 ALA B O 1
ATOM 11389 N N . TYR B 1 685 ? -28.328 -7.176 -20.719 1 98.5 685 TYR B N 1
ATOM 11390 C CA . TYR B 1 685 ? -28.109 -5.738 -20.641 1 98.5 685 TYR B CA 1
ATOM 11391 C C . TYR B 1 685 ? -28.828 -5.008 -21.766 1 98.5 685 TYR B C 1
ATOM 11393 O O . TYR B 1 685 ? -28.656 -3.803 -21.953 1 98.5 685 TYR B O 1
ATOM 11401 N N . ASN B 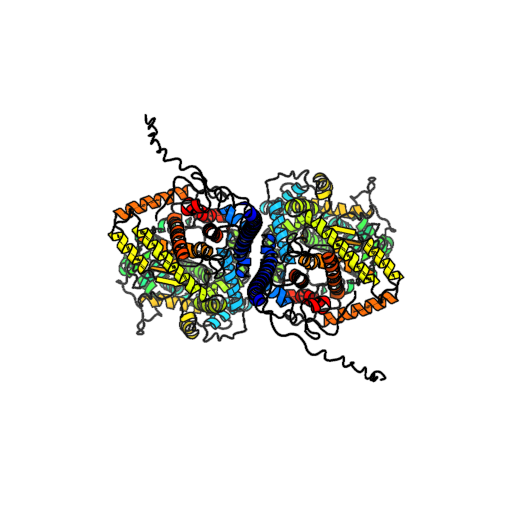1 686 ? -29.562 -5.715 -22.547 1 97.94 686 ASN B N 1
ATOM 11402 C CA . ASN B 1 686 ? -30.375 -5.156 -23.641 1 97.94 686 ASN B CA 1
ATOM 11403 C C . ASN B 1 686 ? -29.516 -4.348 -24.609 1 97.94 686 ASN B C 1
ATOM 11405 O O . ASN B 1 686 ? -29.828 -3.195 -24.906 1 97.94 686 ASN B O 1
ATOM 11409 N N . CYS B 1 687 ? -28.453 -4.93 -25.016 1 98.62 687 CYS B N 1
ATOM 11410 C CA . CYS B 1 687 ? -27.578 -4.266 -25.969 1 98.62 687 CYS B CA 1
ATOM 11411 C C . CYS B 1 687 ? -28.094 -4.426 -27.391 1 98.62 687 CYS B C 1
ATOM 11413 O O . CYS B 1 687 ? -28.344 -5.543 -27.844 1 98.62 687 CYS B O 1
ATOM 11415 N N . ALA B 1 688 ? -28.125 -3.379 -28.156 1 97.81 688 ALA B N 1
ATOM 11416 C CA . ALA B 1 688 ? -28.609 -3.42 -29.531 1 97.81 688 ALA B CA 1
ATOM 11417 C C . ALA B 1 688 ? -27.594 -4.105 -30.438 1 97.81 688 ALA B C 1
ATOM 11419 O O . ALA B 1 688 ? -26.391 -3.93 -30.281 1 97.81 688 ALA B O 1
ATOM 11420 N N . PRO B 1 689 ? -28.141 -4.879 -31.406 1 97.25 689 PRO B N 1
ATOM 11421 C CA . PRO B 1 689 ? -27.203 -5.453 -32.375 1 97.25 689 PRO B CA 1
ATOM 11422 C C . PRO B 1 689 ? -26.375 -4.395 -33.094 1 97.25 689 PRO B C 1
ATOM 11424 O O . PRO B 1 689 ? -26.906 -3.357 -33.5 1 97.25 689 PRO B O 1
ATOM 11427 N N . GLY B 1 690 ? -25.094 -4.582 -33.156 1 96.62 690 GLY B N 1
ATOM 11428 C CA . GLY B 1 690 ? -24.219 -3.633 -33.812 1 96.62 690 GLY B CA 1
ATOM 11429 C C . GLY B 1 690 ? -23.469 -2.74 -32.844 1 96.62 690 GLY B C 1
ATOM 11430 O O . GLY B 1 690 ? -22.5 -2.086 -33.219 1 96.62 690 GLY B O 1
ATOM 11431 N N . SER B 1 691 ? -24 -2.709 -31.625 1 97.25 691 SER B N 1
ATOM 11432 C CA . SER B 1 691 ? -23.234 -1.955 -30.625 1 97.25 691 SER B CA 1
ATOM 11433 C C . SER B 1 691 ? -21.875 -2.578 -30.375 1 97.25 691 SER B C 1
ATOM 11435 O O . SER B 1 691 ? -21.625 -3.717 -30.781 1 97.25 691 SER B O 1
ATOM 11437 N N . ARG B 1 692 ? -21 -1.852 -29.766 1 96.38 692 ARG B N 1
ATOM 11438 C CA . ARG B 1 692 ? -19.625 -2.281 -29.547 1 96.38 692 ARG B CA 1
ATOM 11439 C C . ARG B 1 692 ? -19.594 -3.586 -28.75 1 96.38 692 ARG B C 1
ATOM 11441 O O . ARG B 1 692 ? -18.766 -4.457 -29.031 1 96.38 692 ARG B O 1
ATOM 11448 N N . MET B 1 693 ? -20.531 -3.812 -27.781 1 98.38 693 MET B N 1
ATOM 11449 C CA . MET B 1 693 ? -20.531 -5.004 -26.938 1 98.38 693 MET B CA 1
ATOM 11450 C C . MET B 1 693 ? -21.5 -6.047 -27.484 1 98.38 693 MET B C 1
ATOM 11452 O O . MET B 1 693 ? -21.75 -7.074 -26.844 1 98.38 693 MET B O 1
ATOM 11456 N N . ASN B 1 694 ? -22.141 -5.781 -28.625 1 98.44 694 ASN B N 1
ATOM 11457 C CA . ASN B 1 694 ? -23.016 -6.738 -29.297 1 98.44 694 ASN B CA 1
ATOM 11458 C C . ASN B 1 694 ? -22.828 -6.699 -30.812 1 98.44 694 ASN B C 1
ATOM 11460 O O . ASN B 1 694 ? -23.781 -6.453 -31.547 1 98.44 694 ASN B O 1
ATOM 11464 N N . PRO B 1 695 ? -21.688 -7.035 -31.219 1 97.56 695 PRO B N 1
ATOM 11465 C CA . PRO B 1 695 ? -21.453 -7.047 -32.656 1 97.56 695 PRO B CA 1
ATOM 11466 C C . PRO B 1 695 ? -22.297 -8.102 -33.375 1 97.56 695 PRO B C 1
ATOM 11468 O O . PRO B 1 695 ? -22.688 -9.102 -32.781 1 97.56 695 PRO B O 1
ATOM 11471 N N . HIS B 1 696 ? -22.438 -7.891 -34.656 1 96 696 HIS B N 1
ATOM 11472 C CA . HIS B 1 696 ? -23.219 -8.836 -35.469 1 96 696 HIS B CA 1
ATOM 11473 C C . HIS B 1 696 ? -22.484 -10.156 -35.625 1 96 696 HIS B C 1
ATOM 11475 O O . HIS B 1 696 ? -23.078 -11.227 -35.531 1 96 696 HIS B O 1
ATOM 11481 N N . GLU B 1 697 ? -21.203 -10.023 -35.906 1 94.25 697 GLU B N 1
ATOM 11482 C CA . GLU B 1 697 ? -20.391 -11.227 -36.062 1 94.25 697 GLU B CA 1
ATOM 11483 C C . GLU B 1 697 ? -19.766 -11.648 -34.719 1 94.25 697 GLU B C 1
ATOM 11485 O O . GLU B 1 697 ? -19.031 -10.875 -34.125 1 94.25 697 GLU B O 1
ATOM 11490 N N . LYS B 1 698 ? -20.078 -12.82 -34.312 1 96.62 698 LYS B N 1
ATOM 11491 C CA . LYS B 1 698 ? -19.547 -13.367 -33.062 1 96.62 698 LYS B CA 1
ATOM 11492 C C . LYS B 1 698 ? -18.734 -14.633 -33.312 1 96.62 698 LYS B C 1
ATOM 11494 O O . LYS B 1 698 ? -19.016 -15.375 -34.25 1 96.62 698 LYS B O 1
ATOM 11499 N N . CYS B 1 699 ? -17.719 -14.766 -32.531 1 96.31 699 CYS B N 1
ATOM 11500 C CA . CYS B 1 699 ? -16.922 -15.984 -32.594 1 96.31 699 CYS B CA 1
ATOM 11501 C C . CYS B 1 699 ? -17.281 -16.922 -31.438 1 96.31 699 CYS B C 1
ATOM 11503 O O . CYS B 1 699 ? -17.547 -16.484 -30.328 1 96.31 699 CYS B O 1
ATOM 11505 N N . ARG B 1 700 ? -17.328 -18.172 -31.781 1 91.38 700 ARG B N 1
ATOM 11506 C CA . ARG B 1 700 ? -17.688 -19.172 -30.797 1 91.38 700 ARG B CA 1
ATOM 11507 C C . ARG B 1 700 ? -17.062 -20.516 -31.125 1 91.38 700 ARG B C 1
ATOM 11509 O O . ARG B 1 700 ? -17.203 -21.016 -32.25 1 91.38 700 ARG B O 1
ATOM 11516 N N . VAL B 1 701 ? -16.359 -21.031 -30.172 1 90 701 VAL B N 1
ATOM 11517 C CA . VAL B 1 701 ? -15.891 -22.391 -30.328 1 90 701 VAL B CA 1
ATOM 11518 C C . VAL B 1 701 ? -16.891 -23.359 -29.703 1 90 701 VAL B C 1
ATOM 11520 O O . VAL B 1 701 ? -17.391 -24.266 -30.391 1 90 701 VAL B O 1
ATOM 11523 N N . TRP B 1 702 ? -17.172 -23.109 -28.516 1 86.56 702 TRP B N 1
ATOM 11524 C CA . TRP B 1 702 ? -18.156 -23.953 -27.844 1 86.56 702 TRP B CA 1
ATOM 11525 C C . TRP B 1 702 ? -19.5 -23.25 -27.734 1 86.56 702 TRP B C 1
ATOM 11527 O O . TRP B 1 702 ? -19.578 -22.125 -27.266 1 86.56 702 TRP B O 1
#

Solvent-accessible surface area (backbone atoms only — not comparable to full-atom values): 75145 Å² total; per-residue (Å²): 135,92,74,76,73,76,87,84,83,86,82,87,85,82,88,89,85,90,83,82,86,88,85,80,79,80,64,76,66,56,64,63,51,54,56,50,46,50,50,48,48,48,47,47,50,48,45,48,48,47,49,51,49,46,50,52,46,52,60,64,65,37,49,37,50,48,66,53,26,32,41,51,30,26,54,53,62,54,15,32,26,84,86,45,54,57,42,66,39,46,47,48,18,36,23,40,34,35,48,72,73,50,70,61,48,80,72,44,61,44,36,30,52,62,54,50,47,44,49,52,49,52,52,52,48,51,50,61,51,66,51,72,87,67,85,57,52,47,90,66,32,33,52,16,38,50,31,50,50,42,54,40,62,66,36,50,71,48,40,72,72,42,48,60,61,54,49,50,53,52,35,51,74,61,56,42,46,52,87,80,70,35,67,77,55,93,80,66,45,70,42,51,48,50,19,48,34,38,37,36,51,70,39,55,60,91,38,29,72,50,46,41,67,27,53,72,42,34,56,33,37,29,42,34,37,35,75,38,72,71,91,67,89,66,56,88,78,47,80,67,77,56,70,83,75,60,67,53,58,75,76,28,55,39,80,43,29,40,43,55,40,45,66,79,36,62,70,49,63,57,59,58,20,54,35,53,42,32,62,90,38,53,48,99,86,66,45,71,51,76,72,56,50,78,38,64,33,39,28,47,43,57,66,42,54,55,52,47,40,63,49,50,78,76,50,57,68,69,58,53,52,41,50,51,52,48,49,42,41,56,73,71,44,48,83,75,37,52,79,68,48,39,56,50,52,43,52,54,35,35,76,69,70,74,35,84,35,70,75,64,66,64,58,58,34,51,53,48,44,44,67,74,39,25,62,38,52,16,33,59,43,44,74,73,72,53,60,73,66,54,47,57,54,50,51,51,50,50,52,38,23,53,52,35,40,45,52,49,55,69,66,43,82,65,54,48,73,66,38,42,54,52,50,45,48,30,60,73,58,42,43,78,45,59,32,58,68,73,58,53,79,34,65,68,58,47,15,61,76,42,59,81,48,52,78,44,90,81,34,44,64,62,20,51,42,37,41,32,25,45,52,34,46,60,44,52,58,38,51,81,36,67,55,63,84,81,61,73,91,64,41,23,72,32,70,51,70,45,53,41,57,47,65,24,30,37,39,39,21,41,45,38,67,33,77,75,26,23,50,91,60,46,51,67,40,32,31,27,20,17,43,28,20,52,50,25,22,32,56,31,44,52,65,34,83,66,21,44,41,31,41,59,65,5,21,57,40,86,66,63,50,72,66,33,48,52,47,49,50,53,32,49,45,44,47,22,55,53,41,38,67,37,59,46,71,92,75,70,41,60,41,50,15,75,63,19,34,56,51,51,51,13,47,39,37,2,47,52,21,13,51,52,20,43,55,53,48,54,74,75,43,81,82,69,62,44,46,49,60,51,94,63,52,57,67,42,37,16,56,42,30,40,38,40,52,41,28,56,54,58,44,69,71,49,48,55,49,38,57,73,69,41,47,55,68,56,44,62,52,61,36,47,53,38,43,27,42,30,68,66,50,23,60,59,69,65,37,53,81,62,33,73,33,19,41,79,80,60,56,62,78,112,134,86,68,78,82,75,78,81,77,78,78,83,81,79,83,89,78,93,81,84,78,93,75,77,89,62,68,76,58,51,64,60,48,53,56,48,46,49,50,45,48,49,43,47,52,47,47,48,48,49,48,50,48,47,48,52,45,50,60,63,65,37,47,37,51,48,66,52,27,32,40,50,29,28,54,52,61,54,15,33,26,84,87,45,54,58,44,66,40,47,48,49,17,34,24,40,32,36,49,72,73,48,70,60,48,81,72,44,61,45,36,30,51,62,55,51,46,45,50,52,49,52,52,51,48,50,51,61,50,67,51,71,85,66,84,56,53,47,89,66,30,35,50,16,36,51,33,49,50,41,54,41,60,66,37,50,70,49,40,70,73,43,48,61,61,54,49,51,54,53,35,52,74,62,57,42,46,50,87,78,71,35,67,76,54,93,80,66,46,70,43,52,47,51,19,47,34,39,37,37,51,69,39,55,60,91,40,30,75,50,47,41,67,27,52,73,41,34,57,33,37,29,42,34,39,34,75,38,73,71,92,67,88,65,58,90,78,48,80,66,77,56,69,85,76,61,67,53,58,75,78,29,54,40,79,44,30,40,43,54,41,47,67,78,36,61,71,48,63,58,60,58,20,54,36,52,41,31,61,90,39,54,48,97,86,66,46,69,50,76,71,56,51,78,38,63,34,38,29,47,42,58,65,41,55,53,51,48,39,63,49,50,76,76,52,57,68,69,59,52,52,42,50,52,51,47,48,40,42,54,73,71,45,48,84,75,38,52,79,70,50,39,55,50,52,44,53,55,34,34,74,70,70,73,36,85,36,72,75,63,67,63,60,56,33,50,54,48,45,44,66,75,38,23,62,39,52,16,31,60,43,44,75,74,74,53,59,72,67,53,48,57,54,50,51,51,48,50,53,38,24,53,51,34,42,47,52,49,55,70,66,44,83,66,56,47,73,67,40,41,54,52,50,46,50,30,60,74,58,42,42,79,46,61,34,58,68,73,55,54,80,35,65,67,57,48,16,61,74,41,60,83,47,51,78,44,89,81,33,43,66,61,19,51,42,37,41,32,25,45,50,36,45,60,44,50,57,37,52,82,36,69,55,63,83,81,61,73,91,65,40,22,73,32,71,51,69,46,53,41,57,47,64,24,29,38,40,38,22,41,45,38,66,34,77,75,27,24,52,92,60,46,52,69,39,34,30,27,20,18,43,28,21,52,50,25,21,32,58,30,44,52,66,35,85,66,22,44,40,31,41,58,65,4,22,57,40,84,66,64,50,71,67,32,50,53,48,48,51,53,32,49,46,44,46,22,54,54,39,38,67,37,59,46,72,91,75,67,40,60,40,50,14,75,64,18,33,56,52,51,52,12,48,40,37,1,48,54,22,15,51,53,20,44,56,54,48,54,74,74,43,82,80,70,62,42,45,50,62,51,94,63,53,59,66,41,38,16,56,42,31,40,38,40,53,43,29,57,54,58,43,68,71,48,49,54,50,38,56,73,68,41,46,55,68,56,46,62,50,61,35,46,54,38,42,26,42,31,69,66,49,23,60,57,69,65,39,54,82,62,33,73,35,20,42,80,80,60,56,62,79,113

Nearest PDB structures (foldseek):
  4cth-assembly1_A-2  TM=9.430E-01  e=2.120E-51  Homo sapiens
  5v48-assembly1_B  TM=9.294E-01  e=9.410E-51  Oryctolagus cuniculus
  6svy-assembly1_A  TM=9.204E-01  e=1.078E-50  Homo sapiens
  6sh2-assembly1_AAA  TM=9.343E-01  e=5.004E-50  Homo sapiens
  3zuk-assembly2_B  TM=8.617E-01  e=4.620E-34  Mycobacterium tuberculosis H37Rv

Radius of gyration: 40.06 Å; Cα contacts (8 Å, |Δi|>4): 2131; chains: 2; bounding box: 136×105×117 Å

pLDDT: mean 88.91, std 17.85, range [14.62, 98.88]

InterPro domains:
  IPR000718 Peptidase M13 [PS51885] (63-702)
  IPR000718 Peptidase M13 [PTHR11733] (60-699)
  IPR000718 Peptidase M13 [cd08662] (84-700)
  IPR008753 Peptidase M13, N-terminal domain [PF05649] (240-437)
  IPR018497 Peptidase M13, C-terminal domain [PF01431] (496-701)
  IPR018497 Peptidase M13, C-terminal domain [PR00786] (488-500)
  IPR018497 Peptidase M13, C-terminal domain [PR00786] (506-518)
  IPR018497 Peptidase M13, C-terminal domain [PR00786] (527-543)
  IPR018497 Peptidase M13, C-terminal domain [PR00786] (599-610)
  IPR024079 Metallopeptidase, catalytic domain superfamily [G3DSA:3.40.390.10] (82-111)
  IPR024079 Metallopeptidase, catalytic domain superfamily [G3DSA:3.40.390.10] (386-702)
  IPR042089 Peptidase M13, domain 2 [G3DSA:1.10.1380.10] (112-238)
  IPR042089 Peptidase M13, domain 2 [G3DSA:1.10.1380.10] (240-483)

Organism: Caenorhabditis remanei (NCBI:txid31234)